Protein AF-0000000081139825 (afdb_homodimer)

Secondary structure (DSSP, 8-state):
-------------------S------S------HHHHHHHHHHHHHHHHHHHHHHHHHHHHHHTTS--SSSTTS--TTHHHHHHHHHHHHSSPPBGGGTS-TTS-EEE---EEEEES--SSTT--SSGGGSTT-EEEEEEPP-TT--HHHHTTTGGG-SEEEEEEE-TTPBPPS-TT---SEE--GGGTT--EEGGGS--S-SSS-EEEEEEEEEEEEEEPP-SSS--EEEEEEES----TTPEEEEEEE--HHHH---S-----HHHHHHHH---EEEE-HHHHHHHHHHHHH-TT-SSSSSGGGT--SHHHHHHHHHHHHHHHHHH----HHHHHHHHTT---S---S--HHHHHHHHHT--S------TT-EEEEETTEEEEEEEE--SS---STTTTS-TT-EEEEEEEEE----/--------------------------S------HHHHHHHHHHHHHHHHHHHHHHHHHHHHHHTTS--SSSTTS--TTHHHHHHHHHHHHSSPPBGGGTS-TTS-EEE---EEEEES--SSTT--SSGGGSTT-EEEEEEPP-TT--HHHHTTTGGG-SEEEEEEE-TTPBPPS-TT---SEE--GGGTT--EEGGGS--S-SSS-EEEEEEEEEEEEEE---SSS--EEEEEEES----TTPEEEEEEE--HHHH---S-----HHHHHHHH---EEEE-HHHHHHHHHHHHH-TT-SSSSSGGGT--SHHHHHHHHHHHHHHHHHH----HHHHHHHHTT---S---S--HHHHHHHHHT--S------TTEEEEEETTEEEEEEEE--SS---GGGTTT-TT-EEEEEEEEE----

Organism: NCBI:txid267567

InterPro domains:
  IPR023370 TrmO-like, N-terminal domain [PF01980] (123-256)
  IPR023370 TrmO-like, N-terminal domain [PS51668] (108-260)
  IPR023370 TrmO-like, N-terminal domain [TIGR00104] (107-259)
  IPR023370 TrmO-like, N-terminal domain [cd09281] (111-251)
  IPR036413 YaeB-like superfamily [SSF118196] (107-344)
  IPR036414 YaeB, N-terminal domain superfamily [G3DSA:2.40.30.70] (106-265)
  IPR040372 YaeB-like [PTHR12818] (39-392)

Sequence (838 aa):
MPASWSVTPGTALAIATAATAVAIASSLVPSLSVQEKLRRAEERCKHLESQVAMLQRQVKESANQIVDPNADIEKQDDITHDAVVQQQKKQQPPTIEDETQADGGIFLKRVGTIRSIYRLCVGTPRQGLLCPNARGCIELDKIGDSSSSSSVIGLEQYSHIWIIFVFHLNTKSSNPKRIKSKIAPPALGGKKVGIYATRSPHRYNPIGITLCKIDRIEKIAKTKHTEERVQIHISGLDLVDGTPVLDIKPFVPTYDSVPMDVRLPSWVEGGLATKRNVVIGQDALDDLTVILEKDKNALQFYGQRYGEKTVQETVEYAVECIRQVLAIDVRSNFQTKKAREGKFQAERAKRLQGAAAAAAADGGRGTNAVASDVCTQQLDNLLIQYVVDETSDTKRSTSVGSGAEDTVTVVSIKLLEEEMPASWSVTPGTALAIATAATAVAIASSLVPSLSVQEKLRRAEERCKHLESQVAMLQRQVKESANQIVDPNADIEKQDDITHDAVVQQQKKQQPPTIEDETQADGGIFLKRVGTIRSIYRLCVGTPRQGLLCPNARGCIELDKIGDSSSSSSVIGLEQYSHIWIIFVFHLNTKSSNPKRIKSKIAPPALGGKKVGIYATRSPHRYNPIGITLCKIDRIEKIAKTKHTEERVQIHISGLDLVDGTPVLDIKPFVPTYDSVPMDVRLPSWVEGGLATKRNVVIGQDALDDLTVILEKDKNALQFYGQRYGEKTVQETVEYAVECIRQVLAIDVRSNFQTKKAREGKFQAERAKRLQGAAAAAAADGGRGTNAVASDVCTQQLDNLLIQYVVDETSDTKRSTSVGSGAEDTVTVVSIKLLEEE

Foldseek 3Di:
DCPDPDPDDDDDPCVDPPDDPPDDPDDDPPPPDPVVVVVVVVVVVVVVVVVVVVVVVVVVVVVPVPDDPPDPPPPPPVVVVVVVVVVVVVPDPDDVCNVQPPVRDDDFDFFWFKAWQAAFLALQFLAQQLQQLTKIKTKGDDDPPDDPVVVCVPVVVFFKKKWKWFPVPDDDDPDLVDQDQWDDDLQNVRDIDGPVLDQDCRHNGNMHMHMWTFQDKDWDPDDPVDHIIIMTMTGSGRDHGGITTRDMGGDDCVPNHDPDDDDDDPSVVVLSVFWAAEAEDPQALVQQLVQCVVPVPLFPGFHVVSPQDDSVSRSVSVVSSVRSSNTNNQPRLVLVVCLQQLHRASPDPVDDPPPVCVVVVVPDPDPPPPPSFWYWDRTGQKIWIKGKAQDPDDQDPGSRSSSSHIYIYTDHMDGRDRD/DDDDDDDDPDDDDCPPPPPDPPDDPPDDPPPPDPVVVVVVVVVVVVVVVVVVVVVVVVVVVVVPVPDDPPDPPPPPPVVVVVVVVVVVVVPDPDDVCNVQPPVRDDDFDFFWFKAWQAAFLALQFLAQQLQQLTKIKTKGDDDPPDDPVVVCVPVVVFFKKKWKWFPVPDDDDPDLVDQDQWDDDLLQVRDIDGPVLDQDCRDNGNMHMHMWTFQDKDWDPDDPPDHIIIMTMTGSGRDHGGITTRDMGGDDCVPNHDPDDDDDDPSVVVLSVFWAAEAEDPQALVQQLVQCVVPVPLFPGFHVVRPQDDSVSRSVSVVSSVRSSNTNNQPRLVQVVCQLQVHDDSDDDVFDPPVVCVVVVVPDPDPPPPPSFWGWDGTGQKIWIKGKAQDPDDQDPSCRSSSSHIYIYTDHMDGRDGD

Solvent-accessible surface area (backbone atoms only — not comparable to full-atom values): 46676 Å² total; per-residue (Å²): 136,80,83,79,83,76,80,85,85,74,91,77,84,76,77,75,76,88,69,81,68,85,71,75,85,75,77,82,68,73,79,69,52,65,61,58,59,37,53,53,40,48,52,51,32,52,53,37,47,52,50,40,50,53,55,45,50,61,52,45,69,71,57,57,80,61,80,78,80,72,77,82,63,73,83,58,79,74,46,56,64,56,48,52,53,51,55,58,57,68,72,50,74,56,30,41,54,71,68,27,43,98,71,51,20,47,79,38,55,37,44,24,32,31,43,34,29,26,68,30,72,54,72,45,45,93,48,16,48,70,24,58,62,31,36,36,30,36,41,49,42,73,54,74,73,30,45,53,68,49,21,43,33,66,35,80,44,33,30,35,32,35,37,32,31,39,45,39,77,42,69,51,65,90,46,80,54,68,51,69,28,54,42,56,51,66,51,53,69,66,48,67,34,6,41,40,46,34,85,60,66,80,46,96,43,43,56,49,76,48,45,29,37,53,74,47,78,47,76,42,73,59,50,101,85,42,69,68,39,32,35,41,30,30,24,6,54,48,56,37,44,65,28,33,25,43,49,54,31,59,58,47,65,82,52,51,42,72,93,65,86,75,38,66,44,66,52,57,54,54,52,70,70,44,57,24,48,59,45,79,32,68,60,16,53,49,34,48,47,51,51,36,70,75,32,62,70,68,41,84,77,48,20,58,94,69,70,28,87,44,65,67,50,28,49,51,50,52,48,49,24,53,41,32,41,62,18,59,49,58,44,40,53,62,49,38,47,27,34,60,67,44,63,42,60,50,67,74,49,89,59,57,79,60,53,62,49,53,64,56,59,67,57,51,84,73,75,73,66,76,68,67,59,60,42,68,46,65,46,56,41,31,41,37,30,29,36,74,45,79,59,85,75,80,74,45,86,73,38,61,64,31,56,43,64,20,37,34,38,31,58,37,42,42,77,56,70,81,118,142,87,91,84,84,76,81,80,82,76,80,81,87,77,82,75,77,78,74,85,69,86,67,84,81,75,78,86,70,71,81,68,51,66,62,59,58,36,53,53,39,49,51,52,33,53,54,36,50,50,51,41,50,53,55,45,50,61,52,46,70,72,58,59,81,61,81,78,82,72,76,84,61,75,84,57,79,75,44,57,64,54,47,52,52,50,54,57,56,66,72,52,75,56,30,40,54,72,68,27,44,98,70,52,21,47,79,37,55,38,45,24,32,31,42,35,29,26,66,29,72,49,73,45,43,94,48,17,47,72,24,58,60,31,37,35,30,37,41,50,43,74,55,74,74,31,45,56,68,47,20,43,34,66,34,82,43,33,31,34,32,36,37,33,30,40,44,38,78,43,67,51,65,91,47,78,56,66,52,68,27,54,43,55,50,70,49,53,72,66,48,68,34,6,42,40,45,35,86,61,65,80,46,96,43,44,56,48,75,47,44,28,36,53,74,47,76,46,76,42,72,62,49,103,87,42,70,68,40,33,34,42,30,31,25,6,55,48,54,36,44,65,29,34,23,44,47,54,30,59,57,47,65,80,50,52,42,72,93,63,88,74,38,66,44,65,50,60,55,52,53,70,69,44,58,23,48,61,44,78,32,68,60,17,52,49,36,50,48,53,52,34,71,75,32,62,70,66,41,85,77,48,20,57,93,69,69,27,87,44,65,67,50,28,49,52,50,52,50,49,25,52,40,33,41,62,18,62,48,56,48,42,53,61,47,39,46,27,36,51,67,62,63,43,55,60,69,76,57,84,63,60,76,64,52,58,50,50,64,54,58,66,55,51,84,71,76,73,65,77,69,72,65,62,43,75,47,66,45,56,42,31,41,36,30,29,35,73,44,79,59,86,76,80,72,49,83,66,43,60,64,33,57,43,64,21,36,35,36,31,56,37,42,43,78,55,71,81,128

Nearest PDB structures (foldseek):
  7btu-assembly1_A  TM=8.243E-01  e=1.159E-16  Pseudomonas aeruginosa
  7bu1-assembly1_B  TM=8.029E-01  e=2.332E-16  Pseudomonas aeruginosa
  7bu1-assembly1_A  TM=8.040E-01  e=3.308E-16  Pseudomonas aeruginosa
  7btz-assembly1_B  TM=7.949E-01  e=3.308E-16  Pseudomonas aeruginosa
  7btu-assembly1_B  TM=7.640E-01  e=5.589E-16  Pseudomonas aeruginosa

pLDDT: mean 71.76, std 26.43, range [18.52, 98.81]

Radius of gyration: 36.28 Å; Cα contacts (8 Å, |Δi|>4): 1481; chains: 2; bounding box: 90×114×115 Å

Structure (mmCIF, N/CA/C/O backbone):
data_AF-0000000081139825-model_v1
#
loop_
_entity.id
_entity.type
_entity.pdbx_description
1 polymer 'tRNA (Adenine(37)-N6)-methyltransferase'
#
loop_
_atom_site.group_PDB
_atom_site.id
_atom_site.type_symbol
_atom_site.label_atom_id
_atom_site.label_alt_id
_atom_site.label_comp_id
_atom_site.label_asym_id
_atom_site.label_entity_id
_atom_site.label_seq_id
_atom_site.pdbx_PDB_ins_code
_atom_site.Cartn_x
_atom_site.Cartn_y
_atom_site.Cartn_z
_atom_site.occupancy
_atom_site.B_iso_or_equiv
_atom_site.auth_seq_id
_atom_site.auth_comp_id
_atom_site.auth_asym_id
_atom_site.auth_atom_id
_atom_site.pdbx_PDB_model_num
ATOM 1 N N . MET A 1 1 ? -40.125 30.328 60.656 1 19.98 1 MET A N 1
ATOM 2 C CA . MET A 1 1 ? -39.656 29.375 61.656 1 19.98 1 MET A CA 1
ATOM 3 C C . MET A 1 1 ? -38.656 28.422 61.062 1 19.98 1 MET A C 1
ATOM 5 O O . MET A 1 1 ? -38.594 28.25 59.844 1 19.98 1 MET A O 1
ATOM 9 N N . PRO A 1 2 ? -37.812 27.656 61.906 1 22.11 2 PRO A N 1
ATOM 10 C CA . PRO A 1 2 ? -36.469 27.156 62.094 1 22.11 2 PRO A CA 1
ATOM 11 C C . PRO A 1 2 ? -36.219 25.812 61.438 1 22.11 2 PRO A C 1
ATOM 13 O O . PRO A 1 2 ? -35.156 25.203 61.625 1 22.11 2 PRO A O 1
ATOM 16 N N . ALA A 1 3 ? -36.719 25.562 60.281 1 24.98 3 ALA A N 1
ATOM 17 C CA . ALA A 1 3 ? -36.969 24.156 59.938 1 24.98 3 ALA A CA 1
ATOM 18 C C . ALA A 1 3 ? -35.656 23.375 59.938 1 24.98 3 ALA A C 1
ATOM 20 O O . ALA A 1 3 ? -34.688 23.766 59.281 1 24.98 3 ALA A O 1
ATOM 21 N N . SER A 1 4 ? -35.531 22.469 60.938 1 22.48 4 SER A N 1
ATOM 22 C CA . SER A 1 4 ? -34.531 21.719 61.688 1 22.48 4 SER A CA 1
ATOM 23 C C . SER A 1 4 ? -33.875 20.656 60.812 1 22.48 4 SER A C 1
ATOM 25 O O . SER A 1 4 ? -34.531 20.031 60 1 22.48 4 SER A O 1
ATOM 27 N N . TRP A 1 5 ? -32.469 20.609 60.688 1 22.84 5 TRP A N 1
ATOM 28 C CA . TRP A 1 5 ? -31.297 20.203 59.938 1 22.84 5 TRP A CA 1
ATOM 29 C C . TRP A 1 5 ? -30.984 18.734 60.156 1 22.84 5 TRP A C 1
ATOM 31 O O . TRP A 1 5 ? -29.953 18.234 59.719 1 22.84 5 TRP A O 1
ATOM 41 N N . SER A 1 6 ? -31.984 17.75 60.656 1 20.88 6 SER A N 1
ATOM 42 C CA . SER A 1 6 ? -31.406 16.844 61.656 1 20.88 6 SER A CA 1
ATOM 43 C C . SER A 1 6 ? -30.672 15.688 60.969 1 20.88 6 SER A C 1
ATOM 45 O O . SER A 1 6 ? -30.203 14.773 61.656 1 20.88 6 SER A O 1
ATOM 47 N N . VAL A 1 7 ? -30.359 15.672 59.656 1 24.92 7 VAL A N 1
ATOM 48 C CA . VAL A 1 7 ? -30.281 14.312 59.156 1 24.92 7 VAL A CA 1
ATOM 49 C C . VAL A 1 7 ? -29.172 13.555 59.875 1 24.92 7 VAL A C 1
ATOM 51 O O . VAL A 1 7 ? -28.156 14.148 60.25 1 24.92 7 VAL A O 1
ATOM 54 N N . THR A 1 8 ? -29.281 12.227 60.219 1 21.22 8 THR A N 1
ATOM 55 C CA . THR A 1 8 ? -28.875 11.18 61.156 1 21.22 8 THR A CA 1
ATOM 56 C C . THR A 1 8 ? -27.484 10.664 60.812 1 21.22 8 THR A C 1
ATOM 58 O O . THR A 1 8 ? -27.156 10.414 59.656 1 21.22 8 THR A O 1
ATOM 61 N N . PRO A 1 9 ? -26.391 10.633 61.781 1 22.84 9 PRO A N 1
ATOM 62 C CA . PRO A 1 9 ? -24.953 10.672 62.031 1 22.84 9 PRO A CA 1
ATOM 63 C C . PRO A 1 9 ? -24.281 9.312 61.781 1 22.84 9 PRO A C 1
ATOM 65 O O . PRO A 1 9 ? -23.062 9.242 61.656 1 22.84 9 PRO A O 1
ATOM 68 N N . GLY A 1 10 ? -25.062 8.148 61.688 1 19.5 10 GLY A N 1
ATOM 69 C CA . GLY A 1 10 ? -24.609 7.137 62.625 1 19.5 10 GLY A CA 1
ATOM 70 C C . GLY A 1 10 ? -23.25 6.562 62.25 1 19.5 10 GLY A C 1
ATOM 71 O O . GLY A 1 10 ? -22.328 6.59 63.062 1 19.5 10 GLY A O 1
ATOM 72 N N . THR A 1 11 ? -23.234 5.195 61.75 1 23.33 11 THR A N 1
ATOM 73 C CA . THR A 1 11 ? -22.625 4.016 62.344 1 23.33 11 THR A CA 1
ATOM 74 C C . THR A 1 11 ? -21.188 3.85 61.875 1 23.33 11 THR A C 1
ATOM 76 O O . THR A 1 11 ? -20.938 3.771 60.656 1 23.33 11 THR A O 1
ATOM 79 N N . ALA A 1 12 ? -20.156 4.281 62.625 1 20.36 12 ALA A N 1
ATOM 80 C CA . ALA A 1 12 ? -18.703 4.441 62.656 1 20.36 12 ALA A CA 1
ATOM 81 C C . ALA A 1 12 ? -18 3.123 62.344 1 20.36 12 ALA A C 1
ATOM 83 O O . ALA A 1 12 ? -18.375 2.076 62.875 1 20.36 12 ALA A O 1
ATOM 84 N N . LEU A 1 13 ? -17.219 2.963 61.219 1 21.22 13 LEU A N 1
ATOM 85 C CA . LEU A 1 13 ? -16.359 2.088 60.438 1 21.22 13 LEU A CA 1
ATOM 86 C C . LEU A 1 13 ? -15.203 1.56 61.25 1 21.22 13 LEU A C 1
ATOM 88 O O . LEU A 1 13 ? -14.25 2.287 61.531 1 21.22 13 LEU A O 1
ATOM 92 N N . ALA A 1 14 ? -15.492 0.834 62.469 1 21.86 14 ALA A N 1
ATOM 93 C CA . ALA A 1 14 ? -14.516 0.522 63.5 1 21.86 14 ALA A CA 1
ATOM 94 C C . ALA A 1 14 ? -13.406 -0.369 62.969 1 21.86 14 ALA A C 1
ATOM 96 O O . ALA A 1 14 ? -13.586 -1.581 62.844 1 21.86 14 ALA A O 1
ATOM 97 N N . ILE A 1 15 ? -12.719 -0.201 61.844 1 20.81 15 ILE A N 1
ATOM 98 C CA . ILE A 1 15 ? -11.797 -1.16 61.25 1 20.81 15 ILE A CA 1
ATOM 99 C C . ILE A 1 15 ? -10.547 -1.271 62.125 1 20.81 15 ILE A C 1
ATOM 101 O O . ILE A 1 15 ? -9.672 -0.395 62.094 1 20.81 15 ILE A O 1
ATOM 105 N N . ALA A 1 16 ? -10.773 -1.432 63.531 1 20.33 16 ALA A N 1
ATOM 106 C CA . ALA A 1 16 ? -9.609 -1.273 64.438 1 20.33 16 ALA A CA 1
ATOM 107 C C . ALA A 1 16 ? -8.469 -2.186 63.969 1 20.33 16 ALA A C 1
ATOM 109 O O . ALA A 1 16 ? -8.703 -3.277 63.438 1 20.33 16 ALA A O 1
ATOM 110 N N . THR A 1 17 ? -7.219 -1.706 64.062 1 22.38 17 THR A N 1
ATOM 111 C CA . THR A 1 17 ? -5.805 -1.883 63.719 1 22.38 17 THR A CA 1
ATOM 112 C C . THR A 1 17 ? -5.207 -3.025 64.562 1 22.38 17 THR A C 1
ATOM 114 O O . THR A 1 17 ? -4.473 -2.789 65.5 1 22.38 17 THR A O 1
ATOM 117 N N . ALA A 1 18 ? -5.945 -4.23 64.75 1 24.12 18 ALA A N 1
ATOM 118 C CA . ALA A 1 18 ? -5.469 -5.168 65.75 1 24.12 18 ALA A CA 1
ATOM 119 C C . ALA A 1 18 ? -3.996 -5.508 65.5 1 24.12 18 ALA A C 1
ATOM 121 O O . ALA A 1 18 ? -3.654 -6.293 64.625 1 24.12 18 ALA A O 1
ATOM 122 N N . ALA A 1 19 ? -3.082 -4.41 65.562 1 22 19 ALA A N 1
ATOM 123 C CA . ALA A 1 19 ? -1.651 -4.496 65.312 1 22 19 ALA A CA 1
ATOM 124 C C . ALA A 1 19 ? -0.996 -5.598 66.125 1 22 19 ALA A C 1
ATOM 126 O O . ALA A 1 19 ? -1.625 -6.164 67 1 22 19 ALA A O 1
ATOM 127 N N . THR A 1 20 ? 0.096 -5.23 66.875 1 23.08 20 THR A N 1
ATOM 128 C CA . THR A 1 20 ? 1.511 -5.562 67 1 23.08 20 THR A CA 1
ATOM 129 C C . THR A 1 20 ? 1.769 -6.383 68.25 1 23.08 20 THR A C 1
ATOM 131 O O . THR A 1 20 ? 2.867 -6.906 68.438 1 23.08 20 THR A O 1
ATOM 134 N N . ALA A 1 21 ? 0.826 -6.504 69.312 1 23.02 21 ALA A N 1
ATOM 135 C CA . ALA A 1 21 ? 1.437 -6.414 70.625 1 23.02 21 ALA A CA 1
ATOM 136 C C . ALA A 1 21 ? 2.113 -7.73 71 1 23.02 21 ALA A C 1
ATOM 138 O O . ALA A 1 21 ? 2.365 -7.984 72.188 1 23.02 21 ALA A O 1
ATOM 139 N N . VAL A 1 22 ? 2.236 -8.719 70.312 1 25.33 22 VAL A N 1
ATOM 140 C CA . VAL A 1 22 ? 2.496 -9.898 71.125 1 25.33 22 VAL A CA 1
ATOM 141 C C . VAL A 1 22 ? 3.842 -9.742 71.875 1 25.33 22 VAL A C 1
ATOM 143 O O . VAL A 1 22 ? 4.895 -9.898 71.25 1 25.33 22 VAL A O 1
ATOM 146 N N . ALA A 1 23 ? 4.047 -8.578 72.688 1 23.45 23 ALA A N 1
ATOM 147 C CA . ALA A 1 23 ? 5.34 -8.375 73.312 1 23.45 23 ALA A CA 1
ATOM 148 C C . ALA A 1 23 ? 5.723 -9.586 74.188 1 23.45 23 ALA A C 1
ATOM 150 O O . ALA A 1 23 ? 4.863 -10.375 74.562 1 23.45 23 ALA A O 1
ATOM 151 N N . ILE A 1 24 ? 6.918 -9.461 74.875 1 23.83 24 ILE A N 1
ATOM 152 C CA . ILE A 1 24 ? 8.07 -10.18 75.438 1 23.83 24 ILE A CA 1
ATOM 153 C C . ILE A 1 24 ? 7.766 -10.656 76.875 1 23.83 24 ILE A C 1
ATOM 155 O O . ILE A 1 24 ? 8.656 -10.703 77.688 1 23.83 24 ILE A O 1
ATOM 159 N N . ALA A 1 25 ? 6.5 -10.922 77.312 1 24.47 25 ALA A N 1
ATOM 160 C CA . ALA A 1 25 ? 6.523 -11.172 78.75 1 24.47 25 ALA A CA 1
ATOM 161 C C . ALA A 1 25 ? 7.516 -12.281 79.125 1 24.47 25 ALA A C 1
ATOM 163 O O . ALA A 1 25 ? 7.414 -13.398 78.625 1 24.47 25 ALA A O 1
ATOM 164 N N . SER A 1 26 ? 8.664 -11.953 79.625 1 26.09 26 SER A N 1
ATOM 165 C CA . SER A 1 26 ? 9.875 -12.672 80 1 26.09 26 SER A CA 1
ATOM 166 C C . SER A 1 26 ? 9.57 -13.789 81 1 26.09 26 SER A C 1
ATOM 168 O O . SER A 1 26 ? 10.383 -14.703 81.188 1 26.09 26 SER A O 1
ATOM 170 N N . SER A 1 27 ? 8.688 -13.406 82.062 1 26.27 27 SER A N 1
ATOM 171 C CA . SER A 1 27 ? 9.109 -14.039 83.312 1 26.27 27 SER A CA 1
ATOM 172 C C . SER A 1 27 ? 9.008 -15.562 83.188 1 26.27 27 SER A C 1
ATOM 174 O O . SER A 1 27 ? 9.984 -16.266 83.5 1 26.27 27 SER A O 1
ATOM 176 N N . LEU A 1 28 ? 7.988 -16.109 84.125 1 29.25 28 LEU A N 1
ATOM 177 C CA . LEU A 1 28 ? 7.949 -17.375 84.875 1 29.25 28 LEU A CA 1
ATOM 178 C C . LEU A 1 28 ? 7.586 -18.516 83.938 1 29.25 28 LEU A C 1
ATOM 180 O O . LEU A 1 28 ? 6.504 -19.094 84.062 1 29.25 28 LEU A O 1
ATOM 184 N N . VAL A 1 29 ? 7.805 -18.484 82.688 1 30.69 29 VAL A N 1
ATOM 185 C CA . VAL A 1 29 ? 7.035 -19.328 81.812 1 30.69 29 VAL A CA 1
ATOM 186 C C . VAL A 1 29 ? 7.363 -20.797 82.062 1 30.69 29 VAL A C 1
ATOM 188 O O . VAL A 1 29 ? 8.531 -21.203 82 1 30.69 29 VAL A O 1
ATOM 191 N N . PRO A 1 30 ? 6.445 -21.469 82.688 1 37.03 30 PRO A N 1
ATOM 192 C CA . PRO A 1 30 ? 6.727 -22.875 83.062 1 37.03 30 PRO A CA 1
ATOM 193 C C . PRO A 1 30 ? 7.402 -23.641 81.875 1 37.03 30 PRO A C 1
ATOM 195 O O . PRO A 1 30 ? 7.297 -23.234 80.75 1 37.03 30 PRO A O 1
ATOM 198 N N . SER A 1 31 ? 8.586 -24.266 82.188 1 38.53 31 SER A N 1
ATOM 199 C CA . SER A 1 31 ? 9.477 -25.094 81.375 1 38.53 31 SER A CA 1
ATOM 200 C C . SER A 1 31 ? 8.695 -25.906 80.375 1 38.53 31 SER A C 1
ATOM 202 O O . SER A 1 31 ? 7.949 -26.812 80.688 1 38.53 31 SER A O 1
ATOM 204 N N . LEU A 1 32 ? 8.062 -25.266 79.5 1 45.75 32 LEU A N 1
ATOM 205 C CA . LEU A 1 32 ? 7.398 -26.062 78.438 1 45.75 32 LEU A CA 1
ATOM 206 C C . LEU A 1 32 ? 8.242 -27.266 78.062 1 45.75 32 LEU A C 1
ATOM 208 O O . LEU A 1 32 ? 9.469 -27.156 77.938 1 45.75 32 LEU A O 1
ATOM 212 N N . SER A 1 33 ? 7.809 -28.359 78.375 1 51.16 33 SER A N 1
ATOM 213 C CA . SER A 1 33 ? 8.531 -29.625 78.25 1 51.16 33 SER A CA 1
ATOM 214 C C . SER A 1 33 ? 9.172 -29.75 76.875 1 51.16 33 SER A C 1
ATOM 216 O O . SER A 1 33 ? 8.719 -29.125 75.938 1 51.16 33 SER A O 1
ATOM 218 N N . VAL A 1 34 ? 10.398 -30.016 76.688 1 53.75 34 VAL A N 1
ATOM 219 C CA . VAL A 1 34 ? 11.219 -30.234 75.5 1 53.75 34 VAL A CA 1
ATOM 220 C C . VAL A 1 34 ? 10.375 -30.906 74.438 1 53.75 34 VAL A C 1
ATOM 222 O O . VAL A 1 34 ? 10.539 -30.609 73.25 1 53.75 34 VAL A O 1
ATOM 225 N N . GLN A 1 35 ? 9.289 -31.469 74.875 1 58.72 35 GLN A N 1
ATOM 226 C CA . GLN A 1 35 ? 8.438 -32.219 73.938 1 58.72 35 GLN A CA 1
ATOM 227 C C . GLN A 1 35 ? 7.531 -31.266 73.188 1 58.72 35 GLN A C 1
ATOM 229 O O . GLN A 1 35 ? 7.324 -31.469 72 1 58.72 35 GLN A O 1
ATOM 234 N N . GLU A 1 36 ? 7.055 -30.359 73.875 1 64.5 36 GLU A N 1
ATOM 235 C CA . GLU A 1 36 ? 6.109 -29.469 73.188 1 64.5 36 GLU A CA 1
ATOM 236 C C . GLU A 1 36 ? 6.816 -28.516 72.25 1 64.5 36 GLU A C 1
ATOM 238 O O . GLU A 1 36 ? 6.293 -28.219 71.188 1 64.5 36 GLU A O 1
ATOM 243 N N . LYS A 1 37 ? 7.949 -28.125 72.562 1 62.19 37 LYS A N 1
ATOM 244 C CA . LYS A 1 37 ? 8.742 -27.297 71.625 1 62.19 37 LYS A CA 1
ATOM 245 C C . LYS A 1 37 ? 9.062 -28.062 70.375 1 62.19 37 LYS A C 1
ATOM 247 O O . LYS A 1 37 ? 9.008 -27.5 69.25 1 62.19 37 LYS A O 1
ATOM 252 N N . LEU A 1 38 ? 9.258 -29.312 70.5 1 60.5 38 LEU A N 1
ATOM 253 C CA . LEU A 1 38 ? 9.562 -30.172 69.312 1 60.5 38 LEU A CA 1
ATOM 254 C C . LEU A 1 38 ? 8.352 -30.297 68.438 1 60.5 38 LEU A C 1
ATOM 256 O O . LEU A 1 38 ? 8.492 -30.219 67.188 1 60.5 38 LEU A O 1
ATOM 260 N N . ARG A 1 39 ? 7.219 -30.406 69 1 65.75 39 ARG A N 1
ATOM 261 C CA . ARG A 1 39 ? 5.992 -30.531 68.188 1 65.75 39 ARG A CA 1
ATOM 262 C C . ARG A 1 39 ? 5.734 -29.266 67.375 1 65.75 39 ARG A C 1
ATOM 264 O O . ARG A 1 39 ? 5.383 -29.344 66.188 1 65.75 39 ARG A O 1
ATOM 271 N N . ARG A 1 40 ? 5.961 -28.156 67.938 1 66.88 40 ARG A N 1
ATOM 272 C CA . ARG A 1 40 ? 5.68 -26.906 67.25 1 66.88 40 ARG A CA 1
ATOM 273 C C . ARG A 1 40 ? 6.672 -26.672 66.062 1 66.88 40 ARG A C 1
ATOM 275 O O . ARG A 1 40 ? 6.301 -26.188 65 1 66.88 40 ARG A O 1
ATOM 282 N N . ALA A 1 41 ? 7.949 -27 66.375 1 64.31 41 ALA A N 1
ATOM 283 C CA . ALA A 1 41 ? 8.945 -26.891 65.312 1 64.31 41 ALA A CA 1
ATOM 284 C C . ALA A 1 41 ? 8.633 -27.812 64.125 1 64.31 41 ALA A C 1
ATOM 286 O O . ALA A 1 41 ? 8.789 -27.438 62.969 1 64.31 41 ALA A O 1
ATOM 287 N N . GLU A 1 42 ? 8.016 -28.969 64.438 1 69.06 42 GLU A N 1
ATOM 288 C CA . GLU A 1 42 ? 7.652 -29.906 63.406 1 69.06 42 GLU A CA 1
ATOM 289 C C . GLU A 1 42 ? 6.469 -29.391 62.594 1 69.06 42 GLU A C 1
ATOM 291 O O . GLU A 1 42 ? 6.434 -29.547 61.344 1 69.06 42 GLU A O 1
ATOM 296 N N . GLU A 1 43 ? 5.574 -28.797 63.219 1 73.06 43 GLU A N 1
ATOM 297 C CA . GLU A 1 43 ? 4.43 -28.234 62.5 1 73.06 43 GLU A CA 1
ATOM 298 C C . GLU A 1 43 ? 4.844 -27.078 61.625 1 73.06 43 GLU A C 1
ATOM 300 O O . GLU A 1 43 ? 4.359 -26.938 60.5 1 73.06 43 GLU A O 1
ATOM 305 N N . ARG A 1 44 ? 5.707 -26.266 62.094 1 70.31 44 ARG A N 1
ATOM 306 C CA . ARG A 1 44 ? 6.227 -25.172 61.281 1 70.31 44 ARG A CA 1
ATOM 307 C C . ARG A 1 44 ? 6.996 -25.688 60.094 1 70.31 44 ARG A C 1
ATOM 309 O O . ARG A 1 44 ? 6.863 -25.156 58.969 1 70.31 44 ARG A O 1
ATOM 316 N N . CYS A 1 45 ? 7.805 -26.75 60.219 1 64 45 CYS A N 1
ATOM 317 C CA . CYS A 1 45 ? 8.523 -27.344 59.094 1 64 45 CYS A CA 1
ATOM 318 C C . CYS A 1 45 ? 7.547 -27.891 58.062 1 64 45 CYS A C 1
ATOM 320 O O . CYS A 1 45 ? 7.742 -27.719 56.844 1 64 45 CYS A O 1
ATOM 322 N N . LYS A 1 46 ? 6.438 -28.516 58.531 1 71 46 LYS A N 1
ATOM 323 C CA . LYS A 1 46 ? 5.457 -29.031 57.594 1 71 46 LYS A CA 1
ATOM 324 C C . LYS A 1 46 ? 4.805 -27.906 56.781 1 71 46 LYS A C 1
ATOM 326 O O . LYS A 1 46 ? 4.578 -28.031 55.594 1 71 46 LYS A O 1
ATOM 331 N N . HIS A 1 47 ? 4.473 -26.812 57.469 1 72.38 47 HIS A N 1
ATOM 332 C CA . HIS A 1 47 ? 3.848 -25.688 56.781 1 72.38 47 HIS A CA 1
ATOM 333 C C . HIS A 1 47 ? 4.797 -25.062 55.781 1 72.38 47 HIS A C 1
ATOM 335 O O . HIS A 1 47 ? 4.398 -24.766 54.656 1 72.38 47 HIS A O 1
ATOM 341 N N . LEU A 1 48 ? 6.074 -24.922 56.062 1 67.06 48 LEU A N 1
ATOM 342 C CA . LEU A 1 48 ? 7.055 -24.359 55.156 1 67.06 48 LEU A CA 1
ATOM 343 C C . LEU A 1 48 ? 7.32 -25.312 54 1 67.06 48 LEU A C 1
ATOM 345 O O . LEU A 1 48 ? 7.469 -24.891 52.844 1 67.06 48 LEU A O 1
ATOM 349 N N . GLU A 1 49 ? 7.262 -26.609 54.219 1 71.38 49 GLU A N 1
ATOM 350 C CA . GLU A 1 49 ? 7.406 -27.578 53.125 1 71.38 49 GLU A CA 1
ATOM 351 C C . GLU A 1 49 ? 6.227 -27.5 52.156 1 71.38 49 GLU A C 1
ATOM 353 O O . GLU A 1 49 ? 6.41 -27.594 50.969 1 71.38 49 GLU A O 1
ATOM 358 N N . SER A 1 50 ? 5.031 -27.312 52.688 1 72.31 50 SER A N 1
ATOM 359 C CA . SER A 1 50 ? 3.887 -27.156 51.812 1 72.31 50 SER A CA 1
ATOM 360 C C . SER A 1 50 ? 4.004 -25.875 51 1 72.31 50 SER A C 1
ATOM 362 O O . SER A 1 50 ? 3.619 -25.844 49.812 1 72.31 50 SER A O 1
ATOM 364 N N . GLN A 1 51 ? 4.473 -24.828 51.594 1 68.81 51 GLN A N 1
ATOM 365 C CA . GLN A 1 51 ? 4.656 -23.578 50.875 1 68.81 51 GLN A CA 1
ATOM 366 C C . GLN A 1 51 ? 5.742 -23.734 49.812 1 68.81 51 GLN A C 1
ATOM 368 O O . GLN A 1 51 ? 5.594 -23.234 48.688 1 68.81 51 GLN A O 1
ATOM 373 N N . VAL A 1 52 ? 6.863 -24.344 50.094 1 63.97 52 VAL A N 1
ATOM 374 C CA . VAL A 1 52 ? 7.902 -24.609 49.094 1 63.97 52 VAL A CA 1
ATOM 375 C C . VAL A 1 52 ? 7.344 -25.5 48 1 63.97 52 VAL A C 1
ATOM 377 O O . VAL A 1 52 ? 7.578 -25.25 46.812 1 63.97 52 VAL A O 1
ATOM 380 N N . ALA A 1 53 ? 6.578 -26.594 48.406 1 66.94 53 ALA A N 1
ATOM 381 C CA . ALA A 1 53 ? 5.992 -27.438 47.375 1 66.94 53 ALA A CA 1
ATOM 382 C C . ALA A 1 53 ? 5.051 -26.625 46.469 1 66.94 53 ALA A C 1
ATOM 384 O O . ALA A 1 53 ? 5.039 -26.797 45.25 1 66.94 53 ALA A O 1
ATOM 385 N N . MET A 1 54 ? 4.215 -25.781 47.031 1 66.31 54 MET A N 1
ATOM 386 C CA . MET A 1 54 ? 3.305 -24.969 46.25 1 66.31 54 MET A CA 1
ATOM 387 C C . MET A 1 54 ? 4.078 -24 45.344 1 66.31 54 MET A C 1
ATOM 389 O O . MET A 1 54 ? 3.754 -23.828 44.188 1 66.31 54 MET A O 1
ATOM 393 N N . LEU A 1 55 ? 5.09 -23.344 45.812 1 62.81 55 LEU A N 1
ATOM 394 C CA . LEU A 1 55 ? 5.902 -22.438 45.031 1 62.81 55 LEU A CA 1
ATOM 395 C C . LEU A 1 55 ? 6.73 -23.188 44 1 62.81 55 LEU A C 1
ATOM 397 O O . LEU A 1 55 ? 6.914 -22.719 42.875 1 62.81 55 LEU A O 1
ATOM 401 N N . GLN A 1 56 ? 7.203 -24.406 44.312 1 60.81 56 GLN A N 1
ATOM 402 C CA . GLN A 1 56 ? 7.887 -25.234 43.312 1 60.81 56 GLN A CA 1
ATOM 403 C C . GLN A 1 56 ? 6.926 -25.734 42.25 1 60.81 56 GLN A C 1
ATOM 405 O O . GLN A 1 56 ? 7.293 -25.812 41.062 1 60.81 56 GLN A O 1
ATOM 410 N N . ARG A 1 57 ? 5.703 -26.219 42.531 1 60.47 57 ARG A N 1
ATOM 411 C CA . ARG A 1 57 ? 4.727 -26.531 41.5 1 60.47 57 ARG A CA 1
ATOM 412 C C . ARG A 1 57 ? 4.484 -25.344 40.594 1 60.47 57 ARG A C 1
ATOM 414 O O . ARG A 1 57 ? 4.332 -25.5 39.375 1 60.47 57 ARG A O 1
ATOM 421 N N . GLN A 1 58 ? 4.379 -24.203 41.094 1 53.62 58 GLN A N 1
ATOM 422 C CA . GLN A 1 58 ? 4.207 -23.016 40.25 1 53.62 58 GLN A CA 1
ATOM 423 C C . GLN A 1 58 ? 5.43 -22.781 39.375 1 53.62 58 GLN A C 1
ATOM 425 O O . GLN A 1 58 ? 5.293 -22.406 38.188 1 53.62 58 GLN A O 1
ATOM 430 N N . VAL A 1 59 ? 6.613 -23 39.688 1 46 59 VAL A N 1
ATOM 431 C CA . VAL A 1 59 ? 7.809 -22.922 38.875 1 46 59 VAL A CA 1
ATOM 432 C C . VAL A 1 59 ? 7.863 -24.109 37.906 1 46 59 VAL A C 1
ATOM 434 O O . VAL A 1 59 ? 8.211 -23.969 36.75 1 46 59 VAL A O 1
ATOM 437 N N . LYS A 1 60 ? 7.672 -25.453 38.219 1 46.75 60 LYS A N 1
ATOM 438 C CA . LYS A 1 60 ? 7.703 -26.594 37.312 1 46.75 60 LYS A CA 1
ATOM 439 C C . LYS A 1 60 ? 6.582 -26.516 36.281 1 46.75 60 LYS A C 1
ATOM 441 O O . LYS A 1 60 ? 6.758 -26.938 35.156 1 46.75 60 LYS A O 1
ATOM 446 N N . GLU A 1 61 ? 5.332 -26.203 36.562 1 45.41 61 GLU A N 1
ATOM 447 C CA . GLU A 1 61 ? 4.309 -26.031 35.531 1 45.41 61 GLU A CA 1
ATOM 448 C C . GLU A 1 61 ? 4.746 -25.016 34.469 1 45.41 61 GLU A C 1
ATOM 450 O O . GLU A 1 61 ? 4.414 -25.156 33.281 1 45.41 61 GLU A O 1
ATOM 455 N N . SER A 1 62 ? 5.52 -23.984 34.562 1 37.47 62 SER A N 1
ATOM 456 C CA . SER A 1 62 ? 6.215 -23.188 33.562 1 37.47 62 SER A CA 1
ATOM 457 C C . SER A 1 62 ? 7.34 -23.969 32.906 1 37.47 62 SER A C 1
ATOM 459 O O . SER A 1 62 ? 7.637 -23.766 31.719 1 37.47 62 SER A O 1
ATOM 461 N N . ALA A 1 63 ? 8.141 -24.75 33.438 1 33.16 63 ALA A N 1
ATOM 462 C CA . ALA A 1 63 ? 9.25 -25.5 32.844 1 33.16 63 ALA A CA 1
ATOM 463 C C . ALA A 1 63 ? 8.766 -26.781 32.219 1 33.16 63 ALA A C 1
ATOM 465 O O . ALA A 1 63 ? 9.461 -27.375 31.391 1 33.16 63 ALA A O 1
ATOM 466 N N . ASN A 1 64 ? 7.828 -27.547 32.562 1 33.81 64 ASN A N 1
ATOM 467 C CA . ASN A 1 64 ? 7.473 -28.844 32.031 1 33.81 64 ASN A CA 1
ATOM 468 C C . ASN A 1 64 ? 6.992 -28.75 30.594 1 33.81 64 ASN A C 1
ATOM 470 O O . ASN A 1 64 ? 6.531 -29.734 30.016 1 33.81 64 ASN A O 1
ATOM 474 N N . GLN A 1 65 ? 6.66 -27.688 29.953 1 30.23 65 GLN A N 1
ATOM 475 C CA . GLN A 1 65 ? 6.32 -27.906 28.547 1 30.23 65 GLN A CA 1
ATOM 476 C C . GLN A 1 65 ? 7.523 -28.438 27.766 1 30.23 65 GLN A C 1
ATOM 478 O O . GLN A 1 65 ? 7.602 -28.266 26.547 1 30.23 65 GLN A O 1
ATOM 483 N N . ILE A 1 66 ? 8.633 -28.688 28.453 1 26.8 66 ILE A N 1
ATOM 484 C CA . ILE A 1 66 ? 9.727 -29.375 27.766 1 26.8 66 ILE A CA 1
ATOM 485 C C . ILE A 1 66 ? 9.367 -30.844 27.562 1 26.8 66 ILE A C 1
ATOM 487 O O . ILE A 1 66 ? 9.102 -31.562 28.531 1 26.8 66 ILE A O 1
ATOM 491 N N . VAL A 1 67 ? 9.008 -31.312 26.234 1 26.73 67 VAL A N 1
ATOM 492 C CA . VAL A 1 67 ? 8.562 -32.594 25.688 1 26.73 67 VAL A CA 1
ATOM 493 C C . VAL A 1 67 ? 9.516 -33.719 26.109 1 26.73 67 VAL A C 1
ATOM 495 O O . VAL A 1 67 ? 10.734 -33.5 26.156 1 26.73 67 VAL A O 1
ATOM 498 N N . ASP A 1 68 ? 9.078 -34.594 26.797 1 26.11 68 ASP A N 1
ATOM 499 C CA . ASP A 1 68 ? 9.641 -35.875 27.266 1 26.11 68 ASP A CA 1
ATOM 500 C C . ASP A 1 68 ? 10.227 -36.656 26.109 1 26.11 68 ASP A C 1
ATOM 502 O O . ASP A 1 68 ? 9.516 -37 25.172 1 26.11 68 ASP A O 1
ATOM 506 N N . PRO A 1 69 ? 11.555 -36.781 25.969 1 26.33 69 PRO A N 1
ATOM 507 C CA . PRO A 1 69 ? 12.234 -37.469 24.875 1 26.33 69 PRO A CA 1
ATOM 508 C C . PRO A 1 69 ? 11.891 -38.969 24.797 1 26.33 69 PRO A C 1
ATOM 510 O O . PRO A 1 69 ? 12.016 -39.562 23.734 1 26.33 69 PRO A O 1
ATOM 513 N N . ASN A 1 70 ? 11.844 -39.656 25.891 1 26.27 70 ASN A N 1
ATOM 514 C CA . ASN A 1 70 ? 12.125 -41.094 25.891 1 26.27 70 ASN A CA 1
ATOM 515 C C . ASN A 1 70 ? 10.906 -41.906 25.453 1 26.27 70 ASN A C 1
ATOM 517 O O . ASN A 1 70 ? 10.938 -43.125 25.469 1 26.27 70 ASN A O 1
ATOM 521 N N . ALA A 1 71 ? 9.688 -41.5 25.656 1 23.88 71 ALA A N 1
ATOM 522 C CA . ALA A 1 71 ? 8.703 -42.594 25.703 1 23.88 71 ALA A CA 1
ATOM 523 C C . ALA A 1 71 ? 8.641 -43.312 24.359 1 23.88 71 ALA A C 1
ATOM 525 O O . ALA A 1 71 ? 7.934 -44.312 24.219 1 23.88 71 ALA A O 1
ATOM 526 N N . ASP A 1 72 ? 8.844 -42.656 23.219 1 23.67 72 ASP A N 1
ATOM 527 C CA . ASP A 1 72 ? 8.359 -43.344 22.031 1 23.67 72 ASP A CA 1
ATOM 528 C C . ASP A 1 72 ? 9.289 -44.5 21.625 1 23.67 72 ASP A C 1
ATOM 530 O O . ASP A 1 72 ? 10.305 -44.281 20.969 1 23.67 72 ASP A O 1
ATOM 534 N N . ILE A 1 73 ? 9.641 -45.344 22.453 1 23.88 73 ILE A N 1
ATOM 535 C CA . ILE A 1 73 ? 10.484 -46.469 22.109 1 23.88 73 ILE A CA 1
ATOM 536 C C . ILE A 1 73 ? 9.828 -47.281 20.984 1 23.88 73 ILE A C 1
ATOM 538 O O . ILE A 1 73 ? 10.523 -47.781 20.094 1 23.88 73 ILE A O 1
ATOM 542 N N . GLU A 1 74 ? 8.617 -47.906 21.219 1 23.73 74 GLU A N 1
ATOM 543 C CA . GLU A 1 74 ? 8.273 -49.156 20.547 1 23.73 74 GLU A CA 1
ATOM 544 C C . GLU A 1 74 ? 8.039 -48.938 19.062 1 23.73 74 GLU A C 1
ATOM 546 O O . GLU A 1 74 ? 8.133 -49.875 18.266 1 23.73 74 GLU A O 1
ATOM 551 N N . LYS A 1 75 ? 7 -48.156 18.75 1 27.98 75 LYS A N 1
ATOM 552 C CA . LYS A 1 75 ? 6.566 -48.312 17.359 1 27.98 75 LYS A CA 1
ATOM 553 C C . LYS A 1 75 ? 7.641 -47.812 16.391 1 27.98 75 LYS A C 1
ATOM 555 O O . LYS A 1 75 ? 7.879 -46.594 16.281 1 27.98 75 LYS A O 1
ATOM 560 N N . GLN A 1 76 ? 8.672 -48.5 16.062 1 25.25 76 GLN A N 1
ATOM 561 C CA . GLN A 1 76 ? 9.938 -48.469 15.336 1 25.25 76 GLN A CA 1
ATOM 562 C C . GLN A 1 76 ? 9.75 -47.938 13.922 1 25.25 76 GLN A C 1
ATOM 564 O O . GLN A 1 76 ? 10.617 -47.25 13.391 1 25.25 76 GLN A O 1
ATOM 569 N N . ASP A 1 77 ? 8.812 -48.688 13.141 1 26.22 77 ASP A N 1
ATOM 570 C CA . ASP A 1 77 ? 8.93 -48.625 11.688 1 26.22 77 ASP A CA 1
ATOM 571 C C . ASP A 1 77 ? 8.641 -47.219 11.172 1 26.22 77 ASP A C 1
ATOM 573 O O . ASP A 1 77 ? 9.117 -46.812 10.109 1 26.22 77 ASP A O 1
ATOM 577 N N . ASP A 1 78 ? 7.52 -46.625 11.695 1 28.22 78 ASP A N 1
ATOM 578 C CA . ASP A 1 78 ? 7.023 -45.406 11.102 1 28.22 78 ASP A CA 1
ATOM 579 C C . ASP A 1 78 ? 7.895 -44.219 11.5 1 28.22 78 ASP A C 1
ATOM 581 O O . ASP A 1 78 ? 7.504 -43.062 11.312 1 28.22 78 ASP A O 1
ATOM 585 N N . ILE A 1 79 ? 8.875 -44.344 12.32 1 32.81 79 ILE A N 1
ATOM 586 C CA . ILE A 1 79 ? 9.812 -43.375 12.875 1 32.81 79 ILE A CA 1
ATOM 587 C C . ILE A 1 79 ? 10.633 -42.75 11.758 1 32.81 79 ILE A C 1
ATOM 589 O O . ILE A 1 79 ? 11.312 -41.75 11.969 1 32.81 79 ILE A O 1
ATOM 593 N N . THR A 1 80 ? 10.82 -43.562 10.719 1 32.5 80 THR A N 1
ATOM 594 C CA . THR A 1 80 ? 11.805 -43.094 9.758 1 32.5 80 THR A CA 1
ATOM 595 C C . THR A 1 80 ? 11.305 -41.844 9.055 1 32.5 80 THR A C 1
ATOM 597 O O . THR A 1 80 ? 12.094 -40.938 8.734 1 32.5 80 THR A O 1
ATOM 600 N N . HIS A 1 81 ? 9.977 -41.875 8.688 1 32.06 81 HIS A N 1
ATOM 601 C CA . HIS A 1 81 ? 9.547 -40.75 7.883 1 32.06 81 HIS A CA 1
ATOM 602 C C . HIS A 1 81 ? 9.516 -39.469 8.711 1 32.06 81 HIS A C 1
ATOM 604 O O . HIS A 1 81 ? 9.812 -38.375 8.188 1 32.06 81 HIS A O 1
ATOM 610 N N . ASP A 1 82 ? 9.078 -39.531 9.945 1 36.81 82 ASP A N 1
ATOM 611 C CA . ASP A 1 82 ? 8.984 -38.344 10.766 1 36.81 82 ASP A CA 1
ATOM 612 C C . ASP A 1 82 ? 10.375 -37.812 11.125 1 36.81 82 ASP A C 1
ATOM 614 O O . ASP A 1 82 ? 10.547 -36.594 11.336 1 36.81 82 ASP A O 1
ATOM 618 N N . ALA A 1 83 ? 11.344 -38.625 11.367 1 36.44 83 ALA A N 1
ATOM 619 C CA . ALA A 1 83 ? 12.703 -38.219 11.719 1 36.44 83 ALA A CA 1
ATOM 620 C C . ALA A 1 83 ? 13.375 -37.5 10.555 1 36.44 83 ALA A C 1
ATOM 622 O O . ALA A 1 83 ? 14.117 -36.531 10.766 1 36.44 83 ALA A O 1
ATOM 623 N N . VAL A 1 84 ? 13.148 -38 9.281 1 34.53 84 VAL A N 1
ATOM 624 C CA . VAL A 1 84 ? 13.727 -37.312 8.125 1 34.53 84 VAL A CA 1
ATOM 625 C C . VAL A 1 84 ? 13.062 -35.969 7.941 1 34.53 84 VAL A C 1
ATOM 627 O O . VAL A 1 84 ? 13.719 -34.969 7.574 1 34.53 84 VAL A O 1
ATOM 630 N N . VAL A 1 85 ? 11.719 -35.844 8.133 1 35.88 85 VAL A N 1
ATOM 631 C CA . VAL A 1 85 ? 11.062 -34.531 8.078 1 35.88 85 VAL A CA 1
ATOM 632 C C . VAL A 1 85 ? 11.539 -33.656 9.242 1 35.88 85 VAL A C 1
ATOM 634 O O . VAL A 1 85 ? 11.773 -32.469 9.07 1 35.88 85 VAL A O 1
ATOM 637 N N . GLN A 1 86 ? 11.664 -34.156 10.422 1 37.25 86 GLN A N 1
ATOM 638 C CA . GLN A 1 86 ? 12.18 -33.375 11.555 1 37.25 86 GLN A CA 1
ATOM 639 C C . GLN A 1 86 ? 13.664 -33.062 11.367 1 37.25 86 GLN A C 1
ATOM 641 O O . GLN A 1 86 ? 14.125 -31.984 11.766 1 37.25 86 GLN A O 1
ATOM 646 N N . GLN A 1 87 ? 14.508 -33.969 10.969 1 37.19 87 GLN A N 1
ATOM 647 C CA . GLN A 1 87 ? 15.906 -33.688 10.688 1 37.19 87 GLN A CA 1
ATOM 648 C C . GLN A 1 87 ? 16.047 -32.688 9.531 1 37.19 87 GLN A C 1
ATOM 650 O O . GLN A 1 87 ? 16.969 -31.875 9.516 1 37.19 87 GLN A O 1
ATOM 655 N N . GLN A 1 88 ? 15.266 -32.812 8.469 1 36.22 88 GLN A N 1
ATOM 656 C CA . GLN A 1 88 ? 15.305 -31.797 7.402 1 36.22 88 GLN A CA 1
ATOM 657 C C . GLN A 1 88 ? 14.758 -30.469 7.883 1 36.22 88 GLN A C 1
ATOM 659 O O . GLN A 1 88 ? 15.125 -29.406 7.344 1 36.22 88 GLN A O 1
ATOM 664 N N . LYS A 1 89 ? 13.789 -30.438 8.688 1 43 89 LYS A N 1
ATOM 665 C CA . LYS A 1 89 ? 13.398 -29.203 9.352 1 43 89 LYS A CA 1
ATOM 666 C C . LYS A 1 89 ? 14.531 -28.641 10.203 1 43 89 LYS A C 1
ATOM 668 O O . LYS A 1 89 ? 14.516 -27.469 10.594 1 43 89 LYS A O 1
ATOM 673 N N . LYS A 1 90 ? 15.312 -29.391 10.828 1 43.97 90 LYS A N 1
ATOM 674 C CA . LYS A 1 90 ? 16.406 -28.969 11.703 1 43.97 90 LYS A CA 1
ATOM 675 C C . LYS A 1 90 ? 17.438 -28.141 10.938 1 43.97 90 LYS A C 1
ATOM 677 O O . LYS A 1 90 ? 18.203 -27.391 11.539 1 43.97 90 LYS A O 1
ATOM 682 N N . GLN A 1 91 ? 17.719 -28.297 9.672 1 48.31 91 GLN A N 1
ATOM 683 C CA . GLN A 1 91 ? 18.844 -27.609 9.031 1 48.31 91 GLN A CA 1
ATOM 684 C C . GLN A 1 91 ? 18.391 -26.359 8.297 1 48.31 91 GLN A C 1
ATOM 686 O O . GLN A 1 91 ? 19.203 -25.641 7.703 1 48.31 91 GLN A O 1
ATOM 691 N N . GLN A 1 92 ? 17.047 -26.141 8.125 1 53.91 92 GLN A N 1
ATOM 692 C CA . GLN A 1 92 ? 16.766 -24.922 7.383 1 53.91 92 GLN A CA 1
ATOM 693 C C . GLN A 1 92 ? 16.656 -23.734 8.32 1 53.91 92 GLN A C 1
ATOM 695 O O . GLN A 1 92 ? 16.141 -23.844 9.438 1 53.91 92 GLN A O 1
ATOM 700 N N . PRO A 1 93 ? 17.344 -22.672 8.016 1 60.16 93 PRO A N 1
ATOM 701 C CA . PRO A 1 93 ? 17.219 -21.469 8.836 1 60.16 93 PRO A CA 1
ATOM 702 C C . PRO A 1 93 ? 15.758 -21.094 9.102 1 60.16 93 PRO A C 1
ATOM 704 O O . PRO A 1 93 ? 14.898 -21.297 8.242 1 60.16 93 PRO A O 1
ATOM 707 N N . PRO A 1 94 ? 15.438 -20.812 10.266 1 65.31 94 PRO A N 1
ATOM 708 C CA . PRO A 1 94 ? 14.07 -20.422 10.625 1 65.31 94 PRO A CA 1
ATOM 709 C C . PRO A 1 94 ? 13.516 -19.312 9.734 1 65.31 94 PRO A C 1
ATOM 711 O O . PRO A 1 94 ? 14.266 -18.438 9.281 1 65.31 94 PRO A O 1
ATOM 714 N N . THR A 1 95 ? 12.297 -19.438 9.273 1 71.81 95 THR A N 1
ATOM 715 C CA . THR A 1 95 ? 11.602 -18.453 8.461 1 71.81 95 THR A CA 1
ATOM 716 C C . THR A 1 95 ? 10.664 -17.609 9.312 1 71.81 95 THR A C 1
ATOM 718 O O . THR A 1 95 ? 10.461 -17.891 10.5 1 71.81 95 THR A O 1
ATOM 721 N N . ILE A 1 96 ? 10.125 -16.531 8.828 1 77.62 96 ILE A N 1
ATOM 722 C CA . ILE A 1 96 ? 9.156 -15.664 9.484 1 77.62 96 ILE A CA 1
ATOM 723 C C . ILE A 1 96 ? 7.91 -16.469 9.852 1 77.62 96 ILE A C 1
ATOM 725 O O . ILE A 1 96 ? 7.285 -16.219 10.883 1 77.62 96 ILE A O 1
ATOM 729 N N . GLU A 1 97 ? 7.613 -17.375 9.039 1 74.44 97 GLU A N 1
ATOM 730 C CA . GLU A 1 97 ? 6.457 -18.219 9.297 1 74.44 97 GLU A CA 1
ATOM 731 C C . GLU A 1 97 ? 6.594 -18.938 10.641 1 74.44 97 GLU A C 1
ATOM 733 O O . GLU A 1 97 ? 5.594 -19.172 11.328 1 74.44 97 GLU A O 1
ATOM 738 N N . ASP A 1 98 ? 7.793 -19.125 10.969 1 66.75 98 ASP A N 1
ATOM 739 C CA . ASP A 1 98 ? 8.062 -19.828 12.227 1 66.75 98 ASP A CA 1
ATOM 740 C C . ASP A 1 98 ? 7.781 -18.922 13.422 1 66.75 98 ASP A C 1
ATOM 742 O O . ASP A 1 98 ? 7.543 -19.406 14.531 1 66.75 98 ASP A O 1
ATOM 746 N N . GLU A 1 99 ? 7.875 -17.672 13.188 1 63.91 99 GLU A N 1
ATOM 747 C CA . GLU A 1 99 ? 7.688 -16.703 14.266 1 63.91 99 GLU A CA 1
ATOM 748 C C . GLU A 1 99 ? 6.246 -16.203 14.32 1 63.91 99 GLU A C 1
ATOM 750 O O . GLU A 1 99 ? 5.812 -15.656 15.336 1 63.91 99 GLU A O 1
ATOM 755 N N . THR A 1 100 ? 5.652 -16.391 13.227 1 68.75 100 THR A N 1
ATOM 756 C CA . THR A 1 100 ? 4.27 -15.93 13.242 1 68.75 100 THR A CA 1
ATOM 757 C C . THR A 1 100 ? 3.434 -16.781 14.203 1 68.75 100 THR A C 1
ATOM 759 O O . THR A 1 100 ? 3.672 -17.969 14.352 1 68.75 100 THR A O 1
ATOM 762 N N . GLN A 1 101 ? 2.646 -16.078 14.984 1 65.12 101 GLN A N 1
ATOM 763 C CA . GLN A 1 101 ? 1.773 -16.766 15.922 1 65.12 101 GLN A CA 1
ATOM 764 C C . GLN A 1 101 ? 0.9 -17.797 15.203 1 65.12 101 GLN A C 1
ATOM 766 O O . GLN A 1 101 ? 0.819 -17.797 13.977 1 65.12 101 GLN A O 1
ATOM 771 N N . ALA A 1 102 ? 0.51 -18.688 15.969 1 58.19 102 ALA A N 1
ATOM 772 C CA . ALA A 1 102 ? -0.315 -19.781 15.469 1 58.19 102 ALA A CA 1
ATOM 773 C C . ALA A 1 102 ? -1.425 -19.266 14.562 1 58.19 102 ALA A C 1
ATOM 775 O O . ALA A 1 102 ? -1.84 -19.953 13.625 1 58.19 102 ALA A O 1
ATOM 776 N N . ASP A 1 103 ? -1.699 -17.922 14.75 1 69.06 103 ASP A N 1
ATOM 777 C CA . ASP A 1 103 ? -2.832 -17.422 13.984 1 69.06 103 ASP A CA 1
ATOM 778 C C . ASP A 1 103 ? -2.361 -16.594 12.789 1 69.06 103 ASP A C 1
ATOM 780 O O . ASP A 1 103 ? -3.17 -15.945 12.117 1 69.06 103 ASP A O 1
ATOM 784 N N . GLY A 1 104 ? -1.004 -16.641 12.57 1 75.75 104 GLY A N 1
ATOM 785 C CA . GLY A 1 104 ? -0.477 -15.992 11.383 1 75.75 104 GLY A CA 1
ATOM 786 C C . GLY A 1 104 ? -0.22 -14.508 11.586 1 75.75 104 GLY A C 1
ATOM 787 O O . GLY A 1 104 ? 0.125 -13.797 10.641 1 75.75 104 GLY A O 1
ATOM 788 N N . GLY A 1 105 ? -0.383 -14.008 12.836 1 87.31 105 GLY A N 1
ATOM 789 C CA . GLY A 1 105 ? -0.102 -12.617 13.148 1 87.31 105 GLY A CA 1
ATOM 790 C C . GLY A 1 105 ? 1.382 -12.312 13.25 1 87.31 105 GLY A C 1
ATOM 791 O O . GLY A 1 105 ? 2.207 -13.234 13.266 1 87.31 105 GLY A O 1
ATOM 792 N N . ILE A 1 106 ? 1.716 -11.016 13.18 1 92.5 106 ILE A N 1
ATOM 793 C CA . ILE A 1 106 ? 3.123 -10.625 13.164 1 92.5 106 ILE A CA 1
ATOM 794 C C . ILE A 1 106 ? 3.312 -9.336 13.953 1 92.5 106 ILE A C 1
ATOM 796 O O . ILE A 1 106 ? 2.434 -8.469 13.961 1 92.5 106 ILE A O 1
ATOM 800 N N . PHE A 1 107 ? 4.477 -9.258 14.594 1 92.38 107 PHE A N 1
ATOM 801 C CA . PHE A 1 107 ? 4.895 -8.008 15.227 1 92.38 107 PHE A CA 1
ATOM 802 C C . PHE A 1 107 ? 5.75 -7.184 14.273 1 92.38 107 PHE A C 1
ATOM 804 O O . PHE A 1 107 ? 6.672 -7.707 13.648 1 92.38 107 PHE A O 1
ATOM 811 N N . LEU A 1 108 ? 5.41 -5.957 14.125 1 94.62 108 LEU A N 1
ATOM 812 C CA . LEU A 1 108 ? 6.156 -5.035 13.273 1 94.62 108 LEU A CA 1
ATOM 813 C C . LEU A 1 108 ? 6.75 -3.895 14.094 1 94.62 108 LEU A C 1
ATOM 815 O O . LEU A 1 108 ? 6.102 -3.375 15 1 94.62 108 LEU A O 1
ATOM 819 N N . LYS A 1 109 ? 7.953 -3.496 13.75 1 93.38 109 LYS A N 1
ATOM 820 C CA . LYS A 1 109 ? 8.617 -2.379 14.414 1 93.38 109 LYS A CA 1
ATOM 821 C C . LYS A 1 109 ? 8.328 -1.062 13.695 1 93.38 109 LYS A C 1
ATOM 823 O O . LYS A 1 109 ? 8.039 -1.048 12.5 1 93.38 109 LYS A O 1
ATOM 828 N N . ARG A 1 110 ? 8.383 0.012 14.461 1 96.06 110 ARG A N 1
ATOM 829 C CA . ARG A 1 110 ? 8.375 1.335 13.844 1 96.06 110 ARG A CA 1
ATOM 830 C C . ARG A 1 110 ? 9.711 1.646 13.188 1 96.06 110 ARG A C 1
ATOM 832 O O . ARG A 1 110 ? 10.766 1.469 13.805 1 96.06 110 ARG A O 1
ATOM 839 N N . VAL A 1 111 ? 9.664 2.109 12.023 1 96.88 111 VAL A N 1
ATOM 840 C CA . VAL A 1 111 ? 10.914 2.418 11.344 1 96.88 111 VAL A CA 1
ATOM 841 C C . VAL A 1 111 ? 11.078 3.932 11.227 1 96.88 111 VAL A C 1
ATOM 843 O O . VAL A 1 111 ? 12.133 4.418 10.797 1 96.88 111 VAL A O 1
ATOM 846 N N . GLY A 1 112 ? 10.062 4.664 11.523 1 97.38 112 GLY A N 1
ATOM 847 C CA . GLY A 1 112 ? 10.086 6.117 11.5 1 97.38 112 GLY A CA 1
ATOM 848 C C . GLY A 1 112 ? 8.82 6.738 12.055 1 97.38 112 GLY A C 1
ATOM 849 O O . GLY A 1 112 ? 7.883 6.027 12.43 1 97.38 112 GLY A O 1
ATOM 850 N N . THR A 1 113 ? 8.859 8.062 12.148 1 97.44 113 THR A N 1
ATOM 851 C CA . THR A 1 113 ? 7.73 8.836 12.648 1 97.44 113 THR A CA 1
ATOM 852 C C . THR A 1 113 ? 7.426 10.016 11.734 1 97.44 113 THR A C 1
ATOM 854 O O . THR A 1 113 ? 8.344 10.695 11.258 1 97.44 113 THR A O 1
ATOM 857 N N . ILE A 1 114 ? 6.18 10.258 11.539 1 97.94 114 ILE A N 1
ATOM 858 C CA . ILE A 1 114 ? 5.746 11.367 10.695 1 97.94 114 ILE A CA 1
ATOM 859 C C . ILE A 1 114 ? 5.742 12.656 11.508 1 97.94 114 ILE A C 1
ATOM 861 O O . ILE A 1 114 ? 5.289 12.68 12.656 1 97.94 114 ILE A O 1
ATOM 865 N N . ARG A 1 115 ? 6.328 13.641 10.953 1 97.25 115 ARG A N 1
ATOM 866 C CA . ARG A 1 115 ? 6.043 15.023 11.312 1 97.25 115 ARG A CA 1
ATOM 867 C C . ARG A 1 115 ? 5.223 15.711 10.234 1 97.25 115 ARG A C 1
ATOM 869 O O . ARG A 1 115 ? 5.543 15.617 9.047 1 97.25 115 ARG A O 1
ATOM 876 N N . SER A 1 116 ? 4.16 16.281 10.617 1 96.31 116 SER A N 1
ATOM 877 C CA . SER A 1 116 ? 3.201 16.703 9.602 1 96.31 116 SER A CA 1
ATOM 878 C C . SER A 1 116 ? 2.574 18.047 9.945 1 96.31 116 SER A C 1
ATOM 880 O O . SER A 1 116 ? 2.586 18.469 11.109 1 96.31 116 SER A O 1
ATOM 882 N N . ILE A 1 117 ? 2.049 18.766 8.977 1 95.81 117 ILE A N 1
ATOM 883 C CA . ILE A 1 117 ? 1.285 20 9.148 1 95.81 117 ILE A CA 1
ATOM 884 C C . ILE A 1 117 ? -0.017 19.688 9.891 1 95.81 117 ILE A C 1
ATOM 886 O O . ILE A 1 117 ? -0.663 20.594 10.414 1 95.81 117 ILE A O 1
ATOM 890 N N . TYR A 1 118 ? -0.41 18.453 9.805 1 93.94 118 TYR A N 1
ATOM 891 C CA . TYR A 1 118 ? -1.635 18.047 10.484 1 93.94 118 TYR A CA 1
ATOM 892 C C . TYR A 1 118 ? -1.357 17.703 11.938 1 93.94 118 TYR A C 1
ATOM 894 O O . TYR A 1 118 ? -0.931 16.578 12.242 1 93.94 118 TYR A O 1
ATOM 902 N N . ARG A 1 119 ? -1.728 18.562 12.781 1 87.06 119 ARG A N 1
ATOM 903 C CA . ARG A 1 119 ? -1.448 18.391 14.203 1 87.06 119 ARG A CA 1
ATOM 904 C C . ARG A 1 119 ? -2.586 17.656 14.898 1 87.06 119 ARG A C 1
ATOM 906 O O . ARG A 1 119 ? -2.395 17.078 15.969 1 87.06 119 ARG A O 1
ATOM 913 N N . LEU A 1 120 ? -3.693 17.672 14.242 1 81.19 120 LEU A N 1
ATOM 914 C CA . LEU A 1 120 ? -4.887 17.016 14.758 1 81.19 120 LEU A CA 1
ATOM 915 C C . LEU A 1 120 ? -5.48 16.078 13.719 1 81.19 120 LEU A C 1
ATOM 917 O O . LEU A 1 120 ? -5.305 16.281 12.516 1 81.19 120 LEU A O 1
ATOM 921 N N . CYS A 1 121 ? -6.18 15.039 14.258 1 81.94 121 CYS A N 1
ATOM 922 C CA . CYS A 1 121 ? -6.871 14.117 13.359 1 81.94 121 CYS A CA 1
ATOM 923 C C . CYS A 1 121 ? -7.969 14.836 12.578 1 81.94 121 CYS A C 1
ATOM 925 O O . CYS A 1 121 ? -8.133 14.609 11.383 1 81.94 121 CYS A O 1
ATOM 927 N N . VAL A 1 122 ? -8.602 15.68 13.359 1 74.56 122 VAL A N 1
ATOM 928 C CA . VAL A 1 122 ? -9.711 16.422 12.75 1 74.56 122 VAL A CA 1
ATOM 929 C C . VAL A 1 122 ? -9.18 17.359 11.68 1 74.56 122 VAL A C 1
ATOM 931 O O . VAL A 1 122 ? -8.219 18.094 11.922 1 74.56 122 VAL A O 1
ATOM 934 N N . GLY A 1 123 ? -9.734 17.312 10.531 1 77.06 123 GLY A N 1
ATOM 935 C CA . GLY A 1 123 ? -9.32 18.203 9.453 1 77.06 123 GLY A CA 1
ATOM 936 C C . GLY A 1 123 ? -8.258 17.578 8.562 1 77.06 123 GLY A C 1
ATOM 937 O O . GLY A 1 123 ? -7.898 18.156 7.531 1 77.06 123 GLY A O 1
ATOM 938 N N . THR A 1 124 ? -7.68 16.516 8.984 1 85.5 124 THR A N 1
ATOM 939 C CA . THR A 1 124 ? -6.758 15.789 8.117 1 85.5 124 THR A CA 1
ATOM 940 C C . THR A 1 124 ? -7.508 15.156 6.945 1 85.5 124 THR A C 1
ATOM 942 O O . THR A 1 124 ? -8.555 14.539 7.137 1 85.5 124 THR A O 1
ATOM 945 N N . PRO A 1 125 ? -6.992 15.438 5.766 1 87.12 125 PRO A N 1
ATOM 946 C CA . PRO A 1 125 ? -7.668 14.852 4.602 1 87.12 125 PRO A CA 1
ATOM 947 C C . PRO A 1 125 ? -7.73 13.328 4.656 1 87.12 125 PRO A C 1
ATOM 949 O O . PRO A 1 125 ? -6.844 12.688 5.234 1 87.12 125 PRO A O 1
ATOM 952 N N . ARG A 1 126 ? -8.711 12.797 4.027 1 83.25 126 ARG A N 1
ATOM 953 C CA . ARG A 1 126 ? -8.883 11.344 4 1 83.25 126 ARG A CA 1
ATOM 954 C C . ARG A 1 126 ? -7.809 10.68 3.15 1 83.25 126 ARG A C 1
ATOM 956 O O . ARG A 1 126 ? -7.465 9.516 3.371 1 83.25 126 ARG A O 1
ATOM 963 N N . GLN A 1 127 ? -7.336 11.391 2.162 1 87.56 127 GLN A N 1
ATOM 964 C CA . GLN A 1 127 ? -6.285 10.891 1.281 1 87.56 127 GLN A CA 1
ATOM 965 C C . GLN A 1 127 ? -5.309 12 0.908 1 87.56 127 GLN A C 1
ATOM 967 O O . GLN A 1 127 ? -5.719 13.125 0.615 1 87.56 127 GLN A O 1
ATOM 972 N N . GLY A 1 128 ? -4.07 11.664 0.826 1 89.75 128 GLY A N 1
ATOM 973 C CA . GLY A 1 128 ? -2.998 12.648 0.769 1 89.75 128 GLY A CA 1
ATOM 974 C C . GLY A 1 128 ? -2.969 13.422 -0.534 1 89.75 128 GLY A C 1
ATOM 975 O O . GLY A 1 128 ? -2.916 14.656 -0.529 1 89.75 128 GLY A O 1
ATOM 976 N N . LEU A 1 129 ? -3.127 12.805 -1.648 1 89.38 129 LEU A N 1
ATOM 977 C CA . LEU A 1 129 ? -2.928 13.438 -2.947 1 89.38 129 LEU A CA 1
ATOM 978 C C . LEU A 1 129 ? -4.109 14.336 -3.305 1 89.38 129 LEU A C 1
ATOM 980 O O . LEU A 1 129 ? -4.07 15.055 -4.301 1 89.38 129 LEU A O 1
ATOM 984 N N . LEU A 1 130 ? -5.098 14.398 -2.402 1 88.06 130 LEU A N 1
ATOM 985 C CA . LEU A 1 130 ? -6.164 15.383 -2.545 1 88.06 130 LEU A CA 1
ATOM 986 C C . LEU A 1 130 ? -5.688 16.766 -2.107 1 88.06 130 LEU A C 1
ATOM 988 O O . LEU A 1 130 ? -6.312 17.781 -2.434 1 88.06 130 LEU A O 1
ATOM 992 N N . CYS A 1 131 ? -4.617 16.781 -1.362 1 92.88 131 CYS A N 1
ATOM 993 C CA . CYS A 1 131 ? -3.98 18 -0.899 1 92.88 131 CYS A CA 1
ATOM 994 C C . CYS A 1 131 ? -2.482 17.984 -1.188 1 92.88 131 CYS A C 1
ATOM 996 O O . CYS A 1 131 ? -1.671 17.875 -0.268 1 92.88 131 CYS A O 1
ATOM 998 N N . PRO A 1 132 ? -2.135 18.219 -2.41 1 94.06 132 PRO A N 1
ATOM 999 C CA . PRO A 1 132 ? -0.74 18.062 -2.822 1 94.06 132 PRO A CA 1
ATOM 1000 C C . PRO A 1 132 ? 0.203 19.031 -2.127 1 94.06 132 PRO A C 1
ATOM 1002 O O . PRO A 1 132 ? 1.407 18.781 -2.039 1 94.06 132 PRO A O 1
ATOM 1005 N N . ASN A 1 133 ? -0.281 20.172 -1.557 1 95.94 133 ASN A N 1
ATOM 1006 C CA . ASN A 1 133 ? 0.592 21.172 -0.949 1 95.94 133 ASN A CA 1
ATOM 1007 C C . ASN A 1 133 ? 0.779 20.906 0.544 1 95.94 133 ASN A C 1
ATOM 1009 O O . ASN A 1 133 ? 1.527 21.625 1.21 1 95.94 133 ASN A O 1
ATOM 1013 N N . ALA A 1 134 ? 0.098 19.875 1.046 1 96.81 134 ALA A N 1
ATOM 1014 C CA . ALA A 1 134 ? 0.36 19.484 2.43 1 96.81 134 ALA A CA 1
ATOM 1015 C C . ALA A 1 134 ? 1.752 18.875 2.574 1 96.81 134 ALA A C 1
ATOM 1017 O O . ALA A 1 134 ? 2.162 18.047 1.755 1 96.81 134 ALA A O 1
ATOM 1018 N N . ARG A 1 135 ? 2.441 19.344 3.625 1 97.88 135 ARG A N 1
ATOM 1019 C CA . ARG A 1 135 ? 3.842 18.938 3.732 1 97.88 135 ARG A CA 1
ATOM 1020 C C . ARG A 1 135 ? 4.125 18.297 5.086 1 97.88 135 ARG A C 1
ATOM 1022 O O . ARG A 1 135 ? 3.404 18.547 6.055 1 97.88 135 ARG A O 1
ATOM 1029 N N . GLY A 1 136 ? 5.086 17.469 5.125 1 97.81 136 GLY A N 1
ATOM 1030 C CA . GLY A 1 136 ? 5.633 16.812 6.305 1 97.81 136 GLY A CA 1
ATOM 1031 C C . GLY A 1 136 ? 6.945 16.109 6.039 1 97.81 136 GLY A C 1
ATOM 1032 O O . GLY A 1 136 ? 7.598 16.359 5.023 1 97.81 136 GLY A O 1
ATOM 1033 N N . CYS A 1 137 ? 7.371 15.383 6.988 1 98.06 137 CYS A N 1
ATOM 1034 C CA . CYS A 1 137 ? 8.562 14.57 6.777 1 98.06 137 CYS A CA 1
ATOM 1035 C C . CYS A 1 137 ? 8.516 13.297 7.605 1 98.06 137 CYS A C 1
ATOM 1037 O O . CYS A 1 137 ? 7.727 13.195 8.547 1 98.06 137 CYS A O 1
ATOM 1039 N N . ILE A 1 138 ? 9.234 12.344 7.164 1 98.69 138 ILE A N 1
ATOM 1040 C CA . ILE A 1 138 ? 9.469 11.109 7.91 1 98.69 138 ILE A CA 1
ATOM 1041 C C . ILE A 1 138 ? 10.812 11.195 8.625 1 98.69 138 ILE A C 1
ATOM 1043 O O . ILE A 1 138 ? 11.859 11.328 7.988 1 98.69 138 ILE A O 1
ATOM 1047 N N . GLU A 1 139 ? 10.766 11.156 9.914 1 97.69 139 GLU A N 1
ATOM 1048 C CA . GLU A 1 139 ? 11.984 10.984 10.703 1 97.69 139 GLU A CA 1
ATOM 1049 C C . GLU A 1 139 ? 12.297 9.508 10.914 1 97.69 139 GLU A C 1
ATOM 1051 O O . GLU A 1 139 ? 11.594 8.82 11.656 1 97.69 139 GLU A O 1
ATOM 1056 N N . LEU A 1 140 ? 13.383 9.055 10.336 1 97.38 140 LEU A N 1
ATOM 1057 C CA . LEU A 1 140 ? 13.688 7.629 10.375 1 97.38 140 LEU A CA 1
ATOM 1058 C C . LEU A 1 140 ? 14.297 7.242 11.727 1 97.38 140 LEU A C 1
ATOM 1060 O O . LEU A 1 140 ? 15.109 7.98 12.281 1 97.38 140 LEU A O 1
ATOM 1064 N N . ASP A 1 141 ? 13.906 6.086 12.156 1 93.44 141 ASP A N 1
ATOM 1065 C CA . ASP A 1 141 ? 14.484 5.52 13.375 1 93.44 141 ASP A CA 1
ATOM 1066 C C . ASP A 1 141 ? 15.789 4.781 13.062 1 93.44 141 ASP A C 1
ATOM 1068 O O . ASP A 1 141 ? 15.984 4.305 11.945 1 93.44 141 ASP A O 1
ATOM 1072 N N . LYS A 1 142 ? 16.594 4.781 14.07 1 88.25 142 LYS A N 1
ATOM 1073 C CA . LYS A 1 142 ? 17.719 3.85 14.016 1 88.25 142 LYS A CA 1
ATOM 1074 C C . LYS A 1 142 ? 17.281 2.439 14.398 1 88.25 142 LYS A C 1
ATOM 1076 O O . LYS A 1 142 ? 16.766 2.219 15.5 1 88.25 142 LYS A O 1
ATOM 1081 N N . ILE A 1 143 ? 17.438 1.531 13.547 1 88.44 143 ILE A N 1
ATOM 1082 C CA . ILE A 1 143 ? 17.047 0.147 13.789 1 88.44 143 ILE A CA 1
ATOM 1083 C C . ILE A 1 143 ? 18.281 -0.699 14.07 1 88.44 143 ILE A C 1
ATOM 1085 O O . ILE A 1 143 ? 19.094 -0.936 13.172 1 88.44 143 ILE A O 1
ATOM 1089 N N . GLY A 1 144 ? 18.344 -1.148 15.266 1 82.69 144 GLY A N 1
ATOM 1090 C CA . GLY A 1 144 ? 19.531 -1.896 15.625 1 82.69 144 GLY A CA 1
ATOM 1091 C C . GLY A 1 144 ? 20.812 -1.167 15.281 1 82.69 144 GLY A C 1
ATOM 1092 O O . GLY A 1 144 ? 20.984 0.005 15.617 1 82.69 144 GLY A O 1
ATOM 1093 N N . ASP A 1 145 ? 21.688 -1.93 14.594 1 82.81 145 ASP A N 1
ATOM 1094 C CA . ASP A 1 145 ? 22.984 -1.354 14.219 1 82.81 145 ASP A CA 1
ATOM 1095 C C . ASP A 1 145 ? 22.969 -0.868 12.773 1 82.81 145 ASP A C 1
ATOM 1097 O O . ASP A 1 145 ? 24.016 -0.601 12.195 1 82.81 145 ASP A O 1
ATOM 1101 N N . SER A 1 146 ? 21.781 -0.732 12.352 1 85.5 146 SER A N 1
ATOM 1102 C CA . SER A 1 146 ? 21.672 -0.323 10.953 1 85.5 146 SER A CA 1
ATOM 1103 C C . SER A 1 146 ? 21.922 1.173 10.797 1 85.5 146 SER A C 1
ATOM 1105 O O . SER A 1 146 ? 21.984 1.906 11.781 1 85.5 146 SER A O 1
ATOM 1107 N N . SER A 1 147 ? 22.219 1.555 9.578 1 85.12 147 SER A N 1
ATOM 1108 C CA . SER A 1 147 ? 22.422 2.955 9.219 1 85.12 147 SER A CA 1
ATOM 1109 C C . SER A 1 147 ? 21.203 3.525 8.5 1 85.12 147 SER A C 1
ATOM 1111 O O . SER A 1 147 ? 20.875 3.098 7.391 1 85.12 147 SER A O 1
ATOM 1113 N N . SER A 1 148 ? 20.672 4.523 9.125 1 90.75 148 SER A N 1
ATOM 1114 C CA . SER A 1 148 ? 19.531 5.172 8.492 1 90.75 148 SER A CA 1
ATOM 1115 C C . SER A 1 148 ? 19.922 5.832 7.176 1 90.75 148 SER A C 1
ATOM 1117 O O . SER A 1 148 ? 19.156 5.832 6.215 1 90.75 148 SER A O 1
ATOM 1119 N N . SER A 1 149 ? 21.109 6.367 7.141 1 94.25 149 SER A N 1
ATOM 1120 C CA . SER A 1 149 ? 21.609 7.016 5.93 1 94.25 149 SER A CA 1
ATOM 1121 C C . SER A 1 149 ? 21.781 6.004 4.801 1 94.25 149 SER A C 1
ATOM 1123 O O . SER A 1 149 ? 21.484 6.301 3.641 1 94.25 149 SER A O 1
ATOM 1125 N N . SER A 1 150 ? 22.234 4.855 5.152 1 94.38 150 SER A N 1
ATOM 1126 C CA . SER A 1 150 ? 22.453 3.816 4.152 1 94.38 150 SER A CA 1
ATOM 1127 C C . SER A 1 150 ? 21.141 3.27 3.625 1 94.38 150 SER A C 1
ATOM 1129 O O . SER A 1 150 ? 21.047 2.85 2.471 1 94.38 150 SER A O 1
ATOM 1131 N N . SER A 1 151 ? 20.109 3.301 4.43 1 96.5 151 SER A N 1
ATOM 1132 C CA . SER A 1 151 ? 18.828 2.697 4.074 1 96.5 151 SER A CA 1
ATOM 1133 C C . SER A 1 151 ? 18.094 3.523 3.016 1 96.5 151 SER A C 1
ATOM 1135 O O . SER A 1 151 ? 17.156 3.047 2.389 1 96.5 151 SER A O 1
ATOM 1137 N N . VAL A 1 152 ? 18.562 4.738 2.771 1 97.94 152 VAL A N 1
ATOM 1138 C CA . VAL A 1 152 ? 17.828 5.602 1.852 1 97.94 152 VAL A CA 1
ATOM 1139 C C . VAL A 1 152 ? 18.672 5.852 0.599 1 97.94 152 VAL A C 1
ATOM 1141 O O . VAL A 1 152 ? 18.281 6.633 -0.271 1 97.94 152 VAL A O 1
ATOM 1144 N N . ILE A 1 153 ? 19.828 5.219 0.531 1 97.25 153 ILE A N 1
ATOM 1145 C CA . ILE A 1 153 ? 20.656 5.398 -0.648 1 97.25 153 ILE A CA 1
ATOM 1146 C C . ILE A 1 153 ? 19.875 5.023 -1.903 1 97.25 153 ILE A C 1
ATOM 1148 O O . ILE A 1 153 ? 19.344 3.916 -1.999 1 97.25 153 ILE A O 1
ATOM 1152 N N . GLY A 1 154 ? 19.75 5.965 -2.852 1 97.44 154 GLY A N 1
ATOM 1153 C CA . GLY A 1 154 ? 19.078 5.719 -4.113 1 97.44 154 GLY A CA 1
ATOM 1154 C C . GLY A 1 154 ? 17.625 6.152 -4.105 1 97.44 154 GLY A C 1
ATOM 1155 O O . GLY A 1 154 ? 17 6.27 -5.164 1 97.44 154 GLY A O 1
ATOM 1156 N N . LEU A 1 155 ? 17.078 6.418 -2.934 1 98.31 155 LEU A N 1
ATOM 1157 C CA . LEU A 1 155 ? 15.664 6.754 -2.811 1 98.31 155 LEU A CA 1
ATOM 1158 C C . LEU A 1 155 ? 15.367 8.094 -3.473 1 98.31 155 LEU A C 1
ATOM 1160 O O . LEU A 1 155 ? 14.266 8.305 -3.984 1 98.31 155 LEU A O 1
ATOM 1164 N N . GLU A 1 156 ? 16.312 8.969 -3.533 1 96.94 156 GLU A N 1
ATOM 1165 C CA . GLU A 1 156 ? 16.141 10.305 -4.102 1 96.94 156 GLU A CA 1
ATOM 1166 C C . GLU A 1 156 ? 15.867 10.234 -5.602 1 96.94 156 GLU A C 1
ATOM 1168 O O . GLU A 1 156 ? 15.43 11.219 -6.203 1 96.94 156 GLU A O 1
ATOM 1173 N N . GLN A 1 157 ? 16.141 9.141 -6.215 1 97.25 157 GLN A N 1
ATOM 1174 C CA . GLN A 1 157 ? 15.938 8.992 -7.652 1 97.25 157 GLN A CA 1
ATOM 1175 C C . GLN A 1 157 ? 14.461 8.75 -7.969 1 97.25 157 GLN A C 1
ATOM 1177 O O . GLN A 1 157 ? 14.047 8.828 -9.125 1 97.25 157 GLN A O 1
ATOM 1182 N N . TYR A 1 158 ? 13.711 8.453 -6.98 1 98.06 158 TYR A N 1
ATOM 1183 C CA . TYR A 1 158 ? 12.273 8.289 -7.145 1 98.06 158 TYR A CA 1
ATOM 1184 C C . TYR A 1 158 ? 11.539 9.586 -6.824 1 98.06 158 TYR A C 1
ATOM 1186 O O . TYR A 1 158 ? 11.961 10.344 -5.945 1 98.06 158 TYR A O 1
ATOM 1194 N N . SER A 1 159 ? 10.445 9.789 -7.512 1 98.06 159 SER A N 1
ATOM 1195 C CA . SER A 1 159 ? 9.648 10.984 -7.246 1 98.06 159 SER A CA 1
ATOM 1196 C C . SER A 1 159 ? 8.633 10.734 -6.137 1 98.06 159 SER A C 1
ATOM 1198 O O . SER A 1 159 ? 8.242 11.664 -5.426 1 98.06 159 SER A O 1
ATOM 1200 N N . HIS A 1 160 ? 8.156 9.508 -6.031 1 98.25 160 HIS A N 1
ATOM 1201 C CA . HIS A 1 160 ? 7.086 9.211 -5.09 1 98.25 160 HIS A CA 1
ATOM 1202 C C . HIS A 1 160 ? 7.375 7.934 -4.309 1 98.25 160 HIS A C 1
ATOM 1204 O O . HIS A 1 160 ? 8.102 7.059 -4.789 1 98.25 160 HIS A O 1
ATOM 1210 N N . ILE A 1 161 ? 6.758 7.863 -3.119 1 98.56 161 ILE A N 1
ATOM 1211 C CA . ILE A 1 161 ? 6.926 6.691 -2.268 1 98.56 161 ILE A CA 1
ATOM 1212 C C . ILE A 1 161 ? 5.582 6.305 -1.653 1 98.56 161 ILE A C 1
ATOM 1214 O O . ILE A 1 161 ? 4.715 7.156 -1.454 1 98.56 161 ILE A O 1
ATOM 1218 N N . TRP A 1 162 ? 5.445 4.977 -1.393 1 98.69 162 TRP A N 1
ATOM 1219 C CA . TRP A 1 162 ? 4.41 4.434 -0.52 1 98.69 162 TRP A CA 1
ATOM 1220 C C . TRP A 1 162 ? 4.867 4.434 0.935 1 98.69 162 TRP A C 1
ATOM 1222 O O . TRP A 1 162 ? 6.012 4.082 1.233 1 98.69 162 TRP A O 1
ATOM 1232 N N . ILE A 1 163 ? 3.971 4.84 1.78 1 98.81 163 ILE A N 1
ATOM 1233 C CA . ILE A 1 163 ? 4.199 4.762 3.219 1 98.81 163 ILE A CA 1
ATOM 1234 C C . ILE A 1 163 ? 3.174 3.828 3.855 1 98.81 163 ILE A C 1
ATOM 1236 O O . ILE A 1 163 ? 1.967 3.996 3.664 1 98.81 163 ILE A O 1
ATOM 1240 N N . ILE A 1 164 ? 3.627 2.801 4.477 1 98.69 164 ILE A N 1
ATOM 1241 C CA . ILE A 1 164 ? 2.787 1.961 5.328 1 98.69 164 ILE A CA 1
ATOM 1242 C C . ILE A 1 164 ? 2.848 2.461 6.77 1 98.69 164 ILE A C 1
ATOM 1244 O O . ILE A 1 164 ? 3.934 2.623 7.332 1 98.69 164 ILE A O 1
ATOM 1248 N N . PHE A 1 165 ? 1.68 2.695 7.359 1 97.69 165 PHE A N 1
ATOM 1249 C CA . PHE A 1 165 ? 1.687 3.402 8.633 1 97.69 165 PHE A CA 1
ATOM 1250 C C . PHE A 1 165 ? 0.617 2.848 9.57 1 97.69 165 PHE A C 1
ATOM 1252 O O . PHE A 1 165 ? -0.173 1.988 9.172 1 97.69 165 PHE A O 1
ATOM 1259 N N . VAL A 1 166 ? 0.623 3.354 10.828 1 96.75 166 VAL A N 1
ATOM 1260 C CA . VAL A 1 166 ? -0.314 2.924 11.859 1 96.75 166 VAL A CA 1
ATOM 1261 C C . VAL A 1 166 ? -1.299 4.051 12.164 1 96.75 166 VAL A C 1
ATOM 1263 O O . VAL A 1 166 ? -0.901 5.207 12.32 1 96.75 166 VAL A O 1
ATOM 1266 N N . PHE A 1 167 ? -2.568 3.678 12.164 1 93.31 167 PHE A N 1
ATOM 1267 C CA . PHE A 1 167 ? -3.553 4.613 12.695 1 93.31 167 PHE A CA 1
ATOM 1268 C C . PHE A 1 167 ? -3.467 4.688 14.211 1 93.31 167 PHE A C 1
ATOM 1270 O O . PHE A 1 167 ? -4.367 4.223 14.914 1 93.31 167 PHE A O 1
ATOM 1277 N N . HIS A 1 168 ? -2.496 5.402 14.695 1 90.31 168 HIS A N 1
ATOM 1278 C CA . HIS A 1 168 ? -2.064 5.324 16.078 1 90.31 168 HIS A CA 1
ATOM 1279 C C . HIS A 1 168 ? -3.068 6 17.016 1 90.31 168 HIS A C 1
ATOM 1281 O O . HIS A 1 168 ? -3.09 5.73 18.219 1 90.31 168 HIS A O 1
ATOM 1287 N N . LEU A 1 169 ? -3.93 6.84 16.5 1 86.12 169 LEU A N 1
ATOM 1288 C CA . LEU A 1 169 ? -4.855 7.578 17.359 1 86.12 169 LEU A CA 1
ATOM 1289 C C . LEU A 1 169 ? -6.223 6.906 17.375 1 86.12 169 LEU A C 1
ATOM 1291 O O . LEU A 1 169 ? -7.145 7.391 18.047 1 86.12 169 LEU A O 1
ATOM 1295 N N . ASN A 1 170 ? -6.391 5.789 16.609 1 84.19 170 ASN A N 1
ATOM 1296 C CA . ASN A 1 170 ? -7.652 5.059 16.688 1 84.19 170 ASN A CA 1
ATOM 1297 C C . ASN A 1 170 ? -7.961 4.613 18.109 1 84.19 170 ASN A C 1
ATOM 1299 O O . ASN A 1 170 ? -7.062 4.195 18.844 1 84.19 170 ASN A O 1
ATOM 1303 N N . THR A 1 171 ? -9.227 4.742 18.391 1 74.94 171 THR A N 1
ATOM 1304 C CA . THR A 1 171 ? -9.688 4.238 19.688 1 74.94 171 THR A CA 1
ATOM 1305 C C . THR A 1 171 ? -9.758 2.713 19.672 1 74.94 171 THR A C 1
ATOM 1307 O O . THR A 1 171 ? -10.141 2.109 18.672 1 74.94 171 THR A O 1
ATOM 1310 N N . LYS A 1 172 ? -9.242 2.176 20.688 1 68.56 172 LYS A N 1
ATOM 1311 C CA . LYS A 1 172 ? -9.367 0.726 20.812 1 68.56 172 LYS A CA 1
ATOM 1312 C C . LYS A 1 172 ? -10.711 0.339 21.422 1 68.56 172 LYS A C 1
ATOM 1314 O O . LYS A 1 172 ? -11.156 0.958 22.391 1 68.56 172 LYS A O 1
ATOM 1319 N N . SER A 1 173 ? -11.367 -0.495 20.656 1 60.53 173 SER A N 1
ATOM 1320 C CA . SER A 1 173 ? -12.609 -0.984 21.25 1 60.53 173 SER A CA 1
ATOM 1321 C C . SER A 1 173 ? -12.352 -1.731 22.547 1 60.53 173 SER A C 1
ATOM 1323 O O . SER A 1 173 ? -11.359 -2.455 22.672 1 60.53 173 SER A O 1
ATOM 1325 N N . SER A 1 174 ? -13.078 -1.379 23.562 1 55.03 174 SER A N 1
ATOM 1326 C CA . SER A 1 174 ? -13.031 -2.037 24.859 1 55.03 174 SER A CA 1
ATOM 1327 C C . SER A 1 174 ? -13.352 -3.521 24.75 1 55.03 174 SER A C 1
ATOM 1329 O O . SER A 1 174 ? -12.961 -4.316 25.609 1 55.03 174 SER A O 1
ATOM 1331 N N . ASN A 1 175 ? -14.055 -3.871 23.703 1 59.25 175 ASN A N 1
ATOM 1332 C CA . ASN A 1 175 ? -14.391 -5.273 23.484 1 59.25 175 ASN A CA 1
ATOM 1333 C C . ASN A 1 175 ? -13.719 -5.816 22.219 1 59.25 175 ASN A C 1
ATOM 1335 O O . ASN A 1 175 ? -14.227 -5.633 21.109 1 59.25 175 ASN A O 1
ATOM 1339 N N . PRO A 1 176 ? -12.562 -6.406 22.453 1 57.78 176 PRO A N 1
ATOM 1340 C CA . PRO A 1 176 ? -11.797 -6.887 21.297 1 57.78 176 PRO A CA 1
ATOM 1341 C C . PRO A 1 176 ? -12.594 -7.855 20.422 1 57.78 176 PRO A C 1
ATOM 1343 O O . PRO A 1 176 ? -12.273 -8.039 19.25 1 57.78 176 PRO A O 1
ATOM 1346 N N . LYS A 1 177 ? -13.617 -8.328 21.094 1 58.06 177 LYS A N 1
ATOM 1347 C CA . LYS A 1 177 ? -14.406 -9.305 20.344 1 58.06 177 LYS A CA 1
ATOM 1348 C C . LYS A 1 177 ? -15.367 -8.609 19.375 1 58.06 177 LYS A C 1
ATOM 1350 O O . LYS A 1 177 ? -15.852 -9.227 18.438 1 58.06 177 LYS A O 1
ATOM 1355 N N . ARG A 1 178 ? -15.586 -7.395 19.594 1 64.62 178 ARG A N 1
ATOM 1356 C CA . ARG A 1 178 ? -16.594 -6.754 18.766 1 64.62 178 ARG A CA 1
ATOM 1357 C C . ARG A 1 178 ? -15.938 -5.832 17.734 1 64.62 178 ARG A C 1
ATOM 1359 O O . ARG A 1 178 ? -15.922 -4.613 17.906 1 64.62 178 ARG A O 1
ATOM 1366 N N . ILE A 1 179 ? -15.156 -6.43 16.891 1 73.12 179 ILE A N 1
ATOM 1367 C CA . ILE A 1 179 ? -14.641 -5.621 15.789 1 73.12 179 ILE A CA 1
ATOM 1368 C C . ILE A 1 179 ? -15.672 -5.562 14.664 1 73.12 179 ILE A C 1
ATOM 1370 O O . ILE A 1 179 ? -16.188 -6.598 14.227 1 73.12 179 ILE A O 1
ATOM 1374 N N . LYS A 1 180 ? -16.016 -4.422 14.25 1 84.38 180 LYS A N 1
ATOM 1375 C CA . LYS A 1 180 ? -17.047 -4.188 13.242 1 84.38 180 LYS A CA 1
ATOM 1376 C C . LYS A 1 180 ? -16.562 -4.594 11.852 1 84.38 180 LYS A C 1
ATOM 1378 O O . LYS A 1 180 ? -15.406 -4.34 11.492 1 84.38 180 LYS A O 1
ATOM 1383 N N . SER A 1 181 ? -17.469 -5.281 11.18 1 92.75 181 SER A N 1
ATOM 1384 C CA . SER A 1 181 ? -17.172 -5.723 9.82 1 92.75 181 SER A CA 1
ATOM 1385 C C . SER A 1 181 ? -17.625 -4.695 8.789 1 92.75 181 SER A C 1
ATOM 1387 O O . SER A 1 181 ? -17.234 -4.766 7.621 1 92.75 181 SER A O 1
ATOM 1389 N N . LYS A 1 182 ? -18.438 -3.768 9.258 1 93.44 182 LYS A N 1
ATOM 1390 C CA . LYS A 1 182 ? -19 -2.771 8.352 1 93.44 182 LYS A CA 1
ATOM 1391 C C . LYS A 1 182 ? -18.828 -1.36 8.898 1 93.44 182 LYS A C 1
ATOM 1393 O O . LYS A 1 182 ? -18.641 -1.177 10.102 1 93.44 182 LYS A O 1
ATOM 1398 N N . ILE A 1 183 ? -18.891 -0.436 8.023 1 89.81 183 ILE A N 1
ATOM 1399 C CA . ILE A 1 183 ? -18.766 0.976 8.375 1 89.81 183 ILE A CA 1
ATOM 1400 C C . ILE A 1 183 ? -19.672 1.809 7.477 1 89.81 183 ILE A C 1
ATOM 1402 O O . ILE A 1 183 ? -20.031 1.382 6.375 1 89.81 183 ILE A O 1
ATOM 1406 N N . ALA A 1 184 ? -20.031 2.91 7.961 1 85.56 184 ALA A N 1
ATOM 1407 C CA . ALA A 1 184 ? -20.844 3.855 7.191 1 85.56 184 ALA A CA 1
ATOM 1408 C C . ALA A 1 184 ? -20 5.039 6.723 1 85.56 184 ALA A C 1
ATOM 1410 O O . ALA A 1 184 ? -19.781 5.992 7.473 1 85.56 184 ALA A O 1
ATOM 1411 N N . PRO A 1 185 ? -19.578 4.953 5.477 1 81.62 185 PRO A N 1
ATOM 1412 C CA . PRO A 1 185 ? -18.844 6.113 4.973 1 81.62 185 PRO A CA 1
ATOM 1413 C C . PRO A 1 185 ? -19.703 7.363 4.855 1 81.62 185 PRO A C 1
ATOM 1415 O O . PRO A 1 185 ? -20.875 7.27 4.488 1 81.62 185 PRO A O 1
ATOM 1418 N N . PRO A 1 186 ? -19.141 8.516 5.066 1 69.69 186 PRO A N 1
ATOM 1419 C CA . PRO A 1 186 ? -19.922 9.758 5.004 1 69.69 186 PRO A CA 1
ATOM 1420 C C . PRO A 1 186 ? -20.594 9.961 3.652 1 69.69 186 PRO A C 1
ATOM 1422 O O . PRO A 1 186 ? -21.734 10.438 3.594 1 69.69 186 PRO A O 1
ATOM 1425 N N . ALA A 1 187 ? -20.031 9.562 2.588 1 72 187 ALA A N 1
ATOM 1426 C CA . ALA A 1 187 ? -20.531 9.812 1.236 1 72 187 ALA A CA 1
ATOM 1427 C C . ALA A 1 187 ? -21.766 8.961 0.938 1 72 187 ALA A C 1
ATOM 1429 O O . ALA A 1 187 ? -22.484 9.211 -0.032 1 72 187 ALA A O 1
ATOM 1430 N N . LEU A 1 188 ? -21.969 7.969 1.769 1 78.25 188 LEU A N 1
ATOM 1431 C CA . LEU A 1 188 ? -23.062 7.039 1.474 1 78.25 188 LEU A CA 1
ATOM 1432 C C . LEU A 1 188 ? -24.312 7.406 2.252 1 78.25 188 LEU A C 1
ATOM 1434 O O . LEU A 1 188 ? -25.328 6.719 2.15 1 78.25 188 LEU A O 1
ATOM 1438 N N . GLY A 1 189 ? -24.312 8.375 2.996 1 69.81 189 GLY A N 1
ATOM 1439 C CA . GLY A 1 189 ? -25.516 8.859 3.672 1 69.81 189 GLY A CA 1
ATOM 1440 C C . GLY A 1 189 ? -26.047 7.891 4.711 1 69.81 189 GLY A C 1
ATOM 1441 O O . GLY A 1 189 ? -27.25 7.68 4.809 1 69.81 189 GLY A O 1
ATOM 1442 N N . GLY A 1 190 ? -25.109 7.129 5.336 1 76.31 190 GLY A N 1
ATOM 1443 C CA . GLY A 1 190 ? -25.547 6.254 6.414 1 76.31 190 GLY A CA 1
ATOM 1444 C C . GLY A 1 190 ? -25.562 4.789 6.027 1 76.31 190 GLY A C 1
ATOM 1445 O O . GLY A 1 190 ? -25.609 3.914 6.891 1 76.31 190 GLY A O 1
ATOM 1446 N N . LYS A 1 191 ? -25.609 4.531 4.809 1 86.62 191 LYS A N 1
ATOM 1447 C CA . LYS A 1 191 ? -25.516 3.139 4.375 1 86.62 191 LYS A CA 1
ATOM 1448 C C . LYS A 1 191 ? -24.156 2.549 4.703 1 86.62 191 LYS A C 1
ATOM 1450 O O . LYS A 1 191 ? -23.125 3.232 4.59 1 86.62 191 LYS A O 1
ATOM 1455 N N . LYS A 1 192 ? -24.219 1.279 5.137 1 93.06 192 LYS A N 1
ATOM 1456 C CA . LYS A 1 192 ? -22.984 0.633 5.566 1 93.06 192 LYS A CA 1
ATOM 1457 C C . LYS A 1 192 ? -22.406 -0.25 4.461 1 93.06 192 LYS A C 1
ATOM 1459 O O . LYS A 1 192 ? -23.156 -0.858 3.695 1 93.06 192 LYS A O 1
ATOM 1464 N N . VAL A 1 193 ? -21.156 -0.305 4.332 1 96.25 193 VAL A N 1
ATOM 1465 C CA . VAL A 1 193 ? -20.406 -1.201 3.455 1 96.25 193 VAL A CA 1
ATOM 1466 C C . VAL A 1 193 ? -19.328 -1.93 4.254 1 96.25 193 VAL A C 1
ATOM 1468 O O . VAL A 1 193 ? -19.078 -1.601 5.418 1 96.25 193 VAL A O 1
ATOM 1471 N N . GLY A 1 194 ? -18.766 -2.98 3.654 1 97.19 194 GLY A N 1
ATOM 1472 C CA . GLY A 1 194 ? -17.719 -3.734 4.32 1 97.19 194 GLY A CA 1
ATOM 1473 C C . GLY A 1 194 ? -16.438 -2.939 4.516 1 97.19 194 GLY A C 1
ATOM 1474 O O . GLY A 1 194 ? -16.094 -2.084 3.693 1 97.19 194 GLY A O 1
ATOM 1475 N N . ILE A 1 195 ? -15.719 -3.26 5.578 1 96.12 195 ILE A N 1
ATOM 1476 C CA . ILE A 1 195 ? -14.508 -2.523 5.918 1 96.12 195 ILE A CA 1
ATOM 1477 C C . ILE A 1 195 ? -13.508 -2.629 4.773 1 96.12 195 ILE A C 1
ATOM 1479 O O . ILE A 1 195 ? -12.758 -1.685 4.512 1 96.12 195 ILE A O 1
ATOM 1483 N N . TYR A 1 196 ? -13.5 -3.74 4.012 1 98.06 196 TYR A N 1
ATOM 1484 C CA . TYR A 1 196 ? -12.531 -3.928 2.938 1 98.06 196 TYR A CA 1
ATOM 1485 C C . TYR A 1 196 ? -12.914 -3.117 1.706 1 98.06 196 TYR A C 1
ATOM 1487 O O . TYR A 1 196 ? -12.109 -2.963 0.782 1 98.06 196 TYR A O 1
ATOM 1495 N N . ALA A 1 197 ? -14.109 -2.562 1.692 1 97.94 197 ALA A N 1
ATOM 1496 C CA . ALA A 1 197 ? -14.555 -1.719 0.587 1 97.94 197 ALA A CA 1
ATOM 1497 C C . ALA A 1 197 ? -14.297 -0.245 0.883 1 97.94 197 ALA A C 1
ATOM 1499 O O . ALA A 1 197 ? -14.852 0.635 0.224 1 97.94 197 ALA A O 1
ATOM 1500 N N . THR A 1 198 ? -13.453 -0.007 1.895 1 95.56 198 THR A N 1
ATOM 1501 C CA . THR A 1 198 ? -13.18 1.373 2.279 1 95.56 198 THR A CA 1
ATOM 1502 C C . THR A 1 198 ? -11.711 1.549 2.654 1 95.56 198 THR A C 1
ATOM 1504 O O . THR A 1 198 ? -10.953 0.576 2.689 1 95.56 198 THR A O 1
ATOM 1507 N N . ARG A 1 199 ? -11.398 2.801 2.863 1 94.69 199 ARG A N 1
ATOM 1508 C CA . ARG A 1 199 ? -10.102 3.176 3.408 1 94.69 199 ARG A CA 1
ATOM 1509 C C . ARG A 1 199 ? -10.219 3.617 4.863 1 94.69 199 ARG A C 1
ATOM 1511 O O . ARG A 1 199 ? -9.352 4.332 5.375 1 94.69 199 ARG A O 1
ATOM 1518 N N . SER A 1 200 ? -11.18 3.119 5.578 1 90.75 200 SER A N 1
ATOM 1519 C CA . SER A 1 200 ? -11.461 3.523 6.953 1 90.75 200 SER A CA 1
ATOM 1520 C C . SER A 1 200 ? -10.297 3.162 7.879 1 90.75 200 SER A C 1
ATOM 1522 O O . SER A 1 200 ? -9.719 2.082 7.762 1 90.75 200 SER A O 1
ATOM 1524 N N . PRO A 1 201 ? -10 4.098 8.805 1 90.56 201 PRO A N 1
ATOM 1525 C CA . PRO A 1 201 ? -8.969 3.783 9.797 1 90.56 201 PRO A CA 1
ATOM 1526 C C . PRO A 1 201 ? -9.398 2.689 10.773 1 90.56 201 PRO A C 1
ATOM 1528 O O . PRO A 1 201 ? -8.555 2.027 11.375 1 90.56 201 PRO A O 1
ATOM 1531 N N . HIS A 1 202 ? -10.711 2.592 11.039 1 88.81 202 HIS A N 1
ATOM 1532 C CA . HIS A 1 202 ? -11.234 1.578 11.945 1 88.81 202 HIS A CA 1
ATOM 1533 C C . HIS A 1 202 ? -11.445 0.251 11.227 1 88.81 202 HIS A C 1
ATOM 1535 O O . HIS A 1 202 ? -12.461 0.062 10.555 1 88.81 202 HIS A O 1
ATOM 1541 N N . ARG A 1 203 ? -10.586 -0.573 11.414 1 93.12 203 ARG A N 1
ATOM 1542 C CA . ARG A 1 203 ? -10.539 -1.864 10.734 1 93.12 203 ARG A CA 1
ATOM 1543 C C . ARG A 1 203 ? -9.828 -2.906 11.594 1 93.12 203 ARG A C 1
ATOM 1545 O O . ARG A 1 203 ? -9.477 -2.639 12.742 1 93.12 203 ARG A O 1
ATOM 1552 N N . TYR A 1 204 ? -9.688 -4.168 11.141 1 92.56 204 TYR A N 1
ATOM 1553 C CA . TYR A 1 204 ? -9.148 -5.246 11.961 1 92.56 204 TYR A CA 1
ATOM 1554 C C . TYR A 1 204 ? -7.715 -4.953 12.375 1 92.56 204 TYR A C 1
ATOM 1556 O O . TYR A 1 204 ? -7.344 -5.133 13.531 1 92.56 204 TYR A O 1
ATOM 1564 N N . ASN A 1 205 ? -6.895 -4.602 11.398 1 94.62 205 ASN A N 1
ATOM 1565 C CA . ASN A 1 205 ? -5.566 -4.055 11.648 1 94.62 205 ASN A CA 1
ATOM 1566 C C . ASN A 1 205 ? -5.516 -2.555 11.359 1 94.62 205 ASN A C 1
ATOM 1568 O O . ASN A 1 205 ? -5.832 -2.123 10.25 1 94.62 205 ASN A O 1
ATOM 1572 N N . PRO A 1 206 ? -5.148 -1.74 12.328 1 93.94 206 PRO A N 1
ATOM 1573 C CA . PRO A 1 206 ? -5.164 -0.287 12.148 1 93.94 206 PRO A CA 1
ATOM 1574 C C . PRO A 1 206 ? -3.953 0.225 11.375 1 93.94 206 PRO A C 1
ATOM 1576 O O . PRO A 1 206 ? -3.191 1.053 11.883 1 93.94 206 PRO A O 1
ATOM 1579 N N . ILE A 1 207 ? -3.832 -0.26 10.156 1 97.12 207 ILE A N 1
ATOM 1580 C CA . ILE A 1 207 ? -2.727 0.163 9.305 1 97.12 207 ILE A CA 1
ATOM 1581 C C . ILE A 1 207 ? -3.275 0.748 8 1 97.12 207 ILE A C 1
ATOM 1583 O O . ILE A 1 207 ? -4.426 0.49 7.633 1 97.12 207 ILE A O 1
ATOM 1587 N N . GLY A 1 208 ? -2.498 1.619 7.41 1 97.69 208 GLY A N 1
ATOM 1588 C CA . GLY A 1 208 ? -2.846 2.246 6.145 1 97.69 208 GLY A CA 1
ATOM 1589 C C . GLY A 1 208 ? -1.668 2.375 5.199 1 97.69 208 GLY A C 1
ATOM 1590 O O . GLY A 1 208 ? -0.537 2.039 5.555 1 97.69 208 GLY A O 1
ATOM 1591 N N . ILE A 1 209 ? -2.002 2.717 3.965 1 98.31 209 ILE A N 1
ATOM 1592 C CA . ILE A 1 209 ? -0.997 3.061 2.965 1 98.31 209 ILE A CA 1
ATOM 1593 C C . ILE A 1 209 ? -1.312 4.43 2.365 1 98.31 209 ILE A C 1
ATOM 1595 O O . ILE A 1 209 ? -2.48 4.797 2.225 1 98.31 209 ILE A O 1
ATOM 1599 N N . THR A 1 210 ? -0.337 5.191 2.07 1 98 210 THR A N 1
ATOM 1600 C CA . THR A 1 210 ? -0.511 6.473 1.399 1 98 210 THR A CA 1
ATOM 1601 C C . THR A 1 210 ? 0.628 6.73 0.418 1 98 210 THR A C 1
ATOM 1603 O O . THR A 1 210 ? 1.748 6.254 0.62 1 98 210 THR A O 1
ATOM 1606 N N . LEU A 1 211 ? 0.301 7.32 -0.654 1 97.94 211 LEU A N 1
ATOM 1607 C CA . LEU A 1 211 ? 1.252 7.719 -1.685 1 97.94 211 LEU A CA 1
ATOM 1608 C C . LEU A 1 211 ? 1.64 9.188 -1.527 1 97.94 211 LEU A C 1
ATOM 1610 O O . LEU A 1 211 ? 0.771 10.062 -1.475 1 97.94 211 LEU A O 1
ATOM 1614 N N . CYS A 1 212 ? 2.98 9.461 -1.412 1 97.88 212 CYS A N 1
ATOM 1615 C CA . CYS A 1 212 ? 3.461 10.828 -1.22 1 97.88 212 CYS A CA 1
ATOM 1616 C C . CYS A 1 212 ? 4.574 11.156 -2.207 1 97.88 212 CYS A C 1
ATOM 1618 O O . CYS A 1 212 ? 5.266 10.258 -2.689 1 97.88 212 CYS A O 1
ATOM 1620 N N . LYS A 1 213 ? 4.723 12.398 -2.477 1 97.44 213 LYS A N 1
ATOM 1621 C CA . LYS A 1 213 ? 5.844 12.898 -3.266 1 97.44 213 LYS A CA 1
ATOM 1622 C C . LYS A 1 213 ? 7.074 13.125 -2.393 1 97.44 213 LYS A C 1
ATOM 1624 O O . LYS A 1 213 ? 6.965 13.633 -1.275 1 97.44 213 LYS A O 1
ATOM 1629 N N . ILE A 1 214 ? 8.211 12.695 -2.859 1 97.88 214 ILE A N 1
ATOM 1630 C CA . ILE A 1 214 ? 9.469 13.016 -2.189 1 97.88 214 ILE A CA 1
ATOM 1631 C C . ILE A 1 214 ? 9.922 14.422 -2.596 1 97.88 214 ILE A C 1
ATOM 1633 O O . ILE A 1 214 ? 10.148 14.688 -3.779 1 97.88 214 ILE A O 1
ATOM 1637 N N . ASP A 1 215 ? 10.055 15.281 -1.631 1 96.81 215 ASP A N 1
ATOM 1638 C CA . ASP A 1 215 ? 10.578 16.625 -1.914 1 96.81 215 ASP A CA 1
ATOM 1639 C C . ASP A 1 215 ? 12.102 16.656 -1.794 1 96.81 215 ASP A C 1
ATOM 1641 O O . ASP A 1 215 ? 12.781 17.203 -2.664 1 96.81 215 ASP A O 1
ATOM 1645 N N . ARG A 1 216 ? 12.586 16.078 -0.701 1 96 216 ARG A N 1
ATOM 1646 C CA . ARG A 1 216 ? 14.023 16.016 -0.467 1 96 216 ARG A CA 1
ATOM 1647 C C . ARG A 1 216 ? 14.359 15.039 0.654 1 96 216 ARG A C 1
ATOM 1649 O O . ARG A 1 216 ? 13.5 14.727 1.485 1 96 216 ARG A O 1
ATOM 1656 N N . ILE A 1 217 ? 15.562 14.547 0.634 1 97.56 217 ILE A N 1
ATOM 1657 C CA . ILE A 1 217 ? 16.078 13.688 1.696 1 97.56 217 ILE A CA 1
ATOM 1658 C C . ILE A 1 217 ? 17.25 14.391 2.391 1 97.56 217 ILE A C 1
ATOM 1660 O O . ILE A 1 217 ? 18.234 14.758 1.745 1 97.56 217 ILE A O 1
ATOM 1664 N N . GLU A 1 218 ? 17.094 14.625 3.674 1 95.62 218 GLU A N 1
ATOM 1665 C CA . GLU A 1 218 ? 18.125 15.289 4.473 1 95.62 218 GLU A CA 1
ATOM 1666 C C . GLU A 1 218 ? 18.844 14.297 5.387 1 95.62 218 GLU A C 1
ATOM 1668 O O . GLU A 1 218 ? 18.188 13.578 6.156 1 95.62 218 GLU A O 1
ATOM 1673 N N . LYS A 1 219 ? 20.109 14.266 5.227 1 94.38 219 LYS A N 1
ATOM 1674 C CA . LYS A 1 219 ? 20.969 13.461 6.098 1 94.38 219 LYS A CA 1
ATOM 1675 C C . LYS A 1 219 ? 21.766 14.336 7.043 1 94.38 219 LYS A C 1
ATOM 1677 O O . LYS A 1 219 ? 22.578 15.164 6.602 1 94.38 219 LYS A O 1
ATOM 1682 N N . ILE A 1 220 ? 21.484 14.219 8.258 1 87.81 220 ILE A N 1
ATOM 1683 C CA . ILE A 1 220 ? 22.219 14.969 9.273 1 87.81 220 ILE A CA 1
ATOM 1684 C C . ILE A 1 220 ? 23.234 14.062 9.953 1 87.81 220 ILE A C 1
ATOM 1686 O O . ILE A 1 220 ? 22.875 13.07 10.586 1 87.81 220 ILE A O 1
ATOM 1690 N N . ALA A 1 221 ? 24.453 14.391 9.797 1 83.25 221 ALA A N 1
ATOM 1691 C CA . ALA A 1 221 ? 25.562 13.562 10.273 1 83.25 221 ALA A CA 1
ATOM 1692 C C . ALA A 1 221 ? 25.594 13.508 11.797 1 83.25 221 ALA A C 1
ATOM 1694 O O . ALA A 1 221 ? 25.078 14.414 12.461 1 83.25 221 ALA A O 1
ATOM 1695 N N . LYS A 1 222 ? 26.188 12.422 12.188 1 80.88 222 LYS A N 1
ATOM 1696 C CA . LYS A 1 222 ? 26.422 12.242 13.617 1 80.88 222 LYS A CA 1
ATOM 1697 C C . LYS A 1 222 ? 27.406 13.273 14.156 1 80.88 222 LYS A C 1
ATOM 1699 O O . LYS A 1 222 ? 28.406 13.578 13.5 1 80.88 222 LYS A O 1
ATOM 1704 N N . THR A 1 223 ? 27.016 13.875 15.219 1 82.38 223 THR A N 1
ATOM 1705 C CA . THR A 1 223 ? 27.953 14.68 15.969 1 82.38 223 THR A CA 1
ATOM 1706 C C . THR A 1 223 ? 28.312 14.008 17.297 1 82.38 223 THR A C 1
ATOM 1708 O O . THR A 1 223 ? 27.859 12.898 17.578 1 82.38 223 THR A O 1
ATOM 1711 N N . LYS A 1 224 ? 29.344 14.609 18.031 1 79.75 224 LYS A N 1
ATOM 1712 C CA . LYS A 1 224 ? 29.75 14.086 19.328 1 79.75 224 LYS A CA 1
ATOM 1713 C C . LYS A 1 224 ? 28.562 13.953 20.266 1 79.75 224 LYS A C 1
ATOM 1715 O O . LYS A 1 224 ? 28.562 13.109 21.172 1 79.75 224 LYS A O 1
ATOM 1720 N N . HIS A 1 225 ? 27.453 14.719 19.984 1 79.88 225 HIS A N 1
ATOM 1721 C CA . HIS A 1 225 ? 26.359 14.805 20.938 1 79.88 225 HIS A CA 1
ATOM 1722 C C . HIS A 1 225 ? 25.062 14.289 20.328 1 79.88 225 HIS A C 1
ATOM 1724 O O . HIS A 1 225 ? 24.047 14.148 21.031 1 79.88 225 HIS A O 1
ATOM 1730 N N . THR A 1 226 ? 25.016 14.031 19 1 77.25 226 THR A N 1
ATOM 1731 C CA . THR A 1 226 ? 23.766 13.617 18.359 1 77.25 226 THR A CA 1
ATOM 1732 C C . THR A 1 226 ? 24 12.43 17.438 1 77.25 226 THR A C 1
ATOM 1734 O O . THR A 1 226 ? 25.078 12.305 16.844 1 77.25 226 THR A O 1
ATOM 1737 N N . GLU A 1 227 ? 23.031 11.641 17.344 1 82.38 227 GLU A N 1
ATOM 1738 C CA . GLU A 1 227 ? 23.078 10.531 16.406 1 82.38 227 GLU A CA 1
ATOM 1739 C C . GLU A 1 227 ? 22.719 10.984 14.992 1 82.38 227 GLU A C 1
ATOM 1741 O O . GLU A 1 227 ? 22.188 12.078 14.805 1 82.38 227 GLU A O 1
ATOM 1746 N N . GLU A 1 228 ? 23.094 10.109 14.086 1 88.25 228 GLU A N 1
ATOM 1747 C CA . GLU A 1 228 ? 22.703 10.367 12.703 1 88.25 228 GLU A CA 1
ATOM 1748 C C . GLU A 1 228 ? 21.188 10.438 12.562 1 88.25 228 GLU A C 1
ATOM 1750 O O . GLU A 1 228 ? 20.469 9.641 13.172 1 88.25 228 GLU A O 1
ATOM 1755 N N . ARG A 1 229 ? 20.781 11.477 11.883 1 91.31 229 ARG A N 1
ATOM 1756 C CA . ARG A 1 229 ? 19.359 11.617 11.617 1 91.31 229 ARG A CA 1
ATOM 1757 C C . ARG A 1 229 ? 19.078 11.75 10.125 1 91.31 229 ARG A C 1
ATOM 1759 O O . ARG A 1 229 ? 19.828 12.414 9.406 1 91.31 229 ARG A O 1
ATOM 1766 N N . VAL A 1 230 ? 18.109 11 9.719 1 96.94 230 VAL A N 1
ATOM 1767 C CA . VAL A 1 230 ? 17.656 11.102 8.328 1 96.94 230 VAL A CA 1
ATOM 1768 C C . VAL A 1 230 ? 16.188 11.516 8.289 1 96.94 230 VAL A C 1
ATOM 1770 O O . VAL A 1 230 ? 15.352 10.938 8.992 1 96.94 230 VAL A O 1
ATOM 1773 N N . GLN A 1 231 ? 15.938 12.547 7.496 1 97.31 231 GLN A N 1
ATOM 1774 C CA . GLN A 1 231 ? 14.57 13.023 7.289 1 97.31 231 GLN A CA 1
ATOM 1775 C C . GLN A 1 231 ? 14.195 12.977 5.809 1 97.31 231 GLN A C 1
ATOM 1777 O O . GLN A 1 231 ? 14.922 13.492 4.961 1 97.31 231 GLN A O 1
ATOM 1782 N N . ILE A 1 232 ? 13.125 12.305 5.531 1 98.5 232 ILE A N 1
ATOM 1783 C CA . ILE A 1 232 ? 12.562 12.312 4.191 1 98.5 232 ILE A CA 1
ATOM 1784 C C . ILE A 1 232 ? 11.414 13.328 4.121 1 98.5 232 ILE A C 1
ATOM 1786 O O . ILE A 1 232 ? 10.328 13.078 4.656 1 98.5 232 ILE A O 1
ATOM 1790 N N . HIS A 1 233 ? 11.633 14.453 3.49 1 98.12 233 HIS A N 1
ATOM 1791 C CA . HIS A 1 233 ? 10.594 15.461 3.338 1 98.12 233 HIS A CA 1
ATOM 1792 C C . HIS A 1 233 ? 9.625 15.094 2.225 1 98.12 233 HIS A C 1
ATOM 1794 O O . HIS A 1 233 ? 10.047 14.719 1.126 1 98.12 233 HIS A O 1
ATOM 1800 N N . ILE A 1 234 ? 8.352 15.227 2.562 1 98.06 234 ILE A N 1
ATOM 1801 C CA . ILE A 1 234 ? 7.34 14.727 1.634 1 98.06 234 ILE A CA 1
ATOM 1802 C C . ILE A 1 234 ? 6.199 15.734 1.521 1 98.06 234 ILE A C 1
ATOM 1804 O O . ILE A 1 234 ? 6.039 16.594 2.387 1 98.06 234 ILE A O 1
ATOM 1808 N N . SER A 1 235 ? 5.434 15.609 0.423 1 97.06 235 SER A N 1
ATOM 1809 C CA . SER A 1 235 ? 4.219 16.391 0.207 1 97.06 235 SER A CA 1
ATOM 1810 C C . SER A 1 235 ? 3.064 15.5 -0.24 1 97.06 235 SER A C 1
ATOM 1812 O O . SER A 1 235 ? 3.279 14.359 -0.652 1 97.06 235 SER A O 1
ATOM 1814 N N . GLY A 1 236 ? 1.896 16.031 -0.062 1 96.19 236 GLY A N 1
ATOM 1815 C CA . GLY A 1 236 ? 0.701 15.266 -0.4 1 96.19 236 GLY A CA 1
ATOM 1816 C C . GLY A 1 236 ? 0.375 14.188 0.612 1 96.19 236 GLY A C 1
ATOM 1817 O O . GLY A 1 236 ? -0.071 13.094 0.244 1 96.19 236 GLY A O 1
ATOM 1818 N N . LEU A 1 237 ? 0.699 14.453 1.852 1 95.88 237 LEU A N 1
ATOM 1819 C CA . LEU A 1 237 ? 0.463 13.445 2.879 1 95.88 237 LEU A CA 1
ATOM 1820 C C . LEU A 1 237 ? -0.891 13.656 3.549 1 95.88 237 LEU A C 1
ATOM 1822 O O . LEU A 1 237 ? -1.444 14.758 3.502 1 95.88 237 LEU A O 1
ATOM 1826 N N . ASP A 1 238 ? -1.425 12.594 4.156 1 95.62 238 ASP A N 1
ATOM 1827 C CA . ASP A 1 238 ? -2.662 12.586 4.934 1 95.62 238 ASP A CA 1
ATOM 1828 C C . ASP A 1 238 ? -2.434 12.008 6.328 1 95.62 238 ASP A C 1
ATOM 1830 O O . ASP A 1 238 ? -3.291 11.305 6.859 1 95.62 238 ASP A O 1
ATOM 1834 N N . LEU A 1 239 ? -1.309 12.242 6.867 1 96.69 239 LEU A N 1
ATOM 1835 C CA . LEU A 1 239 ? -0.91 11.625 8.125 1 96.69 239 LEU A CA 1
ATOM 1836 C C . LEU A 1 239 ? -0.755 12.672 9.219 1 96.69 239 LEU A C 1
ATOM 1838 O O . LEU A 1 239 ? -0.1 13.695 9.023 1 96.69 239 LEU A O 1
ATOM 1842 N N . VAL A 1 240 ? -1.312 12.367 10.312 1 93.81 240 VAL A N 1
ATOM 1843 C CA . VAL A 1 240 ? -1.241 13.273 11.461 1 93.81 240 VAL A CA 1
ATOM 1844 C C . VAL A 1 240 ? 0.156 13.219 12.07 1 93.81 240 VAL A C 1
ATOM 1846 O O . VAL A 1 240 ? 0.834 12.195 12 1 93.81 240 VAL A O 1
ATOM 1849 N N . ASP A 1 241 ? 0.51 14.273 12.672 1 95.19 241 ASP A N 1
ATOM 1850 C CA . ASP A 1 241 ? 1.794 14.359 13.359 1 95.19 241 ASP A CA 1
ATOM 1851 C C . ASP A 1 241 ? 1.941 13.25 14.391 1 95.19 241 ASP A C 1
ATOM 1853 O O . ASP A 1 241 ? 1.008 12.961 15.141 1 95.19 241 ASP A O 1
ATOM 1857 N N . GLY A 1 242 ? 3.09 12.578 14.352 1 94.94 242 GLY A N 1
ATOM 1858 C CA . GLY A 1 242 ? 3.352 11.516 15.312 1 94.94 242 GLY A CA 1
ATOM 1859 C C . GLY A 1 242 ? 3.035 10.133 14.773 1 94.94 242 GLY A C 1
ATOM 1860 O O . GLY A 1 242 ? 3.322 9.133 15.43 1 94.94 242 GLY A O 1
ATOM 1861 N N . THR A 1 243 ? 2.508 10.031 13.602 1 95.94 243 THR A N 1
ATOM 1862 C CA . THR A 1 243 ? 2.102 8.75 13.039 1 95.94 243 THR A CA 1
ATOM 1863 C C . THR A 1 243 ? 3.303 7.82 12.891 1 95.94 243 THR A C 1
ATOM 1865 O O . THR A 1 243 ? 4.301 8.188 12.266 1 95.94 243 THR A O 1
ATOM 1868 N N . PRO A 1 244 ? 3.24 6.605 13.461 1 97.44 244 PRO A N 1
ATOM 1869 C CA . PRO A 1 244 ? 4.316 5.637 13.242 1 97.44 244 PRO A CA 1
ATOM 1870 C C . PRO A 1 244 ? 4.336 5.09 11.812 1 97.44 244 PRO A C 1
ATOM 1872 O O . PRO A 1 244 ? 3.281 4.801 11.25 1 97.44 244 PRO A O 1
ATOM 1875 N N . VAL A 1 245 ? 5.531 4.984 11.297 1 98.44 245 VAL A N 1
ATOM 1876 C CA . VAL A 1 245 ? 5.75 4.418 9.969 1 98.44 245 VAL A CA 1
ATOM 1877 C C . VAL A 1 245 ? 6.289 2.992 10.102 1 98.44 245 VAL A C 1
ATOM 1879 O O . VAL A 1 245 ? 7.203 2.736 10.883 1 98.44 245 VAL A O 1
ATOM 1882 N N . LEU A 1 246 ? 5.691 2.074 9.312 1 98.06 246 LEU A N 1
ATOM 1883 C CA . LEU A 1 246 ? 6.094 0.673 9.375 1 98.06 246 LEU A CA 1
ATOM 1884 C C . LEU A 1 246 ? 7.031 0.326 8.227 1 98.06 246 LEU A C 1
ATOM 1886 O O . LEU A 1 246 ? 7.859 -0.582 8.344 1 98.06 246 LEU A O 1
ATOM 1890 N N . ASP A 1 247 ? 6.867 0.952 7.141 1 98.25 247 ASP A N 1
ATOM 1891 C CA . ASP A 1 247 ? 7.715 0.689 5.98 1 98.25 247 ASP A CA 1
ATOM 1892 C C . ASP A 1 247 ? 7.562 1.785 4.93 1 98.25 247 ASP A C 1
ATOM 1894 O O . ASP A 1 247 ? 6.586 2.537 4.945 1 98.25 247 ASP A O 1
ATOM 1898 N N . ILE A 1 248 ? 8.555 1.883 4.051 1 98.75 248 ILE A N 1
ATOM 1899 C CA . ILE A 1 248 ? 8.594 2.795 2.914 1 98.75 248 ILE A CA 1
ATOM 1900 C C . ILE A 1 248 ? 8.961 2.023 1.647 1 98.75 248 ILE A C 1
ATOM 1902 O O . ILE A 1 248 ? 9.891 1.216 1.655 1 98.75 248 ILE A O 1
ATOM 1906 N N . LYS A 1 249 ? 8.211 2.252 0.579 1 98.44 249 LYS A N 1
ATOM 1907 C CA . LYS A 1 249 ? 8.477 1.604 -0.703 1 98.44 249 LYS A CA 1
ATOM 1908 C C . LYS A 1 249 ? 8.367 2.6 -1.854 1 98.44 249 LYS A C 1
ATOM 1910 O O . LYS A 1 249 ? 7.496 3.471 -1.85 1 98.44 249 LYS A O 1
ATOM 1915 N N . PRO A 1 250 ? 9.258 2.449 -2.869 1 98.19 250 PRO A N 1
ATOM 1916 C CA . PRO A 1 250 ? 9.125 3.352 -4.016 1 98.19 250 PRO A CA 1
ATOM 1917 C C . PRO A 1 250 ? 7.863 3.09 -4.832 1 98.19 250 PRO A C 1
ATOM 1919 O O . PRO A 1 250 ? 7.375 1.957 -4.879 1 98.19 250 PRO A O 1
ATOM 1922 N N . PHE A 1 251 ? 7.328 4.137 -5.375 1 98.12 251 PHE A N 1
ATOM 1923 C CA . PHE A 1 251 ? 6.219 4.043 -6.316 1 98.12 251 PHE A CA 1
ATOM 1924 C C . PHE A 1 251 ? 6.723 3.781 -7.73 1 98.12 251 PHE A C 1
ATOM 1926 O O . PHE A 1 251 ? 7.602 4.492 -8.219 1 98.12 251 PHE A O 1
ATOM 1933 N N . VAL A 1 252 ? 6.219 2.799 -8.359 1 95.75 252 VAL A N 1
ATOM 1934 C CA . VAL A 1 252 ? 6.512 2.482 -9.758 1 95.75 252 VAL A CA 1
ATOM 1935 C C . VAL A 1 252 ? 5.207 2.334 -10.531 1 95.75 252 VAL A C 1
ATOM 1937 O O . VAL A 1 252 ? 4.465 1.369 -10.336 1 95.75 252 VAL A O 1
ATOM 1940 N N . PRO A 1 253 ? 4.922 3.215 -11.453 1 93.81 253 PRO A N 1
ATOM 1941 C CA . PRO A 1 253 ? 3.619 3.24 -12.125 1 93.81 253 PRO A CA 1
ATOM 1942 C C . PRO A 1 253 ? 3.293 1.926 -12.828 1 93.81 253 PRO A C 1
ATOM 1944 O O . PRO A 1 253 ? 2.129 1.523 -12.883 1 93.81 253 PRO A O 1
ATOM 1947 N N . THR A 1 254 ? 4.262 1.206 -13.312 1 91.44 254 THR A N 1
ATOM 1948 C CA . THR A 1 254 ? 4.055 0.008 -14.125 1 91.44 254 THR A CA 1
ATOM 1949 C C . THR A 1 254 ? 3.27 -1.042 -13.344 1 91.44 254 THR A C 1
ATOM 1951 O O . THR A 1 254 ? 2.451 -1.764 -13.914 1 91.44 254 THR A O 1
ATOM 1954 N N . TYR A 1 255 ? 3.539 -1.084 -12.023 1 92.5 255 TYR A N 1
ATOM 1955 C CA . TYR A 1 255 ? 2.838 -2.125 -11.281 1 92.5 255 TYR A CA 1
ATOM 1956 C C . TYR A 1 255 ? 2.113 -1.539 -10.078 1 92.5 255 TYR A C 1
ATOM 1958 O O . TYR A 1 255 ? 1.532 -2.275 -9.273 1 92.5 255 TYR A O 1
ATOM 1966 N N . ASP A 1 256 ? 2.086 -0.247 -9.938 1 95.56 256 ASP A N 1
ATOM 1967 C CA . ASP A 1 256 ? 1.374 0.415 -8.852 1 95.56 256 ASP A CA 1
ATOM 1968 C C . ASP A 1 256 ? 0.201 1.236 -9.375 1 95.56 256 ASP A C 1
ATOM 1970 O O . ASP A 1 256 ? -0.418 1.997 -8.633 1 95.56 256 ASP A O 1
ATOM 1974 N N . SER A 1 257 ? -0.053 1.153 -10.617 1 93.44 257 SER A N 1
ATOM 1975 C CA . SER A 1 257 ? -1.155 1.892 -11.227 1 93.44 257 SER A CA 1
ATOM 1976 C C . SER A 1 257 ? -1.841 1.069 -12.312 1 93.44 257 SER A C 1
ATOM 1978 O O . SER A 1 257 ? -1.224 0.184 -12.906 1 93.44 257 SER A O 1
ATOM 1980 N N . VAL A 1 258 ? -3.143 1.327 -12.422 1 90.75 258 VAL A N 1
ATOM 1981 C CA . VAL A 1 258 ? -3.949 0.733 -13.484 1 90.75 258 VAL A CA 1
ATOM 1982 C C . VAL A 1 258 ? -4.441 1.824 -14.438 1 90.75 258 VAL A C 1
ATOM 1984 O O . VAL A 1 258 ? -5.352 2.584 -14.094 1 90.75 258 VAL A O 1
ATOM 1987 N N . PRO A 1 259 ? -3.826 1.875 -15.539 1 74.75 259 PRO A N 1
ATOM 1988 C CA . PRO A 1 259 ? -4.125 3.025 -16.391 1 74.75 259 PRO A CA 1
ATOM 1989 C C . PRO A 1 259 ? -5.5 2.932 -17.047 1 74.75 259 PRO A C 1
ATOM 1991 O O . PRO A 1 259 ? -6.082 3.955 -17.422 1 74.75 259 PRO A O 1
ATOM 1994 N N . MET A 1 260 ? -5.992 1.707 -17.172 1 78.69 260 MET A N 1
ATOM 1995 C CA . MET A 1 260 ? -7.258 1.582 -17.875 1 78.69 260 MET A CA 1
ATOM 1996 C C . MET A 1 260 ? -8.195 0.621 -17.156 1 78.69 260 MET A C 1
ATOM 1998 O O . MET A 1 260 ? -7.754 -0.177 -16.328 1 78.69 260 MET A O 1
ATOM 2002 N N . ASP A 1 261 ? -9.484 0.831 -17.312 1 84.88 261 ASP A N 1
ATOM 2003 C CA . ASP A 1 261 ? -10.531 -0.113 -16.938 1 84.88 261 ASP A CA 1
ATOM 2004 C C . ASP A 1 261 ? -10.648 -0.225 -15.422 1 84.88 261 ASP A C 1
ATOM 2006 O O . ASP A 1 261 ? -10.719 -1.329 -14.883 1 84.88 261 ASP A O 1
ATOM 2010 N N . VAL A 1 262 ? -10.492 0.904 -14.82 1 94.31 262 VAL A N 1
ATOM 2011 C CA . VAL A 1 262 ? -10.711 0.926 -13.375 1 94.31 262 VAL A CA 1
ATOM 2012 C C . VAL A 1 262 ? -12.188 1.16 -13.086 1 94.31 262 VAL A C 1
ATOM 2014 O O . VAL A 1 262 ? -12.82 2.033 -13.688 1 94.31 262 VAL A O 1
ATOM 2017 N N . ARG A 1 263 ? -12.781 0.351 -12.258 1 96.31 263 ARG A N 1
ATOM 2018 C CA . ARG A 1 263 ? -14.156 0.515 -11.789 1 96.31 263 ARG A CA 1
ATOM 2019 C C . ARG A 1 263 ? -14.195 0.932 -10.328 1 96.31 263 ARG A C 1
ATOM 2021 O O . ARG A 1 263 ? -13.5 0.348 -9.492 1 96.31 263 ARG A O 1
ATOM 2028 N N . LEU A 1 264 ? -15 1.941 -10.062 1 95.69 264 LEU A N 1
ATOM 2029 C CA . LEU A 1 264 ? -15.25 2.449 -8.719 1 95.69 264 LEU A CA 1
ATOM 2030 C C . LEU A 1 264 ? -16.734 2.557 -8.438 1 95.69 264 LEU A C 1
ATOM 2032 O O . LEU A 1 264 ? -17.531 2.789 -9.359 1 95.69 264 LEU 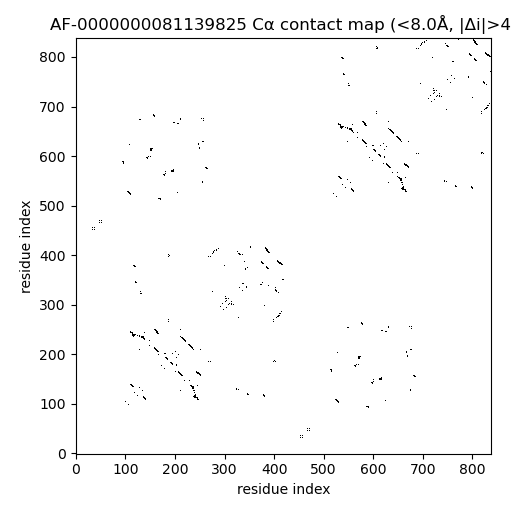A O 1
ATOM 2036 N N . PRO A 1 265 ? -17.141 2.365 -7.191 1 95.25 265 PRO A N 1
ATOM 2037 C CA . PRO A 1 265 ? -18.531 2.664 -6.883 1 95.25 265 PRO A CA 1
ATOM 2038 C C . PRO A 1 265 ? -18.891 4.133 -7.098 1 95.25 265 PRO A C 1
ATOM 2040 O O . PRO A 1 265 ? -18.031 5.008 -6.941 1 95.25 265 PRO A O 1
ATOM 2043 N N . SER A 1 266 ? -20.125 4.406 -7.344 1 89.94 266 SER A N 1
ATOM 2044 C CA . SER A 1 266 ? -20.594 5.746 -7.676 1 89.94 266 SER A CA 1
ATOM 2045 C C . SER A 1 266 ? -20.375 6.711 -6.512 1 89.94 266 SER A C 1
ATOM 2047 O O . SER A 1 266 ? -20.094 7.891 -6.723 1 89.94 266 SER A O 1
ATOM 2049 N N . TRP A 1 267 ? -20.516 6.207 -5.328 1 85.5 267 TRP A N 1
ATOM 2050 C CA . TRP A 1 267 ? -20.406 7.09 -4.172 1 85.5 267 TRP A CA 1
ATOM 2051 C C . TRP A 1 267 ? -18.969 7.559 -3.984 1 85.5 267 TRP A C 1
ATOM 2053 O O . TRP A 1 267 ? -18.734 8.648 -3.467 1 85.5 267 TRP A O 1
ATOM 2063 N N . VAL A 1 268 ? -18.031 6.766 -4.375 1 89.38 268 VAL A N 1
ATOM 2064 C CA . VAL A 1 268 ? -16.625 7.168 -4.324 1 89.38 268 VAL A CA 1
ATOM 2065 C C . VAL A 1 268 ? -16.344 8.188 -5.43 1 89.38 268 VAL A C 1
ATOM 2067 O O . VAL A 1 268 ? -15.742 9.234 -5.176 1 89.38 268 VAL A O 1
ATOM 2070 N N . GLU A 1 269 ? -16.797 7.91 -6.602 1 87.75 269 GLU A N 1
ATOM 2071 C CA . GLU A 1 269 ? -16.609 8.82 -7.73 1 87.75 269 GLU A CA 1
ATOM 2072 C C . GLU A 1 269 ? -17.25 10.18 -7.457 1 87.75 269 GLU A C 1
ATOM 2074 O O . GLU A 1 269 ? -16.656 11.219 -7.746 1 87.75 269 GLU A O 1
ATOM 2079 N N . GLY A 1 270 ? -18.438 10.062 -6.992 1 78.88 270 GLY A N 1
ATOM 2080 C CA . GLY A 1 270 ? -19.156 11.289 -6.68 1 78.88 270 GLY A CA 1
ATOM 2081 C C . GLY A 1 270 ? -18.469 12.117 -5.605 1 78.88 270 GLY A C 1
ATOM 2082 O O . GLY A 1 270 ? -18.406 13.344 -5.707 1 78.88 270 GLY A O 1
ATOM 2083 N N . GLY A 1 271 ? -17.969 11.453 -4.559 1 77.06 271 GLY A N 1
ATOM 2084 C CA . GLY A 1 271 ? -17.25 12.148 -3.498 1 77.06 271 GLY A CA 1
ATOM 2085 C C . GLY A 1 271 ? -15.977 12.82 -3.973 1 77.06 271 GLY A C 1
ATOM 2086 O O . GLY A 1 271 ? -15.633 13.906 -3.508 1 77.06 271 GLY A O 1
ATOM 2087 N N . LEU A 1 272 ? -15.344 12.25 -4.883 1 78.5 272 LEU A N 1
ATOM 2088 C CA . LEU A 1 272 ? -14.094 12.773 -5.418 1 78.5 272 LEU A CA 1
ATOM 2089 C C . LEU A 1 272 ? -14.352 13.938 -6.363 1 78.5 272 LEU A C 1
ATOM 2091 O O . LEU A 1 272 ? -13.477 14.781 -6.566 1 78.5 272 LEU A O 1
ATOM 2095 N N . ALA A 1 273 ? -15.484 13.961 -6.914 1 72.75 273 ALA A N 1
ATOM 2096 C CA . ALA A 1 273 ? -15.812 14.977 -7.918 1 72.75 273 ALA A CA 1
ATOM 2097 C C . ALA A 1 273 ? -16.25 16.281 -7.258 1 72.75 273 ALA A C 1
ATOM 2099 O O . ALA A 1 273 ? -16.266 17.328 -7.902 1 72.75 273 ALA A O 1
ATOM 2100 N N . THR A 1 274 ? -16.469 16.234 -5.996 1 72.81 274 THR A N 1
ATOM 2101 C CA . THR A 1 274 ? -17.031 17.422 -5.348 1 72.81 274 THR A CA 1
ATOM 2102 C C . THR A 1 274 ? -16 18.094 -4.457 1 72.81 274 THR A C 1
ATOM 2104 O O . THR A 1 274 ? -15.328 17.422 -3.664 1 72.81 274 THR A O 1
ATOM 2107 N N . LYS A 1 275 ? -15.727 19.391 -4.734 1 80.94 275 LYS A N 1
ATOM 2108 C CA . LYS A 1 275 ? -14.875 20.219 -3.898 1 80.94 275 LYS A CA 1
ATOM 2109 C C . LYS A 1 275 ? -15.602 21.5 -3.471 1 80.94 275 LYS A C 1
ATOM 2111 O O . LYS A 1 275 ? -16.312 22.109 -4.27 1 80.94 275 LYS A O 1
ATOM 2116 N N . ARG A 1 276 ? -15.398 21.797 -2.262 1 80.81 276 ARG A N 1
ATOM 2117 C CA . ARG A 1 276 ? -15.961 23.062 -1.771 1 80.81 276 ARG A CA 1
ATOM 2118 C C . ARG A 1 276 ? -15.234 24.25 -2.387 1 80.81 276 ARG A C 1
ATOM 2120 O O . ARG A 1 276 ? -14.039 24.188 -2.678 1 80.81 276 ARG A O 1
ATOM 2127 N N . ASN A 1 277 ? -16.078 25.25 -2.557 1 87.5 277 ASN A N 1
ATOM 2128 C CA . ASN A 1 277 ? -15.461 26.516 -2.906 1 87.5 277 ASN A CA 1
ATOM 2129 C C . ASN A 1 277 ? -14.805 27.172 -1.694 1 87.5 277 ASN A C 1
ATOM 2131 O O . ASN A 1 277 ? -15.438 27.328 -0.648 1 87.5 277 ASN A O 1
ATOM 2135 N N . VAL A 1 278 ? -13.547 27.516 -1.821 1 92.88 278 VAL A N 1
ATOM 2136 C CA . VAL A 1 278 ? -12.82 28.109 -0.71 1 92.88 278 VAL A CA 1
ATOM 2137 C C . VAL A 1 278 ? -12.297 29.484 -1.12 1 92.88 278 VAL A C 1
ATOM 2139 O O . VAL A 1 278 ? -11.57 29.625 -2.107 1 92.88 278 VAL A O 1
ATOM 2142 N N . VAL A 1 279 ? -12.758 30.469 -0.37 1 95.12 279 VAL A N 1
ATOM 2143 C CA . VAL A 1 279 ? -12.305 31.844 -0.58 1 95.12 279 VAL A CA 1
ATOM 2144 C C . VAL A 1 279 ? -11.391 32.281 0.57 1 95.12 279 VAL A C 1
ATOM 2146 O O . VAL A 1 279 ? -11.742 32.094 1.741 1 95.12 279 VAL A O 1
ATOM 2149 N N . ILE A 1 280 ? -10.258 32.844 0.223 1 97.62 280 ILE A N 1
ATOM 2150 C CA . ILE A 1 280 ? -9.359 33.406 1.23 1 97.62 280 ILE A CA 1
ATOM 2151 C C . ILE A 1 280 ? -9.602 34.906 1.372 1 97.62 280 ILE A C 1
ATOM 2153 O O . ILE A 1 280 ? -9.289 35.688 0.463 1 97.62 280 ILE A O 1
ATOM 2157 N N . GLY A 1 281 ? -10.133 35.312 2.498 1 97.44 281 GLY A N 1
ATOM 2158 C CA . GLY A 1 281 ? -10.367 36.719 2.725 1 97.44 281 GLY A CA 1
ATOM 2159 C C . GLY A 1 281 ? -9.094 37.531 2.746 1 97.44 281 GLY A C 1
ATOM 2160 O O . GLY A 1 281 ? -8.039 37.062 3.158 1 97.44 281 GLY A O 1
ATOM 2161 N N . GLN A 1 282 ? -9.227 38.812 2.4 1 98 282 GLN A N 1
ATOM 2162 C CA . GLN A 1 282 ? -8.07 39.688 2.367 1 98 282 GLN A CA 1
ATOM 2163 C C . GLN A 1 282 ? -7.445 39.844 3.754 1 98 282 GLN A C 1
ATOM 2165 O O . GLN A 1 282 ? -6.223 39.875 3.887 1 98 282 GLN A O 1
ATOM 2170 N N . ASP A 1 283 ? -8.234 39.906 4.781 1 97.62 283 ASP A N 1
ATOM 2171 C CA . ASP A 1 283 ? -7.723 40.031 6.148 1 97.62 283 ASP A CA 1
ATOM 2172 C C . ASP A 1 283 ? -6.867 38.812 6.516 1 97.62 283 ASP A C 1
ATOM 2174 O O . ASP A 1 283 ? -5.82 38.969 7.145 1 97.62 283 ASP A O 1
ATOM 2178 N N . ALA A 1 284 ? -7.406 37.688 6.125 1 97.75 284 ALA A N 1
ATOM 2179 C CA . ALA A 1 284 ? -6.664 36.469 6.395 1 97.75 284 ALA A CA 1
ATOM 2180 C C . ALA A 1 284 ? -5.324 36.469 5.66 1 97.75 284 ALA A C 1
ATOM 2182 O O . ALA A 1 284 ? -4.301 36.062 6.23 1 97.75 284 ALA A O 1
ATOM 2183 N N . LEU A 1 285 ? -5.352 36.875 4.418 1 98.12 285 LEU A N 1
ATOM 2184 C CA . LEU A 1 285 ? -4.129 36.969 3.629 1 98.12 285 LEU A CA 1
ATOM 2185 C C . LEU A 1 285 ? -3.143 37.938 4.273 1 98.12 285 LEU A C 1
ATOM 2187 O O . LEU A 1 285 ? -1.944 37.656 4.344 1 98.12 285 LEU A O 1
ATOM 2191 N N . ASP A 1 286 ? -3.645 39.062 4.719 1 98.12 286 ASP A N 1
ATOM 2192 C CA . ASP A 1 286 ? -2.812 40.062 5.391 1 98.12 286 ASP A CA 1
ATOM 2193 C C . ASP A 1 286 ? -2.234 39.5 6.691 1 98.12 286 ASP A C 1
ATOM 2195 O O . ASP A 1 286 ? -1.065 39.719 7.004 1 98.12 286 ASP A O 1
ATOM 2199 N N . ASP A 1 287 ? -3.072 38.781 7.414 1 98.06 287 ASP A N 1
ATOM 2200 C CA . ASP A 1 287 ? -2.615 38.156 8.648 1 98.06 287 ASP A CA 1
ATOM 2201 C C . ASP A 1 287 ? -1.392 37.281 8.398 1 98.06 287 ASP A C 1
ATOM 2203 O O . ASP A 1 287 ? -0.375 37.438 9.078 1 98.06 287 ASP A O 1
ATOM 2207 N N . LEU A 1 288 ? -1.504 36.406 7.398 1 98.25 288 LEU A N 1
ATOM 2208 C CA . LEU A 1 288 ? -0.431 35.469 7.102 1 98.25 288 LEU A CA 1
ATOM 2209 C C . LEU A 1 288 ? 0.819 36.188 6.621 1 98.25 288 LEU A C 1
ATOM 2211 O O . LEU A 1 288 ? 1.937 35.844 7.004 1 98.25 288 LEU A O 1
ATOM 2215 N N . THR A 1 289 ? 0.622 37.219 5.824 1 98.31 289 THR A N 1
ATOM 2216 C CA . THR A 1 289 ? 1.74 38 5.32 1 98.31 289 THR A CA 1
ATOM 2217 C C . THR A 1 289 ? 2.496 38.688 6.469 1 98.31 289 THR A C 1
ATOM 2219 O O . THR A 1 289 ? 3.727 38.625 6.512 1 98.31 289 THR A O 1
ATOM 2222 N N . VAL A 1 290 ? 1.789 39.25 7.367 1 98.19 290 VAL A N 1
ATOM 2223 C CA . VAL A 1 290 ? 2.395 39.938 8.508 1 98.19 290 VAL A CA 1
ATOM 2224 C C . VAL A 1 290 ? 3.16 38.938 9.367 1 98.19 290 VAL A C 1
ATOM 2226 O O . VAL A 1 290 ? 4.27 39.219 9.82 1 98.19 290 VAL A O 1
ATOM 2229 N N . ILE A 1 291 ? 2.592 37.781 9.586 1 97.38 291 ILE A N 1
ATOM 2230 C CA . ILE A 1 291 ? 3.229 36.719 10.359 1 97.38 291 ILE A CA 1
ATOM 2231 C C . ILE A 1 291 ? 4.582 36.375 9.742 1 97.38 291 ILE A C 1
ATOM 2233 O O . ILE A 1 291 ? 5.594 36.312 10.445 1 97.38 291 ILE A O 1
ATOM 2237 N N . LEU A 1 292 ? 4.609 36.219 8.43 1 97.25 292 LEU A N 1
ATOM 2238 C CA . LEU A 1 292 ? 5.797 35.719 7.742 1 97.25 292 LEU A CA 1
ATOM 2239 C C . LEU A 1 292 ? 6.805 36.844 7.516 1 97.25 292 LEU A C 1
ATOM 2241 O O . LEU A 1 292 ? 8 36.594 7.359 1 97.25 292 LEU A O 1
ATOM 2245 N N . GLU A 1 293 ? 6.352 38.125 7.477 1 97.31 293 GLU A N 1
ATOM 2246 C CA . GLU A 1 293 ? 7.266 39.281 7.422 1 97.31 293 GLU A CA 1
ATOM 2247 C C . GLU A 1 293 ? 8 39.469 8.75 1 97.31 293 GLU A C 1
ATOM 2249 O O . GLU A 1 293 ? 9.164 39.844 8.766 1 97.31 293 GLU A O 1
ATOM 2254 N N . LYS A 1 294 ? 7.285 39.219 9.797 1 96.5 294 LYS A N 1
ATOM 2255 C CA . LYS A 1 294 ? 7.883 39.312 11.125 1 96.5 294 LYS A CA 1
ATOM 2256 C C . LYS A 1 294 ? 8.906 38.219 11.359 1 96.5 294 LYS A C 1
ATOM 2258 O O . LYS A 1 294 ? 9.961 38.438 11.945 1 96.5 294 LYS A O 1
ATOM 2263 N N . ASP A 1 295 ? 8.594 37 10.961 1 95.31 295 ASP A N 1
ATOM 2264 C CA . ASP A 1 295 ? 9.469 35.844 11.086 1 95.31 295 ASP A CA 1
ATOM 2265 C C . ASP A 1 295 ? 9.336 34.938 9.883 1 95.31 295 ASP A C 1
ATOM 2267 O O . ASP A 1 295 ? 8.391 34.125 9.805 1 95.31 295 ASP A O 1
ATOM 2271 N N . LYS A 1 296 ? 10.32 34.906 9.07 1 93.75 296 LYS A N 1
ATOM 2272 C CA . LYS A 1 296 ? 10.297 34.094 7.852 1 93.75 296 LYS A CA 1
ATOM 2273 C C . LYS A 1 296 ? 10.305 32.625 8.172 1 93.75 296 LYS A C 1
ATOM 2275 O O . LYS A 1 296 ? 10 31.781 7.309 1 93.75 296 LYS A O 1
ATOM 2280 N N . ASN A 1 297 ? 10.625 32.25 9.398 1 92.62 297 ASN A N 1
ATOM 2281 C CA . ASN A 1 297 ? 10.695 30.859 9.812 1 92.62 297 ASN A CA 1
ATOM 2282 C C . ASN A 1 297 ? 9.555 30.5 10.766 1 92.62 297 ASN A C 1
ATOM 2284 O O . ASN A 1 297 ? 9.648 29.516 11.508 1 92.62 297 ASN A O 1
ATOM 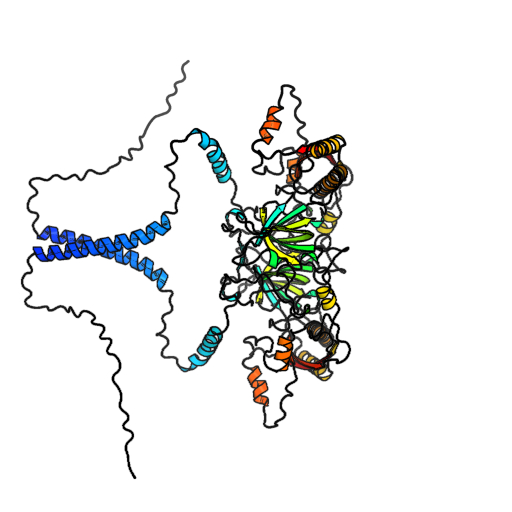2288 N N . ALA A 1 298 ? 8.477 31.266 10.719 1 94.38 298 ALA A N 1
ATOM 2289 C CA . ALA A 1 298 ? 7.352 31.062 11.625 1 94.38 298 ALA A CA 1
ATOM 2290 C C . ALA A 1 298 ? 6.684 29.719 11.359 1 94.38 298 ALA A C 1
ATOM 2292 O O . ALA A 1 298 ? 6.148 29.094 12.281 1 94.38 298 ALA A O 1
ATOM 2293 N N . LEU A 1 299 ? 6.715 29.266 10.125 1 96.12 299 LEU A N 1
ATOM 2294 C CA . LEU A 1 299 ? 6.094 28 9.758 1 96.12 299 LEU A CA 1
ATOM 2295 C C . LEU A 1 299 ? 7.137 26.891 9.688 1 96.12 299 LEU A C 1
ATOM 2297 O O . LEU A 1 299 ? 8.258 27.109 9.234 1 96.12 299 LEU A O 1
ATOM 2301 N N . GLN A 1 300 ? 6.727 25.75 10.109 1 95.19 300 GLN A N 1
ATOM 2302 C CA . GLN A 1 300 ? 7.652 24.625 10.195 1 95.19 300 GLN A CA 1
ATOM 2303 C C . GLN A 1 300 ? 7.898 24 8.82 1 95.19 300 GLN A C 1
ATOM 2305 O O . GLN A 1 300 ? 9.008 23.547 8.531 1 95.19 300 GLN A O 1
ATOM 2310 N N . PHE A 1 301 ? 6.883 24.016 7.941 1 96.94 301 PHE A N 1
ATOM 2311 C CA . PHE A 1 301 ? 7.016 23.234 6.723 1 96.94 301 PHE A CA 1
ATOM 2312 C C . PHE A 1 301 ? 6.918 24.125 5.488 1 96.94 301 PHE A C 1
ATOM 2314 O O . PHE A 1 301 ? 6.711 23.625 4.375 1 96.94 301 PHE A O 1
ATOM 2321 N N . TYR A 1 302 ? 6.992 25.359 5.66 1 96.5 302 TYR A N 1
ATOM 2322 C CA . TYR A 1 302 ? 7.004 26.328 4.562 1 96.5 302 TYR A CA 1
ATOM 2323 C C . TYR A 1 302 ? 8.078 27.391 4.77 1 96.5 302 TYR A C 1
ATOM 2325 O O . TYR A 1 302 ? 8.477 27.656 5.906 1 96.5 302 TYR A O 1
ATOM 2333 N N . GLY A 1 303 ? 8.539 27.953 3.695 1 94.75 303 GLY A N 1
ATOM 2334 C CA . GLY A 1 303 ? 9.555 28.984 3.779 1 94.75 303 GLY A CA 1
ATOM 2335 C C . GLY A 1 303 ? 10.789 28.672 2.955 1 94.75 303 GLY A C 1
ATOM 2336 O O . GLY A 1 303 ? 10.742 27.844 2.043 1 94.75 303 GLY A O 1
ATOM 2337 N N . GLN A 1 304 ? 11.852 29.234 3.271 1 90.31 304 GLN A N 1
ATOM 2338 C CA . GLN A 1 304 ? 13.078 29.172 2.482 1 90.31 304 GLN A CA 1
ATOM 2339 C C . GLN A 1 304 ? 13.656 27.766 2.477 1 90.31 304 GLN A C 1
ATOM 2341 O O . GLN A 1 304 ? 14.203 27.312 1.465 1 90.31 304 GLN A O 1
ATOM 2346 N N . ARG A 1 305 ? 13.508 27.125 3.531 1 87.44 305 ARG A N 1
ATOM 2347 C CA . ARG A 1 305 ? 14.047 25.766 3.648 1 87.44 305 ARG A CA 1
ATOM 2348 C C . ARG A 1 305 ? 13.367 24.828 2.664 1 87.44 305 ARG A C 1
ATOM 2350 O O . ARG A 1 305 ? 13.891 23.75 2.352 1 87.44 305 ARG A O 1
ATOM 2357 N N . TYR A 1 306 ? 12.25 25.234 2.195 1 90.12 306 TYR A N 1
ATOM 2358 C CA . TYR A 1 306 ? 11.484 24.391 1.285 1 90.12 306 TYR A CA 1
ATOM 2359 C C . TYR A 1 306 ? 11.477 24.969 -0.122 1 90.12 306 TYR A C 1
ATOM 2361 O O . TYR A 1 306 ? 10.641 24.609 -0.948 1 90.12 306 TYR A O 1
ATOM 2369 N N . GLY A 1 307 ? 12.344 25.859 -0.347 1 89.56 307 GLY A N 1
ATOM 2370 C CA . GLY A 1 307 ? 12.578 26.344 -1.699 1 89.56 307 GLY A CA 1
ATOM 2371 C C . GLY A 1 307 ? 11.875 27.656 -2 1 89.56 307 GLY A C 1
ATOM 2372 O O . GLY A 1 307 ? 12.039 28.219 -3.084 1 89.56 307 GLY A O 1
ATOM 2373 N N . GLU A 1 308 ? 11.07 28.156 -1.069 1 93.88 308 GLU A N 1
ATOM 2374 C CA . GLU A 1 308 ? 10.398 29.438 -1.278 1 93.88 308 GLU A CA 1
ATOM 2375 C C . GLU A 1 308 ? 11.359 30.609 -1.037 1 93.88 308 GLU A C 1
ATOM 2377 O O . GLU A 1 308 ? 11.844 30.781 0.079 1 93.88 308 GLU A O 1
ATOM 2382 N N . LYS A 1 309 ? 11.508 31.391 -2 1 93.69 309 LYS A N 1
ATOM 2383 C CA . LYS A 1 309 ? 12.547 32.406 -1.957 1 93.69 309 LYS A CA 1
ATOM 2384 C C . LYS A 1 309 ? 12.039 33.688 -1.289 1 93.69 309 LYS A C 1
ATOM 2386 O O . LYS A 1 309 ? 12.82 34.469 -0.713 1 93.69 309 LYS A O 1
ATOM 2391 N N . THR A 1 310 ? 10.773 33.969 -1.432 1 96.31 310 THR A N 1
ATOM 2392 C CA . THR A 1 310 ? 10.211 35.219 -0.9 1 96.31 310 THR A CA 1
ATOM 2393 C C . THR A 1 310 ? 9.047 34.906 0.042 1 96.31 310 THR A C 1
ATOM 2395 O O . THR A 1 310 ? 8.492 33.812 0.027 1 96.31 310 THR A O 1
ATOM 2398 N N . VAL A 1 311 ? 8.789 35.844 0.871 1 96.5 311 VAL A N 1
ATOM 2399 C CA . VAL A 1 311 ? 7.629 35.781 1.758 1 96.5 311 VAL A CA 1
ATOM 2400 C C . VAL A 1 311 ? 6.363 35.562 0.936 1 96.5 311 VAL A C 1
ATOM 2402 O O . VAL A 1 311 ? 5.496 34.781 1.317 1 96.5 311 VAL A O 1
ATOM 2405 N N . GLN A 1 312 ? 6.262 36.25 -0.199 1 96.75 312 GLN A N 1
ATOM 2406 C CA . GLN A 1 312 ? 5.094 36.125 -1.066 1 96.75 312 GLN A CA 1
ATOM 2407 C C . GLN A 1 312 ? 4.918 34.719 -1.573 1 96.75 312 GLN A C 1
ATOM 2409 O O . GLN A 1 312 ? 3.803 34.188 -1.612 1 96.75 312 GLN A O 1
ATOM 2414 N N . GLU A 1 313 ? 6.008 34.125 -1.921 1 96.94 313 GLU A N 1
ATOM 2415 C CA . GLU A 1 313 ? 5.953 32.719 -2.387 1 96.94 313 GLU A CA 1
ATOM 2416 C C . GLU A 1 313 ? 5.488 31.797 -1.275 1 96.94 313 GLU A C 1
ATOM 2418 O O . GLU A 1 313 ? 4.684 30.891 -1.514 1 96.94 313 GLU A O 1
ATOM 2423 N N . THR A 1 314 ? 6.066 32 -0.118 1 97.5 314 THR A N 1
ATOM 2424 C CA . THR A 1 314 ? 5.672 31.203 1.031 1 97.5 314 THR A CA 1
ATOM 2425 C C . THR A 1 314 ? 4.18 31.359 1.314 1 97.5 314 THR A C 1
ATOM 2427 O O . THR A 1 314 ? 3.49 30.375 1.574 1 97.5 314 THR A O 1
ATOM 2430 N N . VAL A 1 315 ? 3.66 32.562 1.291 1 97.94 315 VAL A N 1
ATOM 2431 C CA . VAL A 1 315 ? 2.244 32.844 1.509 1 97.94 315 VAL A CA 1
ATOM 2432 C C . VAL A 1 315 ? 1.408 32.125 0.463 1 97.94 315 VAL A C 1
ATOM 2434 O O . VAL A 1 315 ? 0.416 31.469 0.799 1 97.94 315 VAL A O 1
ATOM 2437 N N . GLU A 1 316 ? 1.815 32.156 -0.752 1 97.19 316 GLU A N 1
ATOM 2438 C CA . GLU A 1 316 ? 1.08 31.531 -1.842 1 97.19 316 GLU A CA 1
ATOM 2439 C C . GLU A 1 316 ? 0.987 30.016 -1.638 1 97.19 316 GLU A C 1
ATOM 2441 O O . GLU A 1 316 ? -0.087 29.438 -1.787 1 97.19 316 GLU A O 1
ATOM 2446 N N . TYR A 1 317 ? 2.088 29.422 -1.294 1 97 317 TYR A N 1
ATOM 2447 C CA . TYR A 1 317 ? 2.105 27.969 -1.099 1 97 317 TYR A CA 1
ATOM 2448 C C . TYR A 1 317 ? 1.25 27.578 0.098 1 97 317 TYR A C 1
ATOM 2450 O O . TYR A 1 317 ? 0.48 26.609 0.026 1 97 317 TYR A O 1
ATOM 2458 N N . ALA A 1 318 ? 1.417 28.297 1.167 1 97.69 318 ALA A N 1
ATOM 2459 C CA . ALA A 1 318 ? 0.662 28 2.381 1 97.69 318 ALA A CA 1
ATOM 2460 C C . ALA A 1 318 ? -0.834 28.203 2.16 1 97.69 318 ALA A C 1
ATOM 2462 O O . ALA A 1 318 ? -1.647 27.375 2.6 1 97.69 318 ALA A O 1
ATOM 2463 N N . VAL A 1 319 ? -1.206 29.25 1.489 1 98 319 VAL A N 1
ATOM 2464 C CA . VAL A 1 319 ? -2.607 29.547 1.217 1 98 319 VAL A CA 1
ATOM 2465 C C . VAL A 1 319 ? -3.207 28.469 0.327 1 98 319 VAL A C 1
ATOM 2467 O O . VAL A 1 319 ? -4.355 28.062 0.522 1 98 319 VAL A O 1
ATOM 2470 N N . GLU A 1 320 ? -2.428 28.047 -0.61 1 97.38 320 GLU A N 1
ATOM 2471 C CA . GLU A 1 320 ? -2.928 26.969 -1.475 1 97.38 320 GLU A CA 1
ATOM 2472 C C . GLU A 1 320 ? -3.174 25.688 -0.685 1 97.38 320 GLU A C 1
ATOM 2474 O O . GLU A 1 320 ? -4.148 24.984 -0.934 1 97.38 320 GLU A O 1
ATOM 2479 N N . CYS A 1 321 ? -2.311 25.375 0.198 1 96.44 321 CYS A N 1
ATOM 2480 C CA . CYS A 1 321 ? -2.531 24.234 1.069 1 96.44 321 CYS A CA 1
ATOM 2481 C C . CYS A 1 321 ? -3.818 24.391 1.869 1 96.44 321 CYS A C 1
ATOM 2483 O O . CYS A 1 321 ? -4.625 23.469 1.946 1 96.44 321 CYS A O 1
ATOM 2485 N N . ILE A 1 322 ? -3.982 25.594 2.473 1 95.62 322 ILE A N 1
ATOM 2486 C CA . ILE A 1 322 ? -5.184 25.875 3.25 1 95.62 322 ILE A CA 1
ATOM 2487 C C . ILE A 1 322 ? -6.422 25.688 2.377 1 95.62 322 ILE A C 1
ATOM 2489 O O . ILE A 1 322 ? -7.387 25.047 2.793 1 95.62 322 ILE A O 1
ATOM 2493 N N . ARG A 1 323 ? -6.355 26.203 1.191 1 95.31 323 ARG A N 1
ATOM 2494 C CA . ARG A 1 323 ? -7.465 26.078 0.253 1 95.31 323 ARG A CA 1
ATOM 2495 C C . ARG A 1 323 ? -7.777 24.609 -0.044 1 95.31 323 ARG A C 1
ATOM 2497 O O . ARG A 1 323 ? -8.938 24.203 -0.007 1 95.31 323 ARG A O 1
ATOM 2504 N N . GLN A 1 324 ? -6.746 23.859 -0.295 1 93.75 324 GLN A N 1
ATOM 2505 C CA . GLN A 1 324 ? -6.918 22.453 -0.628 1 93.75 324 GLN A CA 1
ATOM 2506 C C . GLN A 1 324 ? -7.535 21.688 0.536 1 93.75 324 GLN A C 1
ATOM 2508 O O . GLN A 1 324 ? -8.461 20.891 0.342 1 93.75 324 GLN A O 1
ATOM 2513 N N . VAL A 1 325 ? -7.062 21.891 1.671 1 92.44 325 VAL A N 1
ATOM 2514 C CA . VAL A 1 325 ? -7.516 21.172 2.855 1 92.44 325 VAL A CA 1
ATOM 2515 C C . VAL A 1 325 ? -8.984 21.5 3.133 1 92.44 325 VAL A C 1
ATOM 2517 O O . VAL A 1 325 ? -9.789 20.609 3.393 1 92.44 325 VAL A O 1
ATOM 2520 N N . LEU A 1 326 ? -9.305 22.75 3.045 1 89.06 326 LEU A N 1
ATOM 2521 C CA . LEU A 1 326 ? -10.664 23.172 3.367 1 89.06 326 LEU A CA 1
ATOM 2522 C C . LEU A 1 326 ? -11.633 22.797 2.252 1 89.06 326 LEU A C 1
ATOM 2524 O O . LEU A 1 326 ? -12.844 22.719 2.475 1 89.06 326 LEU A O 1
ATOM 2528 N N . ALA A 1 327 ? -11.094 22.547 1.063 1 89.06 327 ALA A N 1
ATOM 2529 C CA . ALA A 1 327 ? -11.945 22.188 -0.074 1 89.06 327 ALA A CA 1
ATOM 2530 C C . ALA A 1 327 ? -12.422 20.75 0.027 1 89.06 327 ALA A C 1
ATOM 2532 O O . ALA A 1 327 ? -13.508 20.422 -0.457 1 89.06 327 ALA A O 1
ATOM 2533 N N . ILE A 1 328 ? -11.539 19.844 0.528 1 81.25 328 ILE A N 1
ATOM 2534 C CA . ILE A 1 328 ? -11.867 18.422 0.512 1 81.25 328 ILE A CA 1
ATOM 2535 C C . ILE A 1 328 ? -12.5 18.031 1.842 1 81.25 328 ILE A C 1
ATOM 2537 O O . ILE A 1 328 ? -13.172 17 1.932 1 81.25 328 ILE A O 1
ATOM 2541 N N . ASP A 1 329 ? -12.109 18.672 2.947 1 60.25 329 ASP A N 1
ATOM 2542 C CA . ASP A 1 329 ? -12.523 18.25 4.281 1 60.25 329 ASP A CA 1
ATOM 2543 C C . ASP A 1 329 ? -14.039 18.312 4.438 1 60.25 329 ASP A C 1
ATOM 2545 O O . ASP A 1 329 ? -14.633 19.391 4.387 1 60.25 329 ASP A O 1
ATOM 2549 N N . VAL A 1 330 ? -14.547 16.906 4.195 1 54.47 330 VAL A N 1
ATOM 2550 C CA . VAL A 1 330 ? -16 16.781 4.305 1 54.47 330 VAL A CA 1
ATOM 2551 C C . VAL A 1 330 ? -16.375 16.25 5.688 1 54.47 330 VAL A C 1
ATOM 2553 O O . VAL A 1 330 ? -16 15.133 6.051 1 54.47 330 VAL A O 1
ATOM 2556 N N . ARG A 1 331 ? -16.375 17.062 6.645 1 50.84 331 ARG A N 1
ATOM 2557 C CA . ARG A 1 331 ? -16.906 16.656 7.945 1 50.84 331 ARG A CA 1
ATOM 2558 C C . ARG A 1 331 ? -18.203 15.875 7.785 1 50.84 331 ARG A C 1
ATOM 2560 O O . ARG A 1 331 ? -18.891 16.016 6.773 1 50.84 331 ARG A O 1
ATOM 2567 N N . SER A 1 332 ? -18.25 14.75 8.516 1 51.5 332 SER A N 1
ATOM 2568 C CA . SER A 1 332 ? -19.562 14.102 8.578 1 51.5 332 SER A CA 1
ATOM 2569 C C . SER A 1 332 ? -20.672 15.125 8.797 1 51.5 332 SER A C 1
ATOM 2571 O O . SER A 1 3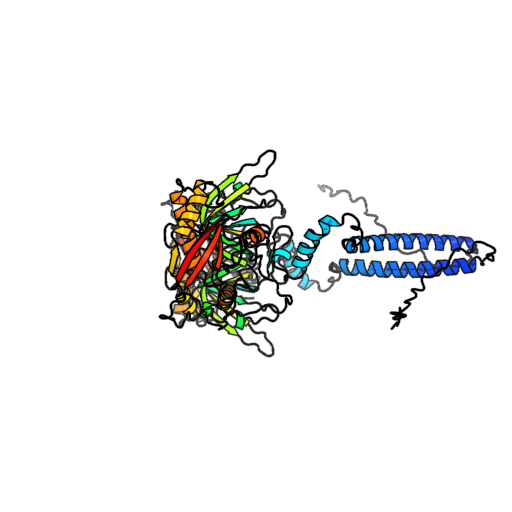32 ? -20.406 16.266 9.18 1 51.5 332 SER A O 1
ATOM 2573 N N . ASN A 1 333 ? -21.844 14.609 8.312 1 50.41 333 ASN A N 1
ATOM 2574 C CA . ASN A 1 333 ? -23.016 15.414 8.648 1 50.41 333 ASN A CA 1
ATOM 2575 C C . ASN A 1 333 ? -23.016 15.828 10.117 1 50.41 333 ASN A C 1
ATOM 2577 O O . ASN A 1 333 ? -23.359 16.969 10.445 1 50.41 333 ASN A O 1
ATOM 2581 N N . PHE A 1 334 ? -22.5 14.883 10.859 1 53.31 334 PHE A N 1
ATOM 2582 C CA . PHE A 1 334 ? -22.484 15.109 12.305 1 53.31 334 PHE A CA 1
ATOM 2583 C C . PHE A 1 334 ? -21.453 16.156 12.672 1 53.31 334 PHE A C 1
ATOM 2585 O O . PHE A 1 334 ? -21.75 17.094 13.414 1 53.31 334 PHE A O 1
ATOM 2592 N N . GLN A 1 335 ? -20.25 15.891 12.07 1 56.5 335 GLN A N 1
ATOM 2593 C CA . GLN A 1 335 ? -19.188 16.844 12.367 1 56.5 335 GLN A CA 1
ATOM 2594 C C . GLN A 1 335 ? -19.5 18.219 11.773 1 56.5 335 GLN A C 1
ATOM 2596 O O . GLN A 1 335 ? -19.203 19.25 12.375 1 56.5 335 GLN A O 1
ATOM 2601 N N . THR A 1 336 ? -20.172 18.016 10.68 1 54.94 336 THR A N 1
ATOM 2602 C CA . THR A 1 336 ? -20.594 19.25 10.023 1 54.94 336 THR A CA 1
ATOM 2603 C C . THR A 1 336 ? -21.656 19.969 10.859 1 54.94 336 THR A C 1
ATOM 2605 O O . THR A 1 336 ? -21.609 21.188 11.023 1 54.94 336 THR A O 1
ATOM 2608 N N . LYS A 1 337 ? -22.609 19.188 11.25 1 55.59 337 LYS A N 1
ATOM 2609 C CA . LYS A 1 337 ? -23.641 19.75 12.102 1 55.59 337 LYS A CA 1
ATOM 2610 C C . LYS A 1 337 ? -23.047 20.359 13.375 1 55.59 337 LYS A C 1
ATOM 2612 O O . LYS A 1 337 ? -23.422 21.453 13.781 1 55.59 337 LYS A O 1
ATOM 2617 N N . LYS A 1 338 ? -22.125 19.547 13.875 1 54.03 338 LYS A N 1
ATOM 2618 C CA . LYS A 1 338 ? -21.469 20.031 15.094 1 54.03 338 LYS A CA 1
ATOM 2619 C C . LYS A 1 338 ? -20.656 21.297 14.812 1 54.03 338 LYS A C 1
ATOM 2621 O O . LYS A 1 338 ? -20.625 22.219 15.625 1 54.03 338 LYS A O 1
ATOM 2626 N N . ALA A 1 339 ? -20.016 21.172 13.711 1 51.06 339 ALA A N 1
ATOM 2627 C CA . ALA A 1 339 ? -19.25 22.359 13.297 1 51.06 339 ALA A CA 1
ATOM 2628 C C . ALA A 1 339 ? -20.172 23.547 13.055 1 51.06 339 ALA A C 1
ATOM 2630 O O . ALA A 1 339 ? -19.844 24.672 13.414 1 51.06 339 ALA A O 1
ATOM 2631 N N . ARG A 1 340 ? -21.328 23.156 12.492 1 50.59 340 ARG A N 1
ATOM 2632 C CA . ARG A 1 340 ? -22.312 24.203 12.219 1 50.59 340 ARG A CA 1
ATOM 2633 C C . ARG A 1 340 ? -22.859 24.797 13.508 1 50.59 340 ARG A C 1
ATOM 2635 O O . ARG A 1 340 ? -23.266 25.953 13.547 1 50.59 340 ARG A O 1
ATOM 2642 N N . GLU A 1 341 ? -23.094 23.938 14.383 1 47.22 341 GLU A N 1
ATOM 2643 C CA . GLU A 1 341 ? -23.609 24.422 15.664 1 47.22 341 GLU A CA 1
ATOM 2644 C C . GLU A 1 341 ? -22.484 25.047 16.5 1 47.22 341 GLU A C 1
ATOM 2646 O O . GLU A 1 341 ? -22.703 25.438 17.641 1 47.22 341 GLU A O 1
ATOM 2651 N N . GLY A 1 342 ? -21.469 25.344 15.867 1 42.06 342 GLY A N 1
ATOM 2652 C CA . GLY A 1 342 ? -20.359 25.969 16.562 1 42.06 342 GLY A CA 1
ATOM 2653 C C . GLY A 1 342 ? -19.688 25.062 17.562 1 42.06 342 GLY A C 1
ATOM 2654 O O . GLY A 1 342 ? -18.891 25.516 18.391 1 42.06 342 GLY A O 1
ATOM 2655 N N . LYS A 1 343 ? -20.234 23.875 17.75 1 39.72 343 LYS A N 1
ATOM 2656 C CA . LYS A 1 343 ? -19.781 23.031 18.859 1 39.72 343 LYS A CA 1
ATOM 2657 C C . LYS A 1 343 ? -18.516 22.25 18.469 1 39.72 343 LYS A C 1
ATOM 2659 O O . LYS A 1 343 ? -17.875 21.641 19.328 1 39.72 343 LYS A O 1
ATOM 2664 N N . PHE A 1 344 ? -18.453 21.719 17.359 1 40.19 344 PHE A N 1
ATOM 2665 C CA . PHE A 1 344 ? -17.422 20.719 17.109 1 40.19 344 PHE A CA 1
ATOM 2666 C C . PHE A 1 344 ? -16.125 21.375 16.672 1 40.19 344 PHE A C 1
ATOM 2668 O O . PHE A 1 344 ? -16.062 22.031 15.633 1 40.19 344 PHE A O 1
ATOM 2675 N N . GLN A 1 345 ? -15.469 21.859 17.672 1 34.06 345 GLN A N 1
ATOM 2676 C CA . GLN A 1 345 ? -14.031 22.047 17.469 1 34.06 345 GLN A CA 1
ATOM 2677 C C . GLN A 1 345 ? -13.406 20.828 16.797 1 34.06 345 GLN A C 1
ATOM 2679 O O . GLN A 1 345 ? -13.898 19.703 16.938 1 34.06 345 GLN A O 1
ATOM 2684 N N . ALA A 1 346 ? -12.844 20.672 15.602 1 35.53 346 ALA A N 1
ATOM 2685 C CA . ALA A 1 346 ? -11.695 19.766 15.508 1 35.53 346 ALA A CA 1
ATOM 2686 C C . ALA A 1 346 ? -11.148 19.438 16.891 1 35.53 346 ALA A C 1
ATOM 2688 O O . ALA A 1 346 ? -10.812 20.328 17.672 1 35.53 346 ALA A O 1
ATOM 2689 N N . GLU A 1 347 ? -11.664 18.5 17.578 1 33.88 347 GLU A N 1
ATOM 2690 C CA . GLU A 1 347 ? -11.234 18.125 18.922 1 33.88 347 GLU A CA 1
ATOM 2691 C C . GLU A 1 347 ? -9.805 18.594 19.203 1 33.88 347 GLU A C 1
ATOM 2693 O O . GLU A 1 347 ? -8.953 18.531 18.312 1 33.88 347 GLU A O 1
ATOM 2698 N N . ARG A 1 348 ? -9.531 19.375 20.328 1 31.05 348 ARG A N 1
ATOM 2699 C CA . ARG A 1 348 ? -8.414 20.016 21.016 1 31.05 348 ARG A CA 1
ATOM 2700 C C . ARG A 1 348 ? -7.191 19.109 21.047 1 31.05 348 ARG A C 1
ATOM 2702 O O . ARG A 1 348 ? -7.242 18.016 21.609 1 31.05 348 ARG A O 1
ATOM 2709 N N . ALA A 1 349 ? -6.422 18.766 20.094 1 29.45 349 ALA A N 1
ATOM 2710 C CA . ALA A 1 349 ? -5.031 18.547 20.484 1 29.45 349 ALA A CA 1
ATOM 2711 C C . ALA A 1 349 ? -4.785 19 21.922 1 29.45 349 ALA A C 1
ATOM 2713 O O . ALA A 1 349 ? -5.297 20.047 22.344 1 29.45 349 ALA A O 1
ATOM 2714 N N . LYS A 1 350 ? -4.668 18.156 22.938 1 31.84 350 LYS A N 1
ATOM 2715 C CA . LYS A 1 350 ? -3.961 18.719 24.078 1 31.84 350 LYS A CA 1
ATOM 2716 C C . LYS A 1 350 ? -3.145 19.938 23.688 1 31.84 350 LYS A C 1
ATOM 2718 O O . LYS A 1 350 ? -1.982 19.812 23.297 1 31.84 350 LYS A O 1
ATOM 2723 N N . ARG A 1 351 ? -3.482 20.578 22.781 1 32.19 351 ARG A N 1
ATOM 2724 C CA . ARG A 1 351 ? -2.73 21.766 22.391 1 32.19 351 ARG A CA 1
ATOM 2725 C C . ARG A 1 351 ? -2.109 22.453 23.594 1 32.19 351 ARG A C 1
ATOM 2727 O O . ARG A 1 351 ? -2.508 22.203 24.734 1 32.19 351 ARG A O 1
ATOM 2734 N N . LEU A 1 352 ? -1.587 23.891 23.219 1 30.89 352 LEU A N 1
ATOM 2735 C CA . LEU A 1 352 ? -0.957 25.062 23.812 1 30.89 352 LEU A CA 1
ATOM 2736 C C . LEU A 1 352 ? -1.792 25.594 24.969 1 30.89 352 LEU A C 1
ATOM 2738 O O . LEU A 1 352 ? -2.943 25.984 24.781 1 30.89 352 LEU A O 1
ATOM 2742 N N . GLN A 1 353 ? -1.974 25 26.031 1 30.94 353 GLN A N 1
ATOM 2743 C CA . GLN A 1 353 ? -2.359 25.625 27.297 1 30.94 353 GLN A CA 1
ATOM 2744 C C . GLN A 1 353 ? -2.48 27.141 27.141 1 30.94 353 GLN A C 1
ATOM 2746 O O . GLN A 1 353 ? -3.314 27.781 27.797 1 30.94 353 GLN A O 1
ATOM 2751 N N . GLY A 1 354 ? -1.507 27.812 26.359 1 31.77 354 GLY A N 1
ATOM 2752 C CA . GLY A 1 354 ? -1.435 29.266 26.312 1 31.77 354 GLY A CA 1
ATOM 2753 C C . GLY A 1 354 ? -2.484 29.875 25.422 1 31.77 354 GLY A C 1
ATOM 2754 O O . GLY A 1 354 ? -2.65 31.109 25.406 1 31.77 354 GLY A O 1
ATOM 2755 N N . ALA A 1 355 ? -3.006 29.188 24.438 1 32.03 355 ALA A N 1
ATOM 2756 C CA . ALA A 1 355 ? -3.855 29.922 23.516 1 32.03 355 ALA A CA 1
ATOM 2757 C C . ALA A 1 355 ? -5.27 30.078 24.062 1 32.03 355 ALA A C 1
ATOM 2759 O O . ALA A 1 355 ? -6.039 30.922 23.594 1 32.03 355 ALA A O 1
ATOM 2760 N N . ALA A 1 356 ? -5.805 29.266 24.781 1 33.75 356 ALA A N 1
ATOM 2761 C CA . ALA A 1 356 ? -7.078 29.578 25.438 1 33.75 356 ALA A CA 1
ATOM 2762 C C . ALA A 1 356 ? -6.969 30.844 26.266 1 33.75 356 ALA A C 1
ATOM 2764 O O . ALA A 1 356 ? -7.949 31.578 26.422 1 33.75 356 ALA A O 1
ATOM 2765 N N . ALA A 1 357 ? -5.781 31.047 26.875 1 33.66 357 ALA A N 1
ATOM 2766 C CA . ALA A 1 357 ? -5.668 32.281 27.625 1 33.66 357 ALA A CA 1
ATOM 2767 C C . ALA A 1 357 ? -5.746 33.5 26.703 1 33.66 357 ALA A C 1
ATOM 2769 O O . ALA A 1 357 ? -6.234 34.562 27.094 1 33.66 357 ALA A O 1
ATOM 2770 N N . ALA A 1 358 ? -5.27 33.375 25.469 1 32.78 358 ALA A N 1
ATOM 2771 C CA . ALA A 1 358 ? -5.32 34.594 24.641 1 32.78 358 ALA A CA 1
ATOM 2772 C C . ALA A 1 358 ? -6.734 34.844 24.125 1 32.78 358 ALA A C 1
ATOM 2774 O O . ALA A 1 358 ? -7.164 35.969 24 1 32.78 358 ALA A O 1
ATOM 2775 N N . ALA A 1 359 ? -7.469 33.781 23.812 1 33.84 359 ALA A N 1
ATOM 2776 C CA . ALA A 1 359 ? -8.844 34.094 23.422 1 33.84 359 ALA A CA 1
ATOM 2777 C C . ALA A 1 359 ? -9.648 34.594 24.609 1 33.84 359 ALA A C 1
ATOM 2779 O O . ALA A 1 359 ? -10.523 35.438 24.469 1 33.84 359 ALA A O 1
ATOM 2780 N N . ALA A 1 360 ? -9.383 34 25.766 1 33.5 360 ALA A N 1
ATOM 2781 C CA . ALA A 1 360 ? -10.141 34.5 26.922 1 33.5 360 ALA A CA 1
ATOM 2782 C C . ALA A 1 360 ? -9.68 35.875 27.328 1 33.5 360 ALA A C 1
ATOM 2784 O O . ALA A 1 360 ? -10.438 36.625 27.938 1 33.5 360 ALA A O 1
ATOM 2785 N N . ALA A 1 361 ? -8.344 36.125 27.203 1 32.44 361 ALA A N 1
ATOM 2786 C CA . ALA A 1 361 ? -7.898 37.406 27.75 1 32.44 361 ALA A CA 1
ATOM 2787 C C . ALA A 1 361 ? -8.445 38.594 26.938 1 32.44 361 ALA A C 1
ATOM 2789 O O . ALA A 1 361 ? -8.438 39.719 27.391 1 32.44 361 ALA A O 1
ATOM 2790 N N . ASP A 1 362 ? -8.508 38.375 25.609 1 30.41 362 ASP A N 1
ATOM 2791 C CA . ASP A 1 362 ? -9.047 39.562 24.969 1 30.41 362 ASP A CA 1
ATOM 2792 C C . ASP A 1 362 ? -10.539 39.719 25.234 1 30.41 362 ASP A C 1
ATOM 2794 O O . ASP A 1 362 ? -11.25 40.406 24.5 1 30.41 362 ASP A O 1
ATOM 2798 N N . GLY A 1 363 ? -11.016 38.844 26.141 1 30.52 363 GLY A N 1
ATOM 2799 C CA . GLY A 1 363 ? -12.336 39.219 26.594 1 30.52 363 GLY A CA 1
ATOM 2800 C C . GLY A 1 363 ? -12.375 40.594 27.219 1 30.52 363 GLY A C 1
ATOM 2801 O O . GLY A 1 363 ? -12.508 40.75 28.438 1 30.52 363 GLY A O 1
ATOM 2802 N N . GLY A 1 364 ? -11.531 41.531 26.781 1 28.92 364 GLY A N 1
ATOM 2803 C CA . GLY A 1 364 ? -12.07 42.75 27.328 1 28.92 364 GLY A CA 1
ATOM 2804 C C . GLY A 1 364 ? -13.586 42.812 27.266 1 28.92 364 GLY A C 1
ATOM 2805 O O . GLY A 1 364 ? -14.227 41.969 26.672 1 28.92 364 GLY A O 1
ATOM 2806 N N . ARG A 1 365 ? -14.219 44.031 27.812 1 32.81 365 ARG A N 1
ATOM 2807 C CA . ARG A 1 365 ? -15.594 44.406 28.156 1 32.81 365 ARG A CA 1
ATOM 2808 C C . ARG A 1 365 ? -16.547 44.125 27 1 32.81 365 ARG A C 1
ATOM 2810 O O . ARG A 1 365 ? -17.75 44.031 27.188 1 32.81 365 ARG A O 1
ATOM 2817 N N . GLY A 1 366 ? -16.125 44.688 25.812 1 30.06 366 GLY A N 1
ATOM 2818 C CA . GLY A 1 366 ? -17.297 44.75 24.969 1 30.06 366 GLY A CA 1
ATOM 2819 C C . GLY A 1 366 ? -17.828 43.375 24.594 1 30.06 366 GLY A C 1
ATOM 2820 O O . GLY A 1 366 ? -17.062 42.406 24.531 1 30.06 366 GLY A O 1
ATOM 2821 N N . THR A 1 367 ? -19.031 42.938 25.078 1 31.83 367 THR A N 1
ATOM 2822 C CA . THR A 1 367 ? -20 41.906 24.828 1 31.83 367 THR A CA 1
ATOM 2823 C C . THR A 1 367 ? -19.922 41.406 23.375 1 31.83 367 THR A C 1
ATOM 2825 O O . THR A 1 367 ? -20.859 40.781 22.891 1 31.83 367 THR A O 1
ATOM 2828 N N . ASN A 1 368 ? -19.031 41.969 22.609 1 29.31 368 ASN A N 1
ATOM 2829 C CA . ASN A 1 368 ? -19.297 41.438 21.281 1 29.31 368 ASN A CA 1
ATOM 2830 C C . ASN A 1 368 ? -19.016 39.938 21.234 1 29.31 368 ASN A C 1
ATOM 2832 O O . ASN A 1 368 ? -17.906 39.5 21.516 1 29.31 368 ASN A O 1
ATOM 2836 N N . ALA A 1 369 ? -19.969 39.031 21.516 1 32.38 369 ALA A N 1
ATOM 2837 C CA . ALA A 1 369 ? -20.156 37.594 21.203 1 32.38 369 ALA A CA 1
ATOM 2838 C C . ALA A 1 369 ? -19.281 37.188 20.031 1 32.38 369 ALA A C 1
ATOM 2840 O O . ALA A 1 369 ? -19.391 37.719 18.938 1 32.38 369 ALA A O 1
ATOM 2841 N N . VAL A 1 370 ? -18.062 37.031 20.156 1 37.16 370 VAL A N 1
ATOM 2842 C CA . VAL A 1 370 ? -17.469 36.25 19.094 1 37.16 370 VAL A CA 1
ATOM 2843 C C . VAL A 1 370 ? -18.531 35.375 18.438 1 37.16 370 VAL A C 1
ATOM 2845 O O . VAL A 1 370 ? -19.203 34.594 19.125 1 37.16 370 VAL A O 1
ATOM 2848 N N . ALA A 1 371 ? -19.125 35.688 17.312 1 41.22 371 ALA A N 1
ATOM 2849 C CA . ALA A 1 371 ? -20.188 35.125 16.484 1 41.22 371 ALA A CA 1
ATOM 2850 C C . ALA A 1 371 ? -20.047 33.594 16.406 1 41.22 371 ALA A C 1
ATOM 2852 O O . ALA A 1 371 ? -18.953 33.094 16.172 1 41.22 371 ALA A O 1
ATOM 2853 N N . SER A 1 372 ? -20.875 32.719 17.109 1 48.69 372 SER A N 1
ATOM 2854 C CA . SER A 1 372 ? -21.266 31.312 17.234 1 48.69 372 SER A CA 1
ATOM 2855 C C . SER A 1 372 ? -21.031 30.547 15.93 1 48.69 372 SER A C 1
ATOM 2857 O O . SER A 1 372 ? -21.047 29.328 15.906 1 48.69 372 SER A O 1
ATOM 2859 N N . ASP A 1 373 ? -20.469 31.25 14.828 1 63.22 373 ASP A N 1
ATOM 2860 C CA . ASP A 1 373 ? -20.578 30.562 13.547 1 63.22 373 ASP A CA 1
ATOM 2861 C C . ASP A 1 373 ? -19.203 30.406 12.891 1 63.22 373 ASP A C 1
ATOM 2863 O O . ASP A 1 373 ? -19.109 30.219 11.68 1 63.22 373 ASP A O 1
ATOM 2867 N N . VAL A 1 374 ? -18.016 30.688 13.797 1 74.25 374 VAL A N 1
ATOM 2868 C CA . VAL A 1 374 ? -16.719 30.594 13.117 1 74.25 374 VAL A CA 1
ATOM 2869 C C . VAL A 1 374 ? -16.094 29.234 13.391 1 74.25 374 VAL A C 1
ATOM 2871 O O . VAL A 1 374 ? -16 28.797 14.539 1 74.25 374 VAL A O 1
ATOM 2874 N N . CYS A 1 375 ? -15.625 28.578 12.398 1 77.75 375 CYS A N 1
ATOM 2875 C CA . CYS A 1 375 ? -14.914 27.297 12.477 1 77.75 375 CYS A CA 1
ATOM 2876 C C . CYS A 1 375 ? -13.406 27.516 12.508 1 77.75 375 CYS A C 1
ATOM 2878 O O . CYS A 1 375 ? -12.922 28.578 12.102 1 77.75 375 CYS A O 1
ATOM 2880 N N . THR A 1 376 ? -12.672 26.594 13.078 1 81.44 376 THR A N 1
ATOM 2881 C CA . THR A 1 376 ? -11.219 26.703 13.125 1 81.44 376 THR A CA 1
ATOM 2882 C C . THR A 1 376 ? -10.562 25.438 12.586 1 81.44 376 THR A C 1
ATOM 2884 O O . THR A 1 376 ? -11.156 24.359 12.633 1 81.44 376 THR A O 1
ATOM 2887 N N . GLN A 1 377 ? -9.422 25.578 12 1 85.38 377 GLN A N 1
ATOM 2888 C CA . GLN A 1 377 ? -8.555 24.5 11.539 1 85.38 377 GLN A CA 1
ATOM 2889 C C . GLN A 1 377 ? -7.086 24.812 11.82 1 85.38 377 GLN A C 1
ATOM 2891 O O . GLN A 1 377 ? -6.617 25.906 11.547 1 85.38 377 GLN A O 1
ATOM 2896 N N . GLN A 1 378 ? -6.48 23.828 12.43 1 88.19 378 GLN A N 1
ATOM 2897 C CA . GLN A 1 378 ? -5.051 24 12.672 1 88.19 378 GLN A CA 1
ATOM 2898 C C . GLN A 1 378 ? -4.227 23.344 11.562 1 88.19 378 GLN A C 1
ATOM 2900 O O . GLN A 1 378 ? -4.469 22.203 11.188 1 88.19 378 GLN A O 1
ATOM 2905 N N . LEU A 1 379 ? -3.355 24.047 10.992 1 93.38 379 LEU A N 1
ATOM 2906 C CA . LEU A 1 379 ? -2.375 23.562 10.023 1 93.38 379 LEU A CA 1
ATOM 2907 C C . LEU A 1 379 ? -0.99 24.125 10.328 1 93.38 379 LEU A C 1
ATOM 2909 O O . LEU A 1 379 ? -0.823 25.344 10.477 1 93.38 379 LEU A O 1
ATOM 2913 N N . ASP A 1 380 ? -0.013 23.188 10.359 1 94.75 380 ASP A N 1
ATOM 2914 C CA . ASP A 1 380 ? 1.303 23.656 10.797 1 94.75 380 ASP A CA 1
ATOM 2915 C C . ASP A 1 380 ? 1.213 24.406 12.117 1 94.75 380 ASP A C 1
ATOM 2917 O O . ASP A 1 380 ? 0.644 23.906 13.086 1 94.75 380 ASP A O 1
ATOM 2921 N N . ASN A 1 381 ? 1.775 25.578 12.289 1 92.75 381 ASN A N 1
ATOM 2922 C CA . ASN A 1 381 ? 1.675 26.406 13.492 1 92.75 381 ASN A CA 1
ATOM 2923 C C . ASN A 1 381 ? 0.639 27.516 13.328 1 92.75 381 ASN A C 1
ATOM 2925 O O . ASN A 1 381 ? 0.751 28.578 13.953 1 92.75 381 ASN A O 1
ATOM 2929 N N . LEU A 1 382 ? -0.351 27.297 12.469 1 93.5 382 LEU A N 1
ATOM 2930 C CA . LEU A 1 382 ? -1.358 28.312 12.188 1 93.5 382 LEU A CA 1
ATOM 2931 C C . LEU A 1 382 ? -2.727 27.875 12.703 1 93.5 382 LEU A C 1
ATOM 2933 O O . LEU A 1 382 ? -3.08 26.703 12.617 1 93.5 382 LEU A O 1
ATOM 2937 N N . LEU A 1 383 ? -3.436 28.781 13.188 1 90.44 383 LEU A N 1
ATOM 2938 C CA . LEU A 1 383 ? -4.863 28.641 13.445 1 90.44 383 LEU A CA 1
ATOM 2939 C C . LEU A 1 383 ? -5.684 29.375 12.383 1 90.44 383 LEU A C 1
ATOM 2941 O O . LEU A 1 383 ? -5.672 30.609 12.328 1 90.44 383 LEU A O 1
ATOM 2945 N N . ILE A 1 384 ? -6.379 28.656 11.578 1 91.31 384 ILE A N 1
ATOM 2946 C CA . ILE A 1 384 ? -7.184 29.188 10.484 1 91.31 384 ILE A CA 1
ATOM 2947 C C . ILE A 1 384 ? -8.641 29.312 10.93 1 91.31 384 ILE A C 1
ATOM 2949 O O . ILE A 1 384 ? -9.25 28.344 11.375 1 91.31 384 ILE A O 1
ATOM 2953 N N . GLN A 1 385 ? -9.141 30.484 10.852 1 87.94 385 GLN A N 1
ATOM 2954 C CA . GLN A 1 385 ? -10.539 30.734 11.156 1 87.94 385 GLN A CA 1
ATOM 2955 C C . GLN A 1 385 ? -11.359 30.938 9.891 1 87.94 385 GLN A C 1
ATOM 2957 O O . GLN A 1 385 ? -10.945 31.688 8.992 1 87.94 385 GLN A O 1
ATOM 2962 N N . TYR A 1 386 ? -12.484 30.266 9.781 1 86.56 386 TYR A N 1
ATOM 2963 C CA . TYR A 1 386 ? -13.281 30.359 8.562 1 86.56 386 TYR A CA 1
ATOM 2964 C C . TYR A 1 386 ? -14.766 30.234 8.867 1 86.56 386 TYR A C 1
ATOM 2966 O O . TYR A 1 386 ? -15.148 29.75 9.93 1 86.56 386 TYR A O 1
ATOM 2974 N N . VAL A 1 387 ? -15.562 30.719 7.957 1 82.5 387 VAL A N 1
ATOM 2975 C CA . VAL A 1 387 ? -17.016 30.609 8.023 1 82.5 387 VAL A CA 1
ATOM 2976 C C . VAL A 1 387 ? -17.531 29.781 6.855 1 82.5 387 VAL A C 1
ATOM 2978 O O . VAL A 1 387 ? -16.906 29.734 5.793 1 82.5 387 VAL A O 1
ATOM 2981 N N . VAL A 1 388 ? -18.594 29.016 7.078 1 78.81 388 VAL A N 1
ATOM 2982 C CA . VAL A 1 388 ? -19.172 28.141 6.062 1 78.81 388 VAL A CA 1
ATOM 2983 C C . VAL A 1 388 ? -20.562 28.656 5.688 1 78.81 388 VAL A C 1
ATOM 2985 O O . VAL A 1 388 ? -21.406 28.891 6.562 1 78.81 388 VAL A O 1
ATOM 2988 N N . ASP A 1 389 ? -20.703 28.906 4.395 1 76.62 389 ASP A N 1
ATOM 2989 C CA . ASP A 1 389 ? -22.016 29.312 3.867 1 76.62 389 ASP A CA 1
ATOM 2990 C C . ASP A 1 389 ? -22.641 28.188 3.041 1 76.62 389 ASP A C 1
ATOM 2992 O O . ASP A 1 389 ? -22.031 27.719 2.076 1 76.62 389 ASP A O 1
ATOM 2996 N N . GLU A 1 390 ? -23.797 27.656 3.527 1 70.38 390 GLU A N 1
ATOM 2997 C CA . GLU A 1 390 ? -24.516 26.609 2.811 1 70.38 390 GLU A CA 1
ATOM 2998 C C . GLU A 1 390 ? -25.156 27.156 1.537 1 70.38 390 GLU A C 1
ATOM 3000 O O . GLU A 1 390 ? -25.719 28.25 1.537 1 70.38 390 GLU A O 1
ATOM 3005 N N . THR A 1 391 ? -24.688 26.578 0.373 1 61.94 391 THR A N 1
ATOM 3006 C CA . THR A 1 391 ? -25.375 26.984 -0.84 1 61.94 391 THR A CA 1
ATOM 3007 C C . THR A 1 391 ? -26.703 26.234 -0.982 1 61.94 391 THR A C 1
ATOM 3009 O O . THR A 1 391 ? -26.75 25.016 -0.792 1 61.94 391 THR A O 1
ATOM 3012 N N . SER A 1 392 ? -27.828 26.844 -0.776 1 54.28 392 SER A N 1
ATOM 3013 C CA . SER A 1 392 ? -29.203 26.359 -0.817 1 54.28 392 SER A CA 1
ATOM 3014 C C . SER A 1 392 ? -29.469 25.562 -2.092 1 54.28 392 SER A C 1
ATOM 3016 O O . SER A 1 392 ? -30.312 24.672 -2.107 1 54.28 392 SER A O 1
ATOM 3018 N N . ASP A 1 393 ? -28.891 25.797 -3.217 1 51.81 393 ASP A N 1
ATOM 3019 C CA . ASP A 1 393 ? -29.562 25.359 -4.438 1 51.81 393 ASP A CA 1
ATOM 3020 C C . ASP A 1 393 ? -29.25 23.906 -4.758 1 51.81 393 ASP A C 1
ATOM 3022 O O . ASP A 1 393 ? -30.109 23.156 -5.23 1 51.81 393 ASP A O 1
ATOM 3026 N N . THR A 1 394 ? -28 23.5 -5.117 1 50.41 394 THR A N 1
ATOM 3027 C CA . THR A 1 394 ? -27.75 22.328 -5.961 1 50.41 394 THR A CA 1
ATOM 3028 C C . THR A 1 394 ? -27.516 21.094 -5.113 1 50.41 394 THR A C 1
ATOM 3030 O O . THR A 1 394 ? -26.422 20.891 -4.582 1 50.41 394 THR A O 1
ATOM 3033 N N . LYS A 1 395 ? -28.562 20.625 -4.504 1 47.44 395 LYS A N 1
ATOM 3034 C CA . LYS A 1 395 ? -28.469 19.391 -3.727 1 47.44 395 LYS A CA 1
ATOM 3035 C C . LYS A 1 395 ? -28.297 18.188 -4.637 1 47.44 395 LYS A C 1
ATOM 3037 O O . LYS A 1 395 ? -29.172 17.859 -5.438 1 47.44 395 LYS A O 1
ATOM 3042 N N . ARG A 1 396 ? -27.125 17.844 -4.855 1 51.75 396 ARG A N 1
ATOM 3043 C CA . ARG A 1 396 ? -26.875 16.578 -5.539 1 51.75 396 ARG A CA 1
ATOM 3044 C C . ARG A 1 396 ? -27.328 15.391 -4.695 1 51.75 396 ARG A C 1
ATOM 3046 O O . ARG A 1 396 ? -27.297 15.445 -3.463 1 51.75 396 ARG A O 1
ATOM 3053 N N . SER A 1 397 ? -28.047 14.555 -5.41 1 50.97 397 SER A N 1
ATOM 3054 C CA . SER A 1 397 ? -28.531 13.336 -4.773 1 50.97 397 SER A CA 1
ATOM 3055 C C . SER A 1 397 ? -27.422 12.633 -4.004 1 50.97 397 SER A C 1
ATOM 3057 O O . SER A 1 397 ? -27.672 12.047 -2.947 1 50.97 397 SER A O 1
ATOM 3059 N N . THR A 1 398 ? -26.234 12.688 -4.66 1 47.75 398 THR A N 1
ATOM 3060 C CA . THR A 1 398 ? -25.094 12.031 -4.035 1 47.75 398 THR A CA 1
ATOM 3061 C C . THR A 1 398 ? -24.328 13.016 -3.15 1 47.75 398 THR A C 1
ATOM 3063 O O . THR A 1 398 ? -24.281 14.211 -3.445 1 47.75 398 THR A O 1
ATOM 3066 N N . SER A 1 399 ? -24.281 12.867 -1.898 1 51.41 399 SER A N 1
ATOM 3067 C CA . SER A 1 399 ? -23.531 13.664 -0.928 1 51.41 399 SER A CA 1
ATOM 3068 C C . SER A 1 399 ? -24.438 14.609 -0.166 1 51.41 399 SER A C 1
ATOM 3070 O O . SER A 1 399 ? -24 15.648 0.329 1 51.41 399 SER A O 1
ATOM 3072 N N . VAL A 1 400 ? -25.641 14.391 -0.354 1 48.72 400 VAL A N 1
ATOM 3073 C CA . VAL A 1 400 ? -26.578 15.227 0.392 1 48.72 400 VAL A CA 1
ATOM 3074 C C . VAL A 1 400 ? -26.172 15.273 1.861 1 48.72 400 VAL A C 1
ATOM 3076 O O . VAL A 1 400 ? -26 14.234 2.502 1 48.72 400 VAL A O 1
ATOM 3079 N N . GLY A 1 401 ? -25.781 16.422 2.199 1 51.16 401 GLY A N 1
ATOM 3080 C CA . GLY A 1 401 ? -25.438 16.641 3.6 1 51.16 401 GLY A CA 1
ATOM 3081 C C . GLY A 1 401 ? -23.953 16.641 3.857 1 51.16 401 GLY A C 1
ATOM 3082 O O . GLY A 1 401 ? -23.5 16.922 4.973 1 51.16 401 GLY A O 1
ATOM 3083 N N . SER A 1 402 ? -23.25 16.297 2.791 1 56.94 402 SER A N 1
ATOM 3084 C CA . SER A 1 402 ? -21.812 16.203 3.021 1 56.94 402 SER A CA 1
ATOM 3085 C C . SER A 1 402 ? -21.172 17.578 3.076 1 56.94 402 SER A C 1
ATOM 3087 O O . SER A 1 402 ? -20.031 17.734 3.541 1 56.94 402 SER A O 1
ATOM 3089 N N . GLY A 1 403 ? -21.969 18.672 2.77 1 61.81 403 GLY A N 1
ATOM 3090 C CA . GLY A 1 403 ? -21.422 20.016 2.719 1 61.81 403 GLY A CA 1
ATOM 3091 C C . GLY A 1 403 ? -20.5 20.234 1.531 1 61.81 403 GLY A C 1
ATOM 3092 O O . GLY A 1 403 ? -19.719 21.188 1.516 1 61.81 403 GLY A O 1
ATOM 3093 N N . ALA A 1 404 ? -20.594 19.344 0.506 1 66.38 404 ALA A N 1
ATOM 3094 C CA . ALA A 1 404 ? -19.688 19.422 -0.636 1 66.38 404 ALA A CA 1
ATOM 3095 C C . ALA A 1 404 ? -19.969 20.656 -1.484 1 66.38 404 ALA A C 1
ATOM 3097 O O . ALA A 1 404 ? -19.109 21.109 -2.229 1 66.38 404 ALA A O 1
ATOM 3098 N N . GLU A 1 405 ? -21.125 21.219 -1.234 1 70.62 405 GLU A N 1
ATOM 3099 C CA . GLU A 1 405 ? -21.484 22.375 -2.053 1 70.62 405 GLU A CA 1
ATOM 3100 C C . GLU A 1 405 ? -21.328 23.672 -1.27 1 70.62 405 GLU A C 1
ATOM 3102 O O . GLU A 1 405 ? -21.594 24.75 -1.797 1 70.62 405 GLU A O 1
ATOM 3107 N N . ASP A 1 406 ? -20.844 23.594 -0.139 1 75.88 406 ASP A N 1
ATOM 3108 C CA . ASP A 1 406 ? -20.688 24.781 0.708 1 75.88 406 ASP A CA 1
ATOM 3109 C C . ASP A 1 406 ? -19.562 25.672 0.213 1 75.88 406 ASP A C 1
ATOM 3111 O O . ASP A 1 406 ? -18.688 25.219 -0.539 1 75.88 406 ASP A O 1
ATOM 3115 N N . THR A 1 407 ? -19.766 26.953 0.557 1 84 407 THR A N 1
ATOM 3116 C CA . THR A 1 407 ? -18.656 27.891 0.376 1 84 407 THR A CA 1
ATOM 3117 C C . THR A 1 407 ? -17.969 28.172 1.705 1 84 407 THR A C 1
ATOM 3119 O O . THR A 1 407 ? -18.625 28.453 2.711 1 84 407 THR A O 1
ATOM 3122 N N . VAL A 1 408 ? -16.703 28.078 1.679 1 87.06 408 VAL A N 1
ATOM 3123 C CA . VAL A 1 408 ? -15.898 28.312 2.865 1 87.06 408 VAL A CA 1
ATOM 3124 C C . VAL A 1 408 ? -15.086 29.594 2.684 1 87.06 408 VAL A C 1
ATOM 3126 O O . VAL A 1 408 ? -14.406 29.766 1.668 1 87.06 408 VAL A O 1
ATOM 3129 N N . THR A 1 409 ? -15.195 30.516 3.641 1 91.06 409 THR A N 1
ATOM 3130 C CA . THR A 1 409 ? -14.43 31.75 3.59 1 91.06 409 THR A CA 1
ATOM 3131 C C . THR A 1 409 ? -13.5 31.859 4.793 1 91.06 409 THR A C 1
ATOM 3133 O O . THR A 1 409 ? -13.953 31.891 5.938 1 91.06 409 THR A O 1
ATOM 3136 N N . VAL A 1 410 ? -12.227 31.906 4.527 1 93.94 410 VAL A N 1
ATOM 3137 C CA . VAL A 1 410 ? -11.242 32.125 5.586 1 93.94 410 VAL A CA 1
ATOM 3138 C C . VAL A 1 410 ? -11.219 33.594 5.988 1 93.94 410 VAL A C 1
ATOM 3140 O O . VAL A 1 410 ? -11 34.469 5.145 1 93.94 410 VAL A O 1
ATOM 3143 N N . VAL A 1 411 ? -11.336 33.844 7.262 1 93.94 411 VAL A N 1
ATOM 3144 C CA . VAL A 1 411 ? -11.539 35.25 7.68 1 93.94 411 VAL A CA 1
ATOM 3145 C C . VAL A 1 411 ? -10.32 35.719 8.469 1 93.94 411 VAL A C 1
ATOM 3147 O O . VAL A 1 411 ? -10.039 36.906 8.523 1 93.94 411 VAL A O 1
ATOM 3150 N N . SER A 1 412 ? -9.656 34.781 9.062 1 94.94 412 SER A N 1
ATOM 3151 C CA . SER A 1 412 ? -8.484 35.156 9.836 1 94.94 412 SER A CA 1
ATOM 3152 C C . SER A 1 412 ? -7.492 34 9.953 1 94.94 412 SER A C 1
ATOM 3154 O O . SER A 1 412 ? -7.871 32.844 9.844 1 94.94 412 SER A O 1
ATOM 3156 N N . ILE A 1 413 ? -6.211 34.312 10.086 1 95.94 413 ILE A N 1
ATOM 3157 C CA . ILE A 1 413 ? -5.129 33.375 10.328 1 95.94 413 ILE A CA 1
ATOM 3158 C C . ILE A 1 413 ? -4.246 33.875 11.469 1 95.94 413 ILE A C 1
ATOM 3160 O O . ILE A 1 413 ? -3.797 35.031 11.445 1 95.94 413 ILE A O 1
ATOM 3164 N N . LYS A 1 414 ? -4.059 33.031 12.43 1 94.12 414 LYS A N 1
ATOM 3165 C CA . LYS A 1 414 ? -3.23 33.375 13.578 1 94.12 414 LYS A CA 1
ATOM 3166 C C . LYS A 1 414 ? -2.09 32.406 13.758 1 94.12 414 LYS A C 1
ATOM 3168 O O . LYS A 1 414 ? -2.215 31.219 13.391 1 94.12 414 LYS A O 1
ATOM 3173 N N . LEU A 1 415 ? -0.955 32.875 14.219 1 94.62 415 LEU A N 1
ATOM 3174 C CA . LEU A 1 415 ? 0.169 32 14.57 1 94.62 415 LEU A CA 1
ATOM 3175 C C . LEU A 1 415 ? -0.01 31.422 15.961 1 94.62 415 LEU A C 1
ATOM 3177 O O . LEU A 1 415 ? -0.323 32.156 16.906 1 94.62 415 LEU A O 1
ATOM 3181 N N . LEU A 1 416 ? 0.145 30.094 16 1 87.75 416 LEU A N 1
ATOM 3182 C CA . LEU A 1 416 ? 0.059 29.406 17.297 1 87.75 416 LEU A CA 1
ATOM 3183 C C . LEU A 1 416 ? 1.42 29.375 17.984 1 87.75 416 LEU A C 1
ATOM 3185 O O . LEU A 1 416 ? 2.422 29.016 17.359 1 87.75 416 LEU A O 1
ATOM 3189 N N . GLU A 1 417 ? 1.779 30.25 18.938 1 70.31 417 GLU A N 1
ATOM 3190 C CA . GLU A 1 417 ? 3.066 30.312 19.609 1 70.31 417 GLU A CA 1
ATOM 3191 C C . GLU A 1 417 ? 3.27 29.094 20.516 1 70.31 417 GLU A C 1
ATOM 3193 O O . GLU A 1 417 ? 2.328 28.641 21.172 1 70.31 417 GLU A O 1
ATOM 3198 N N . GLU A 1 418 ? 4.297 28.281 20.203 1 53.91 418 GLU A N 1
ATOM 3199 C CA . GLU A 1 418 ? 4.676 27.219 21.125 1 53.91 418 GLU A CA 1
ATOM 3200 C C . GLU A 1 418 ? 4.895 27.766 22.531 1 53.91 418 GLU A C 1
ATOM 3202 O O . GLU A 1 418 ? 5.492 28.828 22.703 1 53.91 418 GLU A O 1
ATOM 3207 N N . GLU A 1 419 ? 4.047 27.562 23.562 1 40.25 419 GLU A N 1
ATOM 3208 C CA . GLU A 1 419 ? 4.461 27.922 24.922 1 40.25 419 GLU A CA 1
ATOM 3209 C C . GLU A 1 419 ? 5.824 27.328 25.25 1 40.25 419 GLU A C 1
ATOM 3211 O O . GLU A 1 419 ? 6.148 26.219 24.812 1 40.25 419 GLU A O 1
ATOM 3216 N N . MET B 1 1 ? 50.062 -68.875 8.812 1 18.52 1 MET B N 1
ATOM 3217 C CA . MET B 1 1 ? 49.938 -69.062 10.25 1 18.52 1 MET B CA 1
ATOM 3218 C C . MET B 1 1 ? 48.844 -68.188 10.828 1 18.52 1 MET B C 1
ATOM 3220 O O . MET B 1 1 ? 48.438 -67.188 10.195 1 18.52 1 MET B O 1
ATOM 3224 N N . PRO B 1 2 ? 48.844 -67.875 12.289 1 19.02 2 PRO B N 1
ATOM 3225 C CA . PRO B 1 2 ? 47.812 -67.875 13.344 1 19.02 2 PRO B CA 1
ATOM 3226 C C . PRO B 1 2 ? 47.094 -66.5 13.477 1 19.02 2 PRO B C 1
ATOM 3228 O O . PRO B 1 2 ? 45.875 -66.438 13.586 1 19.02 2 PRO B O 1
ATOM 3231 N N . ALA B 1 3 ? 47.75 -65.438 14 1 20.44 3 ALA B N 1
ATOM 3232 C CA . ALA B 1 3 ? 47.562 -64.875 15.344 1 20.44 3 ALA B CA 1
ATOM 3233 C C . ALA B 1 3 ? 46.375 -63.938 15.398 1 20.44 3 ALA B C 1
ATOM 3235 O O . ALA B 1 3 ? 46.031 -63.281 14.391 1 20.44 3 ALA B O 1
ATOM 3236 N N . SER B 1 4 ? 45.688 -63.875 16.609 1 21.88 4 SER B N 1
ATOM 3237 C CA . SER B 1 4 ? 44.5 -63.656 17.453 1 21.88 4 SER B CA 1
ATOM 3238 C C . SER B 1 4 ? 44.281 -62.188 17.734 1 21.88 4 SER B C 1
ATOM 3240 O O . SER B 1 4 ? 45.25 -61.406 17.828 1 21.88 4 SER B O 1
ATOM 3242 N N . TRP B 1 5 ? 43 -61.625 17.625 1 22.73 5 TRP B N 1
ATOM 3243 C CA . TRP B 1 5 ? 42.25 -60.438 17.297 1 22.73 5 TRP B CA 1
ATOM 3244 C C . TRP B 1 5 ? 42.094 -59.531 18.516 1 22.73 5 TRP B C 1
ATOM 3246 O O . TRP B 1 5 ? 41.25 -58.625 18.516 1 22.73 5 TRP B O 1
ATOM 3256 N N . SER B 1 6 ? 42.938 -59.594 19.641 1 20.67 6 SER B N 1
ATOM 3257 C CA . SER B 1 6 ? 42.375 -59.469 20.984 1 20.67 6 SER B CA 1
ATOM 3258 C C . SER B 1 6 ? 42.125 -58 21.344 1 20.67 6 SER B C 1
ATOM 3260 O O . SER B 1 6 ? 41.75 -57.688 22.484 1 20.67 6 SER B O 1
ATOM 3262 N N . VAL B 1 7 ? 41.906 -57.094 20.453 1 22.86 7 VAL B N 1
ATOM 3263 C CA . VAL B 1 7 ? 42.25 -55.781 20.969 1 22.86 7 VAL B CA 1
ATOM 3264 C C . VAL B 1 7 ? 41.281 -55.406 22.094 1 22.86 7 VAL B C 1
ATOM 3266 O O . VAL B 1 7 ? 40.094 -55.719 22.031 1 22.86 7 VAL B O 1
ATOM 3269 N N . THR B 1 8 ? 41.75 -54.781 23.219 1 20.59 8 THR B N 1
ATOM 3270 C CA . THR B 1 8 ? 41.625 -54.469 24.641 1 20.59 8 THR B CA 1
ATOM 3271 C C . THR B 1 8 ? 40.625 -53.312 24.844 1 20.59 8 THR B C 1
ATOM 3273 O O . THR B 1 8 ? 40.688 -52.312 24.125 1 20.59 8 THR B O 1
ATOM 3276 N N . PRO B 1 9 ? 39.438 -53.5 25.609 1 25.67 9 PRO B N 1
ATOM 3277 C CA . PRO B 1 9 ? 38.156 -52.938 26.047 1 25.67 9 PRO B CA 1
ATOM 3278 C C . PRO B 1 9 ? 38.281 -51.688 26.906 1 25.67 9 PRO B C 1
ATOM 3280 O O . PRO B 1 9 ? 37.312 -51.219 27.484 1 25.67 9 PRO B O 1
ATOM 3283 N N . GLY B 1 10 ? 39.219 -50.812 26.656 1 19.09 10 GLY B N 1
ATOM 3284 C CA . GLY B 1 10 ? 39.688 -50.031 27.797 1 19.09 10 GLY B CA 1
ATOM 3285 C C . GLY B 1 10 ? 38.531 -49.344 28.547 1 19.09 10 GLY B C 1
ATOM 3286 O O . GLY B 1 10 ? 37.406 -49.281 28.062 1 19.09 10 GLY B O 1
ATOM 3287 N N . THR B 1 11 ? 38.812 -48.469 29.578 1 20.3 11 THR B N 1
ATOM 3288 C CA . THR B 1 11 ? 38.719 -48.125 30.984 1 20.3 11 THR B CA 1
ATOM 3289 C C . THR B 1 11 ? 37.688 -47 31.188 1 20.3 11 THR B C 1
ATOM 3291 O O . THR B 1 11 ? 37.312 -46.688 32.312 1 20.3 11 THR B O 1
ATOM 3294 N N . ALA B 1 12 ? 37.094 -46.344 30.125 1 20.2 12 ALA B N 1
ATOM 3295 C CA . ALA B 1 12 ? 37 -44.969 30.578 1 20.2 12 ALA B CA 1
ATOM 3296 C C . ALA B 1 12 ? 36.125 -44.844 31.812 1 20.2 12 ALA B C 1
ATOM 3298 O O . ALA B 1 12 ? 35.281 -45.719 32.062 1 20.2 12 ALA B O 1
ATOM 3299 N N . LEU B 1 13 ? 35.812 -43.5 32.281 1 20.33 13 LEU B N 1
ATOM 3300 C CA . LEU B 1 13 ? 35.75 -42.656 33.469 1 20.33 13 LEU B CA 1
ATOM 3301 C C . LEU B 1 13 ? 34.406 -42.781 34.156 1 20.33 13 LEU B C 1
ATOM 3303 O O . LEU B 1 13 ? 33.344 -42.625 33.531 1 20.33 13 LEU B O 1
ATOM 3307 N N . ALA B 1 14 ? 34.344 -43.375 35.375 1 21.16 14 ALA B N 1
ATOM 3308 C CA . ALA B 1 14 ? 33.625 -43.844 36.531 1 21.16 14 ALA B CA 1
ATOM 3309 C C . ALA B 1 14 ? 32.812 -42.719 37.156 1 21.16 14 ALA B C 1
ATOM 3311 O O . ALA B 1 14 ? 33.344 -41.906 37.938 1 21.16 14 ALA B O 1
ATOM 3312 N N . ILE B 1 15 ? 32.219 -41.656 36.5 1 20.02 15 ILE B N 1
ATOM 3313 C CA . ILE B 1 15 ? 31.781 -40.562 37.344 1 20.02 15 ILE B CA 1
ATOM 3314 C C . ILE B 1 15 ? 30.703 -41.062 38.312 1 20.02 15 ILE B C 1
ATOM 3316 O O . ILE B 1 15 ? 29.641 -41.5 37.875 1 20.02 15 ILE B O 1
ATOM 3320 N N . ALA B 1 16 ? 31.141 -41.688 39.406 1 22.02 16 ALA B N 1
ATOM 3321 C CA . ALA B 1 16 ? 30.609 -42.281 40.625 1 22.02 16 ALA B CA 1
ATOM 3322 C C . ALA B 1 16 ? 29.672 -41.344 41.344 1 22.02 16 ALA B C 1
ATOM 3324 O O . ALA B 1 16 ? 30.109 -40.312 41.906 1 22.02 16 ALA B O 1
ATOM 3325 N N . THR B 1 17 ? 28.547 -40.969 40.688 1 20.47 17 THR B N 1
ATOM 3326 C CA . THR B 1 17 ? 27.594 -40.062 41.375 1 20.47 17 THR B CA 1
ATOM 3327 C C . THR B 1 17 ? 27.188 -40.625 42.719 1 20.47 17 THR B C 1
ATOM 3329 O O . THR B 1 17 ? 26.719 -41.781 42.812 1 20.47 17 THR B O 1
ATOM 3332 N N . ALA B 1 18 ? 27.797 -40.25 43.812 1 22.78 18 ALA B N 1
ATOM 3333 C CA . ALA B 1 18 ? 27.781 -40.5 45.281 1 22.78 18 ALA B CA 1
ATOM 3334 C C . ALA B 1 18 ? 26.375 -40.312 45.844 1 22.78 18 ALA B C 1
ATOM 3336 O O . ALA B 1 18 ? 25.969 -39.188 46.156 1 22.78 18 ALA B O 1
ATOM 3337 N N . ALA B 1 19 ? 25.281 -40.562 45.125 1 22.92 19 ALA B N 1
ATOM 3338 C CA . ALA B 1 19 ? 24.016 -40.219 45.781 1 22.92 19 ALA B CA 1
ATOM 3339 C C . ALA B 1 19 ? 23.859 -41 47.094 1 22.92 19 ALA B C 1
ATOM 3341 O O . ALA B 1 19 ? 24.125 -42.188 47.156 1 22.92 19 ALA B O 1
ATOM 3342 N N . THR B 1 20 ? 23.703 -40.344 48.188 1 22.8 20 THR B N 1
ATOM 3343 C CA . THR B 1 20 ? 23.594 -40.406 49.656 1 22.8 20 THR B CA 1
ATOM 3344 C C . THR B 1 20 ? 22.547 -41.438 50.062 1 22.8 20 THR B C 1
ATOM 3346 O O . THR B 1 20 ? 21.406 -41.375 49.625 1 22.8 20 THR B O 1
ATOM 3349 N N . ALA B 1 21 ? 22.953 -42.719 50.438 1 24.28 21 ALA B N 1
ATOM 3350 C CA . ALA B 1 21 ? 22.453 -43.969 51 1 24.28 21 ALA B CA 1
ATOM 3351 C C . ALA B 1 21 ? 21.781 -43.75 52.344 1 24.28 21 ALA B C 1
ATOM 3353 O O . ALA B 1 21 ? 21.609 -44.688 53.125 1 24.28 21 ALA B O 1
ATOM 3354 N N . VAL B 1 22 ? 21.484 -42.656 52.812 1 25.06 22 VAL B N 1
ATOM 3355 C CA . VAL B 1 22 ? 21.281 -42.719 54.25 1 25.06 22 VAL B CA 1
ATOM 3356 C C . VAL B 1 22 ? 20.078 -43.594 54.562 1 25.06 22 VAL B C 1
ATOM 3358 O O . VAL B 1 22 ? 18.938 -43.156 54.375 1 25.06 22 VAL B O 1
ATOM 3361 N N . ALA B 1 23 ? 20.109 -44.844 54.156 1 24.11 23 ALA B N 1
ATOM 3362 C CA . ALA B 1 23 ? 18.984 -45.719 54.469 1 24.11 23 ALA B CA 1
ATOM 3363 C C . ALA B 1 23 ? 18.734 -45.781 55.969 1 24.11 23 ALA B C 1
ATOM 3365 O O . ALA B 1 23 ? 19.656 -45.594 56.781 1 24.11 23 ALA B O 1
ATOM 3366 N N . ILE B 1 24 ? 17.562 -46.25 56.375 1 24.56 24 ILE B N 1
ATOM 3367 C CA . ILE B 1 24 ? 16.672 -46.375 57.5 1 24.56 24 ILE B CA 1
ATOM 3368 C C . ILE B 1 24 ? 17.203 -47.469 58.469 1 24.56 24 ILE B C 1
ATOM 3370 O O . ILE B 1 24 ? 17.078 -48.656 58.188 1 24.56 24 ILE B O 1
ATOM 3374 N N . ALA B 1 25 ? 18.547 -47.406 58.969 1 24.84 25 ALA B N 1
ATOM 3375 C CA . ALA B 1 25 ? 18.875 -48.438 59.969 1 24.84 25 ALA B CA 1
ATOM 3376 C C . ALA B 1 25 ? 17.875 -48.406 61.125 1 24.84 25 ALA B C 1
ATOM 3378 O 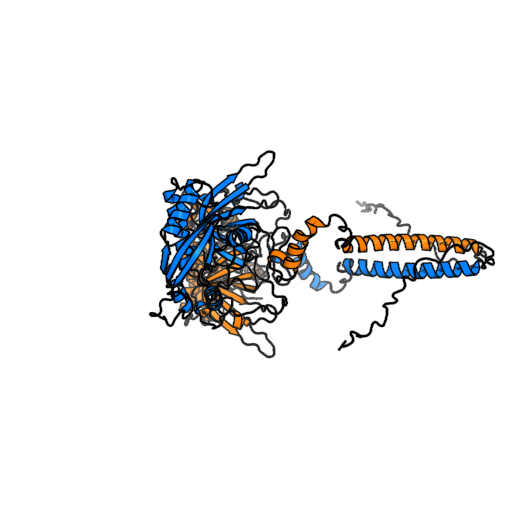O . ALA B 1 25 ? 17.719 -47.375 61.781 1 24.84 25 ALA B O 1
ATOM 3379 N N . SER B 1 26 ? 16.938 -49.25 61.188 1 25.92 26 SER B N 1
ATOM 3380 C CA . SER B 1 26 ? 15.828 -49.469 62.094 1 25.92 26 SER B CA 1
ATOM 3381 C C . SER B 1 26 ? 16.328 -49.594 63.531 1 25.92 26 SER B C 1
ATOM 3383 O O . SER B 1 26 ? 15.562 -49.375 64.5 1 25.92 26 SER B O 1
ATOM 3385 N N . SER B 1 27 ? 17.484 -50.406 63.75 1 27.59 27 SER B N 1
ATOM 3386 C CA . SER B 1 27 ? 17.344 -51.062 65.062 1 27.59 27 SER B CA 1
ATOM 3387 C C . SER B 1 27 ? 17.469 -50.094 66.188 1 27.59 27 SER B C 1
ATOM 3389 O O . SER B 1 27 ? 16.594 -50.031 67.062 1 27.59 27 SER B O 1
ATOM 3391 N N . LEU B 1 28 ? 18.781 -50.219 67 1 30.2 28 LEU B N 1
ATOM 3392 C CA . LEU B 1 28 ? 19.031 -49.938 68.375 1 30.2 28 LEU B CA 1
ATOM 3393 C C . LEU B 1 28 ? 19.141 -48.438 68.625 1 30.2 28 LEU B C 1
ATOM 3395 O O . LEU B 1 28 ? 20.25 -47.906 68.75 1 30.2 28 LEU B O 1
ATOM 3399 N N . VAL B 1 29 ? 18.594 -47.562 68 1 31.67 29 VAL B N 1
ATOM 3400 C CA . VAL B 1 29 ? 19.047 -46.188 67.812 1 31.67 29 VAL B CA 1
ATOM 3401 C C . VAL B 1 29 ? 18.922 -45.438 69.125 1 31.67 29 VAL B C 1
ATOM 3403 O O . VAL B 1 29 ? 17.844 -45.344 69.688 1 31.67 29 VAL B O 1
ATOM 3406 N N . PRO B 1 30 ? 20.094 -45.312 69.812 1 37.12 30 PRO B N 1
ATOM 3407 C CA . PRO B 1 30 ? 20.047 -44.719 71.125 1 37.12 30 PRO B CA 1
ATOM 3408 C C . PRO B 1 30 ? 19.156 -43.469 71.188 1 37.12 30 PRO B C 1
ATOM 3410 O O . PRO B 1 30 ? 18.875 -42.875 70.125 1 37.12 30 PRO B O 1
ATOM 3413 N N . SER B 1 31 ? 18.25 -43.375 72.25 1 39.25 31 SER B N 1
ATOM 3414 C CA . SER B 1 31 ? 17.281 -42.344 72.562 1 39.25 31 SER B CA 1
ATOM 3415 C C . SER B 1 31 ? 17.828 -40.938 72.312 1 39.25 31 SER B C 1
ATOM 3417 O O . SER B 1 31 ? 18.75 -40.469 73 1 39.25 31 SER B O 1
ATOM 3419 N N . LEU B 1 32 ? 18.141 -40.688 71.125 1 46.03 32 LEU B N 1
ATOM 3420 C CA . LEU B 1 32 ? 18.609 -39.312 70.812 1 46.03 32 LEU B CA 1
ATOM 3421 C C . LEU B 1 32 ? 17.828 -38.312 71.688 1 46.03 32 LEU B C 1
ATOM 3423 O O . LEU B 1 32 ? 16.609 -38.438 71.812 1 46.03 32 LEU B O 1
ATOM 3427 N N . SER B 1 33 ? 18.594 -37.719 72.5 1 51.06 33 SER B N 1
ATOM 3428 C CA . SER B 1 33 ? 18 -36.844 73.5 1 51.06 33 SER B CA 1
ATOM 3429 C C . SER B 1 33 ? 17.062 -35.812 72.875 1 51.06 33 SER B C 1
ATOM 3431 O O . SER B 1 33 ? 17.188 -35.531 71.688 1 51.06 33 SER B O 1
ATOM 3433 N N . VAL B 1 34 ? 15.789 -35.594 73.312 1 54.59 34 VAL B N 1
ATOM 3434 C CA . VAL B 1 34 ? 14.727 -34.688 72.938 1 54.59 34 VAL B CA 1
ATOM 3435 C C . VAL B 1 34 ? 15.336 -33.344 72.438 1 54.59 34 VAL B C 1
ATOM 3437 O O . VAL B 1 34 ? 14.828 -32.719 71.5 1 54.59 34 VAL B O 1
ATOM 3440 N N . GLN B 1 35 ? 16.578 -33.188 72.875 1 58.31 35 GLN B N 1
ATOM 3441 C CA . GLN B 1 35 ? 17.234 -31.906 72.562 1 58.31 35 GLN B CA 1
ATOM 3442 C C . GLN B 1 35 ? 17.812 -31.906 71.188 1 58.31 35 GLN B C 1
ATOM 3444 O O . GLN B 1 35 ? 17.719 -30.906 70.438 1 58.31 35 GLN B O 1
ATOM 3449 N N . GLU B 1 36 ? 18.406 -33 70.875 1 64.25 36 GLU B N 1
ATOM 3450 C CA . GLU B 1 36 ? 19.047 -33.062 69.562 1 64.25 36 GLU B CA 1
ATOM 3451 C C . GLU B 1 36 ? 18.016 -33.125 68.438 1 64.25 36 GLU B C 1
ATOM 3453 O O . GLU B 1 36 ? 18.219 -32.531 67.375 1 64.25 36 GLU B O 1
ATOM 3458 N N . LYS B 1 37 ? 16.953 -33.75 68.688 1 62.12 37 LYS B N 1
ATOM 3459 C CA . LYS B 1 37 ? 15.867 -33.781 67.688 1 62.12 37 LYS B CA 1
ATOM 3460 C C . LYS B 1 37 ? 15.312 -32.375 67.438 1 62.12 37 LYS B C 1
ATOM 3462 O O . LYS B 1 37 ? 15.008 -31.984 66.312 1 62.12 37 LYS B O 1
ATOM 3467 N N . LEU B 1 38 ? 15.305 -31.609 68.5 1 60.44 38 LEU B N 1
ATOM 3468 C CA . LEU B 1 38 ? 14.812 -30.25 68.375 1 60.44 38 LEU B CA 1
ATOM 3469 C C . LEU B 1 38 ? 15.742 -29.375 67.562 1 60.44 38 LEU B C 1
ATOM 3471 O O . LEU B 1 38 ? 15.281 -28.578 66.75 1 60.44 38 LEU B O 1
ATOM 3475 N N . ARG B 1 39 ? 17 -29.547 67.75 1 65.88 39 ARG B N 1
ATOM 3476 C CA . ARG B 1 39 ? 17.984 -28.766 67 1 65.88 39 ARG B CA 1
ATOM 3477 C C . ARG B 1 39 ? 17.891 -29.062 65.5 1 65.88 39 ARG B C 1
ATOM 3479 O O . ARG B 1 39 ? 17.922 -28.141 64.688 1 65.88 39 ARG B O 1
ATOM 3486 N N . ARG B 1 40 ? 17.688 -30.25 65.125 1 66.44 40 ARG B N 1
ATOM 3487 C CA . ARG B 1 40 ? 17.641 -30.609 63.719 1 66.44 40 ARG B CA 1
ATOM 3488 C C . ARG B 1 40 ? 16.375 -30.078 63.062 1 66.44 40 ARG B C 1
ATOM 3490 O O . ARG B 1 40 ? 16.391 -29.641 61.906 1 66.44 40 ARG B O 1
ATOM 3497 N N . ALA B 1 41 ? 15.25 -30.172 63.812 1 64.25 41 ALA B N 1
ATOM 3498 C CA . ALA B 1 41 ? 14.008 -29.625 63.312 1 64.25 41 ALA B CA 1
ATOM 3499 C C . ALA B 1 41 ? 14.109 -28.125 63.094 1 64.25 41 ALA B C 1
ATOM 3501 O O . ALA B 1 41 ? 13.617 -27.594 62.094 1 64.25 41 ALA B O 1
ATOM 3502 N N . GLU B 1 42 ? 14.898 -27.453 63.969 1 69.12 42 GLU B N 1
ATOM 3503 C CA . GLU B 1 42 ? 15.07 -26.016 63.812 1 69.12 42 GLU B CA 1
ATOM 3504 C C . GLU B 1 42 ? 15.93 -25.672 62.625 1 69.12 42 GLU B C 1
ATOM 3506 O O . GLU B 1 42 ? 15.664 -24.703 61.906 1 69.12 42 GLU B O 1
ATOM 3511 N N . GLU B 1 43 ? 16.922 -26.453 62.375 1 72.81 43 GLU B N 1
ATOM 3512 C CA . GLU B 1 43 ? 17.766 -26.203 61.219 1 72.81 43 GLU B CA 1
ATOM 3513 C C . GLU B 1 43 ? 17.016 -26.453 59.938 1 72.81 43 GLU B C 1
ATOM 3515 O O . GLU B 1 43 ? 17.172 -25.719 58.969 1 72.81 43 GLU B O 1
ATOM 3520 N N . ARG B 1 44 ? 16.219 -27.469 59.906 1 70.12 44 ARG B N 1
ATOM 3521 C CA . ARG B 1 44 ? 15.383 -27.734 58.719 1 70.12 44 ARG B CA 1
ATOM 3522 C C . ARG B 1 44 ? 14.383 -26.594 58.5 1 70.12 44 ARG B C 1
ATOM 3524 O O . ARG B 1 44 ? 14.156 -26.188 57.344 1 70.12 44 ARG B O 1
ATOM 3531 N N . CYS B 1 45 ? 13.75 -26.031 59.531 1 63.94 45 CYS B N 1
ATOM 3532 C CA . CYS B 1 45 ? 12.828 -24.906 59.406 1 63.94 45 CYS B CA 1
ATOM 3533 C C . CYS B 1 45 ? 13.547 -23.688 58.844 1 63.94 45 CYS B C 1
ATOM 3535 O O . CYS B 1 45 ? 13.023 -22.984 57.969 1 63.94 45 CYS B O 1
ATOM 3537 N N . LYS B 1 46 ? 14.805 -23.453 59.312 1 70.94 46 LYS B N 1
ATOM 3538 C CA . LYS B 1 46 ? 15.555 -22.312 58.812 1 70.94 46 LYS B CA 1
ATOM 3539 C C . LYS B 1 46 ? 15.852 -22.484 57.312 1 70.94 46 LYS B C 1
ATOM 3541 O O . LYS B 1 46 ? 15.766 -21.516 56.562 1 70.94 46 LYS B O 1
ATOM 3546 N N . HIS B 1 47 ? 16.234 -23.703 56.906 1 72.25 47 HIS B N 1
ATOM 3547 C CA . HIS B 1 47 ? 16.531 -23.953 55.5 1 72.25 47 HIS B CA 1
ATOM 3548 C C . HIS B 1 47 ? 15.273 -23.781 54.656 1 72.25 47 HIS B C 1
ATOM 3550 O O . HIS B 1 47 ? 15.328 -23.172 53.562 1 72.25 47 HIS B O 1
ATOM 3556 N N . LEU B 1 48 ? 14.102 -24.219 55.062 1 67.12 48 LEU B N 1
ATOM 3557 C CA . LEU B 1 48 ? 12.859 -24.078 54.312 1 67.12 48 LEU B CA 1
ATOM 3558 C C . LEU B 1 48 ? 12.406 -22.625 54.312 1 67.12 48 LEU B C 1
ATOM 3560 O O . LEU B 1 48 ? 11.914 -22.141 53.281 1 67.12 48 LEU B O 1
ATOM 3564 N N . GLU B 1 49 ? 12.656 -21.875 55.344 1 71.44 49 GLU B N 1
ATOM 3565 C CA . GLU B 1 49 ? 12.344 -20.438 55.344 1 71.44 49 GLU B CA 1
ATOM 3566 C C . GLU B 1 49 ? 13.203 -19.688 54.344 1 71.44 49 GLU B C 1
ATOM 3568 O O . GLU B 1 49 ? 12.727 -18.797 53.656 1 71.44 49 GLU B O 1
ATOM 3573 N N . SER B 1 50 ? 14.484 -20.047 54.25 1 72.12 50 SER B N 1
ATOM 3574 C CA . SER B 1 50 ? 15.336 -19.422 53.25 1 72.12 50 SER B CA 1
ATOM 3575 C C . SER B 1 50 ? 14.867 -19.766 51.844 1 72.12 50 SER B C 1
ATOM 3577 O O . SER B 1 50 ? 14.922 -18.922 50.938 1 72.12 50 SER B O 1
ATOM 3579 N N . GLN B 1 51 ? 14.453 -21 51.625 1 68.5 51 GLN B N 1
ATOM 3580 C CA . GLN B 1 51 ? 13.945 -21.375 50.312 1 68.5 51 GLN B CA 1
ATOM 3581 C C . GLN B 1 51 ? 12.633 -20.656 50 1 68.5 51 GLN B C 1
ATOM 3583 O O . GLN B 1 51 ? 12.43 -20.203 48.875 1 68.5 51 GLN B O 1
ATOM 3588 N N . VAL B 1 52 ? 11.703 -20.531 50.938 1 64 52 VAL B N 1
ATOM 3589 C CA . VAL B 1 52 ? 10.477 -19.766 50.719 1 64 52 VAL B CA 1
ATOM 3590 C C . VAL B 1 52 ? 10.82 -18.312 50.469 1 64 52 VAL B C 1
ATOM 3592 O O . VAL B 1 52 ? 10.25 -17.688 49.562 1 64 52 VAL B O 1
ATOM 3595 N N . ALA B 1 53 ? 11.773 -17.75 51.312 1 66.94 53 ALA B N 1
ATOM 3596 C CA . ALA B 1 53 ? 12.156 -16.359 51.062 1 66.94 53 ALA B CA 1
ATOM 3597 C C . ALA B 1 53 ? 12.734 -16.203 49.656 1 66.94 53 ALA B C 1
ATOM 3599 O O . ALA B 1 53 ? 12.445 -15.219 48.969 1 66.94 53 ALA B O 1
ATOM 3600 N N . MET B 1 54 ? 13.594 -17.094 49.188 1 66.38 54 MET B N 1
ATOM 3601 C CA . MET B 1 54 ? 14.164 -17.016 47.844 1 66.38 54 MET B CA 1
ATOM 3602 C C . MET B 1 54 ? 13.086 -17.156 46.781 1 66.38 54 MET B C 1
ATOM 3604 O O . MET B 1 54 ? 13.07 -16.422 45.812 1 66.38 54 MET B O 1
ATOM 3608 N N . LEU B 1 55 ? 12.141 -18.031 46.906 1 62.81 55 LEU B N 1
ATOM 3609 C CA . LEU B 1 55 ? 11.047 -18.219 45.969 1 62.81 55 LEU B CA 1
ATOM 3610 C C . LEU B 1 55 ? 10.07 -17.047 46.031 1 62.81 55 LEU B C 1
ATOM 3612 O O . LEU B 1 55 ? 9.547 -16.625 45 1 62.81 55 LEU B O 1
ATOM 3616 N N . GLN B 1 56 ? 9.836 -16.469 47.219 1 60.97 56 GLN B N 1
ATOM 3617 C CA . GLN B 1 56 ? 9.008 -15.266 47.344 1 60.97 56 GLN B CA 1
ATOM 3618 C C . GLN B 1 56 ? 9.695 -14.062 46.688 1 60.97 56 GLN B C 1
ATOM 3620 O O . GLN B 1 56 ? 9.047 -13.227 46.062 1 60.97 56 GLN B O 1
ATOM 3625 N N . ARG B 1 57 ? 11.008 -13.781 46.906 1 60.53 57 ARG B N 1
ATOM 3626 C CA . ARG B 1 57 ? 11.703 -12.727 46.188 1 60.53 57 ARG B CA 1
ATOM 3627 C C . ARG B 1 57 ? 11.562 -12.906 44.688 1 60.53 57 ARG B C 1
ATOM 3629 O O . ARG B 1 57 ? 11.406 -11.93 43.969 1 60.53 57 ARG B O 1
ATOM 3636 N N . GLN B 1 58 ? 11.664 -14.031 44.188 1 53.84 58 GLN B N 1
ATOM 3637 C CA . GLN B 1 58 ? 11.469 -14.281 42.75 1 53.84 58 GLN B CA 1
ATOM 3638 C C . GLN B 1 58 ? 10.039 -13.961 42.312 1 53.84 58 GLN B C 1
ATOM 3640 O O . GLN B 1 58 ? 9.82 -13.391 41.25 1 53.84 58 GLN B O 1
ATOM 3645 N N . VAL B 1 59 ? 9.008 -14.148 43 1 45.84 59 VAL B N 1
ATOM 3646 C CA . VAL B 1 59 ? 7.633 -13.766 42.688 1 45.84 59 VAL B CA 1
ATOM 3647 C C . VAL B 1 59 ? 7.453 -12.266 42.938 1 45.84 59 VAL B C 1
ATOM 3649 O O . VAL B 1 59 ? 6.789 -11.586 42.156 1 45.84 59 VAL B O 1
ATOM 3652 N N . LYS B 1 60 ? 7.848 -11.492 44.031 1 46.81 60 LYS B N 1
ATOM 3653 C CA . LYS B 1 60 ? 7.703 -10.055 44.25 1 46.81 60 LYS B CA 1
ATOM 3654 C C . LYS B 1 60 ? 8.5 -9.266 43.219 1 46.81 60 LYS B C 1
ATOM 3656 O O . LYS B 1 60 ? 8.07 -8.195 42.781 1 46.81 60 LYS B O 1
ATOM 3661 N N . GLU B 1 61 ? 9.734 -9.523 42.844 1 45.53 61 GLU B N 1
ATOM 3662 C CA . GLU B 1 61 ? 10.422 -8.812 41.781 1 45.53 61 GLU B CA 1
ATOM 3663 C C . GLU B 1 61 ? 9.609 -8.844 40.5 1 45.53 61 GLU B C 1
ATOM 3665 O O . GLU B 1 61 ? 9.625 -7.875 39.719 1 45.53 61 GLU B O 1
ATOM 3670 N N . SER B 1 62 ? 8.781 -9.711 40.031 1 37.47 62 SER B N 1
ATOM 3671 C CA . SER B 1 62 ? 7.777 -9.664 38.969 1 37.47 62 SER B CA 1
ATOM 3672 C C . SER B 1 62 ? 6.598 -8.781 39.375 1 37.47 62 SER B C 1
ATOM 3674 O O . SER B 1 62 ? 5.988 -8.133 38.5 1 37.47 62 SER B O 1
ATOM 3676 N N . ALA B 1 63 ? 6.023 -8.703 40.5 1 33.09 63 ALA B N 1
ATOM 3677 C CA . ALA B 1 63 ? 4.867 -7.898 40.875 1 33.09 63 ALA B CA 1
ATOM 3678 C C . ALA B 1 63 ? 5.285 -6.477 41.25 1 33.09 63 ALA B C 1
ATOM 3680 O O . ALA B 1 63 ? 4.453 -5.566 41.25 1 33.09 63 ALA B O 1
ATOM 3681 N N . ASN B 1 64 ? 6.324 -6.066 41.812 1 34.09 64 ASN B N 1
ATOM 3682 C CA . ASN B 1 64 ? 6.648 -4.73 42.312 1 34.09 64 ASN B CA 1
ATOM 3683 C C . ASN B 1 64 ? 6.742 -3.725 41.156 1 34.09 64 ASN B C 1
ATOM 3685 O O . ASN B 1 64 ? 7.129 -2.574 41.375 1 34.09 64 ASN B O 1
ATOM 3689 N N . GLN B 1 65 ? 6.789 -3.963 39.906 1 30.58 65 GLN B N 1
ATOM 3690 C CA . GLN B 1 65 ? 6.77 -2.777 39.062 1 30.58 65 GLN B CA 1
ATOM 3691 C C . GLN B 1 65 ? 5.457 -2.012 39.219 1 30.58 65 GLN B C 1
ATOM 3693 O O . GLN B 1 65 ? 5.055 -1.275 38.312 1 30.58 65 GLN B O 1
ATOM 3698 N N . ILE B 1 66 ? 4.586 -2.436 40.156 1 26.58 66 ILE B N 1
ATOM 3699 C CA . ILE B 1 66 ? 3.414 -1.617 40.469 1 26.58 66 ILE B CA 1
ATOM 3700 C C . ILE B 1 66 ? 3.836 -0.393 41.281 1 26.58 66 ILE B C 1
ATOM 3702 O O . ILE B 1 66 ? 4.449 -0.525 42.344 1 26.58 66 ILE B O 1
ATOM 3706 N N . VAL B 1 67 ? 3.777 0.934 40.719 1 27.02 67 VAL B N 1
ATOM 3707 C CA . VAL B 1 67 ? 4.152 2.283 41.125 1 27.02 67 VAL B CA 1
ATOM 3708 C C . VAL B 1 67 ? 3.52 2.611 42.469 1 27.02 67 VAL B C 1
ATOM 3710 O O . VAL B 1 67 ? 2.365 2.254 42.719 1 27.02 67 VAL B O 1
ATOM 3713 N N . ASP B 1 68 ? 4.246 2.809 43.438 1 25.84 68 ASP B N 1
ATOM 3714 C CA . ASP B 1 68 ? 3.98 3.275 44.781 1 25.84 68 ASP B CA 1
ATOM 3715 C C . ASP B 1 68 ? 3.148 4.559 44.75 1 25.84 68 ASP B C 1
ATOM 3717 O O . ASP B 1 68 ? 3.566 5.566 44.188 1 25.84 68 ASP B O 1
ATOM 3721 N N . PRO B 1 69 ? 1.885 4.531 45.156 1 26.2 69 PRO B N 1
ATOM 3722 C CA . PRO B 1 69 ? 0.994 5.695 45.125 1 26.2 69 PRO B CA 1
ATOM 3723 C C . PRO B 1 69 ? 1.456 6.82 46.031 1 26.2 69 PRO B C 1
ATOM 3725 O O . PRO B 1 69 ? 1.096 7.98 45.812 1 26.2 69 PRO B O 1
ATOM 3728 N N . ASN B 1 70 ? 1.926 6.547 47.219 1 26.22 70 ASN B N 1
ATOM 3729 C CA . ASN B 1 70 ? 1.799 7.492 48.312 1 26.22 70 ASN B CA 1
ATOM 3730 C C . ASN B 1 70 ? 2.898 8.547 48.281 1 26.22 70 ASN B C 1
ATOM 3732 O O . ASN B 1 70 ? 3.002 9.375 49.188 1 26.22 70 ASN B O 1
ATOM 3736 N N . ALA B 1 71 ? 4.078 8.359 47.75 1 24.05 71 ALA B N 1
ATOM 3737 C CA . ALA B 1 71 ? 5.129 9.219 48.312 1 24.05 71 ALA B CA 1
ATOM 3738 C C . ALA B 1 71 ? 4.84 10.688 48.031 1 24.05 71 ALA B C 1
ATOM 3740 O O . ALA B 1 71 ? 5.547 11.57 48.5 1 24.05 71 ALA B O 1
ATOM 3741 N N . ASP B 1 72 ? 4.223 11.078 46.906 1 24.08 72 ASP B N 1
ATOM 3742 C CA . ASP B 1 72 ? 4.367 12.484 46.531 1 24.08 72 ASP B CA 1
ATOM 3743 C C . ASP B 1 72 ? 3.463 13.359 47.406 1 24.08 72 ASP B C 1
ATOM 3745 O O . ASP B 1 72 ? 2.273 13.508 47.125 1 24.08 72 ASP B O 1
ATOM 3749 N N . ILE B 1 73 ? 3.441 13.227 48.625 1 23.97 73 ILE B N 1
ATOM 3750 C CA . ILE B 1 73 ? 2.623 14.109 49.469 1 23.97 73 ILE B CA 1
ATOM 3751 C C . ILE B 1 73 ? 3.025 15.562 49.25 1 23.97 73 ILE B C 1
ATOM 3753 O O . ILE B 1 73 ? 2.17 16.453 49.188 1 23.97 73 ILE B O 1
ATOM 3757 N N . GLU B 1 74 ? 4.301 15.969 49.562 1 23.89 74 GLU B N 1
ATOM 3758 C CA . GLU B 1 74 ? 4.582 17.328 49.969 1 23.89 74 GLU B CA 1
ATOM 3759 C C . GLU B 1 74 ? 4.398 18.328 48.844 1 23.89 74 GLU B C 1
ATOM 3761 O O . GLU B 1 74 ? 4.168 19.516 49.062 1 23.89 74 GLU B O 1
ATOM 3766 N N . LYS B 1 75 ? 5.246 18.219 47.844 1 28.48 75 LYS B N 1
ATOM 3767 C CA . LYS B 1 75 ? 5.285 19.391 46.969 1 28.48 75 LYS B CA 1
ATOM 3768 C C . LYS B 1 75 ? 3.943 19.609 46.281 1 28.48 75 LYS B C 1
ATOM 3770 O O . LYS B 1 75 ? 3.568 18.828 45.375 1 28.48 75 LYS B O 1
ATOM 3775 N N . GLN B 1 76 ? 2.92 20.141 46.844 1 25.38 76 GLN B N 1
ATOM 3776 C CA . GLN B 1 76 ? 1.506 20.484 46.719 1 25.38 76 GLN B CA 1
ATOM 3777 C C . GLN B 1 76 ? 1.216 21.188 45.406 1 25.38 76 GLN B C 1
ATOM 3779 O O . GLN B 1 76 ? 0.157 20.969 44.812 1 25.38 76 GLN B O 1
ATOM 3784 N N . ASP B 1 77 ? 1.949 22.375 45.188 1 26.52 77 ASP B N 1
ATOM 3785 C CA . ASP B 1 77 ? 1.447 23.359 44.25 1 26.52 77 ASP B CA 1
ATOM 3786 C C . ASP B 1 77 ? 1.427 22.812 42.812 1 26.52 77 ASP B C 1
ATOM 3788 O O . ASP B 1 77 ? 0.629 23.266 42 1 26.52 77 ASP B O 1
ATOM 3792 N N . ASP B 1 78 ? 2.559 22.172 42.438 1 28.59 78 ASP B N 1
ATOM 3793 C CA . ASP B 1 78 ? 2.736 21.781 41.031 1 28.59 78 ASP B CA 1
ATOM 3794 C C . ASP B 1 78 ? 1.889 20.547 40.688 1 28.59 78 ASP B C 1
ATOM 3796 O O . ASP B 1 78 ? 2.072 19.938 39.625 1 28.59 78 ASP B O 1
ATOM 3800 N N . ILE B 1 79 ? 1.233 19.953 41.594 1 32.81 79 ILE B N 1
ATOM 3801 C CA . ILE B 1 79 ? 0.393 18.766 41.531 1 32.81 79 ILE B CA 1
ATOM 3802 C C . ILE B 1 79 ? -0.812 19.016 40.625 1 32.81 79 ILE B C 1
ATOM 3804 O O . ILE B 1 79 ? -1.525 18.078 40.25 1 32.81 79 ILE B O 1
ATOM 3808 N N . THR B 1 80 ? -1.24 20.281 40.656 1 32.81 80 THR B N 1
ATOM 3809 C CA . THR B 1 80 ? -2.518 20.516 40 1 32.81 80 THR B CA 1
ATOM 3810 C C . THR B 1 80 ? -2.42 20.219 38.5 1 32.81 80 THR B C 1
ATOM 3812 O O . THR B 1 80 ? -3.387 19.75 37.906 1 32.81 80 THR B O 1
ATOM 3815 N N . HIS B 1 81 ? -1.236 20.641 37.938 1 32.41 81 HIS B N 1
ATOM 3816 C CA . HIS B 1 81 ? -1.19 20.484 36.5 1 32.41 81 HIS B CA 1
ATOM 3817 C C . HIS B 1 81 ? -1.102 19 36.125 1 32.41 81 HIS B C 1
ATOM 3819 O O . HIS B 1 81 ? -1.667 18.594 35.094 1 32.41 81 HIS B O 1
ATOM 3825 N N . ASP B 1 82 ? -0.341 18.219 36.844 1 37.06 82 ASP B N 1
ATOM 3826 C CA . ASP B 1 82 ? -0.178 16.812 36.5 1 37.06 82 ASP B CA 1
ATOM 3827 C C . ASP B 1 82 ? -1.457 16.031 36.781 1 37.06 82 ASP B C 1
ATOM 3829 O O . ASP B 1 82 ? -1.747 15.047 36.094 1 37.06 82 ASP B O 1
ATOM 3833 N N . ALA B 1 83 ? -2.178 16.281 37.844 1 36.59 83 ALA B N 1
ATOM 3834 C CA . ALA B 1 83 ? -3.418 15.594 38.156 1 36.59 83 ALA B CA 1
ATOM 3835 C C . ALA B 1 83 ? -4.492 15.852 37.094 1 36.59 83 ALA B C 1
ATOM 3837 O O . ALA B 1 83 ? -5.277 14.961 36.781 1 36.59 83 ALA B O 1
ATOM 3838 N N . VAL B 1 84 ? -4.598 17.141 36.625 1 34.38 84 VAL B N 1
ATOM 3839 C CA . VAL B 1 84 ? -5.562 17.438 35.562 1 34.38 84 VAL B CA 1
ATOM 3840 C C . VAL B 1 84 ? -5.156 16.719 34.281 1 34.38 84 VAL B C 1
ATOM 3842 O O . VAL B 1 84 ? -6.016 16.219 33.531 1 34.38 84 VAL B O 1
ATOM 3845 N N . VAL B 1 85 ? -3.85 16.625 33.938 1 36.06 85 VAL B N 1
ATOM 3846 C CA . VAL B 1 85 ? -3.408 15.844 32.781 1 36.06 85 VAL B CA 1
ATOM 3847 C C . VAL B 1 85 ? -3.645 14.359 33.062 1 36.06 85 VAL B C 1
ATOM 3849 O O . VAL B 1 85 ? -4.082 13.625 32.156 1 36.06 85 VAL B O 1
ATOM 3852 N N . GLN B 1 86 ? -3.361 13.82 34.188 1 37.78 86 GLN B N 1
ATOM 3853 C CA . GLN B 1 86 ? -3.633 12.43 34.531 1 37.78 86 GLN B CA 1
ATOM 3854 C C . GLN B 1 86 ? -5.133 12.164 34.594 1 37.78 86 GLN B C 1
ATOM 3856 O O . GLN B 1 86 ? -5.605 11.094 34.219 1 37.78 86 GLN B O 1
ATOM 3861 N N . GLN B 1 87 ? -5.93 12.961 35.281 1 37.44 87 GLN B N 1
ATOM 3862 C CA . GLN B 1 87 ? -7.383 12.805 35.281 1 37.44 87 GLN B CA 1
ATOM 3863 C C . GLN B 1 87 ? -7.973 12.953 33.906 1 37.44 87 GLN B C 1
ATOM 3865 O O . GLN B 1 87 ? -8.953 12.281 33.562 1 37.44 87 GLN B O 1
ATOM 3870 N N . GLN B 1 88 ? -7.516 13.883 33.094 1 36.22 88 GLN B N 1
ATOM 3871 C CA . GLN B 1 88 ? -7.984 13.984 31.719 1 36.22 88 GLN B CA 1
ATOM 3872 C C . GLN B 1 88 ? -7.508 12.789 30.891 1 36.22 88 GLN B C 1
ATOM 3874 O O . GLN B 1 88 ? -8.125 12.438 29.891 1 36.22 88 GLN B O 1
ATOM 3879 N N . LYS B 1 89 ? -6.375 12.312 31.125 1 43.59 89 LYS B N 1
ATOM 3880 C CA . LYS B 1 89 ? -5.977 11.039 30.547 1 43.59 89 LYS B CA 1
ATOM 3881 C C . LYS B 1 89 ? -6.887 9.906 31 1 43.59 89 LYS B C 1
ATOM 3883 O O . LYS B 1 89 ? -6.848 8.805 30.453 1 43.59 89 LYS B O 1
ATOM 3888 N N . LYS B 1 90 ? -7.355 9.852 32.156 1 44.38 90 LYS B N 1
ATOM 3889 C CA . LYS B 1 90 ? -8.195 8.797 32.719 1 44.38 90 LYS B CA 1
ATOM 3890 C C . LYS B 1 90 ? -9.492 8.664 31.922 1 44.38 90 LYS B C 1
ATOM 3892 O O . LYS B 1 90 ? -10.172 7.637 32 1 44.38 90 LYS B O 1
ATOM 3897 N N . GLN B 1 91 ? -10.133 9.633 31.328 1 48.5 91 GLN B N 1
ATOM 3898 C CA . GLN B 1 91 ? -11.461 9.492 30.734 1 48.5 91 GLN B CA 1
ATOM 3899 C C . GLN B 1 91 ? -11.375 9.242 29.234 1 48.5 91 GLN B C 1
ATOM 3901 O O . GLN B 1 91 ? -12.398 9.102 28.562 1 48.5 91 GLN B O 1
ATOM 3906 N N . GLN B 1 92 ? -10.18 9.398 28.641 1 54.47 92 GLN B N 1
ATOM 3907 C CA . GLN B 1 92 ? -10.266 9.156 27.203 1 54.47 92 GLN B CA 1
ATOM 3908 C C . GLN B 1 92 ? -10.055 7.676 26.891 1 54.47 92 GLN B C 1
ATOM 3910 O O . GLN B 1 92 ? -9.242 7.004 27.531 1 54.47 92 GLN B O 1
ATOM 3915 N N . PRO B 1 93 ? -10.93 7.102 26.125 1 61 93 PRO B N 1
ATOM 3916 C CA . PRO B 1 93 ? -10.742 5.707 25.719 1 61 93 PRO B CA 1
AT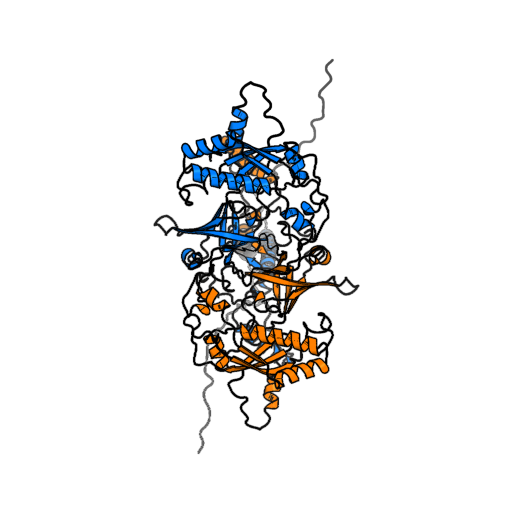OM 3917 C C . PRO B 1 93 ? -9.328 5.43 25.203 1 61 93 PRO B C 1
ATOM 3919 O O . PRO B 1 93 ? -8.711 6.301 24.594 1 61 93 PRO B O 1
ATOM 3922 N N . PRO B 1 94 ? -8.742 4.41 25.656 1 65.69 94 PRO B N 1
ATOM 3923 C CA . PRO B 1 94 ? -7.395 4.047 25.219 1 65.69 94 PRO B CA 1
ATOM 3924 C C . PRO B 1 94 ? -7.25 4.02 23.703 1 65.69 94 PRO B C 1
ATOM 3926 O O . PRO B 1 94 ? -8.203 3.67 23 1 65.69 94 PRO B O 1
ATOM 3929 N N . THR B 1 95 ? -6.199 4.582 23.172 1 72.81 95 THR B N 1
ATOM 3930 C CA . THR B 1 95 ? -5.887 4.594 21.75 1 72.81 95 THR B CA 1
ATOM 3931 C C . THR B 1 95 ? -4.859 3.518 21.406 1 72.81 95 THR B C 1
ATOM 3933 O O . THR B 1 95 ? -4.316 2.867 22.312 1 72.81 95 THR B O 1
ATOM 3936 N N . ILE B 1 96 ? -4.617 3.219 20.188 1 77.69 96 ILE B N 1
ATOM 3937 C CA . ILE B 1 96 ? -3.617 2.279 19.688 1 77.69 96 ILE B CA 1
ATOM 3938 C C . ILE B 1 96 ? -2.23 2.699 20.172 1 77.69 96 ILE B C 1
ATOM 3940 O O . ILE B 1 96 ? -1.383 1.852 20.469 1 77.69 96 ILE B O 1
ATOM 3944 N N . GLU B 1 97 ? -2.055 3.943 20.234 1 74.88 97 GLU B N 1
ATOM 3945 C CA . GLU B 1 97 ? -0.775 4.465 20.703 1 74.88 97 GLU B CA 1
ATOM 3946 C C . GLU B 1 97 ? -0.449 3.945 22.094 1 74.88 97 GLU B C 1
ATOM 3948 O O . GLU B 1 97 ? 0.719 3.729 22.422 1 74.88 97 GLU B O 1
ATOM 3953 N N . ASP B 1 98 ? -1.479 3.691 22.766 1 67.25 98 ASP B N 1
ATOM 3954 C CA . ASP B 1 98 ? -1.307 3.211 24.141 1 67.25 98 ASP B CA 1
ATOM 3955 C C . ASP B 1 98 ? -0.826 1.762 24.156 1 67.25 98 ASP B C 1
ATOM 3957 O O . ASP B 1 98 ? -0.243 1.308 25.141 1 67.25 98 ASP B O 1
ATOM 3961 N N . GLU B 1 99 ? -1.129 1.083 23.125 1 64.12 99 GLU B N 1
ATOM 3962 C CA . GLU B 1 99 ? -0.775 -0.331 23.047 1 64.12 99 GLU B CA 1
ATOM 3963 C C . GLU B 1 99 ? 0.555 -0.528 22.328 1 64.12 99 GLU B C 1
ATOM 3965 O O . GLU B 1 99 ? 1.182 -1.583 22.438 1 64.12 99 GLU B O 1
ATOM 3970 N N . THR B 1 100 ? 0.838 0.466 21.609 1 68.94 100 THR B N 1
ATOM 3971 C CA . THR B 1 100 ? 2.107 0.312 20.906 1 68.94 100 THR B CA 1
ATOM 3972 C C . THR B 1 100 ? 3.27 0.279 21.906 1 68.94 100 THR B C 1
ATOM 3974 O O . THR B 1 100 ? 3.23 0.949 22.938 1 68.94 100 THR B O 1
ATOM 3977 N N . GLN B 1 101 ? 4.145 -0.661 21.672 1 65.19 101 GLN B N 1
ATOM 3978 C CA . GLN B 1 101 ? 5.32 -0.768 22.516 1 65.19 101 GLN B CA 1
ATOM 3979 C C . GLN B 1 101 ? 6.082 0.553 22.578 1 65.19 101 GLN B C 1
ATOM 3981 O O . GLN B 1 101 ? 5.824 1.458 21.781 1 65.19 101 GLN B O 1
ATOM 3986 N N . ALA B 1 102 ? 6.77 0.65 23.609 1 58.34 102 ALA B N 1
ATOM 3987 C CA . ALA B 1 102 ? 7.559 1.853 23.859 1 58.34 102 ALA B CA 1
ATOM 3988 C C . ALA B 1 102 ? 8.305 2.297 22.609 1 58.34 102 ALA B C 1
ATOM 3990 O O . ALA B 1 102 ? 8.531 3.492 22.406 1 58.34 102 ALA B O 1
ATOM 3991 N N . ASP B 1 103 ? 8.461 1.276 21.672 1 69.44 103 ASP B N 1
ATOM 3992 C CA . ASP B 1 103 ? 9.266 1.629 20.516 1 69.44 103 ASP B CA 1
ATOM 3993 C C . ASP B 1 103 ? 8.391 1.89 19.297 1 69.44 103 ASP B C 1
ATOM 3995 O O . ASP B 1 103 ? 8.891 2.047 18.172 1 69.44 103 ASP B O 1
ATOM 3999 N N . GLY B 1 104 ? 7.035 1.921 19.562 1 75.88 104 GLY B N 1
ATOM 4000 C CA . GLY B 1 104 ? 6.125 2.281 18.484 1 75.88 104 GLY B CA 1
ATOM 4001 C C . GLY B 1 104 ? 5.75 1.106 17.594 1 75.88 104 GLY B C 1
ATOM 4002 O O . GLY B 1 104 ? 5.078 1.278 16.578 1 75.88 104 GLY B O 1
ATOM 4003 N N . GLY B 1 105 ? 6.191 -0.119 17.969 1 87.44 105 GLY B N 1
ATOM 4004 C CA . GLY B 1 105 ? 5.84 -1.315 17.219 1 87.44 105 GLY B CA 1
ATOM 4005 C C . GLY B 1 105 ? 4.414 -1.774 17.469 1 87.44 105 GLY B C 1
ATOM 4006 O O . GLY B 1 105 ? 3.744 -1.277 18.375 1 87.44 105 GLY B O 1
ATOM 4007 N N . ILE B 1 106 ? 3.922 -2.639 16.578 1 92.5 106 ILE B N 1
ATOM 4008 C CA . ILE B 1 106 ? 2.527 -3.061 16.672 1 92.5 106 ILE B CA 1
ATOM 4009 C C . ILE B 1 106 ? 2.406 -4.531 16.266 1 92.5 106 ILE B C 1
ATOM 4011 O O . ILE B 1 106 ? 3.139 -5.004 15.398 1 92.5 106 ILE B O 1
ATOM 4015 N N . PHE B 1 107 ? 1.461 -5.199 16.938 1 92.38 107 PHE B N 1
ATOM 4016 C CA . PHE B 1 107 ? 1.084 -6.547 16.531 1 92.38 107 PHE B CA 1
ATOM 4017 C C . PHE B 1 107 ? -0.096 -6.512 15.57 1 92.38 107 PHE B C 1
ATOM 4019 O O . PHE B 1 107 ? -1.085 -5.82 15.812 1 92.38 107 PHE B O 1
ATOM 4026 N N . LEU B 1 108 ? 0.037 -7.188 14.484 1 94.62 108 LEU B N 1
ATOM 4027 C CA . LEU B 1 108 ? -1.024 -7.273 13.492 1 94.62 108 LEU B CA 1
ATOM 4028 C C . LEU B 1 108 ? -1.505 -8.711 13.336 1 94.62 108 LEU B C 1
ATOM 4030 O O . LEU B 1 108 ? -0.698 -9.648 13.344 1 94.62 108 LEU B O 1
ATOM 4034 N N . LYS B 1 109 ? -2.791 -8.875 13.156 1 93.38 109 LYS B N 1
ATOM 4035 C CA . LYS B 1 109 ? -3.383 -10.188 12.938 1 93.38 109 LYS B CA 1
ATOM 4036 C C . LYS B 1 109 ? -3.461 -10.516 11.445 1 93.38 109 LYS B C 1
ATOM 4038 O O . LYS B 1 109 ? -3.523 -9.609 10.609 1 93.38 109 LYS B O 1
ATOM 4043 N N . ARG B 1 110 ? -3.439 -11.797 11.148 1 96.06 110 ARG B N 1
ATOM 4044 C CA . ARG B 1 110 ? -3.76 -12.234 9.797 1 96.06 110 ARG B CA 1
ATOM 4045 C C . ARG B 1 110 ? -5.258 -12.125 9.523 1 96.06 110 ARG B C 1
ATOM 4047 O O . ARG B 1 110 ? -6.074 -12.586 10.328 1 96.06 110 ARG B O 1
ATOM 4054 N N . VAL B 1 111 ? -5.594 -11.586 8.445 1 96.81 111 VAL B N 1
ATOM 4055 C CA . VAL B 1 111 ? -7.012 -11.453 8.133 1 96.81 111 VAL B CA 1
ATOM 4056 C C . VAL B 1 111 ? -7.387 -12.406 7 1 96.81 111 VAL B C 1
ATOM 4058 O O . VAL B 1 111 ? -8.57 -12.555 6.672 1 96.81 111 VAL B O 1
ATOM 4061 N N . GLY B 1 112 ? -6.43 -12.984 6.375 1 97.38 112 GLY B N 1
ATOM 4062 C CA . GLY B 1 112 ? -6.633 -13.945 5.305 1 97.38 112 GLY B CA 1
ATOM 4063 C C . GLY B 1 112 ? -5.352 -14.617 4.852 1 97.38 112 GLY B C 1
ATOM 4064 O O . GLY B 1 112 ? -4.27 -14.305 5.352 1 97.38 112 GLY B O 1
ATOM 4065 N N . THR B 1 113 ? -5.531 -15.57 3.951 1 97.38 113 THR B N 1
ATOM 4066 C CA . THR B 1 113 ? -4.414 -16.328 3.391 1 97.38 113 THR B CA 1
ATOM 4067 C C . THR B 1 113 ? -4.523 -16.406 1.872 1 97.38 113 THR B C 1
ATOM 4069 O O . THR B 1 113 ? -5.609 -16.625 1.333 1 97.38 113 THR B O 1
ATOM 4072 N N . ILE B 1 114 ? -3.412 -16.281 1.225 1 98 114 ILE B N 1
ATOM 4073 C CA . ILE B 1 114 ? -3.367 -16.359 -0.232 1 98 114 ILE B CA 1
ATOM 4074 C C . ILE B 1 114 ? -3.301 -17.812 -0.67 1 98 114 ILE B C 1
ATOM 4076 O O . ILE B 1 114 ? -2.559 -18.609 -0.089 1 98 114 ILE B O 1
ATOM 4080 N N . ARG B 1 115 ? -4.133 -18.125 -1.567 1 97.19 115 ARG B N 1
ATOM 4081 C CA . ARG B 1 115 ? -3.936 -19.281 -2.43 1 97.19 115 ARG B CA 1
ATOM 4082 C C . ARG B 1 115 ? -3.537 -18.859 -3.84 1 97.19 115 ARG B C 1
ATOM 4084 O O . ARG B 1 115 ? -4.156 -17.969 -4.422 1 97.19 115 ARG B O 1
ATOM 4091 N N . SER B 1 116 ? -2.496 -19.406 -4.312 1 96.31 116 SER B N 1
ATOM 4092 C CA . SER B 1 116 ? -1.913 -18.828 -5.512 1 96.31 116 SER B CA 1
ATOM 4093 C C . SER B 1 116 ? -1.384 -19.906 -6.453 1 96.31 116 SER B C 1
ATOM 4095 O O . SER B 1 116 ? -1.133 -21.031 -6.027 1 96.31 116 SER B O 1
ATOM 4097 N N . ILE B 1 117 ? -1.223 -19.594 -7.723 1 95.75 117 ILE B N 1
ATOM 4098 C CA . ILE B 1 117 ? -0.597 -20.453 -8.719 1 95.75 117 ILE B CA 1
ATOM 4099 C C . ILE B 1 117 ? 0.884 -20.625 -8.391 1 95.75 117 ILE B C 1
ATOM 4101 O O . ILE B 1 117 ? 1.534 -21.547 -8.906 1 95.75 117 ILE B O 1
ATOM 4105 N N . TYR B 1 118 ? 1.387 -19.688 -7.66 1 93.88 118 TYR B N 1
ATOM 4106 C CA . TYR B 1 118 ? 2.791 -19.766 -7.273 1 93.88 118 TYR B CA 1
ATOM 4107 C C . TYR B 1 118 ? 2.969 -20.641 -6.031 1 93.88 118 TYR B C 1
ATOM 4109 O O . TYR B 1 118 ? 2.771 -20.156 -4.906 1 93.88 118 TYR B O 1
ATOM 4117 N N . ARG B 1 119 ? 3.447 -21.766 -6.234 1 86.69 119 ARG B N 1
ATOM 4118 C CA . ARG B 1 119 ? 3.598 -22.734 -5.141 1 86.69 119 ARG B CA 1
ATOM 4119 C C . ARG B 1 119 ? 4.969 -22.609 -4.484 1 86.69 119 ARG B C 1
ATOM 4121 O O . ARG B 1 119 ? 5.156 -23.031 -3.344 1 86.69 119 ARG B O 1
ATOM 4128 N N . LEU B 1 120 ? 5.828 -21.984 -5.211 1 80.75 120 LEU B N 1
ATOM 4129 C CA . LEU B 1 120 ? 7.191 -21.781 -4.738 1 80.75 120 LEU B CA 1
ATOM 4130 C C . LEU B 1 120 ? 7.59 -20.312 -4.867 1 80.75 120 LEU B C 1
ATOM 4132 O O . LEU B 1 120 ? 7.062 -19.594 -5.727 1 80.75 120 LEU B O 1
ATOM 4136 N N . CYS B 1 121 ? 8.531 -19.922 -3.971 1 81.94 121 CYS B N 1
ATOM 4137 C CA . CYS B 1 121 ? 9.047 -18.562 -4.051 1 81.94 121 CYS B CA 1
ATOM 4138 C C . CYS B 1 121 ? 9.797 -18.344 -5.363 1 81.94 121 CYS B C 1
ATOM 4140 O O . CYS B 1 121 ? 9.648 -17.297 -5.992 1 81.94 121 CYS B O 1
ATOM 4142 N N . VAL B 1 122 ? 10.508 -19.406 -5.672 1 74.44 122 VAL B N 1
ATOM 4143 C CA . VAL B 1 122 ? 11.305 -19.312 -6.891 1 74.44 122 VAL B CA 1
ATOM 4144 C C . VAL B 1 122 ? 10.391 -19.234 -8.109 1 74.44 122 VAL B C 1
ATOM 4146 O O . VAL B 1 122 ? 9.453 -20.031 -8.234 1 74.44 122 VAL B O 1
ATOM 4149 N N . GLY B 1 123 ? 10.617 -18.312 -8.953 1 77 123 GLY B N 1
ATOM 4150 C CA . GLY B 1 123 ? 9.812 -18.156 -10.156 1 77 123 GLY B CA 1
ATOM 4151 C C . GLY B 1 123 ? 8.633 -17.234 -9.969 1 77 123 GLY B C 1
ATOM 4152 O O . GLY B 1 123 ? 7.926 -16.922 -10.93 1 77 123 GLY B O 1
ATOM 4153 N N . THR B 1 124 ? 8.336 -16.891 -8.75 1 85.5 124 THR B N 1
ATOM 4154 C CA . THR B 1 124 ? 7.305 -15.883 -8.516 1 85.5 124 THR B CA 1
ATOM 4155 C C . THR B 1 124 ? 7.777 -14.508 -8.984 1 85.5 124 THR B C 1
ATOM 4157 O O . THR B 1 124 ? 8.906 -14.102 -8.688 1 85.5 124 THR B O 1
ATOM 4160 N N . PRO B 1 125 ? 6.938 -13.891 -9.781 1 87 125 PRO B N 1
ATOM 4161 C CA . PRO B 1 125 ? 7.336 -12.57 -10.273 1 87 125 PRO B CA 1
ATOM 4162 C C . PRO B 1 125 ? 7.602 -11.578 -9.141 1 87 125 PRO B C 1
ATOM 4164 O O . PRO B 1 125 ? 6.996 -11.68 -8.07 1 87 125 PRO B O 1
ATOM 4167 N N . ARG B 1 126 ? 8.43 -10.641 -9.422 1 82.94 126 ARG B N 1
ATOM 4168 C CA . ARG B 1 126 ? 8.773 -9.625 -8.422 1 82.94 126 ARG B CA 1
ATOM 4169 C C . ARG B 1 126 ? 7.594 -8.688 -8.172 1 82.94 126 ARG B C 1
ATOM 4171 O O . ARG B 1 126 ? 7.473 -8.109 -7.09 1 82.94 126 ARG B O 1
ATOM 4178 N N . GLN B 1 127 ? 6.781 -8.508 -9.188 1 87.06 127 GLN B N 1
ATOM 4179 C CA . GLN B 1 127 ? 5.598 -7.66 -9.078 1 87.06 127 GLN B CA 1
ATOM 4180 C C . GLN B 1 127 ? 4.422 -8.25 -9.852 1 87.06 127 GLN B C 1
ATOM 4182 O O . GLN B 1 127 ? 4.594 -8.75 -10.969 1 87.06 127 GLN B O 1
ATOM 4187 N N . GLY B 1 128 ? 3.266 -8.117 -9.312 1 89.56 128 GLY B N 1
ATOM 4188 C CA . GLY B 1 128 ? 2.105 -8.859 -9.766 1 89.56 128 GLY B CA 1
ATOM 4189 C C . GLY B 1 128 ? 1.625 -8.438 -11.141 1 89.56 128 GLY B C 1
ATOM 4190 O O . GLY B 1 128 ? 1.426 -9.273 -12.023 1 89.56 128 GLY B O 1
ATOM 4191 N N . LEU B 1 129 ? 1.552 -7.195 -11.43 1 89.25 129 LEU B N 1
ATOM 4192 C CA . LEU B 1 129 ? 0.927 -6.695 -12.648 1 89.25 129 LEU B CA 1
ATOM 4193 C C . LEU B 1 129 ? 1.848 -6.891 -13.852 1 89.25 129 LEU B C 1
ATOM 4195 O O . LEU B 1 129 ? 1.444 -6.66 -14.992 1 89.25 129 LEU B O 1
ATOM 4199 N N . LEU B 1 130 ? 3.025 -7.473 -13.609 1 87.88 130 LEU B N 1
ATOM 4200 C CA . LEU B 1 130 ? 3.879 -7.902 -14.711 1 87.88 130 LEU B CA 1
ATOM 4201 C C . LEU B 1 130 ? 3.373 -9.211 -15.312 1 87.88 130 LEU B C 1
ATOM 4203 O O . LEU B 1 130 ? 3.76 -9.57 -16.422 1 87.88 130 LEU B O 1
ATOM 4207 N N . CYS B 1 131 ? 2.555 -9.891 -14.562 1 92.81 131 CYS B N 1
ATOM 4208 C CA . CYS B 1 131 ? 1.921 -11.125 -15 1 92.81 131 CYS B CA 1
ATOM 4209 C C . CYS B 1 131 ? 0.417 -11.086 -14.75 1 92.81 131 CYS B C 1
ATOM 4211 O O . CYS B 1 131 ? -0.092 -11.789 -13.875 1 92.81 131 CYS B O 1
ATOM 4213 N N . PRO B 1 132 ? -0.283 -10.398 -15.594 1 93.94 132 PRO B N 1
ATOM 4214 C CA . PRO B 1 132 ? -1.705 -10.156 -15.344 1 93.94 132 PRO B CA 1
ATOM 4215 C C . PRO B 1 132 ? -2.537 -11.438 -15.367 1 93.94 132 PRO B C 1
ATOM 4217 O O . PRO B 1 132 ? -3.625 -11.477 -14.789 1 93.94 132 PRO B O 1
ATOM 4220 N N . ASN B 1 133 ? -2.055 -12.547 -15.969 1 95.94 133 ASN B N 1
ATOM 4221 C CA . ASN B 1 133 ? -2.848 -13.766 -16.078 1 95.94 133 ASN B CA 1
ATOM 4222 C C . ASN B 1 133 ? -2.588 -14.711 -14.906 1 95.94 133 ASN B C 1
ATOM 4224 O O . ASN B 1 133 ? -3.211 -15.773 -14.812 1 95.94 133 ASN B O 1
ATOM 4228 N N . ALA B 1 134 ? -1.671 -14.305 -14.031 1 96.75 134 ALA B N 1
ATOM 4229 C CA . ALA B 1 134 ? -1.494 -15.086 -12.812 1 96.75 134 ALA B CA 1
ATOM 4230 C C . ALA B 1 134 ? -2.707 -14.953 -11.891 1 96.75 134 ALA B C 1
ATOM 4232 O O . ALA B 1 134 ? -3.215 -13.852 -11.68 1 96.75 134 ALA B O 1
ATOM 4233 N N . ARG B 1 135 ? -3.131 -16.109 -11.383 1 97.81 135 ARG B N 1
ATOM 4234 C CA . ARG B 1 135 ? -4.387 -16.094 -10.641 1 97.81 135 ARG B CA 1
ATOM 4235 C C . ARG B 1 135 ? -4.207 -16.688 -9.242 1 97.81 135 ARG B C 1
ATOM 4237 O O . ARG B 1 135 ? -3.281 -17.469 -9.008 1 97.81 135 ARG B O 1
ATOM 4244 N N . GLY B 1 136 ? -5.02 -16.297 -8.352 1 97.75 136 GLY B N 1
ATOM 4245 C CA . GLY B 1 136 ? -5.137 -16.781 -6.984 1 97.75 136 GLY B CA 1
ATOM 4246 C C . GLY B 1 136 ? -6.375 -16.266 -6.273 1 97.75 136 GLY B C 1
ATOM 4247 O O . GLY B 1 136 ? -7.305 -15.773 -6.91 1 97.75 136 GLY B O 1
ATOM 4248 N N . CYS B 1 137 ? -6.43 -16.531 -5.023 1 98 137 CYS B N 1
ATOM 4249 C CA . CYS B 1 137 ? -7.527 -15.977 -4.238 1 98 137 CYS B CA 1
ATOM 4250 C C . CYS B 1 137 ? -7.09 -15.719 -2.799 1 98 137 CYS B C 1
ATOM 4252 O O . CYS B 1 137 ? -6.07 -16.25 -2.352 1 98 137 CYS B O 1
ATOM 4254 N N . ILE B 1 138 ? -7.773 -14.859 -2.189 1 98.69 138 ILE B N 1
ATOM 4255 C CA . ILE B 1 138 ? -7.641 -14.602 -0.759 1 98.69 138 ILE B CA 1
ATOM 4256 C C . ILE B 1 138 ? -8.742 -15.344 -0 1 98.69 138 ILE B C 1
ATOM 4258 O O . ILE B 1 138 ? -9.93 -15.094 -0.21 1 98.69 138 ILE B O 1
ATOM 4262 N N . GLU B 1 139 ? -8.336 -16.25 0.819 1 97.69 139 GLU B N 1
ATOM 4263 C CA . GLU B 1 139 ? -9.266 -16.859 1.767 1 97.69 139 GLU B CA 1
ATOM 4264 C C . GLU B 1 139 ? -9.328 -16.062 3.068 1 97.69 139 GLU B C 1
ATOM 4266 O O . GLU B 1 139 ? -8.367 -16.062 3.842 1 97.69 139 GLU B O 1
ATOM 4271 N N . LEU B 1 140 ? -10.461 -15.477 3.33 1 97.31 140 LEU B N 1
ATOM 4272 C CA . LEU B 1 140 ? -10.562 -14.586 4.48 1 97.31 140 LEU B CA 1
ATOM 4273 C C . LEU B 1 140 ? -10.719 -15.383 5.77 1 97.31 140 LEU B C 1
ATOM 4275 O O . LEU B 1 140 ? -11.438 -16.391 5.801 1 97.31 140 LEU B O 1
ATOM 4279 N N . ASP B 1 141 ? -10.094 -14.875 6.789 1 93.44 141 ASP B N 1
ATOM 4280 C CA . ASP B 1 141 ? -10.25 -15.461 8.117 1 93.44 141 ASP B CA 1
ATOM 4281 C C . ASP B 1 141 ? -11.484 -14.898 8.82 1 93.44 141 ASP B C 1
ATOM 4283 O O . ASP B 1 141 ? -11.93 -13.789 8.523 1 93.44 141 ASP B O 1
ATOM 4287 N N . LYS B 1 142 ? -11.969 -15.734 9.68 1 88.25 142 LYS B N 1
ATOM 4288 C CA . LYS B 1 142 ? -12.938 -15.219 10.633 1 88.25 142 LYS B CA 1
ATOM 4289 C C . LYS B 1 142 ? -12.242 -14.492 11.781 1 88.25 142 LYS B C 1
ATOM 4291 O O . LYS B 1 142 ? -11.422 -15.078 12.484 1 88.25 142 LYS B O 1
ATOM 4296 N N . ILE B 1 143 ? -12.523 -13.281 11.953 1 88.44 143 ILE B N 1
ATOM 4297 C CA . ILE B 1 143 ? -11.906 -12.477 13.008 1 88.44 143 ILE B CA 1
ATOM 4298 C C . ILE B 1 143 ? -12.914 -12.266 14.141 1 88.44 143 ILE B C 1
ATOM 4300 O O . ILE B 1 143 ? -13.906 -11.547 13.969 1 88.44 143 ILE B O 1
ATOM 4304 N N . GLY B 1 144 ? -12.586 -12.828 15.234 1 82.62 144 GLY B N 1
ATOM 4305 C CA . GLY B 1 144 ? -13.539 -12.727 16.328 1 82.62 144 GLY B CA 1
ATOM 4306 C C . GLY B 1 144 ? -14.945 -13.125 15.938 1 82.62 144 GLY B C 1
ATOM 4307 O O . GLY B 1 144 ? -15.156 -14.18 15.344 1 82.62 144 GLY B O 1
ATOM 4308 N N . ASP B 1 145 ? -15.875 -12.219 16.297 1 82.94 145 ASP B N 1
ATOM 4309 C CA . ASP B 1 145 ? -17.281 -12.492 16 1 82.94 145 ASP B CA 1
ATOM 4310 C C . ASP B 1 145 ? -17.719 -11.758 14.734 1 82.94 145 ASP B C 1
ATOM 4312 O O . ASP B 1 145 ? -18.922 -11.648 14.461 1 82.94 145 ASP B O 1
ATOM 4316 N N . SER B 1 146 ? -16.719 -11.398 14.047 1 85.44 146 SER B N 1
ATOM 4317 C CA . SER B 1 146 ? -17.031 -10.641 12.844 1 85.44 146 SER B CA 1
ATOM 4318 C C . SER B 1 146 ? -17.5 -11.562 11.719 1 85.44 146 SER B C 1
ATOM 4320 O O . SER B 1 146 ? -17.359 -12.781 11.812 1 85.44 146 SER B O 1
ATOM 4322 N N . SER B 1 147 ? -18.172 -10.953 10.758 1 85.12 147 SER B N 1
ATOM 4323 C CA .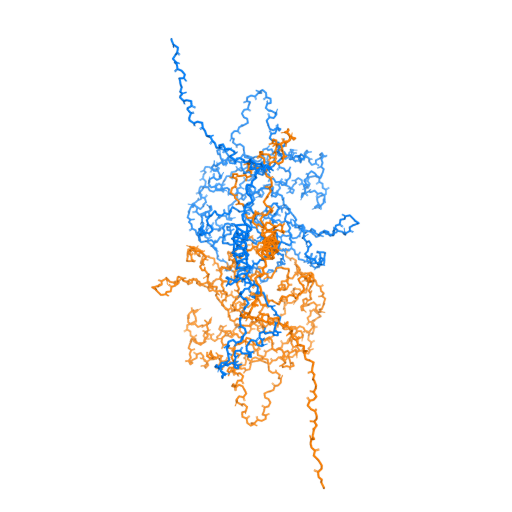 SER B 1 147 ? -18.625 -11.664 9.57 1 85.12 147 SER B CA 1
ATOM 4324 C C . SER B 1 147 ? -17.734 -11.367 8.367 1 85.12 147 SER B C 1
ATOM 4326 O O . SER B 1 147 ? -17.672 -10.227 7.906 1 85.12 147 SER B O 1
ATOM 4328 N N . SER B 1 148 ? -17.172 -12.445 7.879 1 90.75 148 SER B N 1
ATOM 4329 C CA . SER B 1 148 ? -16.344 -12.273 6.695 1 90.75 148 SER B CA 1
ATOM 4330 C C . SER B 1 148 ? -17.156 -11.805 5.5 1 90.75 148 SER B C 1
ATOM 4332 O O . SER B 1 148 ? -16.688 -11 4.688 1 90.75 148 SER B O 1
ATOM 4334 N N . SER B 1 149 ? -18.375 -12.273 5.418 1 94.31 149 SER B N 1
ATOM 4335 C CA . SER B 1 149 ? -19.25 -11.883 4.32 1 94.31 149 SER B CA 1
ATOM 4336 C C . SER B 1 149 ? -19.609 -10.398 4.398 1 94.31 149 SER B C 1
ATOM 4338 O O . SER B 1 149 ? -19.672 -9.719 3.375 1 94.31 149 SER B O 1
ATOM 4340 N N . SER B 1 150 ? -19.812 -9.945 5.586 1 94.38 150 SER B N 1
ATOM 4341 C CA . SER B 1 150 ? -20.156 -8.539 5.781 1 94.38 150 SER B CA 1
ATOM 4342 C C . SER B 1 150 ? -18.984 -7.625 5.488 1 94.38 150 SER B C 1
ATOM 4344 O O . SER B 1 150 ? -19.156 -6.488 5.047 1 94.38 150 SER B O 1
ATOM 4346 N N . SER B 1 151 ? -17.781 -8.117 5.688 1 96.5 151 SER B N 1
ATOM 4347 C CA . SER B 1 151 ? -16.578 -7.293 5.555 1 96.5 151 SER B CA 1
ATOM 4348 C C . SER B 1 151 ? -16.281 -6.984 4.094 1 96.5 151 SER B C 1
ATOM 4350 O O . SER B 1 151 ? -15.484 -6.094 3.791 1 96.5 151 SER B O 1
ATOM 4352 N N . VAL B 1 152 ? -16.953 -7.676 3.176 1 97.94 152 VAL B N 1
ATOM 4353 C CA . VAL B 1 152 ? -16.609 -7.492 1.77 1 97.94 152 VAL B CA 1
ATOM 4354 C C . VAL B 1 152 ? -17.781 -6.844 1.033 1 97.94 152 VAL B C 1
ATOM 4356 O O . VAL B 1 152 ? -17.734 -6.684 -0.189 1 97.94 152 VAL B O 1
ATOM 4359 N N . ILE B 1 153 ? -18.812 -6.523 1.764 1 97.25 153 ILE B N 1
ATOM 4360 C CA . ILE B 1 153 ? -19.953 -5.887 1.126 1 97.25 153 ILE B CA 1
ATOM 4361 C C . ILE B 1 153 ? -19.516 -4.617 0.405 1 97.25 153 ILE B C 1
ATOM 4363 O O . ILE B 1 153 ? -18.891 -3.738 1.01 1 97.25 153 ILE B O 1
ATOM 4367 N N . GLY B 1 154 ? -19.766 -4.527 -0.917 1 97.44 154 GLY B N 1
ATOM 4368 C CA . GLY B 1 154 ? -19.438 -3.354 -1.708 1 97.44 154 GLY B CA 1
ATOM 4369 C C . GLY B 1 154 ? -18.094 -3.475 -2.42 1 97.44 154 GLY B C 1
ATOM 4370 O O . GLY B 1 154 ? -17.812 -2.705 -3.34 1 97.44 154 GLY B O 1
ATOM 4371 N N . LEU B 1 155 ? -17.297 -4.445 -2.029 1 98.31 155 LEU B N 1
ATOM 4372 C CA . LEU B 1 155 ? -15.961 -4.59 -2.586 1 98.31 155 LEU B CA 1
ATOM 4373 C C . LEU B 1 155 ? -16.016 -4.973 -4.062 1 98.31 155 LEU B C 1
ATOM 4375 O O . LEU B 1 155 ? -15.133 -4.605 -4.84 1 98.31 155 LEU B O 1
ATOM 4379 N N . GLU B 1 156 ? -17.047 -5.633 -4.477 1 96.94 156 GLU B N 1
ATOM 4380 C CA . GLU B 1 156 ? -17.219 -6.094 -5.852 1 96.94 156 GLU B CA 1
ATOM 4381 C C . GLU B 1 156 ? -17.359 -4.922 -6.816 1 96.94 156 GLU B C 1
ATOM 4383 O O . GLU B 1 156 ? -17.219 -5.09 -8.031 1 96.94 156 GLU B O 1
ATOM 4388 N N . GLN B 1 157 ? -17.641 -3.764 -6.32 1 97.25 157 GLN B N 1
ATOM 4389 C CA . GLN B 1 157 ? -17.812 -2.586 -7.164 1 97.25 157 GLN B CA 1
ATOM 4390 C C . GLN B 1 157 ? -16.469 -2.012 -7.59 1 97.25 157 GLN B C 1
ATOM 4392 O O . GLN B 1 157 ? -16.406 -1.163 -8.484 1 97.25 157 GLN B O 1
ATOM 4397 N N . TYR B 1 158 ? -15.453 -2.447 -6.965 1 98.06 158 TYR B N 1
ATOM 4398 C CA . TYR B 1 158 ? -14.102 -2.043 -7.348 1 98.06 158 TYR B CA 1
ATOM 4399 C C . TYR B 1 158 ? -13.477 -3.057 -8.297 1 98.06 158 TYR B C 1
ATOM 4401 O O . TYR B 1 158 ? -13.734 -4.258 -8.188 1 98.06 158 TYR B O 1
ATOM 4409 N N . SER B 1 159 ? -12.633 -2.553 -9.164 1 98 159 SER B N 1
ATOM 4410 C CA . SER B 1 159 ? -11.953 -3.449 -10.094 1 98 159 SER B CA 1
ATOM 4411 C C . SER B 1 159 ? -10.648 -3.967 -9.5 1 98 159 SER B C 1
ATOM 4413 O O . SER B 1 159 ? -10.195 -5.062 -9.836 1 98 159 SER B O 1
ATOM 4415 N N . HIS B 1 160 ? -10.008 -3.174 -8.664 1 98.25 160 HIS B N 1
ATOM 4416 C CA . HIS B 1 160 ? -8.688 -3.527 -8.156 1 98.25 160 HIS B CA 1
ATOM 4417 C C . HIS B 1 160 ? -8.594 -3.275 -6.652 1 98.25 160 HIS B C 1
ATOM 4419 O O . HIS B 1 160 ? -9.312 -2.428 -6.117 1 98.25 160 HIS B O 1
ATOM 4425 N N . ILE B 1 161 ? -7.672 -4.023 -6.031 1 98.56 161 ILE B N 1
ATOM 4426 C CA . ILE B 1 161 ? -7.453 -3.875 -4.598 1 98.56 161 ILE B CA 1
ATOM 4427 C C . ILE B 1 161 ? -5.953 -3.9 -4.297 1 98.56 161 ILE B C 1
ATOM 4429 O O . ILE B 1 161 ? -5.18 -4.512 -5.035 1 98.56 161 ILE B O 1
ATOM 4433 N N . TRP B 1 162 ? -5.586 -3.184 -3.203 1 98.69 162 TRP B N 1
ATOM 4434 C CA . TRP B 1 162 ? -4.293 -3.332 -2.547 1 98.69 162 TRP B CA 1
ATOM 4435 C C . TRP B 1 162 ? -4.328 -4.453 -1.513 1 98.69 162 TRP B C 1
ATOM 4437 O O . TRP B 1 162 ? -5.293 -4.566 -0.75 1 98.69 162 TRP B O 1
ATOM 4447 N N . ILE B 1 163 ? -3.299 -5.227 -1.522 1 98.81 163 ILE B N 1
ATOM 4448 C CA . ILE B 1 163 ? -3.113 -6.258 -0.508 1 98.81 163 ILE B CA 1
ATOM 4449 C C . ILE B 1 163 ? -1.846 -5.973 0.293 1 98.81 163 ILE B C 1
ATOM 4451 O O . ILE B 1 163 ? -0.768 -5.801 -0.281 1 98.81 163 ILE B O 1
ATOM 4455 N N . ILE B 1 164 ? -1.981 -5.801 1.56 1 98.69 164 ILE B N 1
ATOM 4456 C CA . ILE B 1 164 ? -0.845 -5.754 2.473 1 98.69 164 ILE B CA 1
ATOM 4457 C C . ILE B 1 164 ? -0.569 -7.148 3.027 1 98.69 164 ILE B C 1
ATOM 4459 O O . ILE B 1 164 ? -1.472 -7.805 3.557 1 98.69 164 ILE B O 1
ATOM 4463 N N . PHE B 1 165 ? 0.683 -7.594 2.898 1 97.75 165 PHE B N 1
ATOM 4464 C CA . PHE B 1 165 ? 0.937 -9 3.182 1 97.75 165 PHE B CA 1
ATOM 4465 C C . PHE B 1 165 ? 2.283 -9.18 3.875 1 97.75 165 PHE B C 1
ATOM 4467 O O . PHE B 1 165 ? 3.037 -8.219 4.035 1 97.75 165 PHE B O 1
ATOM 4474 N N . VAL B 1 166 ? 2.555 -10.438 4.305 1 96.75 166 VAL B N 1
ATOM 4475 C CA . VAL B 1 166 ? 3.785 -10.789 5.008 1 96.75 166 VAL B CA 1
ATOM 4476 C C . VAL B 1 166 ? 4.668 -11.641 4.105 1 96.75 166 VAL B C 1
ATOM 4478 O O . VAL B 1 166 ? 4.188 -12.586 3.469 1 96.75 166 VAL B O 1
ATOM 4481 N N . PHE B 1 167 ? 5.922 -11.234 4.016 1 93.25 167 PHE B N 1
ATOM 4482 C CA . PHE B 1 167 ? 6.891 -12.125 3.393 1 93.25 167 PHE B CA 1
ATOM 4483 C C . PHE B 1 167 ? 7.219 -13.297 4.312 1 93.25 167 PHE B C 1
ATOM 4485 O O . PHE B 1 167 ? 8.328 -13.383 4.844 1 93.25 167 PHE B O 1
ATOM 4492 N N . HIS B 1 168 ? 6.34 -14.242 4.375 1 90.25 168 HIS B N 1
ATOM 4493 C CA . HIS B 1 168 ? 6.32 -15.258 5.422 1 90.25 168 HIS B CA 1
ATOM 4494 C C . HIS B 1 168 ? 7.449 -16.266 5.23 1 90.25 168 HIS B C 1
ATOM 4496 O O . HIS B 1 168 ? 7.832 -16.969 6.176 1 90.25 168 HIS B O 1
ATOM 4502 N N . LEU B 1 169 ? 8.023 -16.344 4.055 1 85.94 169 LEU B N 1
ATOM 4503 C CA . LEU B 1 169 ? 9.047 -17.359 3.797 1 85.94 169 LEU B CA 1
ATOM 4504 C C . LEU B 1 169 ? 10.445 -16.75 3.928 1 85.94 169 LEU B C 1
ATOM 4506 O O . LEU B 1 169 ? 11.445 -17.453 3.73 1 85.94 169 LEU B O 1
ATOM 4510 N N . ASN B 1 170 ? 10.531 -15.422 4.219 1 84.12 170 ASN B N 1
ATOM 4511 C CA . ASN B 1 170 ? 11.844 -14.828 4.453 1 84.12 170 ASN B CA 1
ATOM 4512 C C . ASN B 1 170 ? 12.586 -15.539 5.582 1 84.12 170 ASN B C 1
ATOM 4514 O O . ASN B 1 170 ? 11.984 -15.906 6.594 1 84.12 170 ASN B O 1
ATOM 4518 N N . THR B 1 171 ? 13.852 -15.672 5.32 1 74.69 171 THR B N 1
ATOM 4519 C CA . THR B 1 171 ? 14.703 -16.219 6.367 1 74.69 171 THR B CA 1
ATOM 4520 C C . THR B 1 171 ? 14.961 -15.18 7.457 1 74.69 171 THR B C 1
ATOM 4522 O O . THR B 1 171 ? 15.141 -14 7.16 1 74.69 171 THR B O 1
ATOM 4525 N N . LYS B 1 172 ? 14.82 -15.617 8.625 1 68.31 172 LYS B N 1
ATOM 4526 C CA . LYS B 1 172 ? 15.164 -14.719 9.727 1 68.31 172 LYS B CA 1
ATOM 4527 C C . LYS B 1 172 ? 16.656 -14.75 10.023 1 68.31 172 LYS B C 1
ATOM 4529 O O . LYS B 1 172 ? 17.266 -15.82 10.047 1 68.31 172 LYS B O 1
ATOM 4534 N N . SER B 1 173 ? 17.188 -13.547 9.961 1 60.41 173 SER B N 1
ATOM 4535 C CA . SER B 1 173 ? 18.594 -13.5 10.328 1 60.41 173 SER B CA 1
ATOM 4536 C C . SER B 1 173 ? 18.812 -13.984 11.758 1 60.41 173 SER B C 1
ATOM 4538 O O . SER B 1 173 ? 18 -13.711 12.641 1 60.41 173 SER B O 1
ATOM 4540 N N . SER B 1 174 ? 19.75 -14.859 11.938 1 54.84 174 SER B N 1
ATOM 4541 C CA . SER B 1 174 ? 20.156 -15.375 13.242 1 54.84 174 SER B CA 1
ATOM 4542 C C . SER B 1 174 ? 20.609 -14.25 14.164 1 54.84 174 SER B C 1
ATOM 4544 O O . SER B 1 174 ? 20.578 -14.398 15.391 1 54.84 174 SER B O 1
ATOM 4546 N N . ASN B 1 175 ? 21.031 -13.164 13.586 1 59.03 175 ASN B N 1
ATOM 4547 C CA . ASN B 1 175 ? 21.469 -12.016 14.383 1 59.03 175 ASN B CA 1
ATOM 4548 C C . ASN B 1 175 ? 20.531 -10.82 14.18 1 59.03 175 ASN B C 1
ATOM 4550 O O . ASN B 1 175 ? 20.688 -10.07 13.211 1 59.03 175 ASN B O 1
ATOM 4554 N N . PRO B 1 176 ? 19.562 -10.758 15.07 1 57.62 176 PRO B N 1
ATOM 4555 C CA . PRO B 1 176 ? 18.578 -9.688 14.906 1 57.62 176 PRO B CA 1
ATOM 4556 C C . PRO B 1 176 ? 19.203 -8.297 14.859 1 57.62 176 PRO B C 1
ATOM 4558 O O . PRO B 1 176 ? 18.594 -7.355 14.344 1 57.62 176 PRO B O 1
ATOM 4561 N N . LYS B 1 177 ? 20.422 -8.336 15.344 1 57.88 177 LYS B N 1
ATOM 4562 C CA . LYS B 1 177 ? 21.094 -7.035 15.375 1 57.88 177 LYS B CA 1
ATOM 4563 C C . LYS B 1 177 ? 21.641 -6.672 14 1 57.88 177 LYS B C 1
ATOM 4565 O O . LYS B 1 177 ? 21.922 -5.5 13.727 1 57.88 177 LYS B O 1
ATOM 4570 N N . ARG B 1 178 ? 21.75 -7.621 13.188 1 64.44 178 ARG B N 1
ATOM 4571 C CA . ARG B 1 178 ? 22.406 -7.312 11.922 1 64.44 178 ARG B CA 1
ATOM 4572 C C . ARG B 1 178 ? 21.391 -7.262 10.781 1 64.44 178 ARG B C 1
ATOM 4574 O O . ARG B 1 178 ? 21.281 -8.203 9.992 1 64.44 178 ARG B O 1
ATOM 4581 N N . ILE B 1 179 ? 20.469 -6.355 10.914 1 73.19 179 ILE B N 1
ATOM 4582 C CA . ILE B 1 179 ? 19.578 -6.16 9.773 1 73.19 179 ILE B CA 1
ATOM 4583 C C . ILE B 1 179 ? 20.25 -5.238 8.758 1 73.19 179 ILE B C 1
ATOM 4585 O O . ILE B 1 179 ? 20.75 -4.168 9.109 1 73.19 179 ILE B O 1
ATOM 4589 N N . LYS B 1 180 ? 20.328 -5.656 7.562 1 84.44 180 LYS B N 1
ATOM 4590 C CA . LYS B 1 180 ? 21.016 -4.945 6.488 1 84.44 180 LYS B CA 1
ATOM 4591 C C . LYS B 1 180 ? 20.219 -3.719 6.047 1 84.44 180 LYS B C 1
ATOM 4593 O O . LYS B 1 180 ? 18.984 -3.771 5.949 1 84.44 180 LYS B O 1
ATOM 4598 N N . SER B 1 181 ? 20.969 -2.658 5.879 1 92.81 181 SER B N 1
ATOM 4599 C CA . SER B 1 181 ? 20.375 -1.405 5.438 1 92.81 181 SER B CA 1
ATOM 4600 C C . SER B 1 181 ? 20.391 -1.288 3.916 1 92.81 181 SER B C 1
ATOM 4602 O O . SER B 1 181 ? 19.719 -0.435 3.344 1 92.81 181 SER B O 1
ATOM 4604 N N . LYS B 1 182 ? 21.188 -2.143 3.297 1 93.56 182 LYS B N 1
ATOM 4605 C CA . LYS B 1 182 ? 21.359 -2.078 1.849 1 93.56 182 LYS B CA 1
ATOM 4606 C C . LYS B 1 182 ? 21.156 -3.451 1.212 1 93.56 182 LYS B C 1
ATOM 4608 O O . LYS B 1 182 ? 21.297 -4.477 1.882 1 93.56 182 LYS B O 1
ATOM 4613 N N . ILE B 1 183 ? 20.859 -3.426 -0.025 1 90 183 ILE B N 1
ATOM 4614 C CA . ILE B 1 183 ? 20.672 -4.645 -0.806 1 90 183 ILE B CA 1
ATOM 4615 C C . ILE B 1 183 ? 21.203 -4.434 -2.225 1 90 183 ILE B C 1
ATOM 4617 O O . ILE B 1 183 ? 21.297 -3.301 -2.699 1 90 183 ILE B O 1
ATOM 4621 N N . ALA B 1 184 ? 21.547 -5.484 -2.826 1 85.62 184 ALA B N 1
ATOM 4622 C CA . ALA B 1 184 ? 21.984 -5.461 -4.219 1 85.62 184 ALA B CA 1
ATOM 4623 C C . ALA B 1 184 ? 20.906 -6.012 -5.148 1 85.62 184 ALA B C 1
ATOM 4625 O O . ALA B 1 184 ? 20.797 -7.23 -5.324 1 85.62 184 ALA B O 1
ATOM 4626 N N . PRO B 1 185 ? 20.156 -5.113 -5.742 1 81.62 185 PRO B N 1
ATOM 4627 C CA . PRO B 1 185 ? 19.172 -5.613 -6.703 1 81.62 185 PRO B CA 1
ATOM 4628 C C . PRO B 1 185 ? 19.828 -6.254 -7.93 1 81.62 185 PRO B C 1
ATOM 4630 O O . PRO B 1 185 ? 20.844 -5.773 -8.406 1 81.62 185 PRO B O 1
ATOM 4633 N N . PRO B 1 186 ? 19.203 -7.242 -8.484 1 69.75 186 PRO B N 1
ATOM 4634 C CA . PRO B 1 186 ? 19.766 -7.934 -9.641 1 69.75 186 PRO B CA 1
ATOM 4635 C C . PRO B 1 186 ? 20.031 -6.996 -10.82 1 69.75 186 PRO B C 1
ATOM 4637 O O . PRO B 1 186 ? 21.031 -7.137 -11.516 1 69.75 186 PRO B O 1
ATOM 4640 N N . ALA B 1 187 ? 19.234 -6.035 -11.055 1 71.94 187 ALA B N 1
ATOM 4641 C CA . ALA B 1 187 ? 19.312 -5.152 -12.219 1 71.94 187 ALA B CA 1
ATOM 4642 C C . ALA B 1 187 ? 20.516 -4.211 -12.109 1 71.94 187 ALA B C 1
ATOM 4644 O O . ALA B 1 187 ? 20.891 -3.576 -13.094 1 71.94 187 ALA B O 1
ATOM 4645 N N . LEU B 1 188 ? 21.078 -4.129 -10.914 1 78.5 188 LEU B N 1
ATOM 4646 C CA . LEU B 1 188 ? 22.141 -3.15 -10.711 1 78.5 188 LEU B CA 1
ATOM 4647 C C . LEU B 1 188 ? 23.516 -3.807 -10.836 1 78.5 188 LEU B C 1
ATOM 4649 O O . LEU B 1 188 ? 24.531 -3.145 -10.672 1 78.5 188 LEU B O 1
ATOM 4653 N N . GLY B 1 189 ? 23.594 -5.008 -11.078 1 70.06 189 GLY B N 1
ATOM 4654 C CA . GLY B 1 189 ? 24.859 -5.676 -11.336 1 70.06 189 GLY B CA 1
ATOM 4655 C C . GLY B 1 189 ? 25.766 -5.719 -10.125 1 70.06 189 GLY B C 1
ATOM 4656 O O . GLY B 1 189 ? 26.984 -5.492 -10.242 1 70.06 189 GLY B O 1
ATOM 4657 N N . GLY B 1 190 ? 25.141 -5.777 -8.922 1 76.75 190 GLY B N 1
ATOM 4658 C CA . GLY B 1 190 ? 25.969 -5.922 -7.73 1 76.75 190 GLY B CA 1
ATOM 4659 C C . GLY B 1 190 ? 26.047 -4.652 -6.906 1 76.75 190 GLY B C 1
ATOM 4660 O O . GLY B 1 190 ? 26.438 -4.688 -5.738 1 76.75 190 GLY B O 1
ATOM 4661 N N . LYS B 1 191 ? 25.797 -3.588 -7.496 1 86.81 191 LYS B N 1
ATOM 4662 C CA . LYS B 1 191 ? 25.766 -2.35 -6.727 1 86.81 191 LYS B CA 1
ATOM 4663 C C . LYS B 1 191 ? 24.609 -2.363 -5.715 1 86.81 191 LYS B C 1
ATOM 4665 O O . LYS B 1 191 ? 23.531 -2.869 -6.004 1 86.81 191 LYS B O 1
ATOM 4670 N N . LYS B 1 192 ? 24.953 -1.804 -4.535 1 93.19 192 LYS B N 1
ATOM 4671 C CA . LYS B 1 192 ? 23.969 -1.838 -3.455 1 93.19 192 LYS B CA 1
ATOM 4672 C C . LYS B 1 192 ? 23.219 -0.509 -3.348 1 93.19 192 LYS B C 1
ATOM 4674 O O . LYS B 1 192 ? 23.797 0.553 -3.588 1 93.19 192 LYS B O 1
ATOM 4679 N N . VAL B 1 193 ? 22 -0.546 -3.051 1 96.31 193 VAL B N 1
ATOM 4680 C CA . VAL B 1 193 ? 21.156 0.603 -2.746 1 96.31 193 VAL B CA 1
ATOM 4681 C C . VAL B 1 193 ? 20.438 0.376 -1.417 1 96.31 193 VAL B C 1
ATOM 4683 O O . VAL B 1 193 ? 20.469 -0.725 -0.862 1 96.31 193 VAL B O 1
ATOM 4686 N N . GLY B 1 194 ? 19.859 1.459 -0.871 1 97.19 194 GLY B N 1
ATOM 4687 C CA . GLY B 1 194 ? 19.141 1.351 0.386 1 97.19 194 GLY B CA 1
ATOM 4688 C C . GLY B 1 194 ? 17.875 0.513 0.28 1 97.19 194 GLY B C 1
ATOM 4689 O O . GLY B 1 194 ? 17.219 0.493 -0.767 1 97.19 194 GLY B O 1
ATOM 4690 N N . ILE B 1 195 ? 17.531 -0.137 1.374 1 96.19 195 ILE B N 1
ATOM 4691 C CA . ILE B 1 195 ? 16.375 -1.03 1.384 1 96.19 195 ILE B CA 1
ATOM 4692 C C . ILE B 1 195 ? 15.109 -0.249 1.021 1 96.19 195 ILE B C 1
ATOM 4694 O O . ILE B 1 195 ? 14.203 -0.782 0.373 1 96.19 195 ILE B O 1
ATOM 4698 N N . TYR B 1 196 ? 15.039 1.049 1.353 1 98.06 196 TYR B N 1
ATOM 4699 C CA . TYR B 1 196 ? 13.836 1.836 1.084 1 98.06 196 TYR B CA 1
ATOM 4700 C C . TYR B 1 196 ? 13.766 2.242 -0.383 1 98.06 196 TYR B C 1
ATOM 4702 O O . TYR B 1 196 ? 12.734 2.723 -0.853 1 98.06 196 TYR B O 1
ATOM 4710 N N . ALA B 1 197 ? 14.836 2.029 -1.117 1 97.94 197 ALA B N 1
ATOM 4711 C CA . ALA B 1 197 ? 14.852 2.328 -2.547 1 97.94 197 ALA B CA 1
ATOM 4712 C C . ALA B 1 197 ? 14.508 1.09 -3.371 1 97.94 197 ALA B C 1
ATOM 4714 O O . ALA B 1 197 ? 14.758 1.05 -4.578 1 97.94 197 ALA B O 1
ATOM 4715 N N . THR B 1 198 ? 13.945 0.091 -2.686 1 95.5 198 THR B N 1
ATOM 4716 C CA . THR B 1 198 ? 13.617 -1.148 -3.381 1 95.5 198 THR B CA 1
ATOM 4717 C C . THR B 1 198 ? 12.297 -1.719 -2.873 1 95.5 198 THR B C 1
ATOM 4719 O O . THR B 1 198 ? 11.703 -1.187 -1.933 1 95.5 198 THR B O 1
ATOM 4722 N N . ARG B 1 199 ? 11.898 -2.762 -3.584 1 94.62 199 ARG B N 1
ATOM 4723 C CA . ARG B 1 199 ? 10.766 -3.57 -3.16 1 94.62 199 ARG B CA 1
ATOM 4724 C C . ARG B 1 199 ? 11.227 -4.914 -2.607 1 94.62 199 ARG B C 1
ATOM 4726 O O . ARG B 1 199 ? 10.453 -5.875 -2.57 1 94.62 199 ARG B O 1
ATOM 4733 N N . SER B 1 200 ? 12.398 -4.98 -2.059 1 90.62 200 SER B N 1
ATOM 4734 C CA . SER B 1 200 ? 12.992 -6.223 -1.57 1 90.62 200 SER B CA 1
ATOM 4735 C C . SER B 1 200 ? 12.188 -6.801 -0.412 1 90.62 200 SER B C 1
ATOM 4737 O O . SER B 1 200 ? 11.734 -6.062 0.464 1 90.62 200 SER B O 1
ATOM 4739 N N . PRO B 1 201 ? 12.031 -8.148 -0.433 1 90.5 201 PRO B N 1
ATOM 4740 C CA . PRO B 1 201 ? 11.359 -8.789 0.698 1 90.5 201 PRO B CA 1
ATOM 4741 C C . PRO B 1 201 ? 12.172 -8.711 1.989 1 90.5 201 PRO B C 1
ATOM 4743 O O . PRO B 1 201 ? 11.609 -8.812 3.082 1 90.5 201 PRO B O 1
ATOM 4746 N N . HIS B 1 202 ? 13.508 -8.68 1.87 1 88.75 202 HIS B N 1
ATOM 4747 C CA . HIS B 1 202 ? 14.383 -8.594 3.035 1 88.75 202 HIS B CA 1
ATOM 4748 C C . HIS B 1 202 ? 14.555 -7.152 3.494 1 88.75 202 HIS B C 1
ATOM 4750 O O . HIS B 1 202 ? 15.352 -6.406 2.928 1 88.75 202 HIS B O 1
ATOM 4756 N N . ARG B 1 203 ? 13.883 -6.84 4.457 1 93.12 203 ARG B N 1
ATOM 4757 C CA . ARG B 1 203 ? 13.805 -5.484 4.992 1 93.12 203 ARG B CA 1
ATOM 4758 C C . ARG B 1 203 ? 13.492 -5.5 6.484 1 93.12 203 ARG B C 1
ATOM 4760 O O . ARG B 1 203 ? 13.453 -6.562 7.105 1 93.12 203 ARG B O 1
ATOM 4767 N N . TYR B 1 204 ? 13.406 -4.324 7.164 1 92.62 204 TYR B N 1
ATOM 4768 C CA . TYR B 1 204 ? 13.25 -4.27 8.617 1 92.62 204 TYR B CA 1
ATOM 4769 C C . TYR B 1 204 ? 11.961 -4.945 9.055 1 92.62 204 TYR B C 1
ATOM 4771 O O . TYR B 1 204 ? 11.945 -5.723 10.008 1 92.62 204 TYR B O 1
ATOM 4779 N N . ASN B 1 205 ? 10.859 -4.574 8.414 1 94.69 205 ASN B N 1
ATOM 4780 C CA . ASN B 1 205 ? 9.594 -5.289 8.531 1 94.69 205 ASN B CA 1
ATOM 4781 C C . ASN B 1 205 ? 9.289 -6.09 7.266 1 94.69 205 ASN B C 1
ATOM 4783 O O . ASN B 1 205 ? 9.227 -5.527 6.172 1 94.69 205 ASN B O 1
ATOM 4787 N N . PRO B 1 206 ? 9.102 -7.398 7.375 1 94 206 PRO B N 1
ATOM 4788 C CA . PRO B 1 206 ? 8.891 -8.242 6.195 1 94 206 PRO B CA 1
ATOM 4789 C C . PRO B 1 206 ? 7.457 -8.164 5.668 1 94 206 PRO B C 1
ATOM 4791 O O . PRO B 1 206 ? 6.77 -9.188 5.59 1 94 206 PRO B O 1
ATOM 4794 N N . ILE B 1 207 ? 7.07 -6.973 5.297 1 97.12 207 ILE B N 1
ATOM 4795 C CA . ILE B 1 207 ? 5.73 -6.766 4.758 1 97.12 207 ILE B CA 1
ATOM 4796 C C . ILE B 1 207 ? 5.824 -6.141 3.367 1 97.12 207 ILE B C 1
ATOM 4798 O O . ILE B 1 207 ? 6.848 -5.555 3.012 1 97.12 207 ILE B O 1
ATOM 4802 N N . GLY B 1 208 ? 4.801 -6.395 2.57 1 97.69 208 GLY B N 1
ATOM 4803 C CA . GLY B 1 208 ? 4.711 -5.852 1.225 1 97.69 208 GLY B CA 1
ATOM 4804 C C . GLY B 1 208 ? 3.311 -5.387 0.863 1 97.69 208 GLY B C 1
ATOM 4805 O O . GLY B 1 208 ? 2.373 -5.559 1.645 1 97.69 208 GLY B O 1
ATOM 4806 N N . ILE B 1 209 ? 3.258 -4.676 -0.249 1 98.31 209 ILE B N 1
ATOM 4807 C CA . ILE B 1 209 ? 1.982 -4.297 -0.849 1 98.31 209 ILE B CA 1
ATOM 4808 C C . ILE B 1 209 ? 1.948 -4.742 -2.311 1 98.31 209 ILE B C 1
ATOM 4810 O O . ILE B 1 209 ? 2.98 -4.75 -2.986 1 98.31 209 ILE B O 1
ATOM 4814 N N . THR B 1 210 ? 0.841 -5.148 -2.787 1 97.94 210 THR B N 1
ATOM 4815 C CA . THR B 1 210 ? 0.666 -5.5 -4.191 1 97.94 210 THR B CA 1
ATOM 4816 C C . THR B 1 210 ? -0.722 -5.094 -4.684 1 97.94 210 THR B C 1
ATOM 4818 O O . THR B 1 210 ? -1.678 -5.07 -3.904 1 97.94 210 THR B O 1
ATOM 4821 N N . LEU B 1 211 ? -0.765 -4.664 -5.867 1 97.94 211 LEU B N 1
ATOM 4822 C CA . LEU B 1 211 ? -2.004 -4.297 -6.543 1 97.94 211 LEU B CA 1
ATOM 4823 C C . LEU B 1 211 ? -2.512 -5.445 -7.41 1 97.94 211 LEU B C 1
ATOM 4825 O O . LEU B 1 211 ? -1.777 -5.961 -8.258 1 97.94 211 LEU B O 1
ATOM 4829 N N . CYS B 1 212 ? -3.793 -5.879 -7.172 1 97.88 212 CYS B N 1
ATOM 4830 C CA . CYS B 1 212 ? -4.367 -6.992 -7.914 1 97.88 212 CYS B CA 1
ATOM 4831 C C . CYS B 1 212 ? -5.742 -6.633 -8.469 1 97.88 212 CYS B C 1
ATOM 4833 O O . CYS B 1 212 ? -6.422 -5.758 -7.926 1 97.88 212 CYS B O 1
ATOM 4835 N N . LYS B 1 213 ? -6.121 -7.289 -9.5 1 97.44 213 LYS B N 1
ATOM 4836 C CA . LYS B 1 213 ? -7.469 -7.184 -10.047 1 97.44 213 LYS B CA 1
ATOM 4837 C C . LYS B 1 213 ? -8.43 -8.125 -9.328 1 97.44 213 LYS B C 1
ATOM 4839 O O . LYS B 1 213 ? -8.086 -9.266 -9.031 1 97.44 213 LYS B O 1
ATOM 4844 N N . ILE B 1 214 ? -9.594 -7.625 -9 1 97.88 214 ILE B N 1
ATOM 4845 C CA . ILE B 1 214 ? -10.648 -8.484 -8.469 1 97.88 214 ILE B CA 1
ATOM 4846 C C . ILE B 1 214 ? -11.367 -9.18 -9.625 1 97.88 214 ILE B C 1
ATOM 4848 O O . ILE B 1 214 ? -11.945 -8.523 -10.492 1 97.88 214 ILE B O 1
ATOM 4852 N N . ASP B 1 215 ? -11.336 -10.484 -9.617 1 96.75 215 ASP B N 1
ATOM 4853 C CA . ASP B 1 215 ? -12.07 -11.242 -10.625 1 96.75 215 ASP B CA 1
ATOM 4854 C C . ASP B 1 215 ? -13.492 -11.539 -10.156 1 96.75 215 ASP B C 1
ATOM 4856 O O . ASP B 1 215 ? -14.453 -11.344 -10.914 1 96.75 215 ASP B O 1
ATOM 4860 N N . ARG B 1 216 ? -13.594 -12.016 -8.922 1 96 216 ARG B N 1
ATOM 4861 C CA . ARG B 1 216 ? -14.891 -12.32 -8.336 1 96 216 ARG B CA 1
ATOM 4862 C C . ARG B 1 216 ? -14.781 -12.523 -6.828 1 96 216 ARG B C 1
ATOM 4864 O O . ARG B 1 216 ? -13.695 -12.82 -6.316 1 96 216 ARG B O 1
ATOM 4871 N N . ILE B 1 217 ? -15.867 -12.328 -6.148 1 97.56 217 ILE B N 1
ATOM 4872 C CA . ILE B 1 217 ? -15.969 -12.602 -4.719 1 97.56 217 ILE B CA 1
ATOM 4873 C C . ILE B 1 217 ? -16.984 -13.719 -4.477 1 97.56 217 ILE B C 1
ATOM 4875 O O . ILE B 1 217 ? -18.141 -13.609 -4.875 1 97.56 217 ILE B O 1
ATOM 4879 N N . GLU B 1 218 ? -16.516 -14.797 -3.887 1 95.62 218 GLU B N 1
ATOM 4880 C CA . GLU B 1 218 ? -17.359 -15.953 -3.586 1 95.62 218 GLU B CA 1
ATOM 4881 C C . GLU B 1 218 ? -17.656 -16.031 -2.094 1 95.62 218 GLU B C 1
ATOM 4883 O O . GLU B 1 218 ? -16.75 -16.031 -1.267 1 95.62 218 GLU B O 1
ATOM 4888 N N . LYS B 1 219 ? -18.922 -16.062 -1.835 1 94.38 219 LYS B N 1
ATOM 4889 C CA . LYS B 1 219 ? -19.391 -16.25 -0.468 1 94.38 219 LYS B CA 1
ATOM 4890 C C . LYS B 1 219 ? -20.016 -17.641 -0.293 1 94.38 219 LYS B C 1
ATOM 4892 O O . LYS B 1 219 ? -21 -17.969 -0.955 1 94.38 219 LYS B O 1
ATOM 4897 N N . ILE B 1 220 ? -19.406 -18.406 0.495 1 88.06 220 ILE B N 1
ATOM 4898 C CA . ILE B 1 220 ? -19.906 -19.734 0.782 1 88.06 220 ILE B CA 1
ATOM 4899 C C . ILE B 1 220 ? -20.578 -19.75 2.152 1 88.06 220 ILE B C 1
ATOM 4901 O O . ILE B 1 220 ? -19.938 -19.5 3.172 1 88.06 220 ILE B O 1
ATOM 4905 N N . ALA B 1 221 ? -21.828 -20 2.146 1 83.38 221 ALA B N 1
ATOM 4906 C CA . ALA B 1 221 ? -22.641 -19.922 3.355 1 83.38 221 ALA B CA 1
ATOM 4907 C C . ALA B 1 221 ? -22.25 -21 4.352 1 83.38 221 ALA B C 1
ATOM 4909 O O . ALA B 1 221 ? -21.703 -22.047 3.971 1 83.38 221 ALA B O 1
ATOM 4910 N N . LYS B 1 222 ? -22.578 -20.641 5.559 1 80.81 222 LYS B N 1
ATOM 4911 C CA . LYS B 1 222 ? -22.375 -21.594 6.641 1 80.81 222 LYS B CA 1
ATOM 4912 C C . LYS B 1 222 ? -23.312 -22.781 6.5 1 80.81 222 LYS B C 1
ATOM 4914 O O . LYS B 1 222 ? -24.469 -22.641 6.137 1 80.81 222 LYS B O 1
ATOM 4919 N N . THR B 1 223 ? -22.719 -23.906 6.621 1 82.38 223 THR B N 1
ATOM 4920 C CA . THR B 1 223 ? -23.516 -25.125 6.77 1 82.38 223 THR B CA 1
ATOM 4921 C C . THR B 1 223 ? -23.406 -25.672 8.188 1 82.38 223 THR B C 1
ATOM 4923 O O . THR B 1 223 ? -22.75 -25.078 9.039 1 82.38 223 THR B O 1
ATOM 4926 N N . LYS B 1 224 ? -24.297 -26.734 8.492 1 78.38 224 LYS B N 1
ATOM 4927 C CA . LYS B 1 224 ? -24.266 -27.375 9.805 1 78.38 224 LYS B CA 1
ATOM 4928 C C . LYS B 1 224 ? -22.859 -27.844 10.164 1 78.38 224 LYS B C 1
ATOM 4930 O O . LYS B 1 224 ? -22.516 -27.938 11.344 1 78.38 224 LYS B O 1
ATOM 4935 N N . HIS B 1 225 ? -21.953 -28 9.094 1 79.75 225 HIS B N 1
ATOM 4936 C CA . HIS B 1 225 ? -20.656 -28.625 9.328 1 79.75 225 HIS B CA 1
ATOM 4937 C C . HIS B 1 225 ? -19.516 -27.688 8.969 1 79.75 225 HIS B C 1
ATOM 4939 O O . HIS B 1 225 ? -18.344 -27.984 9.242 1 79.75 225 HIS B O 1
ATOM 4945 N N . THR B 1 226 ? -19.797 -26.547 8.297 1 77.31 226 THR B N 1
ATOM 4946 C CA . THR B 1 226 ? -18.719 -25.656 7.871 1 77.31 226 THR B CA 1
ATOM 4947 C C . THR B 1 226 ? -19.062 -24.203 8.219 1 77.31 226 THR B C 1
ATOM 4949 O O . THR B 1 226 ? -20.234 -23.828 8.242 1 77.31 226 THR B O 1
ATOM 4952 N N . GLU B 1 227 ? -18.062 -23.5 8.477 1 82.38 227 GLU B N 1
ATOM 4953 C CA . GLU B 1 227 ? -18.219 -22.062 8.719 1 82.38 227 GLU B CA 1
ATOM 4954 C C . GLU B 1 227 ? -18.328 -21.297 7.406 1 82.38 227 GLU B C 1
ATOM 4956 O O . GLU B 1 227 ? -18 -21.828 6.34 1 82.38 227 GLU B O 1
ATOM 4961 N N . GLU B 1 228 ? -18.812 -20.094 7.578 1 88.38 228 GLU B N 1
ATOM 4962 C CA . GLU B 1 228 ? -18.844 -19.203 6.418 1 88.38 228 GLU B CA 1
ATOM 4963 C C . GLU B 1 228 ? -17.453 -18.969 5.863 1 88.38 228 GLU B C 1
ATOM 4965 O O . GLU B 1 228 ? -16.5 -18.797 6.625 1 88.38 228 GLU B O 1
ATOM 4970 N N . ARG B 1 229 ? -17.391 -19.109 4.566 1 91.5 229 ARG B N 1
ATOM 4971 C CA . ARG B 1 229 ? -16.125 -18.844 3.906 1 91.5 229 ARG B CA 1
ATOM 4972 C C . ARG B 1 229 ? -16.281 -17.812 2.801 1 91.5 229 ARG B C 1
ATOM 4974 O O . ARG B 1 229 ? -17.281 -17.812 2.076 1 91.5 229 ARG B O 1
ATOM 4981 N N . VAL B 1 230 ? -15.367 -16.891 2.818 1 97 230 VAL B N 1
ATOM 4982 C CA . VAL B 1 230 ? -15.344 -15.898 1.756 1 97 230 VAL B CA 1
ATOM 4983 C C . VAL B 1 230 ? -14 -15.961 1.024 1 97 230 VAL B C 1
ATOM 4985 O O . VAL B 1 230 ? -12.945 -15.984 1.655 1 97 230 VAL B O 1
ATOM 4988 N N . GLN B 1 231 ? -14.102 -16.047 -0.296 1 97.25 231 GLN B N 1
ATOM 4989 C CA . GLN B 1 231 ? -12.914 -16.047 -1.147 1 97.25 231 GLN B CA 1
ATOM 4990 C C . GLN B 1 231 ? -12.953 -14.891 -2.145 1 97.25 231 GLN B C 1
ATOM 4992 O O . GLN B 1 231 ? -13.945 -14.711 -2.854 1 97.25 231 GLN B O 1
ATOM 4997 N N . ILE B 1 232 ? -11.938 -14.109 -2.121 1 98.5 232 ILE B N 1
ATOM 4998 C CA . ILE B 1 232 ? -11.766 -13.062 -3.127 1 98.5 232 ILE B CA 1
ATOM 4999 C C . ILE B 1 232 ? -10.812 -13.555 -4.219 1 98.5 232 ILE B C 1
ATOM 5001 O O . ILE B 1 232 ? -9.602 -13.641 -4.004 1 98.5 232 ILE B O 1
ATOM 5005 N N . HIS B 1 233 ? -11.336 -13.867 -5.375 1 98.12 233 HIS B N 1
ATOM 5006 C CA . HIS B 1 233 ? -10.516 -14.305 -6.496 1 98.12 233 HIS B CA 1
ATOM 5007 C C . HIS B 1 233 ? -9.844 -13.125 -7.188 1 98.12 233 HIS B C 1
ATOM 5009 O O . HIS B 1 233 ? -10.5 -12.125 -7.488 1 98.12 233 HIS B O 1
ATOM 5015 N N . ILE B 1 234 ? -8.555 -13.312 -7.418 1 98.06 234 ILE B N 1
ATOM 5016 C CA . ILE B 1 234 ? -7.789 -12.18 -7.91 1 98.06 234 ILE B CA 1
ATOM 5017 C C . ILE B 1 234 ? -6.855 -12.633 -9.031 1 98.06 234 ILE B C 1
ATOM 5019 O O . ILE B 1 234 ? -6.574 -13.828 -9.164 1 98.06 234 ILE B O 1
ATOM 5023 N N . SER B 1 235 ? -6.406 -11.648 -9.844 1 97.06 235 SER B N 1
ATOM 5024 C CA . SER B 1 235 ? -5.398 -11.867 -10.875 1 97.06 235 SER B CA 1
ATOM 5025 C C . SER B 1 235 ? -4.309 -10.797 -10.82 1 97.06 235 SER B C 1
ATOM 5027 O O . SER B 1 235 ? -4.484 -9.758 -10.18 1 97.06 235 SER B O 1
ATOM 5029 N N . GLY B 1 236 ? -3.211 -11.148 -11.406 1 96.12 236 GLY B N 1
ATOM 5030 C CA . GLY B 1 236 ? -2.07 -10.242 -11.391 1 96.12 236 GLY B CA 1
ATOM 5031 C C . GLY B 1 236 ? -1.351 -10.219 -10.055 1 96.12 236 GLY B C 1
ATOM 5032 O O . GLY B 1 236 ? -0.899 -9.164 -9.609 1 96.12 236 GLY B O 1
ATOM 5033 N N . LEU B 1 237 ? -1.34 -11.344 -9.391 1 95.88 237 LEU B N 1
ATOM 5034 C CA . LEU B 1 237 ? -0.708 -11.391 -8.078 1 95.88 237 LEU B CA 1
ATOM 5035 C C . LEU B 1 237 ? 0.738 -11.859 -8.188 1 95.88 237 LEU B C 1
ATOM 5037 O O . LEU B 1 237 ? 1.114 -12.508 -9.172 1 95.88 237 LEU B O 1
ATOM 5041 N N . ASP B 1 238 ? 1.551 -11.516 -7.176 1 95.56 238 ASP B N 1
ATOM 5042 C CA . ASP B 1 238 ? 2.941 -11.938 -7.027 1 95.56 238 ASP B CA 1
ATOM 5043 C C . ASP B 1 238 ? 3.176 -12.594 -5.672 1 95.56 238 ASP B C 1
ATOM 5045 O O . ASP B 1 238 ? 4.227 -12.406 -5.059 1 95.56 238 ASP B O 1
ATOM 5049 N N . LEU B 1 239 ? 2.211 -13.281 -5.207 1 96.69 239 LEU B N 1
ATOM 5050 C CA . LEU B 1 239 ? 2.252 -13.828 -3.855 1 96.69 239 LEU B CA 1
ATOM 5051 C C . LEU B 1 239 ? 2.271 -15.352 -3.889 1 96.69 239 LEU B C 1
ATOM 5053 O O . LEU B 1 239 ? 1.461 -15.977 -4.582 1 96.69 239 LEU B O 1
ATOM 5057 N N . VAL B 1 240 ? 3.139 -15.875 -3.137 1 93.69 240 VAL B N 1
ATOM 5058 C CA . VAL B 1 240 ? 3.273 -17.328 -3.064 1 93.69 240 VAL B CA 1
ATOM 5059 C C . VAL B 1 240 ? 2.115 -17.922 -2.258 1 93.69 240 VAL B C 1
ATOM 5061 O O . VAL B 1 240 ? 1.579 -17.25 -1.363 1 93.69 240 VAL B O 1
ATOM 5064 N N . ASP B 1 241 ? 1.811 -19.109 -2.557 1 95.12 241 ASP B N 1
ATOM 5065 C CA . ASP B 1 241 ? 0.763 -19.828 -1.839 1 95.12 241 ASP B CA 1
ATOM 5066 C C . ASP B 1 241 ? 1.043 -19.844 -0.338 1 95.12 241 ASP B C 1
ATOM 5068 O O . ASP B 1 241 ? 2.174 -20.094 0.084 1 95.12 241 ASP B O 1
ATOM 5072 N N . GLY B 1 242 ? 0.02 -19.5 0.44 1 94.88 242 GLY B N 1
ATOM 5073 C CA . GLY B 1 242 ? 0.166 -19.531 1.887 1 94.88 242 GLY B CA 1
ATOM 5074 C C . GLY B 1 242 ? 0.494 -18.172 2.477 1 94.88 242 GLY B C 1
ATOM 5075 O O . GLY B 1 242 ? 0.524 -18.016 3.697 1 94.88 242 GLY B O 1
ATOM 5076 N N . THR B 1 243 ? 0.69 -17.188 1.671 1 95.94 243 THR B N 1
ATOM 5077 C CA . THR B 1 243 ? 1.085 -15.867 2.15 1 95.94 243 THR B CA 1
ATOM 5078 C C . THR B 1 243 ? 0.012 -15.273 3.061 1 95.94 243 THR B C 1
ATOM 5080 O O . THR B 1 243 ? -1.156 -15.188 2.678 1 95.94 243 THR B O 1
ATOM 5083 N N . PRO B 1 244 ? 0.374 -14.867 4.293 1 97.38 244 PRO B N 1
ATOM 5084 C CA . PRO B 1 244 ? -0.593 -14.188 5.156 1 97.38 244 PRO B CA 1
ATOM 5085 C C . PRO B 1 244 ? -0.936 -12.781 4.668 1 97.38 244 PRO B C 1
ATOM 5087 O O . PRO B 1 244 ? -0.049 -12.039 4.234 1 97.38 244 PRO B O 1
ATOM 5090 N N . VAL B 1 245 ? -2.197 -12.477 4.75 1 98.44 245 VAL B N 1
ATOM 5091 C CA . VAL B 1 245 ? -2.701 -11.156 4.395 1 98.44 245 VAL B CA 1
ATOM 5092 C C . VAL B 1 245 ? -3.004 -10.359 5.66 1 98.44 245 VAL B C 1
ATOM 5094 O O . VAL B 1 245 ? -3.637 -10.875 6.586 1 98.44 245 VAL B O 1
ATOM 5097 N N . LEU B 1 246 ? -2.537 -9.094 5.688 1 98.06 246 LEU B N 1
ATOM 5098 C CA . LEU B 1 246 ? -2.732 -8.242 6.859 1 98.06 246 LEU B CA 1
ATOM 5099 C C . LEU B 1 246 ? -3.898 -7.285 6.645 1 98.06 246 LEU B C 1
ATOM 5101 O O . LEU B 1 246 ? -4.543 -6.863 7.609 1 98.06 246 LEU B O 1
ATOM 5105 N N . ASP B 1 247 ? -4.117 -6.895 5.457 1 98.25 247 ASP B N 1
ATOM 5106 C CA . ASP B 1 247 ? -5.211 -5.977 5.156 1 98.25 247 ASP B CA 1
ATOM 5107 C C . ASP B 1 247 ? -5.488 -5.926 3.654 1 98.25 247 ASP B C 1
ATOM 5109 O O . ASP B 1 247 ? -4.645 -6.328 2.85 1 98.25 247 ASP B O 1
ATOM 5113 N N . ILE B 1 248 ? -6.684 -5.469 3.305 1 98.75 248 ILE B N 1
ATOM 5114 C CA . ILE B 1 248 ? -7.145 -5.254 1.938 1 98.75 248 ILE B CA 1
ATOM 5115 C C . ILE B 1 248 ? -7.75 -3.857 1.812 1 98.75 248 ILE B C 1
ATOM 5117 O O . ILE B 1 248 ? -8.539 -3.438 2.662 1 98.75 248 ILE B O 1
ATOM 5121 N N . LYS B 1 249 ? -7.344 -3.137 0.785 1 98.44 249 LYS B N 1
ATOM 5122 C CA . LYS B 1 249 ? -7.871 -1.798 0.532 1 98.44 249 LYS B CA 1
ATOM 5123 C C . LYS B 1 249 ? -8.211 -1.609 -0.944 1 98.44 249 LYS B C 1
ATOM 5125 O O . LYS B 1 249 ? -7.48 -2.088 -1.818 1 98.44 249 LYS B O 1
ATOM 5130 N N . PRO B 1 250 ? -9.312 -0.882 -1.236 1 98.19 250 PRO B N 1
ATOM 5131 C CA . PRO B 1 250 ? -9.617 -0.632 -2.646 1 98.19 250 PRO B CA 1
ATOM 5132 C C . PRO B 1 250 ? -8.602 0.297 -3.314 1 98.19 250 PRO B C 1
ATOM 5134 O O . PRO B 1 250 ? -8.016 1.154 -2.648 1 98.19 250 PRO B O 1
ATOM 5137 N N . PHE B 1 251 ? -8.383 0.058 -4.57 1 98.12 251 PHE B N 1
ATOM 5138 C CA . PHE B 1 251 ? -7.566 0.944 -5.395 1 98.12 251 PHE B CA 1
ATOM 5139 C C . PHE B 1 251 ? -8.398 2.09 -5.949 1 98.12 251 PHE B C 1
ATOM 5141 O O . PHE B 1 251 ? -9.461 1.863 -6.539 1 98.12 251 PHE B O 1
ATOM 5148 N N . VAL B 1 252 ? -7.973 3.279 -5.758 1 95.81 252 VAL B N 1
ATOM 5149 C CA . VAL B 1 252 ? -8.594 4.477 -6.32 1 95.81 252 VAL B CA 1
ATOM 5150 C C . VAL B 1 252 ? -7.539 5.305 -7.051 1 95.81 252 VAL B C 1
ATOM 5152 O O . VAL B 1 252 ? -6.664 5.902 -6.426 1 95.81 252 VAL B O 1
ATOM 5155 N N . PRO B 1 253 ? -7.629 5.418 -8.352 1 93.88 253 PRO B N 1
ATOM 5156 C CA . PRO B 1 253 ? -6.57 6.051 -9.141 1 93.88 253 PRO B CA 1
ATOM 5157 C C . PRO B 1 253 ? -6.293 7.488 -8.711 1 93.88 253 PRO B C 1
ATOM 5159 O O . PRO B 1 253 ? -5.145 7.945 -8.773 1 93.88 253 PRO B O 1
ATOM 5162 N N . THR B 1 254 ? -7.258 8.203 -8.219 1 91.56 254 THR B N 1
ATOM 5163 C CA . THR B 1 254 ? -7.137 9.625 -7.91 1 91.56 254 THR B CA 1
ATOM 5164 C C . THR B 1 254 ? -6.047 9.859 -6.867 1 91.56 254 THR B C 1
ATOM 5166 O O . THR B 1 254 ? -5.336 10.867 -6.922 1 91.56 254 THR B O 1
ATOM 5169 N N . TYR B 1 255 ? -5.938 8.891 -5.93 1 92.62 255 TYR B N 1
ATOM 5170 C CA . TYR B 1 255 ? -4.941 9.133 -4.895 1 92.62 255 TYR B CA 1
ATOM 5171 C C . TYR B 1 255 ? -3.992 7.949 -4.766 1 92.62 255 TYR B C 1
ATOM 5173 O O . TYR B 1 255 ? -3.127 7.934 -3.885 1 92.62 255 TYR B O 1
ATOM 5181 N N . ASP B 1 256 ? -4.086 6.984 -5.645 1 95.69 256 ASP B N 1
ATOM 5182 C CA . ASP B 1 256 ? -3.191 5.832 -5.641 1 95.69 256 ASP B CA 1
ATOM 5183 C C . ASP B 1 256 ? -2.314 5.809 -6.891 1 95.69 256 ASP B C 1
ATOM 5185 O O . ASP B 1 256 ? -1.613 4.828 -7.145 1 95.69 256 ASP B O 1
ATOM 5189 N N . SER B 1 257 ? -2.4 6.797 -7.676 1 93.5 257 SER B N 1
ATOM 5190 C CA . SER B 1 257 ? -1.605 6.875 -8.898 1 93.5 257 SER B CA 1
ATOM 5191 C C . SER B 1 257 ? -1.149 8.305 -9.164 1 93.5 257 SER B C 1
ATOM 5193 O O . SER B 1 257 ? -1.793 9.258 -8.727 1 93.5 257 SER B O 1
ATOM 5195 N N . VAL B 1 258 ? 0.028 8.375 -9.773 1 90.94 258 VAL B N 1
ATOM 5196 C CA . VAL B 1 258 ? 0.582 9.641 -10.227 1 90.94 258 VAL B CA 1
ATOM 5197 C C . VAL B 1 258 ? 0.654 9.664 -11.75 1 90.94 258 VAL B C 1
ATOM 5199 O O . VAL B 1 258 ? 1.523 9.016 -12.344 1 90.94 258 VAL B O 1
ATOM 5202 N N . PRO B 1 259 ? -0.229 10.352 -12.312 1 75.06 259 PRO B N 1
ATOM 5203 C CA . PRO B 1 259 ? -0.323 10.234 -13.773 1 75.06 259 PRO B CA 1
ATOM 5204 C C . PRO B 1 259 ? 0.818 10.945 -14.492 1 75.06 259 PRO B C 1
ATOM 5206 O O . PRO B 1 259 ? 1.146 10.602 -15.633 1 75.06 259 PRO B O 1
ATOM 5209 N N . MET B 1 260 ? 1.4 11.922 -13.812 1 78.88 260 MET B N 1
ATOM 5210 C CA . MET B 1 260 ? 2.432 12.68 -14.516 1 78.88 260 MET B CA 1
ATOM 5211 C C . MET B 1 260 ? 3.641 12.922 -13.617 1 78.88 260 MET B C 1
ATOM 5213 O O . MET B 1 260 ? 3.543 12.805 -12.398 1 78.88 260 MET B O 1
ATOM 5217 N N . ASP B 1 261 ? 4.801 13.062 -14.227 1 85 261 ASP B N 1
ATOM 5218 C CA . ASP B 1 261 ? 6.02 13.555 -13.586 1 85 261 ASP B CA 1
ATOM 5219 C C . ASP B 1 261 ? 6.559 12.539 -12.578 1 85 261 ASP B C 1
ATOM 5221 O O . ASP B 1 261 ? 6.91 12.891 -11.453 1 85 261 ASP B O 1
ATOM 5225 N N . VAL B 1 262 ? 6.434 11.312 -12.984 1 94.31 262 VAL B N 1
ATOM 5226 C CA . VAL B 1 262 ? 7.035 10.273 -12.156 1 94.31 262 VAL B CA 1
ATOM 5227 C C . VAL B 1 262 ? 8.5 10.086 -12.547 1 94.31 262 VAL B C 1
ATOM 5229 O O . VAL B 1 262 ? 8.82 10.008 -13.734 1 94.31 262 VAL B O 1
ATOM 5232 N N . ARG B 1 263 ? 9.391 10.117 -11.594 1 96.38 263 ARG B N 1
ATOM 5233 C CA . ARG B 1 263 ? 10.812 9.836 -11.805 1 96.38 263 ARG B CA 1
ATOM 5234 C C . ARG B 1 263 ? 11.195 8.484 -11.203 1 96.38 263 ARG B C 1
ATOM 5236 O O . ARG B 1 263 ? 10.828 8.18 -10.062 1 96.38 263 ARG B O 1
ATOM 5243 N N . LEU B 1 264 ? 11.914 7.719 -12 1 95.75 264 LEU B N 1
ATOM 5244 C CA . LEU B 1 264 ? 12.453 6.422 -11.602 1 95.75 264 LEU B CA 1
ATOM 5245 C C . LEU B 1 264 ? 13.945 6.332 -11.914 1 95.75 264 LEU B C 1
ATOM 5247 O O . LEU B 1 264 ? 14.422 6.941 -12.867 1 95.75 264 LEU B O 1
ATOM 5251 N N . PRO B 1 265 ? 14.68 5.59 -11.102 1 95.25 265 PRO B N 1
ATOM 5252 C CA . PRO B 1 265 ? 16.062 5.34 -11.516 1 95.25 265 PRO B CA 1
ATOM 5253 C C . PRO B 1 265 ? 16.156 4.547 -12.82 1 95.25 265 PRO B C 1
ATOM 5255 O O . PRO B 1 265 ? 15.281 3.742 -13.125 1 95.25 265 PRO B O 1
ATOM 5258 N N . SER B 1 266 ? 17.234 4.699 -13.5 1 90 266 SER B N 1
ATOM 5259 C CA . SER B 1 266 ? 17.438 4.098 -14.82 1 90 266 SER B CA 1
ATOM 5260 C C . SER B 1 266 ? 17.438 2.576 -14.734 1 90 266 SER B C 1
ATOM 5262 O O . SER B 1 266 ? 16.953 1.901 -15.648 1 90 266 SER B O 1
ATOM 5264 N N . TRP B 1 267 ? 17.953 2.061 -13.664 1 85.5 267 TRP B N 1
ATOM 5265 C CA . TRP B 1 267 ? 18.047 0.61 -13.555 1 85.5 267 TRP B CA 1
ATOM 5266 C C . TRP B 1 267 ? 16.672 -0.018 -13.391 1 85.5 267 TRP B C 1
ATOM 5268 O O . TRP B 1 267 ? 16.453 -1.16 -13.797 1 85.5 267 TRP B O 1
ATOM 5278 N N . VAL B 1 268 ? 15.766 0.678 -12.805 1 89.38 268 VAL B N 1
ATOM 5279 C CA . VAL B 1 268 ? 14.391 0.201 -12.68 1 89.38 268 VAL B CA 1
ATOM 5280 C C . VAL B 1 268 ? 13.695 0.287 -14.039 1 89.38 268 VAL B C 1
ATOM 5282 O O . VAL B 1 268 ? 13.062 -0.673 -14.477 1 89.38 268 VAL B O 1
ATOM 5285 N N . GLU B 1 269 ? 13.844 1.392 -14.695 1 87.69 269 GLU B N 1
ATOM 5286 C CA . GLU B 1 269 ? 13.25 1.581 -16.016 1 87.69 269 GLU B CA 1
ATOM 5287 C C . GLU B 1 269 ? 13.766 0.551 -17 1 87.69 269 GLU B C 1
ATOM 5289 O O . GLU B 1 269 ? 13 -0.01 -17.797 1 87.69 269 GLU B O 1
ATOM 5294 N N . GLY B 1 270 ? 15.047 0.446 -16.969 1 78.69 270 GLY B N 1
ATOM 5295 C CA . GLY B 1 270 ? 15.664 -0.52 -17.859 1 78.69 270 GLY B CA 1
ATOM 5296 C C . GLY B 1 270 ? 15.211 -1.944 -17.609 1 78.69 270 GLY B C 1
ATOM 5297 O O . GLY B 1 270 ? 14.969 -2.699 -18.547 1 78.69 270 GLY B O 1
ATOM 5298 N N . GLY B 1 271 ? 15.078 -2.332 -16.328 1 76.94 271 GLY B N 1
ATOM 5299 C CA . GLY B 1 271 ? 14.609 -3.662 -15.977 1 76.94 271 GLY B CA 1
ATOM 5300 C C . GLY B 1 271 ? 13.18 -3.924 -16.422 1 76.94 271 GLY B C 1
ATOM 5301 O O . GLY B 1 271 ? 12.844 -5.039 -16.828 1 76.94 271 GLY B O 1
ATOM 5302 N N . LEU B 1 272 ? 12.398 -2.959 -16.391 1 78.25 272 LEU B N 1
ATOM 5303 C CA . LEU B 1 272 ? 11 -3.076 -16.766 1 78.25 272 LEU B CA 1
ATOM 5304 C C . LEU B 1 272 ? 10.844 -3.137 -18.281 1 78.25 272 LEU B C 1
ATOM 5306 O O . LEU B 1 272 ? 9.852 -3.662 -18.797 1 78.25 272 LEU B O 1
ATOM 5310 N N . ALA B 1 273 ? 11.766 -2.611 -18.953 1 72.25 273 ALA B N 1
ATOM 5311 C CA . ALA B 1 273 ? 11.688 -2.518 -20.406 1 72.25 273 ALA B CA 1
ATOM 5312 C C . ALA B 1 273 ? 12.109 -3.828 -21.062 1 72.25 273 ALA B C 1
ATOM 5314 O O . ALA B 1 273 ? 11.82 -4.062 -22.25 1 72.25 273 ALA B O 1
ATOM 5315 N N . THR B 1 274 ? 12.68 -4.699 -20.312 1 72.69 274 THR B N 1
ATOM 5316 C CA . THR B 1 274 ? 13.242 -5.898 -20.922 1 72.69 274 THR B CA 1
ATOM 5317 C C . THR B 1 274 ? 12.406 -7.125 -20.578 1 72.69 274 THR B C 1
ATOM 5319 O O . THR B 1 274 ? 12.062 -7.344 -19.422 1 72.69 274 THR B O 1
ATOM 5322 N N . LYS B 1 275 ? 11.898 -7.809 -21.641 1 80.81 275 LYS B N 1
ATOM 5323 C CA . LYS B 1 275 ? 11.203 -9.086 -21.5 1 80.81 275 LYS B CA 1
ATOM 5324 C C . LYS B 1 275 ? 11.859 -10.164 -22.359 1 80.81 275 LYS B C 1
ATOM 5326 O O . LYS B 1 275 ? 12.234 -9.898 -23.5 1 80.81 275 LYS B O 1
ATOM 5331 N N . ARG B 1 276 ? 11.953 -11.281 -21.781 1 80.81 276 ARG B N 1
ATOM 5332 C CA . ARG B 1 276 ? 12.461 -12.414 -22.547 1 80.81 276 ARG B CA 1
ATOM 5333 C C . ARG B 1 276 ? 11.461 -12.852 -23.609 1 80.81 276 ARG B C 1
ATOM 5335 O O . ARG B 1 276 ? 10.25 -12.727 -23.406 1 80.81 276 ARG B O 1
ATOM 5342 N N . ASN B 1 277 ? 12.102 -13.297 -24.672 1 87.44 277 ASN B N 1
ATOM 5343 C CA . ASN B 1 277 ? 11.25 -13.969 -25.656 1 87.44 277 ASN B CA 1
ATOM 5344 C C . ASN B 1 277 ? 10.875 -15.375 -25.188 1 87.44 277 ASN B C 1
ATOM 5346 O O . ASN B 1 277 ? 11.742 -16.172 -24.812 1 87.44 277 ASN B O 1
ATOM 5350 N N . VAL B 1 278 ? 9.594 -15.656 -25.172 1 92.81 278 VAL B N 1
ATOM 5351 C CA . VAL B 1 278 ? 9.133 -16.969 -24.719 1 92.81 278 VAL B CA 1
ATOM 5352 C C . VAL B 1 278 ? 8.344 -17.656 -25.844 1 92.81 278 VAL B C 1
ATOM 5354 O O . VAL B 1 278 ? 7.367 -17.094 -26.344 1 92.81 278 VAL B O 1
ATOM 5357 N N . VAL B 1 279 ? 8.867 -18.812 -26.203 1 95.12 279 VAL B N 1
ATOM 5358 C CA . VAL B 1 279 ? 8.203 -19.625 -27.219 1 95.12 279 VAL B CA 1
ATOM 5359 C C . VAL B 1 279 ? 7.598 -20.875 -26.562 1 95.12 279 VAL B C 1
ATOM 5361 O O . VAL B 1 279 ? 8.273 -21.562 -25.797 1 95.12 279 VAL B O 1
ATOM 5364 N N . ILE B 1 280 ? 6.348 -21.125 -26.859 1 97.56 280 ILE B N 1
ATOM 5365 C CA . ILE B 1 280 ? 5.699 -22.344 -26.391 1 97.56 280 ILE B CA 1
ATOM 5366 C C . ILE B 1 280 ? 5.785 -23.438 -27.469 1 97.56 280 ILE B C 1
ATOM 5368 O O . ILE B 1 280 ? 5.145 -23.328 -28.516 1 97.56 280 ILE B O 1
ATOM 5372 N N . GLY B 1 281 ? 6.551 -24.453 -27.203 1 97.44 281 GLY B N 1
ATOM 5373 C CA . GLY B 1 281 ? 6.668 -25.547 -28.172 1 97.44 281 GLY B CA 1
ATOM 5374 C C . GLY B 1 281 ? 5.355 -26.266 -28.406 1 97.44 281 GLY B C 1
ATOM 5375 O O . GLY B 1 281 ? 4.523 -26.359 -27.5 1 97.44 281 GLY B O 1
ATOM 5376 N N . GLN B 1 282 ? 5.238 -26.859 -29.578 1 98 282 GLN B N 1
ATOM 5377 C CA . GLN B 1 282 ? 4.016 -27.562 -29.922 1 98 282 GLN B CA 1
ATOM 5378 C C . GLN B 1 282 ? 3.783 -28.75 -29 1 98 282 GLN B C 1
ATOM 5380 O O . GLN B 1 282 ? 2.646 -29.031 -28.609 1 98 282 GLN B O 1
ATOM 5385 N N . ASP B 1 283 ? 4.797 -29.453 -28.625 1 97.62 283 ASP B N 1
ATOM 5386 C CA . ASP B 1 283 ? 4.672 -30.594 -27.719 1 97.62 283 ASP B CA 1
ATOM 5387 C C . ASP B 1 283 ? 4.105 -30.156 -26.375 1 97.62 283 ASP B C 1
ATOM 5389 O O . ASP B 1 283 ? 3.258 -30.844 -25.797 1 97.62 283 ASP B O 1
ATOM 5393 N N . ALA B 1 284 ? 4.652 -29.047 -25.938 1 97.81 284 ALA B N 1
ATOM 5394 C CA . ALA B 1 284 ? 4.172 -28.516 -24.672 1 97.81 284 ALA B CA 1
ATOM 5395 C C . ALA B 1 284 ? 2.695 -28.141 -24.75 1 97.81 284 ALA B C 1
ATOM 5397 O O . ALA B 1 284 ? 1.921 -28.422 -23.828 1 97.81 284 ALA B O 1
ATOM 5398 N N . LEU B 1 285 ? 2.324 -27.5 -25.828 1 98.12 285 LEU B N 1
ATOM 5399 C CA . LEU B 1 285 ? 0.931 -27.141 -26.062 1 98.12 285 LEU B CA 1
ATOM 5400 C C . LEU B 1 285 ? 0.044 -28.375 -26.094 1 98.12 285 LEU B C 1
ATOM 5402 O O . LEU B 1 285 ? -1.043 -28.375 -25.516 1 98.12 285 LEU B O 1
ATOM 5406 N N . ASP B 1 286 ? 0.509 -29.391 -26.797 1 98.12 286 ASP B N 1
ATOM 5407 C CA . ASP B 1 286 ? -0.225 -30.656 -26.875 1 98.12 286 ASP B CA 1
ATOM 5408 C C . ASP B 1 286 ? -0.355 -31.297 -25.5 1 98.12 286 ASP B C 1
ATOM 5410 O O . ASP B 1 286 ? -1.413 -31.828 -25.156 1 98.12 286 ASP B O 1
ATOM 5414 N N . ASP B 1 287 ? 0.735 -31.266 -24.75 1 98.06 287 ASP B N 1
ATOM 5415 C CA . ASP B 1 287 ? 0.715 -31.797 -23.406 1 98.06 287 ASP B CA 1
ATOM 5416 C C . ASP B 1 287 ? -0.412 -31.172 -22.578 1 98.06 287 ASP B C 1
ATOM 5418 O O . ASP B 1 287 ? -1.213 -31.891 -21.969 1 98.06 287 ASP B O 1
ATOM 5422 N N . LEU B 1 288 ? -0.466 -29.844 -22.578 1 98.25 288 LEU B N 1
ATOM 5423 C CA . LEU B 1 288 ? -1.453 -29.125 -21.781 1 98.25 288 LEU B CA 1
ATOM 5424 C C . LEU B 1 288 ? -2.867 -29.406 -22.281 1 98.25 288 LEU B C 1
ATOM 5426 O O . LEU B 1 288 ? -3.785 -29.578 -21.469 1 98.25 288 LEU B O 1
ATOM 5430 N N . THR B 1 289 ? -3.016 -29.5 -23.578 1 98.31 289 THR B N 1
ATOM 5431 C CA . THR B 1 289 ? -4.316 -29.797 -24.172 1 98.31 289 THR B CA 1
ATOM 5432 C C . THR B 1 289 ? -4.809 -31.172 -23.734 1 98.31 289 THR B C 1
ATOM 5434 O O . THR B 1 289 ? -5.965 -31.328 -23.344 1 98.31 289 THR B O 1
ATOM 5437 N N . VAL B 1 290 ? -3.965 -32.125 -23.797 1 98.19 290 VAL B N 1
ATOM 5438 C CA . VAL B 1 290 ? -4.316 -33.5 -23.406 1 98.19 290 VAL B CA 1
ATOM 5439 C C . VAL B 1 290 ? -4.688 -33.531 -21.938 1 98.19 290 VAL B C 1
ATOM 5441 O O . VAL B 1 290 ? -5.656 -34.188 -21.547 1 98.19 290 VAL B O 1
ATOM 5444 N N . ILE B 1 291 ? -3.939 -32.875 -21.094 1 97.38 291 ILE B N 1
ATOM 5445 C CA . ILE B 1 291 ? -4.203 -32.781 -19.672 1 97.38 291 ILE B CA 1
ATOM 5446 C C . ILE B 1 291 ? -5.617 -32.281 -19.422 1 97.38 291 ILE B C 1
ATOM 5448 O O . ILE B 1 291 ? -6.383 -32.875 -18.656 1 97.38 291 ILE B O 1
ATOM 5452 N N . LEU B 1 292 ? -5.996 -31.219 -20.125 1 97.19 292 LEU B N 1
ATOM 5453 C CA . LEU B 1 292 ? -7.254 -30.531 -19.875 1 97.19 292 LEU B CA 1
ATOM 5454 C C . LEU B 1 292 ? -8.414 -31.25 -20.562 1 97.19 292 LEU B C 1
ATOM 5456 O O . LEU B 1 292 ? -9.57 -31.109 -20.156 1 97.19 292 LEU B O 1
ATOM 5460 N N . GLU B 1 293 ? -8.148 -32 -21.656 1 97.31 293 GLU B N 1
ATOM 5461 C CA . GLU B 1 293 ? -9.18 -32.844 -22.266 1 97.31 293 GLU B CA 1
ATOM 5462 C C . GLU B 1 293 ? -9.539 -34.031 -21.375 1 97.31 293 GLU B C 1
ATOM 5464 O O . GLU B 1 293 ? -10.695 -34.469 -21.344 1 97.31 293 GLU B O 1
ATOM 5469 N N . LYS B 1 294 ? -8.539 -34.531 -20.734 1 96.44 294 LYS B N 1
ATOM 5470 C CA . LYS B 1 294 ? -8.758 -35.656 -19.812 1 96.44 294 LYS B CA 1
ATOM 5471 C C . LYS B 1 294 ? -9.531 -35.219 -18.578 1 96.44 294 LYS B C 1
ATOM 5473 O O . LYS B 1 294 ? -10.414 -35.938 -18.109 1 96.44 294 LYS B O 1
ATOM 5478 N N . ASP B 1 295 ? -9.188 -34.094 -18.031 1 95.25 295 ASP B N 1
ATOM 5479 C CA . ASP B 1 295 ? -9.852 -33.5 -16.875 1 95.25 295 ASP B CA 1
ATOM 5480 C C . ASP B 1 295 ? -9.938 -31.984 -16.969 1 95.25 295 ASP B C 1
ATOM 5482 O O . ASP B 1 295 ? -8.953 -31.281 -16.719 1 95.25 295 ASP B O 1
ATOM 5486 N N . LYS B 1 296 ? -11.094 -31.5 -17.203 1 93.62 296 LYS B N 1
ATOM 5487 C CA . LYS B 1 296 ? -11.312 -30.062 -17.375 1 93.62 296 LYS B CA 1
ATOM 5488 C C . LYS B 1 296 ? -11.047 -29.312 -16.078 1 93.62 296 LYS B C 1
ATOM 5490 O O . LYS B 1 296 ? -10.891 -28.078 -16.094 1 93.62 296 LYS B O 1
ATOM 5495 N N . ASN B 1 297 ? -10.969 -30.016 -14.969 1 92.56 297 ASN B N 1
ATOM 5496 C CA . ASN B 1 297 ? -10.75 -29.391 -13.672 1 92.56 297 ASN B CA 1
ATOM 5497 C C . ASN B 1 297 ? -9.359 -29.688 -13.125 1 92.56 297 ASN B C 1
ATOM 5499 O O . ASN B 1 297 ? -9.125 -29.594 -11.922 1 92.56 297 ASN B O 1
ATOM 5503 N N . ALA B 1 298 ? -8.438 -30.047 -14.016 1 94.31 298 ALA B N 1
ATOM 5504 C CA . ALA B 1 298 ? -7.09 -30.438 -13.609 1 94.31 298 ALA B CA 1
ATOM 5505 C C . ALA B 1 298 ? -6.355 -29.25 -12.969 1 94.31 298 ALA B C 1
ATOM 5507 O O . ALA B 1 298 ? -5.516 -29.453 -12.094 1 94.31 298 ALA B O 1
ATOM 5508 N N . LEU B 1 299 ? -6.668 -28.062 -13.414 1 96 299 LEU B N 1
ATOM 5509 C CA . LEU B 1 299 ? -6.016 -26.859 -12.883 1 96 299 LEU B CA 1
ATOM 5510 C C . LEU B 1 299 ? -6.891 -26.188 -11.828 1 96 299 LEU B C 1
ATOM 5512 O O . LEU B 1 299 ? -8.117 -26.141 -11.969 1 96 299 LEU B O 1
ATOM 5516 N N . GLN B 1 300 ? -6.246 -25.688 -10.828 1 95.12 300 GLN B N 1
ATOM 5517 C CA . GLN B 1 300 ? -6.965 -25.109 -9.703 1 95.12 300 GLN B CA 1
ATOM 5518 C C . GLN B 1 300 ? -7.5 -23.719 -10.039 1 95.12 300 GLN B C 1
ATOM 5520 O O . GLN B 1 300 ? -8.578 -23.344 -9.578 1 95.12 300 GLN B O 1
ATOM 5525 N N . PHE B 1 301 ? -6.773 -22.969 -10.891 1 96.88 301 PHE B N 1
ATOM 5526 C CA . PHE B 1 301 ? -7.133 -21.562 -11.039 1 96.88 301 PHE B CA 1
ATOM 5527 C C . PHE B 1 301 ? -7.492 -21.25 -12.484 1 96.88 301 PHE B C 1
ATOM 5529 O O . PHE B 1 301 ? -7.539 -20.078 -12.875 1 96.88 301 PHE B O 1
ATOM 5536 N N . TYR B 1 302 ? -7.668 -22.219 -13.266 1 96.38 302 TYR B N 1
ATOM 5537 C CA . TYR B 1 302 ? -8.094 -22.047 -14.648 1 96.38 302 TYR B CA 1
ATOM 5538 C C . TYR B 1 302 ? -9.195 -23.047 -15 1 96.38 302 TYR B C 1
ATOM 5540 O O . TYR B 1 302 ? -9.305 -24.109 -14.383 1 96.38 302 TYR B O 1
ATOM 5548 N N . GLY B 1 303 ? -10 -22.688 -15.969 1 94.62 303 GLY B N 1
ATOM 5549 C CA . GLY B 1 303 ? -11.078 -23.562 -16.391 1 94.62 303 GLY B CA 1
ATOM 5550 C C . GLY B 1 303 ? -12.445 -22.906 -16.328 1 94.62 303 GLY B C 1
ATOM 5551 O O . GLY B 1 303 ? -12.539 -21.672 -16.312 1 94.62 303 GLY B O 1
ATOM 5552 N N . GLN B 1 304 ? -13.445 -23.641 -16.234 1 90.06 304 GLN B N 1
ATOM 5553 C CA . GLN B 1 304 ? -14.82 -23.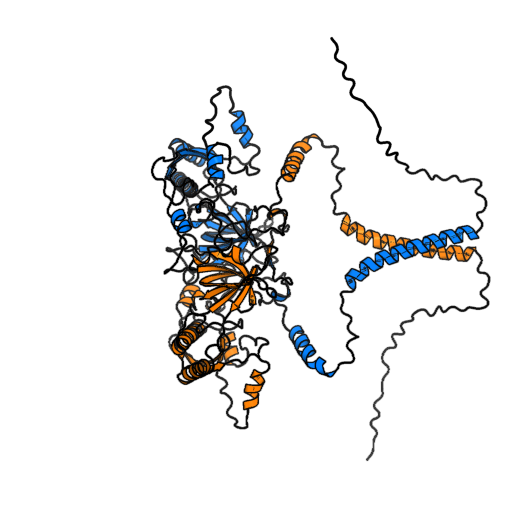188 -16.344 1 90.06 304 GLN B CA 1
ATOM 5554 C C . GLN B 1 304 ? -15.203 -22.297 -15.156 1 90.06 304 GLN B C 1
ATOM 5556 O O . GLN B 1 304 ? -15.938 -21.328 -15.305 1 90.06 304 GLN B O 1
ATOM 5561 N N . ARG B 1 305 ? -14.688 -22.625 -14.07 1 87.19 305 ARG B N 1
ATOM 5562 C CA . ARG B 1 305 ? -15 -21.875 -12.859 1 87.19 305 ARG B CA 1
ATOM 5563 C C . ARG B 1 305 ? -14.5 -20.438 -12.969 1 87.19 305 ARG B C 1
ATOM 5565 O O . ARG B 1 305 ? -14.953 -19.562 -12.234 1 87.19 305 ARG B O 1
ATOM 5572 N N . TYR B 1 306 ? -13.617 -20.234 -13.875 1 89.94 306 TYR B N 1
ATOM 5573 C CA . TYR B 1 306 ? -13.031 -18.906 -14.039 1 89.94 306 TYR B CA 1
ATOM 5574 C C . TYR B 1 306 ? -13.484 -18.266 -15.344 1 89.94 306 TYR B C 1
ATOM 5576 O O . TYR B 1 306 ? -12.875 -17.297 -15.82 1 89.94 306 TYR B O 1
ATOM 5584 N N . GLY B 1 307 ? -14.477 -18.797 -15.898 1 89.25 307 GLY B N 1
ATOM 5585 C CA . GLY B 1 307 ? -15.133 -18.172 -17.031 1 89.25 307 GLY B CA 1
ATOM 5586 C C . GLY B 1 307 ? -14.711 -18.734 -18.375 1 89.25 307 GLY B C 1
ATOM 5587 O O . GLY B 1 307 ? -15.234 -18.344 -19.406 1 89.25 307 GLY B O 1
ATOM 5588 N N . GLU B 1 308 ? -13.742 -19.656 -18.391 1 93.75 308 GLU B N 1
ATOM 5589 C CA . GLU B 1 308 ? -13.328 -20.281 -19.641 1 93.75 308 GLU B CA 1
ATOM 5590 C C . GLU B 1 308 ? -14.32 -21.359 -20.078 1 93.75 308 GLU B C 1
ATOM 5592 O O . GLU B 1 308 ? -14.508 -22.344 -19.375 1 93.75 308 GLU B O 1
ATOM 5597 N N . LYS B 1 309 ? -14.82 -21.203 -21.219 1 93.62 309 LYS B N 1
ATOM 5598 C CA . LYS B 1 309 ? -15.93 -22.047 -21.656 1 93.62 309 LYS B CA 1
ATOM 5599 C C . LYS B 1 309 ? -15.422 -23.328 -22.312 1 93.62 309 LYS B C 1
ATOM 5601 O O . LYS B 1 309 ? -16.094 -24.359 -22.281 1 93.62 309 LYS B O 1
ATOM 5606 N N . THR B 1 310 ? -14.289 -23.25 -22.938 1 96.31 310 THR B N 1
ATOM 5607 C CA . THR B 1 310 ? -13.758 -24.391 -23.672 1 96.31 310 THR B CA 1
ATOM 5608 C C . THR B 1 310 ? -12.352 -24.75 -23.188 1 96.31 310 THR B C 1
ATOM 5610 O O . THR B 1 310 ? -11.695 -23.922 -22.547 1 96.31 310 THR B O 1
ATOM 5613 N N . VAL B 1 311 ? -11.992 -25.953 -23.438 1 96.44 311 VAL B N 1
ATOM 5614 C CA . VAL B 1 311 ? -10.641 -26.406 -23.156 1 96.44 311 VAL B CA 1
ATOM 5615 C C . VAL B 1 311 ? -9.625 -25.5 -23.844 1 96.44 311 VAL B C 1
ATOM 5617 O O . VAL B 1 311 ? -8.602 -25.141 -23.266 1 96.44 311 VAL B O 1
ATOM 5620 N N . GLN B 1 312 ? -9.93 -25.109 -25.078 1 96.75 312 GLN B N 1
ATOM 5621 C CA . GLN B 1 312 ? -9.039 -24.266 -25.859 1 96.75 312 GLN B CA 1
ATOM 5622 C C . GLN B 1 312 ? -8.828 -22.906 -25.188 1 96.75 312 GLN B C 1
ATOM 5624 O O . GLN B 1 312 ? -7.711 -22.406 -25.125 1 96.75 312 GLN B O 1
ATOM 5629 N N . GLU B 1 313 ? -9.891 -22.391 -24.656 1 96.94 313 GLU B N 1
ATOM 5630 C CA . GLU B 1 313 ? -9.797 -21.125 -23.953 1 96.94 313 GLU B CA 1
ATOM 5631 C C . GLU B 1 313 ? -8.93 -21.25 -22.703 1 96.94 313 GLU B C 1
ATOM 5633 O O . GLU B 1 313 ? -8.117 -20.359 -22.422 1 96.94 313 GLU B O 1
ATOM 5638 N N . THR B 1 314 ? -9.188 -22.312 -21.984 1 97.5 314 THR B N 1
ATOM 5639 C CA . THR B 1 314 ? -8.398 -22.578 -20.781 1 97.5 314 THR B CA 1
ATOM 5640 C C . THR B 1 314 ? -6.918 -22.703 -21.125 1 97.5 314 THR B C 1
ATOM 5642 O O . THR B 1 314 ? -6.066 -22.141 -20.438 1 97.5 314 THR B O 1
ATOM 5645 N N . VAL B 1 315 ? -6.574 -23.438 -22.172 1 97.88 315 VAL B N 1
ATOM 5646 C CA . VAL B 1 315 ? -5.199 -23.609 -22.641 1 97.88 315 VAL B CA 1
ATOM 5647 C C . VAL B 1 315 ? -4.594 -22.25 -22.984 1 97.88 315 VAL B C 1
ATOM 5649 O O . VAL B 1 315 ? -3.479 -21.938 -22.562 1 97.88 315 VAL B O 1
ATOM 5652 N N . GLU B 1 316 ? -5.328 -21.438 -23.672 1 97.12 316 GLU B N 1
ATOM 5653 C CA . GLU B 1 316 ? -4.844 -20.141 -24.094 1 97.12 316 GLU B CA 1
ATOM 5654 C C . GLU B 1 316 ? -4.512 -19.25 -22.875 1 97.12 316 GLU B C 1
ATOM 5656 O O . GLU B 1 316 ? -3.457 -18.625 -22.844 1 97.12 316 GLU B O 1
ATOM 5661 N N . TYR B 1 317 ? -5.395 -19.234 -21.922 1 97 317 TYR B N 1
ATOM 5662 C CA . TYR B 1 317 ? -5.184 -18.406 -20.75 1 97 317 TYR B CA 1
ATOM 5663 C C . TYR B 1 317 ? -3.988 -18.906 -19.938 1 97 317 TYR B C 1
ATOM 5665 O O . TYR B 1 317 ? -3.156 -18.109 -19.5 1 97 317 TYR B O 1
ATOM 5673 N N . ALA B 1 318 ? -3.939 -20.203 -19.75 1 97.62 318 ALA B N 1
ATOM 5674 C CA . ALA B 1 318 ? -2.85 -20.797 -18.969 1 97.62 318 ALA B CA 1
ATOM 5675 C C . ALA B 1 318 ? -1.507 -20.578 -19.672 1 97.62 318 ALA B C 1
ATOM 5677 O O . ALA B 1 318 ? -0.51 -20.25 -19.016 1 97.62 318 ALA B O 1
ATOM 5678 N N . VAL B 1 319 ? -1.459 -20.734 -20.953 1 98 319 VAL B N 1
ATOM 5679 C CA . VAL B 1 319 ? -0.236 -20.578 -21.734 1 98 319 VAL B CA 1
ATOM 5680 C C . VAL B 1 319 ? 0.227 -19.125 -21.656 1 98 319 VAL B C 1
ATOM 5682 O O . VAL B 1 319 ? 1.426 -18.844 -21.562 1 98 319 VAL B O 1
ATOM 5685 N N . GLU B 1 320 ? -0.726 -18.25 -21.719 1 97.38 320 GLU B N 1
ATOM 5686 C CA . GLU B 1 320 ? -0.355 -16.844 -21.625 1 97.38 320 GLU B CA 1
ATOM 5687 C C . GLU B 1 320 ? 0.257 -16.531 -20.266 1 97.38 320 GLU B C 1
ATOM 5689 O O . GLU B 1 320 ? 1.208 -15.75 -20.172 1 97.38 320 GLU B O 1
ATOM 5694 N N . CYS B 1 321 ? -0.287 -17.078 -19.25 1 96.38 321 CYS B N 1
ATOM 5695 C CA . CYS B 1 321 ? 0.305 -16.922 -17.922 1 96.38 321 CYS B CA 1
ATOM 5696 C C . CYS B 1 321 ? 1.732 -17.453 -17.891 1 96.38 321 CYS B C 1
ATOM 5698 O O . CYS B 1 321 ? 2.641 -16.781 -17.391 1 96.38 321 CYS B O 1
ATOM 5700 N N . ILE B 1 322 ? 1.908 -18.672 -18.438 1 95.5 322 ILE B N 1
ATOM 5701 C CA . ILE B 1 322 ? 3.23 -19.281 -18.484 1 95.5 322 ILE B CA 1
ATOM 5702 C C . ILE B 1 322 ? 4.195 -18.375 -19.234 1 95.5 322 ILE B C 1
ATOM 5704 O O . ILE B 1 322 ? 5.312 -18.125 -18.781 1 95.5 322 ILE B O 1
ATOM 5708 N N . ARG B 1 323 ? 3.744 -17.859 -20.344 1 95.25 323 ARG B N 1
ATOM 5709 C CA . ARG B 1 323 ? 4.562 -16.953 -21.141 1 95.25 323 ARG B CA 1
ATOM 5710 C C . ARG B 1 323 ? 4.961 -15.719 -20.344 1 95.25 323 ARG B C 1
ATOM 5712 O O . ARG B 1 323 ? 6.129 -15.32 -20.344 1 95.25 323 ARG B O 1
ATOM 5719 N N . GLN B 1 324 ? 3.998 -15.148 -19.656 1 93.62 324 GLN B N 1
ATOM 5720 C CA . GLN B 1 324 ? 4.246 -13.938 -18.891 1 93.62 324 GLN B CA 1
ATOM 5721 C C . GLN B 1 324 ? 5.25 -14.195 -17.766 1 93.62 324 GLN B C 1
ATOM 5723 O O . GLN B 1 324 ? 6.176 -13.414 -17.562 1 93.62 324 GLN B O 1
ATOM 5728 N N . VAL B 1 325 ? 5.086 -15.234 -17.078 1 92.38 325 VAL B N 1
ATOM 5729 C CA . VAL B 1 325 ? 5.934 -15.562 -15.945 1 92.38 325 VAL B CA 1
ATOM 5730 C C . VAL B 1 325 ? 7.367 -15.805 -16.422 1 92.38 325 VAL B C 1
ATOM 5732 O O . VAL B 1 325 ? 8.32 -15.297 -15.82 1 92.38 325 VAL B O 1
ATOM 5735 N N . LEU B 1 326 ? 7.496 -16.531 -17.469 1 88.88 326 LEU B N 1
ATOM 5736 C CA . LEU B 1 326 ? 8.82 -16.891 -17.953 1 88.88 326 LEU B CA 1
ATOM 5737 C C . LEU B 1 326 ? 9.484 -15.695 -18.641 1 88.88 326 LEU B C 1
ATOM 5739 O O . LEU B 1 326 ? 10.711 -15.656 -18.766 1 88.88 326 LEU B O 1
ATOM 5743 N N . ALA B 1 327 ? 8.688 -14.727 -19.047 1 88.81 327 ALA B N 1
ATOM 5744 C CA . ALA B 1 327 ? 9.227 -13.555 -19.734 1 88.81 327 ALA B CA 1
ATOM 5745 C C . ALA B 1 327 ? 9.898 -12.602 -18.75 1 88.81 327 ALA B C 1
ATOM 5747 O O . ALA B 1 327 ? 10.844 -11.891 -19.109 1 88.81 327 ALA B O 1
ATOM 5748 N N . ILE B 1 328 ? 9.305 -12.469 -17.531 1 81.06 328 ILE B N 1
ATOM 5749 C CA . ILE B 1 328 ? 9.797 -11.469 -16.594 1 81.06 328 ILE B CA 1
ATOM 5750 C C . ILE B 1 328 ? 10.82 -12.094 -15.656 1 81.06 328 ILE B C 1
ATOM 5752 O O . ILE B 1 328 ? 11.609 -11.391 -15.023 1 81.06 328 ILE B O 1
ATOM 5756 N N . ASP B 1 329 ? 10.672 -13.367 -15.352 1 60.56 329 ASP B N 1
ATOM 5757 C CA . ASP B 1 329 ? 11.477 -14.039 -14.328 1 60.56 329 ASP B CA 1
ATOM 5758 C C . ASP B 1 329 ? 12.938 -14.117 -14.75 1 60.56 329 ASP B C 1
ATOM 5760 O O . ASP B 1 329 ? 13.273 -14.805 -15.719 1 60.56 329 ASP B O 1
ATOM 5764 N N . VAL B 1 330 ? 13.641 -12.922 -14.172 1 54.41 330 VAL B N 1
ATOM 5765 C CA . VAL B 1 330 ? 15.07 -12.969 -14.469 1 54.41 330 VAL B CA 1
ATOM 5766 C C . VAL B 1 330 ? 15.828 -13.523 -13.273 1 54.41 330 VAL B C 1
ATOM 5768 O O . VAL B 1 330 ? 15.766 -12.969 -12.172 1 54.41 330 VAL B O 1
ATOM 5771 N N . ARG B 1 331 ? 15.836 -14.805 -13.094 1 50.31 331 ARG B N 1
ATOM 5772 C CA . ARG B 1 331 ? 16.719 -15.391 -12.086 1 50.31 331 ARG B CA 1
ATOM 5773 C C . ARG B 1 331 ? 18.062 -14.672 -12.062 1 50.31 331 ARG B C 1
ATOM 5775 O O . ARG B 1 331 ? 18.469 -14.055 -13.055 1 50.31 331 ARG B O 1
ATOM 5782 N N . SER B 1 332 ? 18.469 -14.344 -10.812 1 50.44 332 SER B N 1
ATOM 5783 C CA . SER B 1 332 ? 19.844 -13.859 -10.742 1 50.44 332 SER B CA 1
ATOM 5784 C C . SER B 1 332 ? 20.781 -14.742 -11.562 1 50.44 332 SER B C 1
ATOM 5786 O O . SER B 1 332 ? 20.438 -15.867 -11.922 1 50.44 332 SER B O 1
ATOM 5788 N N . ASN B 1 333 ? 21.875 -14.008 -11.953 1 49.5 333 ASN B N 1
ATOM 5789 C CA . ASN B 1 333 ? 22.938 -14.797 -12.57 1 49.5 333 ASN B CA 1
ATOM 5790 C C . ASN B 1 333 ? 23.234 -16.047 -11.766 1 49.5 333 ASN B C 1
ATOM 5792 O O . ASN B 1 333 ? 23.469 -17.125 -12.336 1 49.5 333 ASN B O 1
ATOM 5796 N N . PHE B 1 334 ? 23.109 -15.805 -10.484 1 52.28 334 PHE B N 1
ATOM 5797 C CA . PHE B 1 334 ? 23.438 -16.906 -9.586 1 52.28 334 PHE B CA 1
ATOM 5798 C C . PHE B 1 334 ? 22.391 -18 -9.648 1 52.28 334 PHE B C 1
ATOM 5800 O O . PHE B 1 334 ? 22.719 -19.172 -9.789 1 52.28 334 PHE B O 1
ATOM 5807 N N . GLN B 1 335 ? 21.109 -17.484 -9.547 1 54.94 335 GLN B N 1
ATOM 5808 C CA . GLN B 1 335 ? 20.031 -18.453 -9.609 1 54.94 335 GLN B CA 1
ATOM 5809 C C . GLN B 1 335 ? 19.969 -19.109 -10.984 1 54.94 335 GLN B C 1
ATOM 5811 O O . GLN B 1 335 ? 19.688 -20.312 -11.086 1 54.94 335 GLN B O 1
ATOM 5816 N N . THR B 1 336 ? 20.312 -18.219 -11.852 1 52.81 336 THR B N 1
ATOM 5817 C CA . THR B 1 336 ? 20.359 -18.734 -13.219 1 52.81 336 THR B CA 1
ATOM 5818 C C . THR B 1 336 ? 21.484 -19.75 -13.367 1 52.81 336 THR B C 1
ATOM 5820 O O . THR B 1 336 ? 21.312 -20.797 -13.992 1 52.81 336 THR B O 1
ATOM 5823 N N . LYS B 1 337 ? 22.641 -19.328 -12.883 1 53.56 337 LYS B N 1
ATOM 5824 C CA . LYS B 1 337 ? 23.781 -20.25 -12.93 1 53.56 337 LYS B CA 1
ATOM 5825 C C . LYS B 1 337 ? 23.484 -21.547 -12.18 1 53.56 337 LYS B C 1
ATOM 5827 O O . LYS B 1 337 ? 23.797 -22.625 -12.664 1 53.56 337 LYS B O 1
ATOM 5832 N N . LYS B 1 338 ? 22.875 -21.281 -11.023 1 51.81 338 LYS B N 1
ATOM 5833 C CA . LYS B 1 338 ? 22.531 -22.453 -10.234 1 51.81 338 LYS B CA 1
ATOM 5834 C C . LYS B 1 338 ? 21.469 -23.297 -10.938 1 51.81 338 LYS B C 1
ATOM 5836 O O . LYS B 1 338 ? 21.531 -24.531 -10.906 1 51.81 338 LYS B O 1
ATOM 5841 N N . ALA B 1 339 ? 20.562 -22.531 -11.461 1 48.41 339 ALA B N 1
ATOM 5842 C CA . ALA B 1 339 ? 19.547 -23.234 -12.234 1 48.41 339 ALA B CA 1
ATOM 5843 C C . ALA B 1 339 ? 20.156 -23.953 -13.43 1 48.41 339 ALA B C 1
ATOM 5845 O O . ALA B 1 339 ? 19.766 -25.078 -13.75 1 48.41 339 ALA B O 1
ATOM 5846 N N . ARG B 1 340 ? 21.188 -23.25 -13.914 1 47.44 340 ARG B N 1
ATOM 5847 C CA . ARG B 1 340 ? 21.875 -23.828 -15.062 1 47.44 340 ARG B CA 1
ATOM 5848 C C . ARG B 1 340 ? 22.672 -25.062 -14.664 1 47.44 340 ARG B C 1
ATOM 5850 O O . ARG B 1 340 ? 22.922 -25.953 -15.484 1 47.44 340 ARG B O 1
ATOM 5857 N N . GLU B 1 341 ? 23.328 -24.938 -13.57 1 44.69 341 GLU B N 1
ATOM 5858 C CA . GLU B 1 341 ? 24.094 -26.078 -13.109 1 44.69 341 GLU B CA 1
ATOM 5859 C C . GLU B 1 341 ? 23.188 -27.172 -12.57 1 44.69 341 GLU B C 1
ATOM 5861 O O . GLU B 1 341 ? 23.672 -28.188 -12.07 1 44.69 341 GLU B O 1
ATOM 5866 N N . GLY B 1 342 ? 22.016 -27.109 -12.906 1 39.75 342 GLY B N 1
ATOM 5867 C CA . GLY B 1 342 ? 21.078 -28.141 -12.461 1 39.75 342 GLY B CA 1
ATOM 5868 C C . GLY B 1 342 ? 20.859 -28.141 -10.961 1 39.75 342 GLY B C 1
ATOM 5869 O O . GLY B 1 342 ? 20.266 -29.062 -10.422 1 39.75 342 GLY B O 1
ATOM 5870 N N . LYS B 1 343 ? 21.625 -27.344 -10.227 1 37.66 343 LYS B N 1
ATOM 5871 C CA . LYS B 1 343 ? 21.594 -27.484 -8.773 1 37.66 343 LYS B CA 1
ATOM 5872 C C . LYS B 1 343 ? 20.359 -26.828 -8.172 1 37.66 343 LYS B C 1
ATOM 5874 O O . LYS B 1 343 ? 19.781 -27.344 -7.211 1 37.66 343 LYS B O 1
ATOM 5879 N N . PHE B 1 344 ? 20.359 -25.469 -8 1 37.34 344 PHE B N 1
ATOM 5880 C CA . PHE B 1 344 ? 19.406 -24.797 -7.125 1 37.34 344 PHE B CA 1
ATOM 5881 C C . PHE B 1 344 ? 18.094 -24.547 -7.852 1 37.34 344 PHE B C 1
ATOM 5883 O O . PHE B 1 344 ? 18.031 -23.719 -8.773 1 37.34 344 PHE B O 1
ATOM 5890 N N . GLN B 1 345 ? 17.484 -25.453 -8.234 1 33.09 345 GLN B N 1
ATOM 5891 C CA . GLN B 1 345 ? 16.125 -25 -8.492 1 33.09 345 GLN B CA 1
ATOM 5892 C C . GLN B 1 345 ? 15.664 -23.984 -7.449 1 33.09 345 GLN B C 1
ATOM 5894 O O . GLN B 1 345 ? 16.219 -23.922 -6.355 1 33.09 345 GLN B O 1
ATOM 5899 N N . ALA B 1 346 ? 15.031 -22.719 -7.535 1 32.56 346 ALA B N 1
ATOM 5900 C CA . ALA B 1 346 ? 14.031 -22.344 -6.535 1 32.56 346 ALA B CA 1
ATOM 5901 C C . ALA B 1 346 ? 13.57 -23.578 -5.75 1 32.56 346 ALA B C 1
ATOM 5903 O O . ALA B 1 346 ? 13.219 -24.609 -6.34 1 32.56 346 ALA B O 1
ATOM 5904 N N . GLU B 1 347 ? 14.031 -23.797 -4.516 1 32.84 347 GLU B N 1
ATOM 5905 C CA . GLU B 1 347 ? 13.836 -24.828 -3.504 1 32.84 347 GLU B CA 1
ATOM 5906 C C . GLU B 1 347 ? 12.461 -25.484 -3.648 1 32.84 347 GLU B C 1
ATOM 5908 O O . GLU B 1 347 ? 11.484 -24.812 -4 1 32.84 347 GLU B O 1
ATOM 5913 N N . ARG B 1 348 ? 12.32 -26.844 -3.668 1 30.5 348 ARG B N 1
ATOM 5914 C CA . ARG B 1 348 ? 11.406 -27.969 -3.561 1 30.5 348 ARG B CA 1
ATOM 5915 C C . ARG B 1 348 ? 10.312 -27.703 -2.533 1 30.5 348 ARG B C 1
ATOM 5917 O O . ARG B 1 348 ? 10.602 -27.438 -1.364 1 30.5 348 ARG B O 1
ATOM 5924 N N . ALA B 1 349 ? 9.289 -26.953 -2.691 1 28.69 349 ALA B N 1
ATOM 5925 C CA . ALA B 1 349 ? 8.062 -27.375 -2.02 1 28.69 349 ALA B CA 1
ATOM 5926 C C . ALA B 1 349 ? 8.219 -28.781 -1.454 1 28.69 349 ALA B C 1
ATOM 5928 O O . ALA B 1 349 ? 8.781 -29.672 -2.109 1 28.69 349 ALA B O 1
ATOM 5929 N N . LYS B 1 350 ? 8.398 -29 -0.193 1 31.53 350 LYS B N 1
ATOM 5930 C CA . LYS B 1 350 ? 7.977 -30.297 0.333 1 31.53 350 LYS B CA 1
ATOM 5931 C C . LYS B 1 350 ? 6.988 -30.984 -0.608 1 31.53 350 LYS B C 1
ATOM 5933 O O . LYS B 1 350 ? 6.262 -31.891 -0.201 1 31.53 350 LYS B O 1
ATOM 5938 N N . ARG B 1 351 ? 6.656 -30.391 -1.595 1 31.2 351 ARG B N 1
ATOM 5939 C CA . ARG B 1 351 ? 5.609 -31.203 -2.191 1 31.2 351 ARG B CA 1
ATOM 5940 C C . ARG B 1 351 ? 6.066 -32.656 -2.326 1 31.2 351 ARG B C 1
ATOM 5942 O O . ARG B 1 351 ? 5.453 -33.562 -1.753 1 31.2 351 ARG B O 1
ATOM 5949 N N . LEU B 1 352 ? 6.082 -33.219 -3.826 1 30.67 352 LEU B N 1
ATOM 5950 C CA . LEU B 1 352 ? 5.734 -34.531 -4.375 1 30.67 352 LEU B CA 1
ATOM 5951 C C . LEU B 1 352 ? 6.852 -35.531 -4.125 1 30.67 352 LEU B C 1
ATOM 5953 O O . LEU B 1 352 ? 7.918 -35.438 -4.734 1 30.67 352 LEU B O 1
ATOM 5957 N N . GLN B 1 353 ? 7.379 -35.719 -3.045 1 31.2 353 GLN B N 1
ATOM 5958 C CA . GLN B 1 353 ? 8.062 -36.969 -2.73 1 31.2 353 GLN B CA 1
ATOM 5959 C C . GLN B 1 353 ? 7.848 -38 -3.834 1 31.2 353 GLN B C 1
ATOM 5961 O O . GLN B 1 353 ? 8.727 -38.844 -4.102 1 31.2 353 GLN B O 1
ATOM 5966 N N . GLY B 1 354 ? 6.535 -38.062 -4.379 1 31.83 354 GLY B N 1
ATOM 5967 C CA . GLY B 1 354 ? 6.227 -39.062 -5.379 1 31.83 354 GLY B CA 1
ATOM 5968 C C . GLY B 1 354 ? 6.805 -38.75 -6.746 1 31.83 354 GLY B C 1
ATOM 5969 O O . GLY B 1 354 ? 6.797 -39.594 -7.641 1 31.83 354 GLY B O 1
ATOM 5970 N N . ALA B 1 355 ? 7.016 -37.469 -7.07 1 32.09 355 ALA B N 1
ATOM 5971 C CA . ALA B 1 355 ? 7.414 -37.219 -8.453 1 32.09 355 ALA B CA 1
ATOM 5972 C C . ALA B 1 355 ? 8.914 -37.469 -8.641 1 32.09 355 ALA B C 1
ATOM 5974 O O . ALA B 1 355 ? 9.383 -37.625 -9.766 1 32.09 355 ALA B O 1
ATOM 5975 N N . ALA B 1 356 ? 9.758 -37.281 -7.762 1 33.91 356 ALA B N 1
ATOM 5976 C CA . ALA B 1 356 ? 11.125 -37.75 -7.953 1 33.91 356 ALA B CA 1
ATOM 5977 C C . ALA B 1 356 ? 11.156 -39.25 -8.242 1 33.91 356 ALA B C 1
ATOM 5979 O O . ALA B 1 356 ? 12.023 -39.75 -8.977 1 33.91 356 ALA B O 1
ATOM 5980 N N . ALA B 1 357 ? 10.219 -39.969 -7.582 1 33.59 357 ALA B N 1
ATOM 5981 C CA . ALA B 1 357 ? 10.203 -41.375 -7.91 1 33.59 357 ALA B CA 1
ATOM 5982 C C . ALA B 1 357 ? 9.797 -41.625 -9.367 1 33.59 357 ALA B C 1
ATOM 5984 O O . ALA B 1 357 ? 10.266 -42.562 -10.008 1 33.59 357 ALA B O 1
ATOM 5985 N N . ALA B 1 358 ? 8.938 -40.719 -9.906 1 32.94 358 ALA B N 1
ATOM 5986 C CA . ALA B 1 358 ? 8.57 -41 -11.289 1 32.94 358 ALA B CA 1
ATOM 5987 C C . ALA B 1 358 ? 9.68 -40.562 -12.25 1 32.94 358 ALA B C 1
ATOM 5989 O O . ALA B 1 358 ? 9.93 -41.25 -13.25 1 32.94 358 ALA B O 1
ATOM 5990 N N . ALA B 1 359 ? 10.359 -39.469 -11.938 1 33.94 359 ALA B N 1
ATOM 5991 C CA . ALA B 1 359 ? 11.477 -39.188 -12.836 1 33.94 359 ALA B CA 1
ATOM 5992 C C . ALA B 1 359 ? 12.586 -40.219 -12.656 1 33.94 359 ALA B C 1
ATOM 5994 O O . ALA B 1 359 ? 13.25 -40.594 -13.625 1 33.94 359 ALA B O 1
ATOM 5995 N N . ALA B 1 360 ? 12.781 -40.625 -11.422 1 33.56 360 ALA B N 1
ATOM 5996 C CA . ALA B 1 360 ? 13.789 -41.688 -11.242 1 33.56 360 ALA B CA 1
ATOM 5997 C C . ALA B 1 360 ? 13.312 -43 -11.805 1 33.56 360 ALA B C 1
ATOM 5999 O O . ALA B 1 360 ? 14.125 -43.844 -12.211 1 33.56 360 ALA B O 1
ATOM 6000 N N . ALA B 1 361 ? 11.984 -43.281 -11.641 1 32.25 361 ALA B N 1
ATOM 6001 C CA . ALA B 1 361 ? 11.57 -44.625 -12.062 1 32.25 361 ALA B CA 1
ATOM 6002 C C . ALA B 1 361 ? 11.672 -44.781 -13.578 1 32.25 361 ALA B C 1
ATOM 6004 O O . ALA B 1 361 ? 11.672 -45.875 -14.094 1 32.25 361 ALA B O 1
ATOM 6005 N N . ASP B 1 362 ? 11.336 -43.656 -14.266 1 30.23 362 ASP B N 1
ATOM 6006 C CA . ASP B 1 362 ? 11.492 -43.938 -15.688 1 30.23 362 ASP B CA 1
ATOM 6007 C C . ASP B 1 362 ? 12.961 -44 -16.078 1 30.23 362 ASP B C 1
ATOM 6009 O O . ASP B 1 362 ? 13.305 -43.938 -17.266 1 30.23 362 ASP B O 1
ATOM 6013 N N . GLY B 1 363 ? 13.797 -43.906 -15.047 1 30.61 363 GLY B N 1
ATOM 6014 C CA . GLY B 1 363 ? 15.133 -44.281 -15.445 1 30.61 363 GLY B CA 1
ATOM 6015 C C . GLY B 1 363 ? 15.203 -45.719 -15.992 1 30.61 363 GLY B C 1
ATOM 6016 O O . GLY B 1 363 ? 15.57 -46.625 -15.266 1 30.61 363 GLY B O 1
ATOM 6017 N N . GLY B 1 364 ? 14.18 -46.156 -16.656 1 28.78 364 GLY B N 1
ATOM 6018 C CA . GLY B 1 364 ? 14.711 -47.312 -17.359 1 28.78 364 GLY B CA 1
ATOM 6019 C C . GLY B 1 364 ? 16.125 -47.125 -17.859 1 28.78 364 GLY B C 1
ATOM 6020 O O . GLY B 1 364 ? 16.656 -46 -17.828 1 28.78 364 GLY B O 1
ATOM 6021 N N . ARG B 1 365 ? 16.797 -48.25 -18.453 1 32.88 365 ARG B N 1
ATOM 6022 C CA . ARG B 1 365 ? 18.156 -48.531 -18.906 1 32.88 365 ARG B CA 1
ATOM 6023 C C . ARG B 1 365 ? 18.656 -47.406 -19.797 1 32.88 365 ARG B C 1
ATOM 6025 O O . ARG B 1 365 ? 19.844 -47.344 -20.109 1 32.88 365 ARG B O 1
ATOM 6032 N N . GLY B 1 366 ? 17.734 -47.031 -20.75 1 30.5 366 GLY B N 1
ATOM 6033 C CA . GLY B 1 366 ? 18.516 -46.281 -21.719 1 30.5 366 GLY B CA 1
ATOM 6034 C C . GLY B 1 366 ? 19.094 -45 -21.156 1 30.5 366 GLY B C 1
ATOM 6035 O O . GLY B 1 366 ? 18.516 -44.406 -20.234 1 30.5 366 GLY B O 1
ATOM 6036 N N . THR B 1 367 ? 20.453 -44.875 -21.062 1 31.81 367 THR B N 1
ATOM 6037 C CA . THR B 1 367 ? 21.453 -43.844 -20.781 1 31.81 367 THR B CA 1
ATOM 6038 C C . THR B 1 367 ? 20.969 -42.469 -21.234 1 31.81 367 THR B C 1
ATOM 6040 O O . THR B 1 367 ? 21.766 -41.531 -21.344 1 31.81 367 THR B O 1
ATOM 6043 N N . ASN B 1 368 ? 19.797 -42.438 -21.875 1 29.38 368 ASN B N 1
ATOM 6044 C CA . ASN B 1 368 ? 19.719 -41.031 -22.328 1 29.38 368 ASN B CA 1
ATOM 6045 C C . ASN B 1 368 ? 19.594 -40.062 -21.156 1 29.38 368 ASN B C 1
ATOM 6047 O O . ASN B 1 368 ? 18.641 -40.125 -20.375 1 29.38 368 ASN B O 1
ATOM 6051 N N . ALA B 1 369 ? 20.688 -39.562 -20.5 1 31.67 369 ALA B N 1
ATOM 6052 C CA . ALA B 1 369 ? 20.906 -38.375 -19.688 1 31.67 369 ALA B CA 1
ATOM 6053 C C . ALA B 1 369 ? 19.828 -37.344 -19.938 1 31.67 369 ALA B C 1
ATOM 6055 O O . ALA B 1 369 ? 19.609 -36.906 -21.062 1 31.67 369 ALA B O 1
ATOM 6056 N N . VAL B 1 370 ? 18.688 -37.5 -19.453 1 36.47 370 VAL B N 1
ATOM 6057 C CA . VAL B 1 370 ? 17.922 -36.25 -19.453 1 36.47 370 VAL B CA 1
ATOM 6058 C C . VAL B 1 370 ? 18.875 -35.062 -19.531 1 36.47 370 VAL B C 1
ATOM 6060 O O . VAL B 1 370 ? 19.797 -34.938 -18.719 1 36.47 370 VAL B O 1
ATOM 6063 N N . ALA B 1 371 ? 19.125 -34.406 -20.672 1 41.09 371 ALA B N 1
ATOM 6064 C CA . ALA B 1 371 ? 19.984 -33.281 -21.062 1 41.09 371 ALA B CA 1
ATOM 6065 C C . ALA B 1 371 ? 20 -32.219 -19.969 1 41.09 371 ALA B C 1
ATOM 6067 O O . ALA B 1 371 ? 18.938 -31.828 -19.469 1 41.09 371 ALA B O 1
ATOM 6068 N N . SER B 1 372 ? 21.094 -32.031 -19.094 1 48.44 372 SER B N 1
ATOM 6069 C CA . SER B 1 372 ? 21.656 -31.125 -18.109 1 48.44 372 SER B CA 1
ATOM 6070 C C . SER B 1 372 ? 21.172 -29.703 -18.328 1 48.44 372 SER B C 1
ATOM 6072 O O . SER B 1 372 ? 21.328 -28.844 -17.469 1 48.44 372 SER B O 1
ATOM 6074 N N . ASP B 1 373 ? 20.266 -29.469 -19.391 1 62.81 373 ASP B N 1
ATOM 6075 C CA . ASP B 1 373 ? 20.109 -28.062 -19.734 1 62.81 373 ASP B CA 1
ATOM 6076 C C . ASP B 1 373 ? 18.641 -27.641 -19.656 1 62.81 373 ASP B C 1
ATOM 6078 O O . ASP B 1 373 ? 18.234 -26.641 -20.266 1 62.81 373 ASP B O 1
ATOM 6082 N N . VAL B 1 374 ? 17.719 -28.625 -18.969 1 73.62 374 VAL B N 1
ATOM 6083 C CA . VAL B 1 374 ? 16.312 -28.234 -18.984 1 73.62 374 VAL B CA 1
ATOM 6084 C C . VAL B 1 374 ? 15.953 -27.609 -17.641 1 73.62 374 VAL B C 1
ATOM 6086 O O . VAL B 1 374 ? 16.25 -28.156 -16.578 1 73.62 374 VAL B O 1
ATOM 6089 N N . CYS B 1 375 ? 15.336 -26.484 -17.656 1 77.44 375 CYS B N 1
ATOM 6090 C CA . CYS B 1 375 ? 14.836 -25.781 -16.469 1 77.44 375 CYS B CA 1
ATOM 6091 C C . CYS B 1 375 ? 13.383 -26.141 -16.203 1 77.44 375 CYS B C 1
ATOM 6093 O O . CYS B 1 375 ? 12.68 -26.609 -17.094 1 77.44 375 CYS B O 1
ATOM 6095 N N . THR B 1 376 ? 12.961 -26.031 -14.969 1 81.38 376 THR B N 1
ATOM 6096 C CA . THR B 1 376 ? 11.578 -26.328 -14.609 1 81.38 376 THR B CA 1
ATOM 6097 C C . THR B 1 376 ? 10.961 -25.156 -13.836 1 81.38 376 THR B C 1
ATOM 6099 O O . THR B 1 376 ? 11.68 -24.391 -13.188 1 81.38 376 THR B O 1
ATOM 6102 N N . GLN B 1 377 ? 9.703 -24.969 -13.977 1 85.12 377 GLN B N 1
ATOM 6103 C CA . GLN B 1 377 ? 8.883 -24.016 -13.234 1 85.12 377 GLN B CA 1
ATOM 6104 C C . GLN B 1 377 ? 7.523 -24.609 -12.883 1 85.12 377 GLN B C 1
ATOM 6106 O O . GLN B 1 377 ? 6.863 -25.203 -13.742 1 85.12 377 GLN B O 1
ATOM 6111 N N . GLN B 1 378 ? 7.227 -24.469 -11.625 1 87.94 378 GLN B N 1
ATOM 6112 C CA . GLN B 1 378 ? 5.906 -24.922 -11.211 1 87.94 378 GLN B CA 1
ATOM 6113 C C . GLN B 1 378 ? 4.898 -23.781 -11.203 1 87.94 378 GLN B C 1
ATOM 6115 O O . GLN B 1 378 ? 5.176 -22.703 -10.672 1 87.94 378 GLN B O 1
ATOM 6120 N N . LEU B 1 379 ? 3.824 -23.953 -11.812 1 93.19 379 LEU B N 1
ATOM 6121 C CA . LEU B 1 379 ? 2.682 -23.031 -11.805 1 93.19 379 LEU B CA 1
ATOM 6122 C C . LEU B 1 379 ? 1.376 -23.812 -11.641 1 93.19 379 LEU B C 1
ATOM 6124 O O . LEU B 1 379 ? 1.104 -24.75 -12.391 1 93.19 379 LEU B O 1
ATOM 6128 N N . ASP B 1 380 ? 0.578 -23.328 -10.664 1 94.62 380 ASP B N 1
ATOM 6129 C CA . ASP B 1 380 ? -0.612 -24.125 -10.367 1 94.62 380 ASP B CA 1
ATOM 6130 C C . ASP B 1 380 ? -0.25 -25.594 -10.117 1 94.62 380 ASP B C 1
ATOM 6132 O O . ASP B 1 380 ? 0.626 -25.891 -9.305 1 94.62 380 ASP B O 1
ATOM 6136 N N . ASN B 1 381 ? -0.896 -26.562 -10.703 1 92.44 381 ASN B N 1
ATOM 6137 C CA . ASN B 1 381 ? -0.566 -27.984 -10.578 1 92.44 381 ASN B CA 1
ATOM 6138 C C . ASN B 1 381 ? 0.23 -28.484 -11.781 1 92.44 381 ASN B C 1
ATOM 6140 O O . ASN B 1 381 ? 0.154 -29.656 -12.141 1 92.44 381 ASN B O 1
ATOM 6144 N N . LEU B 1 382 ? 0.971 -27.578 -12.438 1 93.31 382 LEU B N 1
ATOM 6145 C CA . LEU B 1 382 ? 1.727 -27.938 -13.633 1 93.31 382 LEU B CA 1
ATOM 6146 C C . LEU B 1 382 ? 3.227 -27.844 -13.375 1 93.31 382 LEU B C 1
ATOM 6148 O O . LEU B 1 382 ? 3.688 -26.953 -12.664 1 93.31 382 LEU B O 1
ATOM 6152 N N . LEU B 1 383 ? 3.93 -28.734 -13.93 1 90.25 383 LEU B N 1
ATOM 6153 C CA . LEU B 1 383 ? 5.383 -28.641 -14.055 1 90.25 383 LEU B CA 1
ATOM 6154 C C . LEU B 1 383 ? 5.777 -28.25 -15.477 1 90.25 383 LEU B C 1
ATOM 6156 O O . LEU B 1 383 ? 5.602 -29.031 -16.406 1 90.25 383 LEU B O 1
ATOM 6160 N N . ILE B 1 384 ? 6.293 -27.078 -15.656 1 91.06 384 ILE B N 1
ATOM 6161 C CA . ILE B 1 384 ? 6.695 -26.547 -16.953 1 91.06 384 ILE B CA 1
ATOM 6162 C C . ILE B 1 384 ? 8.188 -26.781 -17.156 1 91.06 384 ILE B C 1
ATOM 6164 O O . ILE B 1 384 ? 9.016 -26.375 -16.344 1 91.06 384 ILE B O 1
ATOM 6168 N N . GLN B 1 385 ? 8.492 -27.453 -18.203 1 87.69 385 GLN B N 1
ATOM 6169 C CA . GLN B 1 385 ? 9.891 -27.672 -18.578 1 87.69 385 GLN B CA 1
ATOM 6170 C C . GLN B 1 385 ? 10.297 -26.781 -19.75 1 87.69 385 GLN B C 1
ATOM 6172 O O . GLN B 1 385 ? 9.57 -26.688 -20.734 1 87.69 385 GLN B O 1
ATOM 6177 N N . TYR B 1 386 ? 11.422 -26.109 -19.641 1 86.5 386 TYR B N 1
ATOM 6178 C CA . TYR B 1 386 ? 11.828 -25.188 -20.688 1 86.5 386 TYR B CA 1
ATOM 6179 C C . TYR B 1 386 ? 13.344 -25.141 -20.812 1 86.5 386 TYR B C 1
ATOM 6181 O O . TYR B 1 386 ? 14.062 -25.547 -19.906 1 86.5 386 TYR B O 1
ATOM 6189 N N . VAL B 1 387 ? 13.789 -24.703 -21.969 1 82.56 387 VAL B N 1
ATOM 6190 C CA . VAL B 1 387 ? 15.211 -24.5 -22.25 1 82.56 387 VAL B CA 1
ATOM 6191 C C . VAL B 1 387 ? 15.477 -23.016 -22.516 1 82.56 387 VAL B C 1
ATOM 6193 O O . VAL B 1 387 ? 14.594 -22.297 -22.969 1 82.56 387 VAL B O 1
ATOM 6196 N N . VAL B 1 388 ? 16.625 -22.547 -22.109 1 78.69 388 VAL B N 1
ATOM 6197 C CA . VAL B 1 388 ? 17.016 -21.141 -22.281 1 78.69 388 VAL B CA 1
ATOM 6198 C C . VAL B 1 388 ? 18.172 -21.047 -23.25 1 78.69 388 VAL B C 1
ATOM 6200 O O . VAL B 1 388 ? 19.188 -21.734 -23.109 1 78.69 388 VAL B O 1
ATOM 6203 N N . ASP B 1 389 ? 17.938 -20.234 -24.281 1 76.56 389 ASP B N 1
ATOM 6204 C CA . ASP B 1 389 ? 18.984 -19.953 -25.25 1 76.56 389 ASP B CA 1
ATOM 6205 C C . ASP B 1 389 ? 19.5 -18.531 -25.109 1 76.56 389 ASP B C 1
ATOM 6207 O O . ASP B 1 389 ? 18.734 -17.578 -25.203 1 76.56 389 ASP B O 1
ATOM 6211 N N . GLU B 1 390 ? 20.797 -18.375 -24.734 1 69.69 390 GLU B N 1
ATOM 6212 C CA . GLU B 1 390 ? 21.422 -17.047 -24.594 1 69.69 390 GLU B CA 1
ATOM 6213 C C . GLU B 1 390 ? 21.641 -16.406 -25.953 1 69.69 390 GLU B C 1
ATOM 6215 O O . GLU B 1 390 ? 22.078 -17.062 -26.891 1 69.69 390 GLU B O 1
ATOM 6220 N N . THR B 1 391 ? 20.922 -15.25 -26.156 1 61.62 391 THR B N 1
ATOM 6221 C CA . THR B 1 391 ? 21.234 -14.555 -27.406 1 61.62 391 THR B CA 1
ATOM 6222 C C . THR B 1 391 ? 22.547 -13.789 -27.281 1 61.62 391 THR B C 1
ATOM 6224 O O . THR B 1 391 ? 22.781 -13.125 -26.266 1 61.62 391 THR B O 1
ATOM 6227 N N . SER B 1 392 ? 23.594 -14.203 -27.891 1 53.97 392 SER B N 1
ATOM 6228 C CA . SER B 1 392 ? 24.953 -13.68 -27.922 1 53.97 392 SER B CA 1
ATOM 6229 C C . SER B 1 392 ? 24.969 -12.172 -28.188 1 53.97 392 SER B C 1
ATOM 6231 O O . SER B 1 392 ? 25.875 -11.469 -27.75 1 53.97 392 SER B O 1
ATOM 6233 N N . ASP B 1 393 ? 24.109 -11.539 -28.922 1 51.62 393 ASP B N 1
ATOM 6234 C CA . ASP B 1 393 ? 24.484 -10.273 -29.531 1 51.62 393 ASP B CA 1
ATOM 6235 C C . ASP B 1 393 ? 24.219 -9.102 -28.594 1 51.62 393 ASP B C 1
ATOM 6237 O O . ASP B 1 393 ? 25 -8.141 -28.562 1 51.62 393 ASP B O 1
ATOM 6241 N N . THR B 1 394 ? 22.953 -8.758 -28.188 1 50.31 394 THR B N 1
ATOM 6242 C CA . THR B 1 394 ? 22.609 -7.402 -27.766 1 50.31 394 THR B CA 1
ATOM 6243 C C . THR B 1 394 ? 22.688 -7.277 -26.25 1 50.31 394 THR B C 1
ATOM 6245 O O . THR B 1 394 ? 21.766 -7.691 -25.531 1 50.31 394 THR B O 1
ATOM 6248 N N . LYS B 1 395 ? 23.859 -7.289 -25.734 1 49.28 395 LYS B N 1
ATOM 6249 C CA . LYS B 1 395 ? 24.047 -7.137 -24.281 1 49.28 395 LYS B CA 1
ATOM 6250 C C . LYS B 1 395 ? 23.844 -5.688 -23.859 1 49.28 395 LYS B C 1
ATOM 6252 O O . LYS B 1 395 ? 24.578 -4.797 -24.297 1 49.28 395 LYS B O 1
ATOM 6257 N N . ARG B 1 396 ? 22.719 -5.379 -23.438 1 51.94 396 ARG B N 1
ATOM 6258 C CA . ARG B 1 396 ? 22.516 -4.078 -22.812 1 51.94 396 ARG B CA 1
ATOM 6259 C C . ARG B 1 396 ? 23.328 -3.949 -21.531 1 51.94 396 ARG B C 1
ATOM 6261 O O . ARG B 1 396 ? 23.531 -4.934 -20.812 1 51.94 396 ARG B O 1
ATOM 6268 N N . SER B 1 397 ? 24.016 -2.854 -21.438 1 51.25 397 SER B N 1
ATOM 6269 C CA . SER B 1 397 ? 24.859 -2.537 -20.297 1 51.25 397 SER B CA 1
ATOM 6270 C C . SER B 1 397 ? 24.094 -2.74 -18.984 1 51.25 397 SER B C 1
ATOM 6272 O O . SER B 1 397 ? 24.672 -3.199 -18 1 51.25 397 SER B O 1
ATOM 6274 N N . THR B 1 398 ? 22.844 -2.346 -18.906 1 49.34 398 THR B N 1
ATOM 6275 C CA . THR B 1 398 ? 22.125 -2.279 -17.641 1 49.34 398 THR B CA 1
ATOM 6276 C C . THR B 1 398 ? 21.578 -3.65 -17.266 1 49.34 398 THR B C 1
ATOM 6278 O O . THR B 1 398 ? 21.141 -3.855 -16.125 1 49.34 398 THR B O 1
ATOM 6281 N N . SER B 1 399 ? 21.812 -4.578 -18.234 1 50.78 399 SER B N 1
ATOM 6282 C CA . SER B 1 399 ? 21.25 -5.891 -17.938 1 50.78 399 SER B CA 1
ATOM 6283 C C . SER B 1 399 ? 22.25 -7 -18.234 1 50.78 399 SER B C 1
ATOM 6285 O O . SER B 1 399 ? 21.859 -8.141 -18.5 1 50.78 399 SER B O 1
ATOM 6287 N N . VAL B 1 400 ? 23.375 -6.562 -18.172 1 48.41 400 VAL B N 1
ATOM 6288 C CA . VAL B 1 400 ? 24.391 -7.578 -18.469 1 48.41 400 VAL B CA 1
ATOM 6289 C C . VAL B 1 400 ? 24.297 -8.703 -17.438 1 48.41 400 VAL B C 1
ATOM 6291 O O . VAL B 1 400 ? 24.375 -8.461 -16.234 1 48.41 400 VAL B O 1
ATOM 6294 N N . GLY B 1 401 ? 23.859 -9.812 -17.922 1 50.56 401 GLY B N 1
ATOM 6295 C CA . GLY B 1 401 ? 23.812 -10.992 -17.078 1 50.56 401 GLY B CA 1
ATOM 6296 C C . GLY B 1 401 ? 22.438 -11.305 -16.547 1 50.56 401 GLY B C 1
ATOM 6297 O O . GLY B 1 401 ? 22.219 -12.352 -15.922 1 50.56 401 GLY B O 1
ATOM 6298 N N . SER B 1 402 ? 21.547 -10.367 -16.766 1 56.47 402 SER B N 1
ATOM 6299 C CA . SER B 1 402 ? 20.234 -10.586 -16.188 1 56.47 402 SER B CA 1
ATOM 6300 C C . SER B 1 402 ? 19.438 -11.617 -16.984 1 56.47 402 SER B C 1
ATOM 6302 O O . SER B 1 402 ? 18.453 -12.164 -16.5 1 56.47 402 SER B O 1
ATOM 6304 N N . GLY B 1 403 ? 20 -12.062 -18.156 1 61.22 403 GLY B N 1
ATOM 6305 C CA . GLY B 1 403 ? 19.281 -12.984 -19.016 1 61.22 403 GLY B CA 1
ATOM 6306 C C . GLY B 1 403 ? 18.047 -12.367 -19.656 1 61.22 403 GLY B C 1
ATOM 6307 O O . GLY B 1 403 ? 17.172 -13.086 -20.141 1 61.22 403 GLY B O 1
ATOM 6308 N N . ALA B 1 404 ? 17.984 -11.008 -19.656 1 65.44 404 ALA B N 1
ATOM 6309 C CA . ALA B 1 404 ? 16.797 -10.32 -20.156 1 65.44 404 ALA B CA 1
ATOM 6310 C C . ALA B 1 404 ? 16.672 -10.492 -21.672 1 65.44 404 ALA B C 1
ATOM 6312 O O . ALA B 1 404 ? 15.578 -10.367 -22.219 1 65.44 404 ALA B O 1
ATOM 6313 N N . GLU B 1 405 ? 17.766 -10.914 -22.25 1 70.31 405 GLU B N 1
ATOM 6314 C CA . GLU B 1 405 ? 17.719 -11.039 -23.703 1 70.31 405 GLU B CA 1
ATOM 6315 C C . GLU B 1 405 ? 17.625 -12.5 -24.125 1 70.31 405 GLU B C 1
ATOM 6317 O O . GLU B 1 405 ? 17.625 -12.805 -25.328 1 70.31 405 GLU B O 1
ATOM 6322 N N . ASP B 1 406 ? 17.453 -13.344 -23.234 1 75.31 406 ASP B N 1
ATOM 6323 C CA . ASP B 1 406 ? 17.406 -14.773 -23.531 1 75.31 406 ASP B CA 1
ATOM 6324 C C . ASP B 1 406 ? 16.078 -15.148 -24.188 1 75.31 406 ASP B C 1
ATOM 6326 O O . ASP B 1 406 ? 15.102 -14.406 -24.094 1 75.31 406 ASP B O 1
ATOM 6330 N N . THR B 1 407 ? 16.219 -16.25 -24.969 1 83.94 407 THR B N 1
ATOM 6331 C CA . THR B 1 407 ? 15.008 -16.891 -25.469 1 83.94 407 THR B CA 1
ATOM 6332 C C . THR B 1 407 ? 14.672 -18.141 -24.656 1 83.94 407 THR B C 1
ATOM 6334 O O . THR B 1 407 ? 15.547 -18.969 -24.406 1 83.94 407 THR B O 1
ATOM 6337 N N . VAL B 1 408 ? 13.492 -18.203 -24.25 1 86.69 408 VAL B N 1
ATOM 6338 C CA . VAL B 1 408 ? 13.008 -19.328 -23.469 1 86.69 408 VAL B CA 1
ATOM 6339 C C . VAL B 1 408 ? 12.031 -20.156 -24.297 1 86.69 408 VAL B C 1
ATOM 6341 O O . VAL B 1 408 ? 11.086 -19.609 -24.875 1 86.69 408 VAL B O 1
ATOM 6344 N N . THR B 1 409 ? 12.281 -21.453 -24.391 1 90.94 409 THR B N 1
ATOM 6345 C CA . THR B 1 409 ? 11.383 -22.344 -25.125 1 90.94 409 THR B CA 1
ATOM 6346 C C . THR B 1 409 ? 10.812 -23.422 -24.188 1 90.94 409 THR B C 1
ATOM 6348 O O . THR B 1 409 ? 11.555 -24.219 -23.625 1 90.94 409 THR B O 1
ATOM 6351 N N . VAL B 1 410 ? 9.516 -23.406 -24.047 1 93.62 410 VAL B N 1
ATOM 6352 C CA . VAL B 1 410 ? 8.844 -24.453 -23.266 1 93.62 410 VAL B CA 1
ATOM 6353 C C . VAL B 1 410 ? 8.742 -25.734 -24.078 1 93.62 410 VAL B C 1
ATOM 6355 O O . VAL B 1 410 ? 8.195 -25.734 -25.188 1 93.62 410 VAL B O 1
ATOM 6358 N N . VAL B 1 411 ? 9.188 -26.812 -23.516 1 93.62 411 VAL B N 1
ATOM 6359 C CA . VAL B 1 411 ? 9.32 -28.031 -24.312 1 93.62 411 VAL B CA 1
ATOM 6360 C C . VAL B 1 411 ? 8.312 -29.078 -23.844 1 93.62 411 VAL B C 1
ATOM 6362 O O . VAL B 1 411 ? 7.914 -29.953 -24.609 1 93.62 411 VAL B O 1
ATOM 6365 N N . SER B 1 412 ? 7.965 -28.953 -22.594 1 94.75 412 SER B N 1
ATOM 6366 C CA . SER B 1 412 ? 7.004 -29.922 -22.078 1 94.75 412 SER B CA 1
ATOM 6367 C C . SER B 1 412 ? 6.238 -29.359 -20.891 1 94.75 412 SER B C 1
ATOM 6369 O O . SER B 1 412 ? 6.719 -28.453 -20.203 1 94.75 412 SER B O 1
ATOM 6371 N N . ILE B 1 413 ? 5.02 -29.828 -20.672 1 95.88 413 ILE B N 1
ATOM 6372 C CA . ILE B 1 413 ? 4.172 -29.5 -19.531 1 95.88 413 ILE B CA 1
ATOM 6373 C C . ILE B 1 413 ? 3.582 -30.781 -18.938 1 95.88 413 ILE B C 1
ATOM 6375 O O . ILE B 1 413 ? 3.002 -31.594 -19.672 1 95.88 413 ILE B O 1
ATOM 6379 N N . LYS B 1 414 ? 3.771 -30.938 -17.672 1 93.88 414 LYS B N 1
ATOM 6380 C CA . LYS B 1 414 ? 3.252 -32.125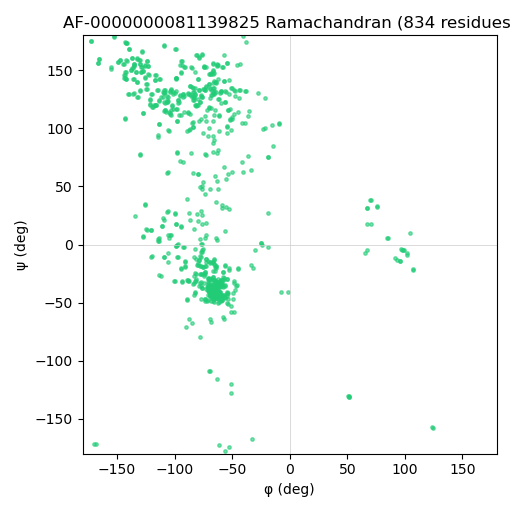 -16.984 1 93.88 414 LYS B CA 1
ATOM 6381 C C . LYS B 1 414 ? 2.342 -31.719 -15.836 1 93.88 414 LYS B C 1
ATOM 6383 O O . LYS B 1 414 ? 2.494 -30.641 -15.258 1 93.88 414 LYS B O 1
ATOM 6388 N N . LEU B 1 415 ? 1.327 -32.531 -15.578 1 94.56 415 LEU B N 1
ATOM 6389 C CA . LEU B 1 415 ? 0.458 -32.344 -14.422 1 94.56 415 LEU B CA 1
ATOM 6390 C C . LEU B 1 415 ? 1.082 -32.938 -13.172 1 94.56 415 LEU B C 1
ATOM 6392 O O . LEU B 1 415 ? 1.549 -34.094 -13.195 1 94.56 415 LEU B O 1
ATOM 6396 N N . LEU B 1 416 ? 1.123 -32.094 -12.125 1 87.56 416 LEU B N 1
ATOM 6397 C CA . LEU B 1 416 ? 1.638 -32.562 -10.852 1 87.56 416 LEU B CA 1
ATOM 6398 C C . LEU B 1 416 ? 0.527 -33.219 -10.023 1 87.56 416 LEU B C 1
ATOM 6400 O O . LEU B 1 416 ? -0.547 -32.625 -9.859 1 87.56 416 LEU B O 1
ATOM 6404 N N . GLU B 1 417 ? 0.342 -34.562 -9.945 1 70.44 417 GLU B N 1
ATOM 6405 C CA . GLU B 1 417 ? -0.709 -35.25 -9.211 1 70.44 417 GLU B CA 1
ATOM 6406 C C . GLU B 1 417 ? -0.496 -35.125 -7.703 1 70.44 417 GLU B C 1
ATOM 6408 O O . GLU B 1 417 ? 0.639 -35.188 -7.227 1 70.44 417 GLU B O 1
ATOM 6413 N N . GLU B 1 418 ? -1.452 -34.469 -7.012 1 54.12 418 GLU B N 1
ATOM 6414 C CA . GLU B 1 418 ? -1.415 -34.469 -5.555 1 54.12 418 GLU B CA 1
ATOM 6415 C C . GLU B 1 418 ? -1.296 -35.906 -5.02 1 54.12 418 GLU B C 1
ATOM 6417 O O . GLU B 1 418 ? -1.953 -36.812 -5.523 1 54.12 418 GLU B O 1
ATOM 6422 N N . GLU B 1 419 ? -0.162 -36.406 -4.465 1 40.28 419 GLU B N 1
ATOM 6423 C CA . GLU B 1 419 ? -0.208 -37.688 -3.777 1 40.28 419 GLU B CA 1
ATOM 6424 C C . GLU B 1 419 ? -1.344 -37.719 -2.76 1 40.28 419 GLU B C 1
ATOM 6426 O O . GLU B 1 419 ? -1.677 -36.719 -2.152 1 40.28 419 GLU B O 1
#